Protein AF-A0A8T5VGW9-F1 (afdb_monomer)

pLDDT: mean 84.63, std 10.13, range [30.98, 96.56]

Sequence (984 aa):
METASDLTFRLQKAIASAFGIEEKRSPNDTCISAIAKLDGKLFETSAAVDRFLKTTPGTAKAASIELLKLSHNIQPLLISFERGLLRDLEVLIGPAFRKFCEAYERADHAEVLRRAPELLDNIKRHSVAPGDVRTSSSVWKEIISPVTSHLLALLEDATSRGAVVLAPLLQLRNSATKANLRQINRDIVLSFSLQNRGMGHATDISLRSLDDVAQFTALAEPVGPFDIPPGGEQLIRLQVLVGEPTDILKIPVRWICQTPMGTEASFEDEIVVTQQVTEPNWEALVSDPPYSLNPIRRADRLYGRDTALQTLNLAAMSGASKFVWGQKRVGKTSLLQVVAAKLTERSDTTCLVLRMGELTSLHEGEMGYLIACRLINQSGLDFKVPNEAEFGASIGRLVPFIEQLGARYPRQKFIVIIDEFDDLDSSFYTGERGKQFVKALRSLSEVGLTFFFVGSERMEAIYQHHQADLNKWTNVHLDRIDIRSECRSLIVNPVIDVIEFSREAVDLIIDFCGGNPFYINNFCYQVFERCLQEHRTFVDDNDTIAAQTQLLRALGPTNFSHFWEDNPLLDPKDRTDAVAQNCVALTCIAVLGGSYEDLEELYDVQDSLQLSSAQRSTRDDLREACNRLMSRRILTLKDEGRFVLSLPIFREWLMQNAVSKLLPIWIAHSDQKRSEVGVQASSSVSEIPLELSPFVIPEDDLIAVSQRLVFCGRQKDVADIRSWLRQFDDDTRIEVAFLLLKRLAERGFFNEGARGLATAKLEEMIRARRLEVGDKAWKVERGRIDNLCLAFVDSDLKSGATLVRELRNMMRPGKSGAAKEISQWMQSHADNDPMVVILDDFAASGSSLAKGIATFRKSVDPQVWRSFIEHGRISIFVMFAFPEAIESVRAAYPSLHVVAANTLGDDVRALSTDASIFEKESDIRFARDMLLQIGRELYPDAPLGFGDIGALVAFHNAVPNNTLPIFWSNGRSDRPWRPLFPRA

InterPro domains:
  IPR027417 P-loop containing nucleoside triphosphate hydrolase [G3DSA:3.40.50.300] (291-472)
  IPR027417 P-loop containing nucleoside triphosphate hydrolase [SSF52540] (290-552)
  IPR056920 PRTase-CE [PF24390] (721-983)

Radius of gyration: 42.97 Å; Cα contacts (8 Å, |Δi|>4): 1564; chains: 1; bounding box: 123×78×129 Å

Solvent-accessible surface area (backbone atoms only — not comparable to full-atom values): 53012 Å² total; per-residue (Å²): 113,74,73,58,56,55,51,40,56,74,40,35,67,58,50,21,60,62,61,72,48,79,84,49,100,41,47,67,58,36,51,53,53,43,50,53,51,51,52,52,44,50,50,57,35,43,54,32,40,58,53,38,70,71,47,50,49,75,51,34,46,66,36,35,55,53,35,53,56,40,49,62,70,39,41,76,74,45,54,77,70,58,43,53,54,54,50,54,46,49,65,64,54,25,71,68,46,39,52,37,22,52,24,50,63,69,70,35,43,67,58,32,54,69,47,43,63,62,52,50,51,54,49,55,75,70,54,82,65,97,87,50,76,62,77,76,39,64,65,38,65,64,46,45,53,55,50,55,55,44,52,51,53,38,51,50,58,54,41,55,54,28,51,63,64,32,32,50,38,69,47,64,77,56,43,66,51,60,41,72,38,66,51,58,80,41,80,41,79,43,79,36,39,41,28,20,80,17,70,8,45,29,32,60,30,34,76,50,84,65,75,85,55,96,44,57,53,77,50,53,42,76,73,52,72,46,68,36,47,51,74,28,72,44,75,38,34,36,34,37,33,32,71,59,68,44,63,67,48,77,47,71,43,35,42,35,25,28,36,82,82,72,45,83,46,77,38,79,51,64,35,39,37,32,52,46,73,74,88,62,69,60,70,61,42,69,76,57,56,67,49,64,92,64,75,43,54,52,67,94,77,55,66,77,41,65,69,61,52,52,52,51,54,52,25,61,74,70,48,45,33,33,40,39,29,24,61,80,63,43,46,66,68,20,54,49,39,26,51,44,48,62,36,58,74,35,92,49,39,36,62,46,82,43,52,35,87,82,47,70,88,51,54,46,5,54,48,29,39,52,52,51,50,51,51,36,69,73,53,72,53,97,67,88,72,79,59,63,80,76,27,52,80,36,43,53,55,39,39,67,55,45,41,54,50,37,71,75,37,73,75,54,39,44,36,41,34,35,36,49,49,67,74,54,62,53,59,62,72,40,70,71,60,8,52,53,51,53,51,31,54,44,52,32,36,73,51,55,41,20,41,40,41,25,31,39,48,38,43,56,45,54,47,65,76,41,39,88,76,45,69,84,49,46,79,45,82,46,63,58,46,83,53,64,70,39,50,48,45,61,66,44,60,59,33,60,100,50,46,48,68,38,70,65,27,51,51,49,49,42,57,40,35,47,29,25,57,48,53,40,30,51,51,50,36,51,46,48,55,49,28,64,75,68,73,48,35,60,42,43,52,67,59,45,55,54,37,50,57,52,49,56,72,70,56,54,68,84,76,54,40,63,80,44,62,59,53,60,56,77,51,73,65,63,37,53,54,48,27,28,33,28,24,45,41,53,28,33,34,20,75,58,74,30,38,48,71,51,76,64,58,47,60,57,47,49,73,80,43,100,56,56,87,89,62,57,80,51,73,64,47,41,49,53,25,51,52,54,34,36,78,68,56,47,32,41,79,45,99,87,63,33,37,30,50,56,38,45,57,57,35,58,45,32,57,78,38,20,75,81,65,29,35,58,52,26,51,55,48,48,55,48,54,48,56,51,53,60,47,56,75,73,51,93,62,88,84,70,92,77,76,94,69,84,66,93,66,59,66,69,63,42,46,63,40,25,78,59,36,51,48,74,88,39,69,42,47,56,65,59,53,51,56,45,43,65,74,40,97,42,70,70,52,30,50,53,52,47,46,51,50,44,47,18,42,74,76,19,51,40,43,67,67,57,50,50,52,40,52,54,47,46,52,50,51,54,56,54,50,37,63,77,34,76,87,46,67,88,49,72,52,99,86,19,28,50,34,32,32,40,26,16,58,68,57,86,89,39,67,29,40,54,53,48,53,57,50,39,72,75,63,29,43,51,39,73,49,46,41,71,72,43,37,68,55,53,62,76,31,62,88,59,62,47,36,40,37,37,39,38,55,72,35,59,67,19,60,69,59,45,52,22,51,55,52,32,59,71,57,33,58,71,68,61,50,48,54,37,43,78,58,52,25,43,37,36,43,26,40,32,24,31,64,58,9,55,51,48,33,36,72,78,37,71,68,48,48,70,51,54,68,36,76,53,66,53,61,39,21,75,80,39,76,76,27,65,76,57,94,45,74,67,52,46,50,51,51,49,54,51,43,45,57,54,10,42,51,36,34,64,94,34,23,35,4,51,84,66,57,22,29,30,46,35,43,27,81,51,64,58,66,32,19,38,30,79,41,30,34,66,38,79,49,98,61,90,41,72,29,84,49,63,73,131

Organism: NCBI:txid2819348

Mean predicted aligned error: 20.18 Å

Foldseek 3Di:
DVVVQVVLVVCQVVLCVLQVHDRDPGSVVSVVVSVVSLVVLVVLLLVLQVVLLPDALLGNLVSLVSNLVSLVVNLSVDDPVLVVVNVLSCQLSHPLSNVLSVCVNVVVLLVVLVSLVVNVVSLVVPDDDPPDPLVVDPCSVRHVVSNSVSSVVNSVVSNVVSQVQQDWDKDWPAQEEEDALQDAFDWDKDKIKIFTQGQHKWWWKAKDADDCPPFWDWDKPVRDDDIAHHRGMDMIIITIGGHHRDQKDKGKIKMWTATSNRDIDIDIDIHIYGYFFDQDPLVVCVVPPLFDLDQAQAPVLDFQCPVVLVVVLVCLVVLAAAEEEEFPQLRPSNSVNNSQNVQLVDLQEQEAEAECVVVQVDAQLRVLQVLQVVSCVRNVDPDDRDDSVQSPRHSLSSLVVLLVVCVVRVSHAAEYEYEAPVVHALLCQDDPNVLRNLLSVLSNSVSGYHYYYYHYPLVVLSCVSCVVSCVSYYYDYRDANPDLVRLLCSQAVSQPSQAEEDPLLSVCLCQQQVRRSSSSSQLSVLLVVVCSVVVHRYDYPVSSVVSLVVSLVVDDCVNPLSLLQVFNDSDPVVSLLSSLLLLLLLLLCLCVQFKDQDLVSSQVSCVVAPDDPLLRDDSVSNVVNVVRSVVSVQWDQDPVSMIGGSNNSVSVSCNVPSSPPRNVSSSVVSVVVVVVVVVVVVPPPDDDPDDDDPQLDDQVLLQVLQVQAQAPNRGCHSVLLSVLLVLQPDSLSSLLVSLLSSLLSPAFEAEPVNLVVLLVLVVVVVLVVLCVFFPSDFDADPRASLQEEEEELDDCPDPQVVSQVVVCVVHVHSYYYYLLPCQVVLVVCVVVRHAYEYEEAEFEQLPSVLVSVVVSCVSHDVVSVVSCLVRQRYEYEYSEYEPNSQVVNCVSPVSYHYDYSYYDDCLQASLDPVVVSDDDPVSSVVSVVVQQVVLCQQPVVASLFPPVRVGSHDYSHGDHRNHHSSAEGCGPDPDGRDHSHHDD

Secondary structure (DSSP, 8-state):
-HHHHHHHHHHHHHHHHHHT-PPPSSHHHHHHHHHHHHHHHHHHHHHHHHHHHT--TTTHHHHHHHHHHHHHHHGGGS-HHHHHHHHHHHHHTSHHHHHHHHHHHTT-HHHHHHHHHHHHHHHHHT---TT-GGGG-HHIIIIIHHHHHHHHHHHHHHHHHHHHHT---EEES--EEEE-TTSTT-EEEEEEEEEE-SSS-EEEEEEEPPS--TT--EEEES-S-EEE-TT-EEEEEEEEE-SS--SEEEEEEEEEEE-TTS-EEEEEEEEEEEEPPPPP-HHHHHHS-SS-SSPP--GGG-TT-HHHHHHHHHHHHHT--EEEE-STTSSHHHHHHHHHHHHHT-TTEEEEEEEGGGTTTS-HHHHHHHHHHHHHHHHT---PPPPHHHHTT-GGGGHHHHHHHHHH-TTPEEEEEEESGGGS-GGGTSHHHHHHHHHHHHHHHHTTEEEEEEESTHHHHHHHHTTTT-TT-EEEE------HHHHHHHHHGGGTTT-EEPHHHHHHHHHHHTT-HHHHHHHHHHHHHHHHHHT--EE-HHHHHHHHHHHHHH--GGGTTHHHH--S--SHHHHHHHHHHHHHHHHHHHHTTSEES-HHHHHHHGGGSS--GGGPPPHHHHHHHHHHHHHTTSEEE-TTS-EEES-HHHHHHHHHHHHHHTHHHHHHHHHHHHHHHHHHTT--S-------PPPSS-HHHHHHHHTT-EETTEE--HHHHHHHHTTSSSHHHHHHHHHHHHHIIIIIEE-HHHHHHHHHHHHHHHHHHHTTSTTSS--EETTEEEEEEEEESS-TTSHHHHHHHHHHHHH-EEEEEEGGG-HHHHHHTTTS--EEEEEEEEESSSHHHHHHHHHHHHHS-HHHHHHHHHTT-EEEEEEEE-HHHHHHHHHH-TTSEEEEEEE--GGGBTT-STT-S-SSHHHHHHHHHHHHHHHHHH-TT-TTSGGG--B--EETTB--TTB-GGGT---SSSS----SS---

Nearest PDB structures (foldseek):
  8efy-assembly1_B  TM=5.713E-01  e=1.291E-06  Thermus thermophilus HB8
  3pfi-assembly1_A  TM=5.425E-01  e=9.624E-06  Campylobacter jejuni subsp. jejuni NCTC 11168 = ATCC 700819
  6gcn-assembly1_A  TM=4.428E-01  e=6.991E-06  Aquifex aeolicus VF5
  4yn3-assembly3_A  TM=6.074E-01  e=2.413E-03  Cucumis melo
  6bqm-assembly1_A  TM=4.660E-01  e=1.014E-03  Vibrio cholerae O395

Structure (mmCIF, N/CA/C/O backbone):
data_AF-A0A8T5VGW9-F1
#
_entry.id   AF-A0A8T5VGW9-F1
#
loop_
_atom_site.group_PDB
_atom_site.id
_atom_site.type_symbol
_atom_site.label_atom_id
_atom_site.label_alt_id
_atom_site.label_comp_id
_atom_site.label_asym_id
_atom_site.label_entity_id
_atom_site.label_seq_id
_atom_site.pdbx_PDB_ins_code
_atom_site.Cartn_x
_atom_site.Cartn_y
_atom_site.Cartn_z
_atom_site.occupancy
_atom_site.B_iso_or_equiv
_atom_site.auth_seq_id
_atom_site.auth_comp_id
_atom_site.auth_asym_id
_atom_site.auth_atom_id
_atom_site.pdbx_PDB_model_num
ATOM 1 N N . MET A 1 1 ? -70.987 20.538 73.512 1.00 48.00 1 MET A N 1
ATOM 2 C CA . MET A 1 1 ? -70.642 21.652 72.599 1.00 48.00 1 MET A CA 1
ATOM 3 C C . MET A 1 1 ? -69.673 22.646 73.242 1.00 48.00 1 MET A C 1
ATOM 5 O O . MET A 1 1 ? -68.775 23.076 72.538 1.00 48.00 1 MET A O 1
ATOM 9 N N . GLU A 1 2 ? -69.759 22.943 74.546 1.00 47.16 2 GLU A N 1
ATOM 10 C CA . GLU A 1 2 ? -68.855 23.904 75.225 1.00 47.16 2 GLU A CA 1
ATOM 11 C C . GLU A 1 2 ? -67.372 23.476 75.312 1.00 47.16 2 GLU A C 1
ATOM 13 O O . GLU A 1 2 ? -66.480 24.319 75.277 1.00 47.16 2 GLU A O 1
ATOM 18 N N . THR A 1 3 ? -67.070 22.175 75.348 1.00 53.16 3 THR A N 1
ATOM 19 C CA . THR A 1 3 ? -65.684 21.664 75.384 1.00 53.16 3 THR A CA 1
ATOM 20 C C . THR A 1 3 ? -64.960 21.750 74.037 1.00 53.16 3 THR A C 1
ATOM 22 O O . THR A 1 3 ? -63.738 21.867 73.999 1.00 53.16 3 THR A O 1
ATOM 25 N N . ALA A 1 4 ? -65.700 21.726 72.924 1.00 54.94 4 ALA A N 1
ATOM 26 C CA . ALA A 1 4 ? -65.132 21.866 71.585 1.00 54.94 4 ALA A CA 1
ATOM 27 C C . ALA A 1 4 ? -64.787 23.331 71.273 1.00 54.94 4 ALA A C 1
ATOM 29 O O . ALA A 1 4 ? -63.748 23.592 70.677 1.00 54.94 4 ALA A O 1
ATOM 30 N N . SER A 1 5 ? -65.602 24.291 71.730 1.00 58.75 5 SER A N 1
ATOM 31 C CA . SER A 1 5 ? -65.336 25.724 71.538 1.00 58.75 5 SER A CA 1
ATOM 32 C C . SER A 1 5 ? -64.066 26.205 72.246 1.00 58.75 5 SER A C 1
ATOM 34 O O . SER A 1 5 ? -63.354 27.044 71.697 1.00 58.75 5 SER A O 1
ATOM 36 N N . ASP A 1 6 ? -63.748 25.646 73.417 1.00 64.62 6 ASP A N 1
ATOM 37 C CA . ASP A 1 6 ? -62.545 26.001 74.184 1.00 64.62 6 ASP A CA 1
ATOM 38 C C . ASP A 1 6 ? -61.257 25.463 73.524 1.00 64.62 6 ASP A C 1
ATOM 40 O O . ASP A 1 6 ? -60.248 26.162 73.411 1.00 64.62 6 ASP A O 1
ATOM 44 N N . LEU A 1 7 ? -61.309 24.245 72.971 1.00 71.06 7 LEU A N 1
ATOM 45 C CA . LEU A 1 7 ? -60.197 23.666 72.212 1.00 71.06 7 LEU A CA 1
ATOM 46 C C . LEU A 1 7 ? -59.904 24.467 70.931 1.00 71.06 7 LEU A C 1
ATOM 48 O O . LEU A 1 7 ? -58.747 24.792 70.656 1.00 71.06 7 LEU A O 1
ATOM 52 N N . THR A 1 8 ? -60.942 24.821 70.166 1.00 67.56 8 THR A N 1
ATOM 53 C CA . THR A 1 8 ? -60.797 25.587 68.918 1.00 67.56 8 THR A CA 1
ATOM 54 C C . THR A 1 8 ? -60.244 26.986 69.180 1.00 67.56 8 THR A C 1
ATOM 56 O O . THR A 1 8 ? -59.414 27.464 68.411 1.00 67.56 8 THR A O 1
ATOM 59 N N . PHE A 1 9 ? -60.637 27.625 70.287 1.00 74.31 9 PHE A N 1
ATOM 60 C CA . PHE A 1 9 ? -60.099 28.924 70.697 1.00 74.31 9 PHE A CA 1
ATOM 61 C C . PHE A 1 9 ? -58.607 28.837 71.061 1.00 74.31 9 PHE A C 1
ATOM 63 O O . PHE A 1 9 ? -57.804 29.641 70.590 1.00 74.31 9 PHE A O 1
ATOM 70 N N . ARG A 1 10 ? -58.200 27.810 71.824 1.00 77.06 10 ARG A N 1
ATOM 71 C CA . ARG A 1 10 ? -56.789 27.583 72.203 1.00 77.06 10 ARG A CA 1
ATOM 72 C C . ARG A 1 10 ? -55.886 27.249 71.016 1.00 77.06 10 ARG A C 1
ATOM 74 O O . ARG A 1 10 ? -54.716 27.628 71.011 1.00 77.06 10 ARG A O 1
ATOM 81 N N . LEU A 1 11 ? -56.416 26.539 70.021 1.00 81.69 11 LEU A N 1
ATOM 82 C CA . LEU A 1 11 ? -55.665 26.105 68.841 1.00 81.69 11 LEU A CA 1
ATOM 83 C C . LEU A 1 11 ? -55.764 27.075 67.657 1.00 81.69 11 LEU A C 1
ATOM 85 O O . LEU A 1 11 ? -55.042 26.889 66.681 1.00 81.69 11 LEU A O 1
ATOM 89 N N . GLN A 1 12 ? -56.592 28.121 67.732 1.00 81.94 12 GLN A N 1
ATOM 90 C CA . GLN A 1 12 ? -56.874 29.035 66.620 1.00 81.94 12 GLN A CA 1
ATOM 91 C C . GLN A 1 12 ? -55.603 29.586 65.955 1.00 81.94 12 GLN A C 1
ATOM 93 O O . GLN A 1 12 ? -55.451 29.498 64.738 1.00 81.94 12 GLN A O 1
ATOM 98 N N . LYS A 1 13 ? -54.659 30.090 66.758 1.00 81.62 13 LYS A N 1
ATOM 99 C CA . LYS A 1 13 ? -53.371 30.625 66.286 1.00 81.62 13 LYS A CA 1
ATOM 100 C C . LYS A 1 13 ? -52.477 29.555 65.653 1.00 81.62 13 LYS A C 1
ATOM 102 O O . LYS A 1 13 ? -51.801 29.809 64.657 1.00 81.62 13 LYS A O 1
ATOM 107 N N . ALA A 1 14 ? -52.488 28.342 66.206 1.00 83.00 14 ALA A N 1
ATOM 108 C CA . ALA A 1 14 ? -51.741 27.212 65.658 1.00 83.00 14 ALA A CA 1
ATOM 109 C C . ALA A 1 14 ? -52.327 26.747 64.313 1.00 83.00 14 ALA A C 1
ATOM 111 O O . ALA A 1 14 ? -51.567 26.473 63.389 1.00 83.00 14 ALA A O 1
ATOM 112 N N . ILE A 1 15 ? -53.659 26.730 64.176 1.00 83.25 15 ILE A N 1
ATOM 113 C CA . ILE A 1 15 ? -54.367 26.412 62.925 1.00 83.25 15 ILE A CA 1
ATOM 114 C C . ILE A 1 15 ? -54.090 27.489 61.868 1.00 83.25 15 ILE A C 1
ATOM 116 O O . ILE A 1 15 ? -53.709 27.162 60.746 1.00 83.25 15 ILE A O 1
ATOM 120 N N . ALA A 1 16 ? -54.209 28.770 62.229 1.00 82.25 16 ALA A N 1
ATOM 121 C CA . ALA A 1 16 ? -53.932 29.882 61.320 1.00 82.25 16 ALA A CA 1
ATOM 122 C C . ALA A 1 16 ? -52.490 29.840 60.781 1.00 82.25 16 ALA A C 1
ATOM 124 O O . ALA A 1 16 ? -52.269 29.981 59.579 1.00 82.25 16 ALA A O 1
ATOM 125 N N . SER A 1 17 ? -51.523 29.544 61.656 1.00 83.88 17 SER A N 1
ATOM 126 C CA . SER A 1 17 ? -50.115 29.357 61.291 1.00 83.88 17 SER A CA 1
ATOM 127 C C . SER A 1 17 ? -49.889 28.128 60.400 1.00 83.88 17 SER A C 1
ATOM 129 O O . SER A 1 17 ? -49.289 28.248 59.333 1.00 83.88 17 SER A O 1
ATOM 131 N N . ALA A 1 18 ? -50.417 26.957 60.779 1.00 81.81 18 ALA A N 1
ATOM 132 C CA . ALA A 1 18 ? -50.212 25.702 60.047 1.00 81.81 18 ALA A CA 1
ATOM 133 C C . ALA A 1 18 ? -50.785 25.734 58.621 1.00 81.81 18 ALA A C 1
ATOM 135 O O . ALA A 1 18 ? -50.178 25.192 57.699 1.00 81.81 18 ALA A O 1
ATOM 136 N N . PHE A 1 19 ? -51.924 26.404 58.429 1.00 83.50 19 PHE A N 1
ATOM 137 C CA . PHE A 1 19 ? -52.547 26.566 57.116 1.00 83.50 19 PHE A CA 1
ATOM 138 C C . PHE A 1 19 ? -52.145 27.874 56.422 1.00 83.50 19 PHE A C 1
ATOM 140 O O . PHE A 1 19 ? -52.546 28.090 55.282 1.00 83.50 19 PHE A O 1
ATOM 147 N N . GLY A 1 20 ? -51.351 28.751 57.048 1.00 81.31 20 GLY A N 1
ATOM 148 C CA . GLY A 1 20 ? -50.923 30.038 56.484 1.00 81.31 20 GLY A CA 1
ATOM 149 C C . GLY A 1 20 ? -52.095 30.945 56.092 1.00 81.31 20 GLY A C 1
ATOM 150 O O . GLY A 1 20 ? -52.175 31.384 54.941 1.00 81.31 20 GLY A O 1
ATOM 151 N N . ILE A 1 21 ? -53.045 31.140 57.006 1.00 83.94 21 ILE A N 1
ATOM 152 C CA . ILE A 1 21 ? -54.228 32.003 56.853 1.00 83.94 21 ILE A CA 1
ATOM 153 C C . ILE A 1 21 ? -54.247 33.063 57.962 1.00 83.94 21 ILE A C 1
ATOM 155 O O . ILE A 1 21 ? -53.681 32.857 59.031 1.00 83.94 21 ILE A O 1
ATOM 159 N N . GLU A 1 22 ? -54.900 34.201 57.726 1.00 81.38 22 GLU A N 1
ATOM 160 C CA . GLU A 1 22 ? -55.065 35.237 58.754 1.00 81.38 22 GLU A CA 1
ATOM 161 C C . GLU A 1 22 ? -56.041 34.792 59.855 1.00 81.38 22 GLU A C 1
ATOM 163 O O . GLU A 1 22 ? -57.083 34.194 59.569 1.00 81.38 22 GLU A O 1
ATOM 168 N N . GLU A 1 23 ? -55.735 35.131 61.111 1.00 75.12 23 GLU A N 1
ATOM 169 C CA . GLU A 1 23 ? -56.620 34.880 62.253 1.00 75.12 23 GLU A CA 1
ATOM 170 C C . GLU A 1 23 ? -57.952 35.639 62.079 1.00 75.12 23 GLU A C 1
ATOM 172 O O . GLU A 1 23 ? -57.983 36.867 61.963 1.00 75.12 23 GLU A O 1
ATOM 177 N N . LYS A 1 24 ? -59.080 34.912 62.041 1.00 78.12 24 LYS A N 1
ATOM 178 C CA . LYS A 1 24 ? -60.425 35.507 61.932 1.00 78.12 24 LYS A CA 1
ATOM 179 C C . LYS A 1 24 ? -61.010 35.817 63.313 1.00 78.12 24 LYS A C 1
ATOM 181 O O . LYS A 1 24 ? -60.571 35.285 64.326 1.00 78.12 24 LYS A O 1
ATOM 186 N N . ARG A 1 25 ? -62.048 36.662 63.366 1.00 72.06 25 ARG A N 1
ATOM 187 C CA . ARG A 1 25 ? -62.704 37.061 64.632 1.00 72.06 25 ARG A CA 1
ATOM 188 C C . ARG A 1 25 ? -63.326 35.886 65.399 1.00 72.06 25 ARG A C 1
ATOM 190 O O . ARG A 1 25 ? -63.425 35.962 66.617 1.00 72.06 25 ARG A O 1
ATOM 197 N N . SER A 1 26 ? -63.728 34.820 64.704 1.00 79.56 26 SER A N 1
ATOM 198 C CA . SER A 1 26 ? -64.247 33.586 65.300 1.00 79.56 26 SER A CA 1
ATOM 199 C C . SER A 1 26 ? -63.291 32.407 65.044 1.00 79.56 26 SER A C 1
ATOM 201 O O . SER A 1 26 ? -62.820 32.235 63.910 1.00 79.56 26 SER A O 1
ATOM 203 N N . PRO A 1 27 ? -63.032 31.543 66.046 1.00 78.12 27 PRO A N 1
ATOM 204 C CA . PRO A 1 27 ? -62.283 30.300 65.852 1.00 78.12 27 PRO A CA 1
ATOM 205 C C . PRO A 1 27 ? -62.923 29.365 64.814 1.00 78.12 27 PRO A C 1
ATOM 207 O O . PRO A 1 27 ? -62.206 28.720 64.047 1.00 78.12 27 PRO A O 1
ATOM 210 N N . ASN A 1 28 ? -64.260 29.341 64.730 1.00 80.12 28 ASN A N 1
ATOM 211 C CA . ASN A 1 28 ? -64.979 28.560 63.717 1.00 80.12 28 ASN A CA 1
ATOM 212 C C . ASN A 1 28 ? -64.710 29.092 62.303 1.00 80.12 28 ASN A C 1
ATOM 214 O O . ASN A 1 28 ? -64.430 28.300 61.409 1.00 80.12 28 ASN A O 1
ATOM 218 N N . ASP A 1 29 ? -64.693 30.415 62.106 1.00 81.00 29 ASP A N 1
ATOM 219 C CA . ASP A 1 29 ? -64.385 31.025 60.800 1.00 81.00 29 ASP A CA 1
ATOM 220 C C . ASP A 1 29 ? -62.939 30.741 60.365 1.00 81.00 29 ASP A C 1
ATOM 222 O O . ASP A 1 29 ? -62.653 30.578 59.176 1.00 81.00 29 ASP A O 1
ATOM 226 N N . THR A 1 30 ? -62.022 30.648 61.336 1.00 82.31 30 THR A N 1
ATOM 227 C CA . THR A 1 30 ? -60.621 30.267 61.095 1.00 82.31 30 THR A CA 1
ATOM 228 C C . THR A 1 30 ? -60.529 28.806 60.637 1.00 82.31 30 THR A C 1
ATOM 230 O O . THR A 1 30 ? -59.830 28.515 59.670 1.00 82.31 30 THR A O 1
ATOM 233 N N . CYS A 1 31 ? -61.287 27.893 61.257 1.00 81.38 31 CYS A N 1
ATOM 234 C CA . CYS A 1 31 ? -61.349 26.487 60.839 1.00 81.38 31 CYS A CA 1
ATOM 235 C C . CYS A 1 31 ? -62.011 26.309 59.466 1.00 81.38 31 CYS A C 1
ATOM 237 O O . CYS A 1 31 ? -61.487 25.572 58.636 1.00 81.38 31 CYS A O 1
ATOM 239 N N . ILE A 1 32 ? -63.111 27.020 59.192 1.00 84.94 32 ILE A N 1
ATOM 240 C CA . ILE A 1 32 ? -63.782 27.006 57.881 1.00 84.94 32 ILE A CA 1
ATOM 241 C C . ILE A 1 32 ? -62.824 27.499 56.787 1.00 84.94 32 ILE A C 1
ATOM 243 O O . ILE A 1 32 ? -62.725 26.882 55.729 1.00 84.94 32 ILE A O 1
ATOM 247 N N . SER A 1 33 ? -62.064 28.567 57.055 1.00 84.25 33 SER A N 1
ATOM 248 C CA . SER A 1 33 ? -61.058 29.088 56.117 1.00 84.25 33 SER A CA 1
ATOM 249 C C . SER A 1 33 ? -59.896 28.108 55.891 1.00 84.25 33 SER A C 1
ATOM 251 O O . SER A 1 33 ? -59.387 28.009 54.775 1.00 84.25 33 SER A O 1
ATOM 253 N N . ALA A 1 34 ? -59.481 27.369 56.927 1.00 84.31 34 ALA A N 1
ATOM 254 C CA . ALA A 1 34 ? -58.447 26.338 56.821 1.00 84.31 34 ALA A CA 1
ATOM 255 C C . ALA A 1 34 ? -58.914 25.139 55.977 1.00 84.31 34 ALA A C 1
ATOM 257 O O . ALA A 1 34 ? -58.180 24.709 55.087 1.00 84.31 34 ALA A O 1
ATOM 258 N N . ILE A 1 35 ? -60.146 24.661 56.201 1.00 86.38 35 ILE A N 1
ATOM 259 C CA . ILE A 1 35 ? -60.776 23.594 55.406 1.00 86.38 35 ILE A CA 1
ATOM 260 C C . ILE A 1 35 ? -60.897 24.030 53.943 1.00 86.38 35 ILE A C 1
ATOM 262 O O . ILE A 1 35 ? -60.401 23.335 53.066 1.00 86.38 35 ILE A O 1
ATOM 266 N N . ALA A 1 36 ? -61.427 25.229 53.674 1.00 86.06 36 ALA A N 1
ATOM 267 C CA . ALA A 1 36 ? -61.562 25.744 52.309 1.00 86.06 36 ALA A CA 1
ATOM 268 C C . ALA A 1 36 ? -60.213 25.848 51.570 1.00 86.06 36 ALA A C 1
ATOM 270 O O . ALA A 1 36 ? -60.139 25.600 50.365 1.00 86.06 36 ALA A O 1
ATOM 271 N N . LYS A 1 37 ? -59.128 26.193 52.279 1.00 86.31 37 LYS A N 1
ATOM 272 C CA . LYS A 1 37 ? -57.777 26.234 51.700 1.00 86.31 37 LYS A CA 1
ATOM 273 C C . LYS A 1 37 ? -57.232 24.836 51.397 1.00 86.31 37 LYS A C 1
ATOM 275 O O . LYS A 1 37 ? -56.607 24.659 50.351 1.00 86.31 37 LYS A O 1
ATOM 280 N N . LEU A 1 38 ? -57.454 23.870 52.290 1.00 86.19 38 LEU A N 1
ATOM 281 C CA . LEU A 1 38 ? -57.068 22.475 52.072 1.00 86.19 38 LEU A CA 1
ATOM 282 C C . LEU A 1 38 ? -57.843 21.869 50.896 1.00 86.19 38 LEU A C 1
ATOM 284 O O . LEU A 1 38 ? -57.217 21.346 49.979 1.00 86.19 38 LEU A O 1
ATOM 288 N N . ASP A 1 39 ? -59.168 22.027 50.877 1.00 86.00 39 ASP A N 1
ATOM 289 C CA . ASP A 1 39 ? -60.045 21.533 49.811 1.00 86.00 39 ASP A CA 1
ATOM 290 C C . ASP A 1 39 ? -59.689 22.155 48.458 1.00 86.00 39 ASP A C 1
ATOM 292 O O . ASP A 1 39 ? -59.587 21.450 47.457 1.00 86.00 39 ASP A O 1
ATOM 296 N N . GLY A 1 40 ? -59.409 23.464 48.422 1.00 87.25 40 GLY A N 1
ATOM 297 C CA . GLY A 1 40 ? -58.957 24.136 47.203 1.00 87.25 40 GLY A CA 1
ATOM 298 C C . GLY A 1 40 ? -57.645 23.560 46.661 1.00 87.25 40 GLY A C 1
ATOM 299 O O . GLY A 1 40 ? -57.510 23.346 45.456 1.00 87.25 40 GLY A O 1
ATOM 300 N N . LYS A 1 41 ? -56.683 23.248 47.540 1.00 87.31 41 LYS A N 1
ATOM 301 C CA . LYS A 1 41 ? -55.397 22.654 47.138 1.00 87.31 41 LYS A CA 1
ATOM 302 C C . LYS A 1 41 ? -55.512 21.179 46.755 1.00 87.31 41 LYS A C 1
ATOM 304 O O . LYS A 1 41 ? -54.838 20.756 45.812 1.00 87.31 41 LYS A O 1
ATOM 309 N N . LEU A 1 42 ? -56.375 20.415 47.426 1.00 85.81 42 LEU A N 1
ATOM 310 C CA . LEU A 1 42 ? -56.713 19.044 47.032 1.00 85.81 42 LEU A CA 1
ATOM 311 C C . LEU A 1 42 ? -57.370 19.027 45.652 1.00 85.81 42 LEU A C 1
ATOM 313 O O . LEU A 1 42 ? -56.953 18.251 44.797 1.00 85.81 42 LEU A O 1
ATOM 317 N N . PHE A 1 43 ? -58.312 19.938 45.397 1.00 87.38 43 PHE A N 1
ATOM 318 C CA . PHE A 1 43 ? -58.985 20.064 44.106 1.00 87.38 43 PHE A CA 1
ATOM 319 C C . PHE A 1 43 ? -58.015 20.424 42.972 1.00 87.38 43 PHE A C 1
ATOM 321 O O . PHE A 1 43 ? -58.025 19.773 41.930 1.00 87.38 43 PHE A O 1
ATOM 328 N N . GLU A 1 44 ? -57.132 21.411 43.175 1.00 89.06 44 GLU A N 1
ATOM 329 C CA . GLU A 1 44 ? -56.081 21.754 42.201 1.00 89.06 44 GLU A CA 1
ATOM 330 C C . GLU A 1 44 ? -55.190 20.543 41.873 1.00 89.06 44 GLU A C 1
ATOM 332 O O . GLU A 1 44 ? -54.868 20.303 40.708 1.00 89.06 44 GLU A O 1
ATOM 337 N N . THR A 1 45 ? -54.812 19.768 42.896 1.00 89.56 45 THR A N 1
ATOM 338 C CA . THR A 1 45 ? -53.943 18.592 42.739 1.00 89.56 45 THR A CA 1
ATOM 339 C C . THR A 1 45 ? -54.673 17.446 42.038 1.00 89.56 45 THR A C 1
ATOM 341 O O . THR A 1 45 ? -54.129 16.862 41.105 1.00 89.56 45 THR A O 1
ATOM 344 N N . SER A 1 46 ? -55.923 17.166 42.414 1.00 88.75 46 SER A N 1
ATOM 345 C CA . SER A 1 46 ? -56.775 16.157 41.771 1.00 88.75 46 SER A CA 1
ATOM 346 C C . SER A 1 46 ? -57.035 16.491 40.297 1.00 88.75 46 SER A C 1
ATOM 348 O O . SER A 1 46 ? -56.864 15.636 39.431 1.00 88.75 46 SER A O 1
ATOM 350 N N . ALA A 1 47 ? -57.296 17.760 39.967 1.00 89.62 47 ALA A N 1
ATOM 351 C CA . ALA A 1 47 ? -57.439 18.195 38.578 1.00 89.62 47 ALA A CA 1
ATOM 352 C C . ALA A 1 47 ? -56.154 17.989 37.751 1.00 89.62 47 ALA A C 1
ATOM 354 O O . ALA A 1 47 ? -56.221 17.718 36.550 1.00 89.62 47 ALA A O 1
ATOM 355 N N . ALA A 1 48 ? -54.975 18.113 38.369 1.00 91.31 48 ALA A N 1
ATOM 356 C CA . ALA A 1 48 ? -53.703 17.822 37.711 1.00 91.31 48 ALA A CA 1
ATOM 357 C C . ALA A 1 48 ? -53.463 16.316 37.529 1.00 91.31 48 ALA A C 1
ATOM 359 O O . ALA A 1 48 ? -52.918 15.913 36.500 1.00 91.31 48 ALA A O 1
ATOM 360 N N . VAL A 1 49 ? -53.922 15.484 38.470 1.00 92.81 49 VAL A N 1
ATOM 361 C CA . VAL A 1 49 ? -53.956 14.023 38.305 1.00 92.81 49 VAL A CA 1
ATOM 362 C C . VAL A 1 49 ? -54.837 13.661 37.112 1.00 92.81 49 VAL A C 1
ATOM 364 O O . VAL A 1 49 ? -54.362 12.989 36.205 1.00 92.81 49 VAL A O 1
ATOM 367 N N . ASP A 1 50 ? -56.056 14.195 37.021 1.00 92.00 50 ASP A N 1
ATOM 368 C CA . ASP A 1 50 ? -56.957 13.942 35.887 1.00 92.00 50 ASP A CA 1
ATOM 369 C C . ASP A 1 50 ? -56.361 14.364 34.537 1.00 92.00 50 ASP A C 1
ATOM 371 O O . ASP A 1 50 ? -56.568 13.695 33.520 1.00 92.00 50 ASP A O 1
ATOM 375 N N . ARG A 1 51 ? -55.612 15.477 34.506 1.00 92.69 51 ARG A N 1
ATOM 376 C CA . ARG A 1 51 ? -54.850 15.884 33.314 1.00 92.69 51 ARG A CA 1
ATOM 377 C C . ARG A 1 51 ? -53.769 14.863 32.978 1.00 92.69 51 ARG A C 1
ATOM 379 O O . ARG A 1 51 ? -53.646 14.489 31.814 1.00 92.69 51 ARG A O 1
ATOM 386 N N . PHE A 1 52 ? -53.019 14.397 33.974 1.00 94.56 52 PHE A N 1
ATOM 387 C CA . PHE A 1 52 ? -51.975 13.390 33.798 1.00 94.56 52 PHE A CA 1
ATOM 388 C C . PHE A 1 52 ? -52.532 12.053 33.283 1.00 94.56 52 PHE A C 1
ATOM 390 O O . PHE A 1 52 ? -51.980 11.499 32.335 1.00 94.56 52 PHE A O 1
ATOM 397 N N . LEU A 1 53 ? -53.665 11.583 33.814 1.00 93.56 53 LEU A N 1
ATOM 398 C CA . LEU A 1 53 ? -54.321 10.331 33.401 1.00 93.56 53 LEU A CA 1
ATOM 399 C C . LEU A 1 53 ? -54.799 10.328 31.936 1.00 93.56 53 LEU A C 1
ATOM 401 O O . LEU A 1 53 ? -55.079 9.274 31.376 1.00 93.56 53 LEU A O 1
ATOM 405 N N . LYS A 1 54 ? -54.895 11.497 31.294 1.00 92.69 54 LYS A N 1
ATOM 406 C CA . LYS A 1 54 ? -55.286 11.639 29.878 1.00 92.69 54 LYS A CA 1
ATOM 407 C C . LYS A 1 54 ? -54.094 11.762 28.926 1.00 92.69 54 LYS A C 1
ATOM 409 O O . LYS A 1 54 ? -54.282 12.010 27.736 1.00 92.69 54 LYS A O 1
ATOM 414 N N . THR A 1 55 ? -52.870 11.653 29.435 1.00 92.81 55 THR A N 1
ATOM 415 C CA . THR A 1 55 ? -51.657 11.811 28.622 1.00 92.81 55 THR A CA 1
ATOM 416 C C . THR A 1 55 ? -51.276 10.540 27.871 1.00 92.81 55 THR A C 1
ATOM 418 O O . THR A 1 55 ? -51.690 9.441 28.226 1.00 92.81 55 THR A O 1
ATOM 421 N N . THR A 1 56 ? -50.455 10.717 26.836 1.00 89.69 56 THR A N 1
ATOM 422 C CA . THR A 1 56 ? -49.746 9.654 26.104 1.00 89.69 56 THR A CA 1
ATOM 423 C C . THR A 1 56 ? -48.252 9.725 26.442 1.00 89.69 56 THR A C 1
ATOM 425 O O . THR A 1 56 ? -47.824 10.742 27.001 1.00 89.69 56 THR A O 1
ATOM 428 N N . PRO A 1 57 ? -47.418 8.732 26.077 1.00 85.94 57 PRO A N 1
ATOM 429 C CA . PRO A 1 57 ? -45.987 8.772 26.393 1.00 85.94 57 PRO A CA 1
ATOM 430 C C . PRO A 1 57 ? -45.276 10.032 25.868 1.00 85.94 57 PRO A C 1
ATOM 432 O O . PRO A 1 57 ? -44.384 10.555 26.529 1.00 85.94 57 PRO A O 1
ATOM 435 N N . GLY A 1 58 ? -45.731 10.582 24.735 1.00 85.81 58 GLY A N 1
ATOM 436 C CA . GLY A 1 58 ? -45.204 11.826 24.159 1.00 85.81 58 GLY A CA 1
ATOM 437 C C . GLY A 1 58 ? -45.748 13.125 24.772 1.00 85.81 58 GLY A C 1
ATOM 438 O O . GLY A 1 58 ? -45.259 14.195 24.437 1.00 85.81 58 GLY A O 1
ATOM 439 N N . THR A 1 59 ? -46.764 13.074 25.644 1.00 90.19 59 THR A N 1
ATOM 440 C CA . THR A 1 59 ? -47.356 14.271 26.285 1.00 90.19 59 THR A CA 1
ATOM 441 C C . THR A 1 59 ? -47.304 14.246 27.817 1.00 90.19 59 THR A C 1
ATOM 443 O O . THR A 1 59 ? -47.557 15.265 28.465 1.00 90.19 59 THR A O 1
ATOM 446 N N . ALA A 1 60 ? -46.929 13.114 28.419 1.00 90.50 60 ALA A N 1
ATOM 447 C CA . ALA A 1 60 ? -46.921 12.907 29.867 1.00 90.50 60 ALA A CA 1
ATOM 448 C C . ALA A 1 60 ? -45.881 13.756 30.618 1.00 90.50 60 ALA A C 1
ATOM 450 O O . ALA A 1 60 ? -46.080 14.100 31.787 1.00 90.50 60 ALA A O 1
ATOM 451 N N . LYS A 1 61 ? -44.791 14.156 29.951 1.00 91.31 61 LYS A N 1
ATOM 452 C CA . LYS A 1 61 ? -43.704 14.942 30.552 1.00 91.31 61 LYS A CA 1
ATOM 453 C C . LYS A 1 61 ? -44.193 16.262 31.147 1.00 91.31 61 LYS A C 1
ATOM 455 O O . LYS A 1 61 ? -43.938 16.532 32.321 1.00 91.31 61 LYS A O 1
ATOM 460 N N . ALA A 1 62 ? -44.905 17.073 30.366 1.00 88.50 62 ALA A N 1
ATOM 461 C CA . ALA A 1 62 ? -45.377 18.382 30.815 1.00 88.50 62 ALA A CA 1
ATOM 462 C C . ALA A 1 62 ? -46.377 18.256 31.978 1.00 88.50 62 ALA A C 1
ATOM 464 O O . ALA A 1 62 ? -46.240 18.948 32.988 1.00 88.50 62 ALA A O 1
ATOM 465 N N . ALA A 1 63 ? -47.314 17.306 31.879 1.00 90.38 63 ALA A N 1
ATOM 466 C CA . ALA A 1 63 ? -48.292 17.036 32.930 1.00 90.38 63 ALA A CA 1
ATOM 467 C C . ALA A 1 63 ? -47.637 16.531 34.231 1.00 90.38 63 ALA A C 1
ATOM 469 O O . ALA A 1 63 ? -48.053 16.920 35.319 1.00 90.38 63 ALA A O 1
ATOM 470 N N . SER A 1 64 ? -46.567 15.728 34.139 1.00 92.50 64 SER A N 1
ATOM 471 C CA . SER A 1 64 ? -45.824 15.246 35.316 1.00 92.50 64 SER A CA 1
ATOM 472 C C . SER A 1 64 ? -45.150 16.375 36.109 1.00 92.50 64 SER A C 1
ATOM 474 O O . SER A 1 64 ? -45.115 16.349 37.339 1.00 92.50 64 SER A O 1
ATOM 476 N N . ILE A 1 65 ? -44.631 17.397 35.416 1.00 90.44 65 ILE A N 1
ATOM 477 C CA . ILE A 1 65 ? -43.992 18.565 36.040 1.00 90.44 65 ILE A CA 1
ATOM 478 C C . ILE A 1 65 ? -45.040 19.407 36.768 1.00 90.44 65 ILE A C 1
ATOM 480 O O . ILE A 1 65 ? -44.805 19.852 37.892 1.00 90.44 65 ILE A O 1
ATOM 484 N N . GLU A 1 66 ? -46.193 19.613 36.131 1.00 90.69 66 GLU A N 1
ATOM 485 C CA . GLU A 1 66 ? -47.311 20.343 36.723 1.00 90.69 66 GLU A CA 1
ATOM 486 C C . GLU A 1 66 ? -47.836 19.641 37.983 1.00 90.69 66 GLU A C 1
ATOM 488 O O . GLU A 1 66 ? -47.984 20.281 39.028 1.00 90.69 66 GLU A O 1
ATOM 493 N N . LEU A 1 67 ? -48.037 18.322 37.908 1.00 92.31 67 LEU A N 1
ATOM 494 C CA . LEU A 1 67 ? -48.500 17.511 39.030 1.00 92.31 67 LEU A CA 1
ATOM 495 C C . LEU A 1 67 ? -47.527 17.568 40.218 1.00 92.31 67 LEU A C 1
ATOM 497 O O . LEU A 1 67 ? -47.965 17.799 41.344 1.00 92.31 67 LEU A O 1
ATOM 501 N N . LEU A 1 68 ? -46.214 17.464 39.975 1.00 90.94 68 LEU A N 1
ATOM 502 C CA . LEU A 1 68 ? -45.207 17.574 41.040 1.00 90.94 68 LEU A CA 1
ATOM 503 C C . LEU A 1 68 ? -45.171 18.954 41.702 1.00 90.94 68 LEU A C 1
ATOM 505 O O . LEU A 1 68 ? -45.020 19.074 42.919 1.00 90.94 68 LEU A O 1
ATOM 509 N N . LYS A 1 69 ? -45.351 20.016 40.913 1.00 90.56 69 LYS A N 1
ATOM 510 C CA . LYS A 1 69 ? -45.421 21.381 41.445 1.00 90.56 69 LYS A CA 1
ATOM 511 C C . LYS A 1 69 ? -46.624 21.554 42.377 1.00 90.56 69 LYS A C 1
ATOM 513 O O . LYS A 1 69 ? -46.505 22.190 43.423 1.00 90.56 69 LYS A O 1
ATOM 518 N N . LEU A 1 70 ? -47.779 21.002 42.008 1.00 89.69 70 LEU A N 1
ATOM 519 C CA . LEU A 1 70 ? -48.994 21.086 42.822 1.00 89.69 70 LEU A CA 1
ATOM 520 C C . LEU A 1 70 ? -48.925 20.174 44.056 1.00 89.69 70 LEU A C 1
ATOM 522 O O . LEU A 1 70 ? -49.349 20.597 45.132 1.00 89.69 70 LEU A O 1
ATOM 526 N N . SER A 1 71 ? -48.280 19.005 43.961 1.00 87.69 71 SER A N 1
ATOM 527 C CA . SER A 1 71 ? -48.042 18.145 45.127 1.00 87.69 71 SER A CA 1
ATOM 528 C C . SER A 1 71 ? -47.113 18.791 46.166 1.00 87.69 71 SER A C 1
ATOM 530 O O . SER A 1 71 ? -47.334 18.649 47.369 1.00 87.69 71 SER A O 1
ATOM 532 N N . HIS A 1 72 ? -46.108 19.567 45.745 1.00 87.94 72 HIS A N 1
ATOM 533 C CA . HIS A 1 72 ? -45.274 20.345 46.679 1.00 87.94 72 HIS A CA 1
ATOM 534 C C . HIS A 1 72 ? -46.060 21.430 47.413 1.00 87.94 72 HIS A C 1
ATOM 536 O O . HIS A 1 72 ? -45.808 21.680 48.590 1.00 87.94 72 HIS A O 1
ATOM 542 N N . ASN A 1 73 ? -47.052 22.035 46.758 1.00 86.50 73 ASN A N 1
ATOM 543 C CA . ASN A 1 73 ? -47.875 23.077 47.372 1.00 86.50 73 ASN A CA 1
ATOM 544 C C . ASN A 1 73 ? -48.815 22.535 48.458 1.00 86.50 73 ASN A C 1
ATOM 546 O O . ASN A 1 73 ? -49.132 23.264 49.398 1.00 86.50 73 ASN A O 1
ATOM 550 N N . ILE A 1 74 ? -49.272 21.283 48.336 1.00 88.19 74 ILE A N 1
ATOM 551 C CA . ILE A 1 74 ? -50.159 20.664 49.329 1.00 88.19 74 ILE A CA 1
ATOM 552 C C . ILE A 1 74 ? -49.397 19.984 50.476 1.00 88.19 74 ILE A C 1
ATOM 554 O O . ILE A 1 74 ? -49.912 19.915 51.589 1.00 88.19 74 ILE A O 1
ATOM 558 N N . GLN A 1 75 ? -48.147 19.558 50.258 1.00 86.62 75 GLN A N 1
ATOM 559 C CA . GLN A 1 75 ? -47.319 18.849 51.246 1.00 86.62 75 GLN A CA 1
ATOM 560 C C . GLN A 1 75 ? -47.288 19.481 52.660 1.00 86.62 75 GLN A C 1
ATOM 562 O O . GLN A 1 75 ? -47.404 18.728 53.634 1.00 86.62 75 GLN A O 1
ATOM 567 N N . PRO A 1 76 ? -47.180 20.817 52.844 1.00 85.12 76 PRO A N 1
ATOM 568 C CA . PRO A 1 76 ? -47.171 21.427 54.178 1.00 85.12 76 PRO A CA 1
ATOM 569 C C . PRO A 1 76 ? -48.482 21.225 54.951 1.00 85.12 76 PRO A C 1
ATOM 571 O O . PRO A 1 76 ? -48.462 21.178 56.181 1.00 85.12 76 PRO A O 1
ATOM 574 N N . LEU A 1 77 ? -49.598 21.067 54.232 1.00 85.19 77 LEU A N 1
ATOM 575 C CA . LEU A 1 77 ? -50.952 20.947 54.781 1.00 85.19 77 LEU A CA 1
ATOM 576 C C . LEU A 1 77 ? -51.324 19.505 55.161 1.00 85.19 77 LEU A C 1
ATOM 578 O O . LEU A 1 77 ? -52.356 19.286 55.789 1.00 85.19 77 LEU A O 1
ATOM 582 N N . LEU A 1 78 ? -50.492 18.529 54.790 1.00 85.25 78 LEU A N 1
ATOM 583 C CA . LEU A 1 78 ? -50.722 17.111 55.055 1.00 85.25 78 LEU A CA 1
ATOM 584 C C . LEU A 1 78 ? -50.069 16.654 56.362 1.00 85.25 78 LEU A C 1
ATOM 586 O O . LEU A 1 78 ? -49.071 17.224 56.817 1.00 85.25 78 LEU A O 1
ATOM 590 N N . ILE A 1 79 ? -50.600 15.576 56.940 1.00 85.12 79 ILE A N 1
ATOM 591 C CA . ILE A 1 79 ? -50.010 14.911 58.109 1.00 85.12 79 ILE A CA 1
ATOM 592 C C . ILE A 1 79 ? -48.707 14.186 57.741 1.00 85.12 79 ILE A C 1
ATOM 594 O O . ILE A 1 79 ? -48.487 13.808 56.591 1.00 85.12 79 ILE A O 1
ATOM 598 N N . SER A 1 80 ? -47.838 13.945 58.728 1.00 82.50 80 SER A N 1
ATOM 599 C CA . SER A 1 80 ? -46.501 13.364 58.514 1.00 82.50 80 SER A CA 1
ATOM 600 C C . SER A 1 80 ? -46.501 12.049 57.727 1.00 82.50 80 SER A C 1
ATOM 602 O O . SER A 1 80 ? -45.585 11.820 56.944 1.00 82.50 80 SER A O 1
ATOM 604 N N . PHE A 1 81 ? -47.528 11.212 57.902 1.00 84.25 81 PHE A N 1
ATOM 605 C CA . PHE A 1 81 ? -47.697 9.973 57.141 1.00 84.25 81 PHE A CA 1
ATOM 606 C C . PHE A 1 81 ? -47.909 10.241 55.641 1.00 84.25 81 PHE A C 1
ATOM 608 O O . PHE A 1 81 ? -47.182 9.713 54.806 1.00 84.25 81 PHE A O 1
ATOM 615 N N . GLU A 1 82 ? -48.843 11.128 55.292 1.00 84.50 82 GLU A N 1
ATOM 616 C CA . GLU A 1 82 ? -49.188 11.452 53.900 1.00 84.50 82 GLU A CA 1
ATOM 617 C C . GLU A 1 82 ? -48.099 12.263 53.190 1.00 84.50 82 GLU A C 1
ATOM 619 O O . GLU A 1 82 ? -47.903 12.124 51.983 1.00 84.50 82 GLU A O 1
ATOM 624 N N . ARG A 1 83 ? -47.309 13.042 53.942 1.00 84.31 83 ARG A N 1
ATOM 625 C CA . ARG A 1 83 ? -46.091 13.681 53.416 1.00 84.31 83 ARG A CA 1
ATOM 626 C C . ARG A 1 83 ? -45.075 12.663 52.899 1.00 84.31 83 ARG A C 1
ATOM 628 O O . ARG A 1 83 ? -44.348 12.980 51.961 1.00 84.31 83 ARG A O 1
ATOM 635 N N . GLY A 1 84 ? -45.012 11.477 53.511 1.00 80.75 84 GLY A N 1
ATOM 636 C CA . GLY A 1 84 ? -44.178 10.370 53.042 1.00 80.75 84 GLY A CA 1
ATOM 637 C C . GLY A 1 84 ? -44.636 9.851 51.681 1.00 80.75 84 GLY A C 1
ATOM 638 O O . GLY A 1 84 ? -43.809 9.656 50.801 1.00 80.75 84 GLY A O 1
ATOM 639 N N . LEU A 1 85 ? -45.949 9.753 51.470 1.00 83.81 85 LEU A N 1
ATOM 640 C CA . LEU A 1 85 ? -46.534 9.253 50.223 1.00 83.81 85 LEU A CA 1
ATOM 641 C C . LEU A 1 85 ? -46.265 10.181 49.027 1.00 83.81 85 LEU A C 1
ATOM 643 O O . LEU A 1 85 ? -46.048 9.719 47.912 1.00 83.81 85 LEU A O 1
ATOM 647 N N . LEU A 1 86 ? -46.206 11.498 49.242 1.00 83.94 86 LEU A N 1
ATOM 648 C CA . LEU A 1 86 ? -45.835 12.432 48.172 1.00 83.94 86 LEU A CA 1
ATOM 649 C C . LEU A 1 86 ? -44.373 12.291 47.716 1.00 83.94 86 LEU A C 1
ATOM 651 O O . LEU A 1 86 ? -44.062 12.647 46.582 1.00 83.94 86 LEU A O 1
ATOM 655 N N . ARG A 1 87 ? -43.484 11.736 48.550 1.00 81.88 87 ARG A N 1
ATOM 656 C CA . ARG A 1 87 ? -42.114 11.409 48.120 1.00 81.88 87 ARG A CA 1
ATOM 657 C C . ARG A 1 87 ? -42.098 10.214 47.171 1.00 81.88 87 ARG A C 1
ATOM 659 O O . ARG A 1 87 ? -41.320 10.211 46.225 1.00 81.88 87 ARG A O 1
ATOM 666 N N . ASP A 1 88 ? -42.989 9.249 47.372 1.00 83.56 88 ASP A N 1
ATOM 667 C CA . ASP A 1 88 ? -43.156 8.122 46.449 1.00 83.56 88 ASP A CA 1
ATOM 668 C C . ASP A 1 88 ? -43.609 8.627 45.067 1.00 83.56 88 ASP A C 1
ATOM 670 O O . ASP A 1 88 ? -43.093 8.196 44.036 1.00 83.56 88 ASP A O 1
ATOM 674 N N . LEU A 1 89 ? -44.506 9.624 45.036 1.00 87.25 89 LEU A N 1
ATOM 675 C CA . LEU A 1 89 ? -44.907 10.304 43.801 1.00 87.25 89 LEU A CA 1
ATOM 676 C C . LEU A 1 89 ? -43.710 10.983 43.108 1.00 87.25 89 LEU A C 1
ATOM 678 O O . LEU A 1 89 ? -43.539 10.832 41.900 1.00 87.25 89 LEU A O 1
ATOM 682 N N . GLU A 1 90 ? -42.844 11.680 43.851 1.00 86.31 90 GLU A N 1
ATOM 683 C CA . GLU A 1 90 ? -41.612 12.281 43.307 1.00 86.31 90 GLU A CA 1
ATOM 684 C C . GLU A 1 90 ? -40.676 11.261 42.655 1.00 86.31 90 GLU A C 1
ATOM 686 O O . GLU A 1 90 ? -40.051 11.574 41.641 1.00 86.31 90 GLU A O 1
ATOM 691 N N . VAL A 1 91 ? -40.592 10.046 43.200 1.00 87.00 91 VAL A N 1
ATOM 692 C CA . VAL A 1 91 ? -39.795 8.960 42.614 1.00 87.00 91 VAL A CA 1
ATOM 693 C C . VAL A 1 91 ? -40.445 8.441 41.330 1.00 87.00 91 VAL A C 1
ATOM 695 O O . VAL A 1 91 ? -39.761 8.278 40.319 1.00 87.00 91 VAL A O 1
ATOM 698 N N . LEU A 1 92 ? -41.765 8.237 41.341 1.00 88.62 92 LEU A N 1
ATOM 699 C CA . LEU A 1 92 ? -42.515 7.665 40.217 1.00 88.62 92 LEU A CA 1
ATOM 700 C C . LEU A 1 92 ? -42.560 8.579 38.983 1.00 88.62 92 LEU A C 1
ATOM 702 O O . LEU A 1 92 ? -42.362 8.104 37.866 1.00 88.62 92 LEU A O 1
ATOM 706 N N . ILE A 1 93 ? -42.783 9.884 39.170 1.00 91.12 93 ILE A N 1
ATOM 707 C CA . ILE A 1 93 ? -42.881 10.873 38.073 1.00 91.12 93 ILE A CA 1
ATOM 708 C C . ILE A 1 93 ? -41.700 11.863 38.032 1.00 91.12 93 ILE A C 1
ATOM 710 O O . ILE A 1 93 ? -41.787 12.968 37.484 1.00 91.12 93 ILE A O 1
ATOM 714 N N . GLY A 1 94 ? -40.574 11.457 38.617 1.00 86.06 94 GLY A N 1
ATOM 715 C CA . GLY A 1 94 ? -39.349 12.241 38.740 1.00 86.06 94 GLY A CA 1
ATOM 716 C C . GLY A 1 94 ? -38.466 12.281 37.482 1.00 86.06 94 GLY A C 1
ATOM 717 O O . GLY A 1 94 ? -38.924 12.073 36.354 1.00 86.06 94 GLY A O 1
ATOM 718 N N . PRO A 1 95 ? -37.156 12.553 37.641 1.00 85.31 95 PRO A N 1
ATOM 719 C CA . PRO A 1 95 ? -36.224 12.704 36.522 1.00 85.31 95 PRO A CA 1
ATOM 720 C C . PRO A 1 95 ? -36.124 11.481 35.599 1.00 85.31 95 PRO A C 1
ATOM 722 O O . PRO A 1 95 ? -35.974 11.653 34.390 1.00 85.31 95 PRO A O 1
ATOM 725 N N . ALA A 1 96 ? -36.217 10.261 36.141 1.00 84.69 96 ALA A N 1
ATOM 726 C CA . ALA A 1 96 ? -36.137 9.025 35.358 1.00 84.69 96 ALA A CA 1
ATOM 727 C C . ALA A 1 96 ? -37.313 8.894 34.375 1.00 84.69 96 ALA A C 1
ATOM 729 O O . ALA A 1 96 ? -37.100 8.669 33.183 1.00 84.69 96 ALA A O 1
ATOM 730 N N . PHE A 1 97 ? -38.538 9.142 34.851 1.00 90.50 97 PHE A N 1
ATOM 731 C CA . PHE A 1 97 ? -39.748 9.127 34.028 1.00 90.50 97 PHE A CA 1
ATOM 732 C C . PHE A 1 97 ? -39.737 10.223 32.953 1.00 90.50 97 PHE A C 1
ATOM 734 O O . PHE A 1 97 ? -40.089 9.984 31.798 1.00 90.50 97 PHE A O 1
ATOM 741 N N . ARG A 1 98 ? -39.252 11.424 33.290 1.00 89.00 98 ARG A N 1
ATOM 742 C CA . ARG A 1 98 ? -39.132 12.521 32.314 1.00 89.00 98 ARG A CA 1
ATOM 743 C C . ARG A 1 98 ? -38.150 12.198 31.192 1.00 89.00 98 ARG A C 1
ATOM 745 O O . ARG A 1 98 ? -38.462 12.459 30.036 1.00 89.00 98 ARG A O 1
ATOM 752 N N . LYS A 1 99 ? -36.997 11.604 31.519 1.00 88.06 99 LYS A N 1
ATOM 753 C CA . LYS A 1 99 ? -36.014 11.163 30.515 1.00 88.06 99 LYS A CA 1
ATOM 7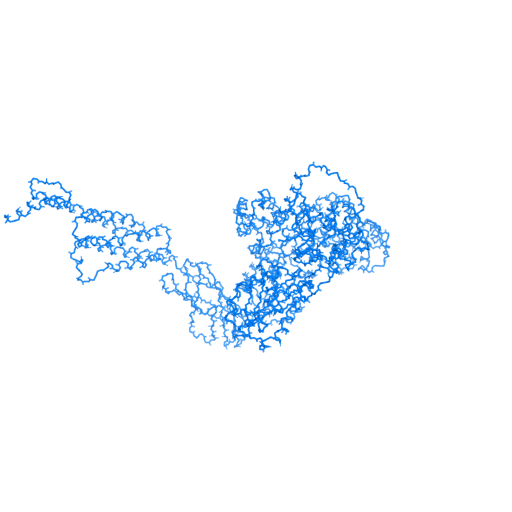54 C C . LYS A 1 99 ? -36.565 10.062 29.607 1.00 88.06 99 LYS A C 1
ATOM 756 O O . LYS A 1 99 ? -36.214 10.014 28.436 1.00 88.06 99 LYS A O 1
ATOM 761 N N . PHE A 1 100 ? -37.425 9.193 30.131 1.00 91.44 100 PHE A N 1
ATOM 762 C CA . PHE A 1 100 ? -38.137 8.200 29.327 1.00 91.44 100 PHE A CA 1
ATOM 763 C C . PHE A 1 100 ? -39.109 8.853 28.332 1.00 91.44 100 PHE A C 1
ATOM 765 O O . PHE A 1 100 ? -39.080 8.517 27.151 1.00 91.44 100 PHE A O 1
ATOM 772 N N . CYS A 1 101 ? -39.893 9.844 28.769 1.00 88.69 101 CYS A N 1
ATOM 773 C CA . CYS A 1 101 ? -40.767 10.602 27.866 1.00 88.69 101 CYS A CA 1
ATOM 774 C C . CYS A 1 101 ? -39.960 11.357 26.792 1.00 88.69 101 CYS A C 1
ATOM 776 O O . CYS A 1 101 ? -40.334 11.350 25.626 1.00 88.69 101 CYS A O 1
ATOM 778 N N . GLU A 1 102 ? -38.818 11.955 27.156 1.00 88.19 102 GLU A N 1
ATOM 779 C CA . GLU A 1 102 ? -37.916 12.632 26.207 1.00 88.19 102 GLU A CA 1
ATOM 780 C C . GLU A 1 102 ? -37.344 11.690 25.142 1.00 88.19 102 GLU A C 1
ATOM 782 O O . GLU A 1 102 ? -37.226 12.079 23.982 1.00 88.19 102 GLU A O 1
ATOM 787 N N . ALA A 1 103 ? -36.981 10.462 25.523 1.00 85.88 103 ALA A N 1
ATOM 788 C CA . ALA A 1 103 ? -36.519 9.453 24.573 1.00 85.88 103 ALA A CA 1
ATOM 789 C C . ALA A 1 103 ? -37.626 9.099 23.567 1.00 85.88 103 ALA A C 1
ATOM 791 O O . ALA A 1 103 ? -37.378 9.034 22.363 1.00 85.88 103 ALA A O 1
ATOM 792 N N . TYR A 1 104 ? -38.865 8.968 24.048 1.00 87.62 104 TYR A N 1
ATOM 793 C CA . TYR A 1 104 ? -40.024 8.709 23.198 1.00 87.62 104 TYR A CA 1
ATOM 794 C C . TYR A 1 104 ? -40.338 9.884 22.254 1.00 87.62 104 TYR A C 1
ATOM 796 O O . TYR A 1 104 ? -40.558 9.671 21.065 1.00 87.62 104 TYR A O 1
ATOM 804 N N . GLU A 1 105 ? -40.294 11.129 22.746 1.00 86.00 105 GLU A N 1
ATOM 805 C CA . GLU A 1 105 ? -40.478 12.352 21.940 1.00 86.00 105 GLU A CA 1
ATOM 806 C C . GLU A 1 105 ? -39.451 12.466 20.796 1.00 86.00 105 GLU A C 1
ATOM 808 O O . GLU A 1 105 ? -39.766 12.995 19.732 1.00 86.00 105 GLU A O 1
ATOM 813 N N . ARG A 1 106 ? -38.231 11.953 21.000 1.00 85.81 106 ARG A N 1
ATOM 814 C CA . ARG A 1 106 ? -37.143 11.954 20.005 1.00 85.81 106 ARG A CA 1
ATOM 815 C C . ARG A 1 106 ? -37.173 10.766 19.038 1.00 85.81 106 ARG A C 1
ATOM 817 O O . ARG A 1 106 ? -36.270 10.665 18.215 1.00 85.81 106 ARG A O 1
ATOM 824 N N . ALA A 1 107 ? -38.165 9.879 19.145 1.00 79.94 107 ALA A N 1
ATOM 825 C CA . ALA A 1 107 ? -38.210 8.597 18.434 1.00 79.94 107 ALA A CA 1
ATOM 826 C C . ALA A 1 107 ? -36.972 7.703 18.684 1.00 79.94 107 ALA A C 1
ATOM 828 O O . ALA A 1 107 ? -36.628 6.849 17.867 1.00 79.94 107 ALA A O 1
ATOM 829 N N . ASP A 1 108 ? -36.312 7.865 19.837 1.00 81.38 108 ASP A N 1
ATOM 830 C CA . ASP A 1 108 ? -35.191 7.023 20.261 1.00 81.38 108 ASP A CA 1
ATOM 831 C C . ASP A 1 108 ? -35.730 5.761 20.949 1.00 81.38 108 ASP A C 1
ATOM 833 O O . ASP A 1 108 ? -35.756 5.624 22.177 1.00 81.38 108 ASP A O 1
ATOM 837 N N . HIS A 1 109 ? -36.239 4.841 20.128 1.00 80.50 109 HIS A N 1
ATOM 838 C CA . HIS A 1 109 ? -36.883 3.615 20.596 1.00 80.50 109 HIS A CA 1
ATOM 839 C C . HIS A 1 109 ? -35.937 2.723 21.419 1.00 80.50 109 HIS A C 1
ATOM 841 O O . HIS A 1 109 ? -36.398 2.041 22.332 1.00 80.50 109 HIS A O 1
ATOM 847 N N . ALA A 1 110 ? -34.625 2.758 21.164 1.00 75.75 110 ALA A N 1
ATOM 848 C CA . ALA A 1 110 ? -33.644 1.979 21.920 1.00 75.75 110 ALA A CA 1
ATOM 849 C C . ALA A 1 110 ? -33.499 2.503 23.359 1.00 75.75 110 ALA A C 1
ATOM 851 O O . ALA A 1 110 ? -33.526 1.726 24.319 1.00 75.75 110 ALA A O 1
ATOM 852 N N . GLU A 1 111 ? -33.420 3.824 23.530 1.00 79.38 111 GLU A N 1
ATOM 853 C CA . GLU A 1 111 ? -33.324 4.453 24.849 1.00 79.38 111 GLU A CA 1
ATOM 854 C C . GLU A 1 111 ? -34.630 4.324 25.659 1.00 79.38 111 GLU A C 1
ATOM 856 O O . GLU A 1 111 ? -34.583 4.167 26.886 1.00 79.38 111 GLU A O 1
ATOM 861 N N . VAL A 1 112 ? -35.793 4.323 24.989 1.00 84.56 112 VAL A N 1
ATOM 862 C CA . VAL A 1 112 ? -37.101 4.016 25.606 1.00 84.56 112 VAL A CA 1
ATOM 863 C C . VAL A 1 112 ? -37.090 2.613 26.218 1.00 84.56 112 VAL A C 1
ATOM 865 O O . VAL A 1 112 ? -37.414 2.448 27.398 1.00 84.56 112 VAL A O 1
ATOM 868 N N . LEU A 1 113 ? -36.664 1.614 25.441 1.00 79.00 113 LEU A N 1
ATOM 869 C CA . LEU A 1 113 ? -36.594 0.219 25.876 1.00 79.00 113 LEU A CA 1
ATOM 870 C C . LEU A 1 113 ? -35.583 0.011 27.014 1.00 79.00 113 LEU A C 1
ATOM 872 O O . LEU A 1 113 ? -35.882 -0.689 27.981 1.00 79.00 113 LEU A O 1
ATOM 876 N N . ARG A 1 114 ? -34.428 0.686 26.967 1.00 82.56 114 ARG A N 1
ATOM 877 C CA . ARG A 1 114 ? -33.388 0.601 28.009 1.00 82.56 114 ARG A CA 1
ATOM 878 C C . ARG A 1 114 ? -33.854 1.120 29.374 1.00 82.56 114 ARG A C 1
ATOM 880 O O . ARG A 1 114 ? -33.424 0.614 30.409 1.00 82.56 114 ARG A O 1
ATOM 887 N N . ARG A 1 115 ? -34.704 2.151 29.395 1.00 83.69 115 ARG A N 1
ATOM 888 C CA . ARG A 1 115 ? -35.196 2.794 30.631 1.00 83.69 115 ARG A CA 1
ATOM 889 C C . ARG A 1 115 ? -36.424 2.117 31.227 1.00 83.69 115 ARG A C 1
ATOM 891 O O . ARG A 1 115 ? -36.728 2.339 32.400 1.00 83.69 115 ARG A O 1
ATOM 898 N N . ALA A 1 116 ? -37.129 1.305 30.444 1.00 84.38 116 ALA A N 1
ATOM 899 C CA . ALA A 1 116 ? -38.376 0.699 30.877 1.00 84.38 116 ALA A CA 1
ATOM 900 C C . ALA A 1 116 ? -38.247 -0.231 32.107 1.00 84.38 116 ALA A C 1
ATOM 902 O O . ALA A 1 116 ? -39.088 -0.115 33.002 1.00 84.38 116 ALA A O 1
ATOM 903 N N . PRO A 1 117 ? -37.206 -1.083 32.241 1.00 83.44 117 PRO A N 1
ATOM 904 C CA . PRO A 1 117 ? -37.056 -1.959 33.407 1.00 83.44 117 PRO A CA 1
ATOM 905 C C . PRO A 1 117 ? -36.899 -1.204 34.733 1.00 83.44 117 PRO A C 1
ATOM 907 O O . PRO A 1 117 ? -37.490 -1.599 35.735 1.00 83.44 117 PRO A O 1
ATOM 910 N N . GLU A 1 118 ? -36.147 -0.097 34.738 1.00 84.69 118 GLU A N 1
ATOM 911 C CA . GLU A 1 118 ? -35.942 0.750 35.924 1.00 84.69 118 GLU A CA 1
ATOM 912 C C . GLU A 1 118 ? -37.264 1.381 36.387 1.00 84.69 118 GLU A C 1
ATOM 914 O O . GLU A 1 118 ? -37.583 1.391 37.577 1.00 84.69 118 GLU A O 1
ATOM 919 N N . LEU A 1 119 ? -38.074 1.867 35.441 1.00 86.19 119 LEU A N 1
ATOM 920 C CA . LEU A 1 119 ? -39.391 2.427 35.741 1.00 86.19 119 LEU A CA 1
ATOM 921 C C . LEU A 1 119 ? -40.372 1.359 36.222 1.00 86.19 119 LEU A C 1
ATOM 923 O O . LEU A 1 119 ? -41.099 1.600 37.183 1.00 86.19 119 LEU A O 1
ATOM 927 N N . LEU A 1 120 ? -40.360 0.173 35.611 1.00 86.69 120 LEU A N 1
ATOM 928 C CA . LEU A 1 120 ? -41.199 -0.945 36.033 1.00 86.69 120 LEU A CA 1
ATOM 929 C C . LEU A 1 120 ? -40.866 -1.391 37.465 1.00 86.69 120 LEU A C 1
ATOM 931 O O . LEU A 1 120 ? -41.775 -1.646 38.253 1.00 86.69 120 LEU A O 1
ATOM 935 N N . ASP A 1 121 ? -39.581 -1.470 37.817 1.00 84.25 121 ASP A N 1
ATOM 936 C CA . ASP A 1 121 ? -39.133 -1.802 39.175 1.00 84.25 121 ASP A CA 1
ATOM 937 C C . ASP A 1 121 ? -39.562 -0.725 40.183 1.00 84.25 121 ASP A C 1
ATOM 939 O O . ASP A 1 121 ? -40.120 -1.043 41.236 1.00 84.25 121 ASP A O 1
ATOM 943 N N . ASN A 1 122 ? -39.426 0.557 39.828 1.00 84.69 122 ASN A N 1
ATOM 944 C CA . ASN A 1 122 ? -39.929 1.657 40.652 1.00 84.69 122 ASN A CA 1
ATOM 945 C C . ASN A 1 122 ? -41.451 1.579 40.850 1.00 84.69 122 ASN A C 1
ATOM 947 O O . ASN A 1 122 ? -41.919 1.703 41.979 1.00 84.69 122 ASN A O 1
ATOM 951 N N . ILE A 1 123 ? -42.228 1.309 39.799 1.00 86.88 123 ILE A N 1
ATOM 952 C CA . ILE A 1 123 ? -43.687 1.130 39.893 1.00 86.88 123 ILE A CA 1
ATOM 953 C C . ILE A 1 123 ? -44.028 -0.059 40.803 1.00 86.88 123 ILE A C 1
ATOM 955 O O . ILE A 1 123 ? -44.872 0.067 41.690 1.00 86.88 123 ILE A O 1
ATOM 959 N N . LYS A 1 124 ? -43.335 -1.196 40.650 1.00 84.50 124 LYS A N 1
ATOM 960 C CA . LYS A 1 124 ? -43.549 -2.401 41.471 1.00 84.50 124 LYS A CA 1
ATOM 961 C C . LYS A 1 124 ? -43.239 -2.168 42.948 1.00 84.50 124 LYS A C 1
ATOM 963 O O . LYS A 1 124 ? -44.039 -2.563 43.793 1.00 84.50 124 LYS A O 1
ATOM 968 N N . ARG A 1 125 ? -42.135 -1.491 43.279 1.00 82.94 125 ARG A N 1
ATOM 969 C CA . ARG A 1 125 ? -41.754 -1.183 44.675 1.00 82.94 125 ARG A CA 1
ATOM 970 C C . ARG A 1 125 ? -42.767 -0.302 45.399 1.00 82.94 125 ARG A C 1
ATOM 972 O O . ARG A 1 125 ? -42.919 -0.416 46.612 1.00 82.94 125 ARG A O 1
ATOM 979 N N . HIS A 1 126 ? -43.461 0.552 44.654 1.00 80.88 126 HIS A N 1
ATOM 980 C CA . HIS A 1 126 ? -44.497 1.430 45.190 1.00 80.88 126 HIS A CA 1
ATOM 981 C C . HIS A 1 126 ? -45.909 0.870 44.973 1.00 80.88 126 HIS A C 1
ATOM 983 O O . HIS A 1 126 ? -46.878 1.494 45.388 1.00 80.88 126 HIS A O 1
ATOM 989 N N . SER A 1 127 ? -46.055 -0.319 44.380 1.00 73.62 127 SER A N 1
ATOM 990 C CA . SER A 1 127 ? -47.335 -1.024 44.328 1.00 73.62 127 SER A CA 1
ATOM 991 C C . SER A 1 127 ? -47.677 -1.619 45.698 1.00 73.62 127 SER A C 1
ATOM 993 O O . SER A 1 127 ? -46.801 -1.967 46.492 1.00 73.62 127 SER A O 1
ATOM 995 N N . VAL A 1 128 ? -48.969 -1.679 46.011 1.00 74.31 128 VAL A N 1
ATOM 996 C CA . VAL A 1 128 ? -49.460 -1.987 47.357 1.00 74.31 128 VAL A CA 1
ATOM 997 C C . VAL A 1 128 ? -50.175 -3.336 47.384 1.00 74.31 128 VAL A C 1
ATOM 999 O O . VAL A 1 128 ? -51.005 -3.617 46.523 1.00 74.31 128 VAL A O 1
ATOM 1002 N N . ALA A 1 129 ? -49.882 -4.156 48.400 1.00 67.50 129 ALA A N 1
ATOM 1003 C CA . ALA A 1 129 ? -50.576 -5.417 48.662 1.00 67.50 129 ALA A CA 1
ATOM 1004 C C . ALA A 1 129 ? -51.911 -5.197 49.417 1.00 67.50 129 ALA A C 1
ATOM 1006 O O . ALA A 1 129 ? -52.063 -4.194 50.123 1.00 67.50 129 ALA A O 1
ATOM 1007 N N . PRO A 1 130 ? -52.885 -6.125 49.330 1.00 58.81 130 PRO A N 1
ATOM 1008 C CA . PRO A 1 130 ? -54.146 -6.017 50.067 1.00 58.81 130 PRO A CA 1
ATOM 1009 C C . PRO A 1 130 ? -53.905 -5.947 51.587 1.00 58.81 130 PRO A C 1
ATOM 1011 O O . PRO A 1 130 ? -53.301 -6.854 52.153 1.00 58.81 130 PRO A O 1
ATOM 1014 N N . GLY A 1 131 ? -54.383 -4.884 52.249 1.00 60.12 131 GLY A N 1
ATOM 1015 C CA . GLY A 1 131 ? -54.265 -4.691 53.708 1.00 60.12 131 GLY A CA 1
ATOM 1016 C C . GLY A 1 131 ? -53.207 -3.678 54.177 1.00 60.12 131 GLY A C 1
ATOM 1017 O O . GLY A 1 131 ? -53.025 -3.507 55.380 1.00 60.12 131 GLY A O 1
ATOM 1018 N N . ASP A 1 132 ? -52.522 -2.990 53.264 1.00 77.94 132 ASP A N 1
ATOM 1019 C CA . ASP A 1 132 ? -51.535 -1.952 53.595 1.00 77.94 132 ASP A CA 1
ATOM 1020 C C . ASP A 1 132 ? -52.186 -0.677 54.171 1.00 77.94 132 ASP A C 1
ATOM 1022 O O . ASP A 1 132 ? -53.200 -0.188 53.665 1.00 77.94 132 ASP A O 1
ATOM 1026 N N . VAL A 1 133 ? -51.554 -0.089 55.189 1.00 74.56 133 VAL A N 1
ATOM 1027 C CA . VAL A 1 133 ? -51.973 1.147 55.879 1.00 74.56 133 VAL A CA 1
ATOM 1028 C C . VAL A 1 133 ? -52.110 2.342 54.920 1.00 74.56 133 VAL A C 1
ATOM 1030 O O . VAL A 1 133 ? -52.926 3.240 55.139 1.00 74.56 133 VAL A O 1
ATOM 1033 N N . ARG A 1 134 ? -51.375 2.352 53.800 1.00 78.75 134 ARG A N 1
ATOM 1034 C CA . ARG A 1 134 ? -51.489 3.382 52.750 1.00 78.75 134 ARG A CA 1
ATOM 1035 C C . ARG A 1 134 ? -52.886 3.439 52.133 1.00 78.75 134 ARG A C 1
ATOM 1037 O O . ARG A 1 134 ? -53.363 4.518 51.790 1.00 78.75 134 ARG A O 1
ATOM 1044 N N . THR A 1 135 ? -53.593 2.309 52.089 1.00 76.44 135 THR A N 1
ATOM 1045 C CA . THR A 1 135 ? -54.947 2.217 51.521 1.00 76.44 135 THR A CA 1
ATOM 1046 C C . THR A 1 135 ? -56.022 2.929 52.346 1.00 76.44 135 THR A C 1
ATOM 1048 O O . THR A 1 135 ? -57.138 3.091 51.856 1.00 76.44 135 THR A O 1
ATOM 1051 N N . SER A 1 136 ? -55.721 3.404 53.562 1.00 78.69 136 SER A N 1
ATOM 1052 C CA . SER A 1 136 ? -56.641 4.250 54.338 1.00 78.69 136 SER A CA 1
ATOM 1053 C C . SER A 1 136 ? -56.494 5.759 54.091 1.00 78.69 136 SER A C 1
ATOM 1055 O O . SER A 1 136 ? -57.352 6.510 54.544 1.00 78.69 136 SER A O 1
ATOM 1057 N N . SER A 1 137 ? -55.467 6.218 53.361 1.00 84.50 137 SER A N 1
ATOM 1058 C CA . SER A 1 137 ? -55.264 7.644 53.039 1.00 84.50 137 SER A CA 1
ATOM 1059 C C . SER A 1 137 ? -56.043 8.068 51.787 1.00 84.50 137 SER A C 1
ATOM 1061 O O . SER A 1 137 ? -56.071 7.346 50.787 1.00 84.50 137 SER A O 1
ATOM 1063 N N . SER A 1 138 ? -56.646 9.261 51.817 1.00 81.50 138 SER A N 1
ATOM 1064 C CA . SER A 1 138 ? -57.277 9.877 50.639 1.00 81.50 138 SER A CA 1
ATOM 1065 C C . SER A 1 138 ? -56.237 10.278 49.592 1.00 81.50 138 SER A C 1
ATOM 1067 O O . SER A 1 138 ? -56.427 9.993 48.414 1.00 81.50 138 SER A O 1
ATOM 1069 N N . VAL A 1 139 ? -55.088 10.817 50.018 1.00 84.50 139 VAL A N 1
ATOM 1070 C CA . VAL A 1 139 ? -53.957 11.171 49.139 1.00 84.50 139 VAL A CA 1
ATOM 1071 C C . VAL A 1 139 ? -53.470 9.955 48.345 1.00 84.50 139 VAL A C 1
ATOM 1073 O O . VAL A 1 139 ? -53.198 10.052 47.150 1.00 84.50 139 VAL A O 1
ATOM 1076 N N . TRP A 1 140 ? -53.414 8.776 48.971 1.00 86.69 140 TRP A N 1
ATOM 1077 C CA . TRP A 1 140 ? -53.069 7.546 48.257 1.00 86.69 140 TRP A CA 1
ATOM 1078 C C . TRP A 1 140 ? -54.101 7.181 47.180 1.00 86.69 140 TRP A C 1
ATOM 1080 O O . TRP A 1 140 ? -53.731 6.913 46.036 1.00 86.69 140 TRP A O 1
ATOM 1090 N N . LYS A 1 141 ? -55.391 7.165 47.542 1.00 85.31 141 LYS A N 1
ATOM 1091 C CA . LYS A 1 141 ? -56.482 6.737 46.650 1.00 85.31 141 LYS A CA 1
ATOM 1092 C C . LYS A 1 141 ? -56.702 7.688 45.480 1.00 85.31 141 LYS A C 1
ATOM 1094 O O . LYS A 1 141 ? -56.953 7.223 44.374 1.00 85.31 141 LYS A O 1
ATOM 1099 N N . GLU A 1 142 ? -56.632 8.989 45.734 1.00 85.50 142 GLU A N 1
ATOM 1100 C CA . GLU A 1 142 ? -57.016 10.019 44.767 1.00 85.50 142 GLU A CA 1
ATOM 1101 C C . GLU A 1 142 ? -55.838 10.520 43.931 1.00 85.50 142 GLU A C 1
ATOM 1103 O O . GLU A 1 142 ? -56.049 10.980 42.813 1.00 85.50 142 GLU A O 1
ATOM 1108 N N . ILE A 1 143 ? -54.602 10.423 44.437 1.00 87.56 143 ILE A N 1
ATOM 1109 C CA . ILE A 1 143 ? -53.425 10.976 43.752 1.00 87.56 143 ILE A CA 1
ATOM 1110 C C . ILE A 1 143 ? -52.472 9.872 43.304 1.00 87.56 143 ILE A C 1
ATOM 1112 O O . ILE A 1 143 ? -52.181 9.754 42.118 1.00 87.56 143 ILE A O 1
ATOM 1116 N N . ILE A 1 144 ? -51.979 9.042 44.223 1.00 87.88 144 ILE A N 1
ATOM 1117 C CA . ILE A 1 144 ? -50.832 8.173 43.913 1.00 87.88 144 ILE A CA 1
ATOM 1118 C C . ILE A 1 144 ? -51.259 6.905 43.172 1.00 87.88 144 ILE A C 1
ATOM 1120 O O . ILE A 1 144 ? -50.679 6.575 42.142 1.00 87.88 144 ILE A O 1
ATOM 1124 N N . SER A 1 145 ? -52.299 6.212 43.639 1.00 87.50 145 SER A N 1
ATOM 1125 C CA . SER A 1 145 ? -52.773 4.967 43.019 1.00 87.50 145 SER A CA 1
ATOM 1126 C C . SER A 1 145 ? -53.186 5.134 41.543 1.00 87.50 145 SER A C 1
ATOM 1128 O O . SER A 1 145 ? -52.797 4.288 40.727 1.00 87.50 145 SER A O 1
ATOM 1130 N N . PRO A 1 146 ? -53.924 6.194 41.148 1.00 90.06 146 PRO A N 1
ATOM 1131 C CA . PRO A 1 146 ? -54.258 6.426 39.743 1.00 90.06 146 PRO A CA 1
ATOM 1132 C C . PRO A 1 146 ? -53.017 6.706 38.890 1.00 90.06 146 PRO A C 1
ATOM 1134 O O . PRO A 1 146 ? -52.876 6.136 37.809 1.00 90.06 146 PRO A O 1
ATOM 1137 N N . VAL A 1 147 ? -52.083 7.524 39.392 1.00 90.94 147 VAL A N 1
ATOM 1138 C CA . VAL A 1 147 ? -50.832 7.858 38.690 1.00 90.94 147 VAL A CA 1
ATOM 1139 C C . VAL A 1 147 ? -49.988 6.608 38.454 1.00 90.94 147 VAL A C 1
ATOM 1141 O O . VAL A 1 147 ? -49.560 6.375 37.328 1.00 90.94 147 VAL A O 1
ATOM 1144 N N . THR A 1 148 ? -49.805 5.765 39.472 1.00 88.81 148 THR A N 1
ATOM 1145 C CA . THR A 1 148 ? -49.054 4.504 39.357 1.00 88.81 148 THR A CA 1
ATOM 1146 C C . THR A 1 148 ? -49.665 3.564 38.315 1.00 88.81 148 THR A C 1
ATOM 1148 O O . THR A 1 148 ? -48.937 2.951 37.537 1.00 88.81 148 THR A O 1
ATOM 1151 N N . SER A 1 149 ? -50.999 3.481 38.259 1.00 88.31 149 SER A N 1
ATOM 1152 C CA . SER A 1 149 ? -51.707 2.635 37.287 1.00 88.31 149 SER A CA 1
ATOM 1153 C C . SER A 1 149 ? -51.543 3.153 35.854 1.00 88.31 149 SER A C 1
ATOM 1155 O O . SER A 1 149 ? -51.281 2.379 34.937 1.00 88.31 149 SER A O 1
ATOM 1157 N N . HIS A 1 150 ? -51.639 4.472 35.660 1.00 92.81 150 HIS A N 1
ATOM 1158 C CA . HIS A 1 150 ? -51.459 5.096 34.345 1.00 92.81 150 HIS A CA 1
ATOM 1159 C C . HIS A 1 150 ? -50.016 5.020 33.849 1.00 92.81 150 HIS A C 1
ATOM 1161 O O . HIS A 1 150 ? -49.779 4.782 32.669 1.00 92.81 150 HIS A O 1
ATOM 1167 N N . LEU A 1 151 ? -49.037 5.155 34.748 1.00 90.94 151 LEU A N 1
ATOM 1168 C CA . LEU A 1 151 ? -47.623 4.978 34.416 1.00 90.94 151 LEU A CA 1
ATOM 1169 C C . LEU A 1 151 ? -47.331 3.600 33.820 1.00 90.94 151 LEU A C 1
ATOM 1171 O O . LEU A 1 151 ? -46.543 3.505 32.881 1.00 90.94 151 LEU A O 1
ATOM 1175 N N . LEU A 1 152 ? -47.980 2.554 34.334 1.00 88.38 152 LEU A N 1
ATOM 1176 C CA . LEU A 1 152 ? -47.846 1.202 33.799 1.00 88.38 152 LEU A CA 1
ATOM 1177 C C . LEU A 1 152 ? -48.394 1.111 32.364 1.00 88.38 152 LEU A C 1
ATOM 1179 O O . LEU A 1 152 ? -47.707 0.601 31.485 1.00 88.38 152 LEU A O 1
ATOM 1183 N N . ALA A 1 153 ? -49.565 1.700 32.102 1.00 87.94 153 ALA A N 1
ATOM 1184 C CA . ALA A 1 153 ? -50.153 1.743 30.760 1.00 87.94 153 ALA A CA 1
ATOM 1185 C C . ALA A 1 153 ? -49.294 2.540 29.756 1.00 87.94 153 ALA A C 1
ATOM 1187 O O . ALA A 1 153 ? -49.103 2.114 28.617 1.00 87.94 153 ALA A O 1
ATOM 1188 N N . LEU A 1 154 ? -48.728 3.678 30.180 1.00 90.31 154 LEU A N 1
ATOM 1189 C CA . LEU A 1 154 ? -47.805 4.472 29.359 1.00 90.31 154 LEU A CA 1
ATOM 1190 C C . LEU A 1 154 ? -46.529 3.696 29.012 1.00 90.31 154 LEU A C 1
ATOM 1192 O O . LEU A 1 154 ? -46.008 3.814 27.901 1.00 90.31 154 LEU A O 1
ATOM 1196 N N . LEU A 1 155 ? -46.022 2.911 29.963 1.00 88.12 155 LEU A N 1
ATOM 1197 C CA . 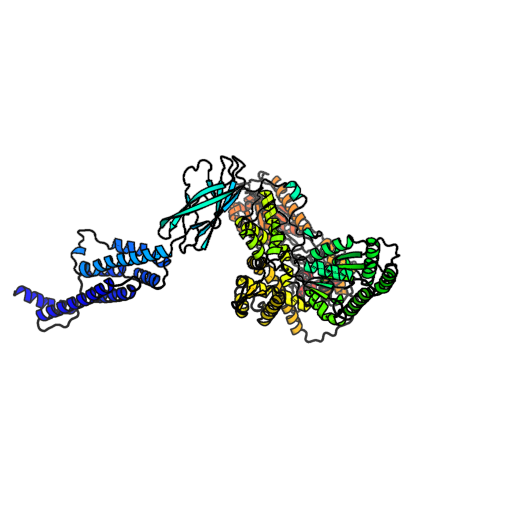LEU A 1 155 ? -44.844 2.077 29.771 1.00 88.12 155 LEU A CA 1
ATOM 1198 C C . LEU A 1 155 ? -45.109 0.958 28.753 1.00 88.12 155 LEU A C 1
ATOM 1200 O O . LEU A 1 155 ? -44.278 0.724 27.875 1.00 88.12 155 LEU A O 1
ATOM 1204 N N . GLU A 1 156 ? -46.268 0.303 28.829 1.00 85.25 156 GLU A N 1
ATOM 1205 C CA . GLU A 1 156 ? -46.678 -0.764 27.903 1.00 85.25 156 GLU A CA 1
ATOM 1206 C C . GLU A 1 156 ? -46.887 -0.257 26.459 1.00 85.25 156 GLU A C 1
ATOM 1208 O O . GLU A 1 156 ? -46.384 -0.869 25.512 1.00 85.25 156 GLU A O 1
ATOM 1213 N N . ASP A 1 157 ? -47.550 0.891 26.255 1.00 84.00 157 ASP A N 1
ATOM 1214 C CA . ASP A 1 157 ? -47.738 1.476 24.907 1.00 84.00 157 ASP A CA 1
ATOM 1215 C C . ASP A 1 157 ? -46.397 1.882 24.267 1.00 84.00 157 ASP A C 1
ATOM 1217 O O . ASP A 1 157 ? -46.129 1.588 23.100 1.00 84.00 157 ASP A O 1
ATOM 1221 N N . ALA A 1 158 ? -45.500 2.500 25.038 1.00 83.25 158 ALA A N 1
ATOM 1222 C CA . ALA A 1 158 ? -44.201 2.925 24.521 1.00 83.25 158 ALA A CA 1
ATOM 1223 C C . ALA A 1 158 ? -43.267 1.744 24.193 1.00 83.25 158 ALA A C 1
ATOM 1225 O O . ALA A 1 158 ? -42.558 1.778 23.183 1.00 83.25 158 ALA A O 1
ATOM 1226 N N . THR A 1 159 ? -43.266 0.700 25.030 1.00 80.69 159 THR A N 1
ATOM 1227 C CA . THR A 1 159 ? -42.413 -0.484 24.834 1.00 80.69 159 THR A CA 1
ATOM 1228 C C . THR A 1 159 ? -42.903 -1.374 23.696 1.00 80.69 159 THR A C 1
ATOM 1230 O O . THR A 1 159 ? -42.087 -1.812 22.886 1.00 80.69 159 THR A O 1
ATOM 1233 N N . SER A 1 160 ? -44.217 -1.575 23.556 1.00 78.94 160 SER A N 1
ATOM 1234 C CA . SER A 1 160 ? -44.790 -2.368 22.457 1.00 78.94 160 SER A CA 1
ATOM 1235 C C . SER A 1 160 ? -44.498 -1.766 21.077 1.00 78.94 160 SER A C 1
ATOM 1237 O O . SER A 1 160 ? -44.081 -2.485 20.169 1.00 78.94 160 SER A O 1
ATOM 1239 N N . ARG A 1 161 ? -44.618 -0.441 20.919 1.00 76.75 161 ARG A N 1
ATOM 1240 C CA . ARG A 1 161 ? -44.244 0.252 19.671 1.00 76.75 161 ARG A CA 1
ATOM 1241 C C . ARG A 1 161 ? -42.751 0.153 19.374 1.00 76.75 161 ARG A C 1
ATOM 1243 O O . ARG A 1 161 ? -42.375 -0.132 18.239 1.00 76.75 161 ARG A O 1
ATOM 1250 N N . GLY A 1 162 ? -41.906 0.370 20.386 1.00 70.81 162 GLY A N 1
ATOM 1251 C CA . GLY A 1 162 ? -40.453 0.262 20.242 1.00 70.81 162 GLY A CA 1
ATOM 1252 C C . GLY A 1 162 ? -40.008 -1.139 19.814 1.00 70.81 162 GLY A C 1
ATOM 1253 O O . GLY A 1 162 ? -39.157 -1.262 18.936 1.00 70.81 162 GLY A O 1
ATOM 1254 N N . ALA A 1 163 ? -40.628 -2.185 20.367 1.00 69.81 163 ALA A N 1
ATOM 1255 C CA . ALA A 1 163 ? -40.320 -3.577 20.042 1.00 69.81 163 ALA A CA 1
ATOM 1256 C C . ALA A 1 163 ? -40.648 -3.950 18.585 1.00 69.81 163 ALA A C 1
ATOM 1258 O O . ALA A 1 163 ? -39.898 -4.700 17.968 1.00 69.81 163 ALA A O 1
ATOM 1259 N N . VAL A 1 164 ? -41.734 -3.410 18.018 1.00 73.06 164 VAL A N 1
ATOM 1260 C CA . VAL A 1 164 ? -42.106 -3.654 16.611 1.00 73.06 164 VAL A CA 1
ATOM 1261 C C . VAL A 1 164 ? -41.159 -2.935 15.650 1.00 73.06 164 VAL A C 1
ATOM 1263 O O . VAL A 1 164 ? -40.748 -3.510 14.647 1.00 73.06 164 VAL A O 1
ATOM 1266 N N . VAL A 1 165 ? -40.790 -1.685 15.954 1.00 73.69 165 VAL A N 1
ATOM 1267 C CA . VAL A 1 165 ? -39.866 -0.904 15.113 1.00 73.69 165 VAL A CA 1
ATOM 1268 C C . VAL A 1 165 ? -38.459 -1.501 15.138 1.00 73.69 165 VAL A C 1
ATOM 1270 O O . VAL A 1 165 ? -37.803 -1.553 14.104 1.00 73.69 165 VAL A O 1
ATOM 1273 N N . LEU A 1 166 ? -38.008 -1.989 16.295 1.00 75.81 166 LEU A N 1
ATOM 1274 C CA . LEU A 1 166 ? -36.695 -2.611 16.489 1.00 75.81 166 LEU A CA 1
ATOM 1275 C C . LEU A 1 166 ? -36.746 -4.142 16.365 1.00 75.81 166 LEU A C 1
ATOM 1277 O O . LEU A 1 166 ? -35.995 -4.842 17.045 1.00 75.81 166 LEU A O 1
ATOM 1281 N N . ALA A 1 167 ? -37.622 -4.679 15.515 1.00 79.62 167 ALA A N 1
ATOM 1282 C CA . ALA A 1 167 ? -37.642 -6.108 15.234 1.00 79.62 167 ALA A CA 1
ATOM 1283 C C . ALA A 1 167 ? -36.483 -6.491 14.284 1.00 79.62 167 ALA A C 1
ATOM 1285 O O . ALA A 1 167 ? -36.264 -5.807 13.274 1.00 79.62 167 ALA A O 1
ATOM 1286 N N . PRO A 1 168 ? -35.720 -7.561 14.581 1.00 85.06 168 PRO A N 1
ATOM 1287 C CA . PRO A 1 168 ? -34.789 -8.140 13.617 1.00 85.06 168 PRO A CA 1
ATOM 1288 C C . PRO A 1 168 ? -35.550 -8.855 12.487 1.00 85.06 168 PRO A C 1
ATOM 1290 O O . PRO A 1 168 ? -36.692 -9.276 12.667 1.00 85.06 168 PRO A O 1
ATOM 1293 N N . LEU A 1 169 ? -34.910 -9.013 11.326 1.00 87.56 169 LEU A N 1
ATOM 1294 C CA . LEU A 1 169 ? -35.432 -9.802 10.203 1.00 87.56 169 LEU A CA 1
ATOM 1295 C C . LEU A 1 169 ? -34.283 -10.574 9.560 1.00 87.56 169 LEU A C 1
ATOM 1297 O O . LEU A 1 169 ? -33.522 -9.999 8.781 1.00 87.56 169 LEU A O 1
ATOM 1301 N N . LEU A 1 170 ? -34.154 -11.857 9.903 1.00 88.56 170 LEU A N 1
ATOM 1302 C CA . LEU A 1 170 ? -33.093 -12.717 9.384 1.00 88.56 170 LEU A CA 1
ATOM 1303 C C . LEU A 1 170 ? -33.518 -13.397 8.081 1.00 88.56 170 LEU A C 1
ATOM 1305 O O . LEU A 1 170 ? -34.600 -13.976 8.018 1.00 88.56 170 LEU A O 1
ATOM 1309 N N . GLN A 1 171 ? -32.664 -13.330 7.060 1.00 87.75 171 GLN A N 1
ATOM 1310 C CA . GLN A 1 171 ? -32.893 -13.969 5.762 1.00 87.75 171 GLN A CA 1
ATOM 1311 C C . GLN A 1 171 ? -31.566 -14.351 5.094 1.00 87.75 171 GLN A C 1
ATOM 1313 O O . GLN A 1 171 ? -30.596 -13.587 5.146 1.00 87.75 171 GLN A O 1
ATOM 1318 N N . LEU A 1 172 ? -31.516 -15.508 4.431 1.00 84.88 172 LEU A N 1
ATOM 1319 C CA . LEU A 1 172 ? -30.389 -15.885 3.576 1.00 84.88 172 LEU A CA 1
ATOM 1320 C C . LEU A 1 172 ? -30.357 -15.038 2.294 1.00 84.88 172 LEU A C 1
ATOM 1322 O O . LEU A 1 172 ? -31.360 -14.911 1.594 1.00 84.88 172 LEU A O 1
ATOM 1326 N N . ARG A 1 173 ? -29.185 -14.484 1.951 1.00 79.88 173 ARG A N 1
ATOM 1327 C CA . ARG A 1 173 ? -28.989 -13.739 0.691 1.00 79.88 173 ARG A CA 1
ATOM 1328 C C . ARG A 1 173 ? -29.124 -14.663 -0.522 1.00 79.88 173 ARG A C 1
ATOM 1330 O O . ARG A 1 173 ? -29.881 -14.357 -1.436 1.00 79.88 173 ARG A O 1
ATOM 1337 N N . ASN A 1 174 ? -28.414 -15.790 -0.487 1.00 73.19 174 ASN A N 1
ATOM 1338 C CA . ASN A 1 174 ? -28.374 -16.779 -1.559 1.00 73.19 174 ASN A CA 1
ATOM 1339 C C . ASN A 1 174 ? -28.837 -18.113 -1.002 1.00 73.19 174 ASN A C 1
ATOM 1341 O O . ASN A 1 174 ? -28.107 -18.758 -0.260 1.00 73.19 174 ASN A O 1
ATOM 1345 N N . SER A 1 175 ? -30.052 -18.520 -1.342 1.00 76.38 175 SER A N 1
ATOM 1346 C CA . SER A 1 175 ? -30.590 -19.805 -0.909 1.00 76.38 175 SER A CA 1
ATOM 1347 C C . SER A 1 175 ? -30.329 -20.929 -1.912 1.00 76.38 175 SER A C 1
ATOM 1349 O O . SER A 1 175 ? -30.602 -22.079 -1.609 1.00 76.38 175 SER A O 1
ATOM 1351 N N . ALA A 1 176 ? -29.769 -20.643 -3.090 1.00 80.62 176 ALA A N 1
ATOM 1352 C CA . ALA A 1 176 ? -29.470 -21.650 -4.104 1.00 80.62 176 ALA A CA 1
ATOM 1353 C C . ALA A 1 176 ? -27.963 -21.766 -4.372 1.00 80.62 176 ALA A C 1
ATOM 1355 O O . ALA A 1 176 ? -27.275 -20.755 -4.486 1.00 80.62 176 ALA A O 1
ATOM 1356 N N . THR A 1 177 ? -27.454 -22.992 -4.510 1.00 80.38 177 THR A N 1
ATOM 1357 C CA . THR A 1 177 ? -26.050 -23.262 -4.869 1.00 80.38 177 THR A CA 1
ATOM 1358 C C . THR A 1 177 ? -25.915 -24.570 -5.661 1.00 80.38 177 THR A C 1
ATOM 1360 O O . THR A 1 177 ? -26.900 -25.288 -5.877 1.00 80.38 177 THR A O 1
ATOM 1363 N N . LYS A 1 178 ? -24.706 -24.889 -6.134 1.00 78.88 178 LYS A N 1
ATOM 1364 C CA . LYS A 1 178 ? -24.404 -26.162 -6.803 1.00 78.88 178 LYS A CA 1
ATOM 1365 C C . LYS A 1 178 ? -23.285 -26.907 -6.092 1.00 78.88 178 LYS A C 1
ATOM 1367 O O . LYS A 1 178 ? -22.325 -26.296 -5.637 1.00 78.88 178 LYS A O 1
ATOM 1372 N N . ALA A 1 179 ? -23.406 -28.228 -6.019 1.00 77.25 179 ALA A N 1
ATOM 1373 C CA . ALA A 1 179 ? -22.392 -29.103 -5.436 1.00 77.25 179 ALA A CA 1
ATOM 1374 C C . ALA A 1 179 ? -22.411 -30.494 -6.087 1.00 77.25 179 ALA A C 1
ATOM 1376 O O . ALA A 1 179 ? -23.331 -30.833 -6.836 1.00 77.25 179 ALA A O 1
ATOM 1377 N N . ASN A 1 180 ? -21.401 -31.323 -5.812 1.00 77.31 180 ASN A N 1
ATOM 1378 C CA . ASN A 1 180 ? -21.376 -32.705 -6.289 1.00 77.31 180 ASN A CA 1
ATOM 1379 C C . ASN A 1 180 ? -22.261 -33.617 -5.423 1.00 77.31 180 ASN A C 1
ATOM 1381 O O . ASN A 1 180 ? -21.780 -34.281 -4.511 1.00 77.31 180 ASN A O 1
ATOM 1385 N N . LEU A 1 181 ? -23.553 -33.662 -5.738 1.00 78.38 181 LEU A N 1
ATOM 1386 C CA . LEU A 1 181 ? -24.569 -34.475 -5.061 1.00 78.38 181 LEU A CA 1
ATOM 1387 C C . LEU A 1 181 ? -24.544 -35.960 -5.469 1.00 78.38 181 LEU A C 1
ATOM 1389 O O . LEU A 1 181 ? -25.204 -36.786 -4.844 1.00 78.38 181 LEU A O 1
ATOM 1393 N N . ARG A 1 182 ? -23.780 -36.326 -6.504 1.00 76.75 182 ARG A N 1
ATOM 1394 C CA . ARG A 1 182 ? -23.595 -37.724 -6.936 1.00 76.75 182 ARG A CA 1
ATOM 1395 C C . ARG A 1 182 ? -22.517 -38.467 -6.152 1.00 76.75 182 ARG A C 1
ATOM 1397 O O . ARG A 1 182 ? -22.456 -39.694 -6.228 1.00 76.75 182 ARG A O 1
ATOM 1404 N N . GLN A 1 183 ? -21.665 -37.752 -5.417 1.00 74.81 183 GLN A N 1
ATOM 1405 C CA . GLN A 1 183 ? -20.635 -38.352 -4.576 1.00 74.81 183 GLN A CA 1
ATOM 1406 C C . GLN A 1 183 ? -21.197 -38.628 -3.174 1.00 74.81 183 GLN A C 1
ATOM 1408 O O . GLN A 1 183 ? -21.458 -37.710 -2.406 1.00 74.81 183 GLN A O 1
ATOM 1413 N N . ILE A 1 184 ? -21.390 -39.908 -2.854 1.00 75.69 184 ILE A N 1
ATOM 1414 C CA . ILE A 1 184 ? -22.001 -40.366 -1.596 1.00 75.69 184 ILE A CA 1
ATOM 1415 C C . ILE A 1 184 ? -20.966 -40.340 -0.457 1.00 75.69 184 ILE A C 1
ATOM 1417 O O . ILE A 1 184 ? -19.785 -40.604 -0.697 1.00 75.69 184 ILE A O 1
ATOM 1421 N N . ASN A 1 185 ? -21.409 -40.092 0.783 1.00 70.12 185 ASN A N 1
ATOM 1422 C CA . ASN A 1 185 ? -20.595 -40.172 2.012 1.00 70.12 185 ASN A CA 1
ATOM 1423 C C . ASN A 1 185 ? -19.357 -39.256 2.036 1.00 70.12 185 ASN A C 1
ATOM 1425 O O . ASN A 1 185 ? -18.371 -39.556 2.712 1.00 70.12 185 ASN A O 1
ATOM 1429 N N . ARG A 1 186 ? -19.391 -38.146 1.296 1.00 73.31 186 ARG A N 1
ATOM 1430 C CA . ARG A 1 186 ? -18.387 -37.082 1.375 1.00 73.31 186 ARG A CA 1
ATOM 1431 C C . ARG A 1 186 ? -19.040 -35.842 1.966 1.00 73.31 186 ARG A C 1
ATOM 1433 O O . ARG A 1 186 ? -20.133 -35.476 1.542 1.00 73.31 186 ARG A O 1
ATOM 1440 N N . ASP A 1 187 ? -18.360 -35.200 2.910 1.00 72.56 187 ASP A N 1
ATOM 1441 C CA . ASP A 1 187 ? -18.816 -33.929 3.463 1.00 72.56 187 ASP A CA 1
ATOM 1442 C C . ASP A 1 187 ? -18.753 -32.846 2.384 1.00 72.56 187 ASP A C 1
ATOM 1444 O O . ASP A 1 187 ? -17.689 -32.543 1.832 1.00 72.56 187 ASP A O 1
ATOM 1448 N N . ILE A 1 188 ? -19.907 -32.264 2.077 1.00 76.44 188 ILE A N 1
ATOM 1449 C CA . ILE A 1 188 ? -20.035 -31.118 1.188 1.00 76.44 188 ILE A CA 1
ATOM 1450 C C . ILE A 1 188 ? -20.143 -29.877 2.064 1.00 76.44 188 ILE A C 1
ATOM 1452 O O . ILE A 1 188 ? -21.109 -29.709 2.802 1.00 76.44 188 ILE A O 1
ATOM 1456 N N . VAL A 1 189 ? -19.162 -28.982 1.970 1.00 77.06 189 VAL A N 1
ATOM 1457 C CA . VAL A 1 189 ? -19.213 -27.695 2.668 1.00 77.06 189 VAL A CA 1
ATOM 1458 C C . VAL A 1 189 ? -19.917 -26.675 1.779 1.00 77.06 189 VAL A C 1
ATOM 1460 O O . VAL A 1 189 ? -19.428 -26.313 0.707 1.00 77.06 189 VAL A O 1
ATOM 1463 N N . LEU A 1 190 ? -21.068 -26.195 2.231 1.00 77.88 190 LEU A N 1
ATOM 1464 C CA . LEU A 1 190 ? -21.848 -25.145 1.585 1.00 77.88 190 LEU A CA 1
ATOM 1465 C C . LEU A 1 190 ? -21.695 -23.855 2.383 1.00 77.88 190 LEU A C 1
ATOM 1467 O O . LEU A 1 190 ? -21.712 -23.887 3.608 1.00 77.88 190 LEU A O 1
ATOM 1471 N N . SER A 1 191 ? -21.529 -22.720 1.711 1.00 77.88 191 SER A N 1
ATOM 1472 C CA . SER A 1 191 ? -21.377 -21.420 2.371 1.00 77.88 191 SER A CA 1
ATOM 1473 C C . SER A 1 191 ? -22.512 -20.500 1.957 1.00 77.88 191 SER A C 1
ATOM 1475 O O . SER A 1 191 ? -22.763 -20.321 0.770 1.00 77.88 191 SER A O 1
ATOM 1477 N N . PHE A 1 192 ? -23.177 -19.910 2.941 1.00 79.31 192 PHE A N 1
ATOM 1478 C CA . PHE A 1 192 ? -24.302 -19.006 2.762 1.00 79.31 192 PHE A CA 1
ATOM 1479 C C . PHE A 1 192 ? -24.117 -17.771 3.622 1.00 79.31 192 PHE A C 1
ATOM 1481 O O . PHE A 1 192 ? -23.355 -17.775 4.586 1.00 79.31 192 PHE A O 1
ATOM 1488 N N . SER A 1 193 ? -24.842 -16.715 3.289 1.00 82.56 193 SER A N 1
ATOM 1489 C CA . SER A 1 193 ? -24.742 -15.455 4.000 1.00 82.56 193 SER A CA 1
ATOM 1490 C C . SER A 1 193 ? -26.089 -15.076 4.598 1.00 82.56 193 SER A C 1
ATOM 1492 O O . SER A 1 193 ? -27.066 -14.898 3.865 1.00 82.56 193 SER A O 1
ATOM 1494 N N . LEU A 1 194 ? -26.145 -15.013 5.928 1.00 87.00 194 LEU A N 1
ATOM 1495 C CA . LEU A 1 194 ? -27.327 -14.665 6.708 1.00 87.00 194 LEU A CA 1
ATOM 1496 C C . LEU A 1 194 ? -27.326 -13.161 6.977 1.00 87.00 194 LEU A C 1
ATOM 1498 O O . LEU A 1 194 ? -26.362 -12.625 7.519 1.00 87.00 194 LEU A O 1
ATOM 1502 N N . GLN A 1 195 ? -28.406 -12.480 6.613 1.00 88.75 195 GLN A N 1
ATOM 1503 C CA . GLN A 1 195 ? -28.523 -11.029 6.731 1.00 88.75 195 GLN A CA 1
ATOM 1504 C C . GLN A 1 195 ? -29.602 -10.636 7.715 1.00 88.75 195 GLN A C 1
ATOM 1506 O O . GLN A 1 195 ? -30.667 -11.247 7.730 1.00 88.75 195 GLN A O 1
ATOM 1511 N N . ASN A 1 196 ? -29.368 -9.549 8.447 1.00 89.62 196 ASN A N 1
ATOM 1512 C CA . ASN A 1 196 ? -30.408 -8.887 9.216 1.00 89.62 196 ASN A CA 1
ATOM 1513 C C . ASN A 1 196 ? -30.917 -7.650 8.465 1.00 89.62 196 ASN A C 1
ATOM 1515 O O . ASN A 1 196 ? -30.295 -6.589 8.485 1.00 89.62 196 ASN A O 1
ATOM 1519 N N . ARG A 1 197 ? -32.068 -7.780 7.806 1.00 85.00 197 ARG A N 1
ATOM 1520 C CA . ARG A 1 197 ? -32.749 -6.675 7.107 1.00 85.00 197 ARG A CA 1
ATOM 1521 C C . ARG A 1 197 ? -33.648 -5.842 8.026 1.00 85.00 197 ARG A C 1
ATOM 1523 O O . ARG A 1 197 ? -34.256 -4.877 7.569 1.00 85.00 197 ARG A O 1
ATOM 1530 N N . GLY A 1 198 ? -33.761 -6.229 9.294 1.00 82.31 198 GLY A N 1
ATOM 1531 C CA . GLY A 1 198 ? -34.526 -5.506 10.302 1.00 82.31 198 GLY A CA 1
ATOM 1532 C C . GLY A 1 198 ? -33.744 -4.326 10.874 1.00 82.31 198 GLY A C 1
ATOM 1533 O O . GLY A 1 198 ? -32.529 -4.224 10.720 1.00 82.31 198 GLY A O 1
ATOM 1534 N N . MET A 1 199 ? -34.452 -3.441 11.575 1.00 78.56 199 MET A N 1
ATOM 1535 C CA . MET A 1 199 ? -33.844 -2.316 12.302 1.00 78.56 199 MET A CA 1
ATOM 1536 C C . MET A 1 199 ? -33.383 -2.720 13.713 1.00 78.56 199 MET A C 1
ATOM 1538 O O . MET A 1 199 ? -32.683 -1.962 14.383 1.00 78.56 199 MET A O 1
ATOM 1542 N N . GLY A 1 200 ? -33.794 -3.904 14.181 1.00 79.50 200 GLY A N 1
ATOM 1543 C CA . GLY A 1 200 ? -33.412 -4.481 15.467 1.00 79.50 200 GLY A CA 1
ATOM 1544 C C . GLY A 1 200 ? -32.106 -5.256 15.433 1.00 79.50 200 GLY A C 1
ATOM 1545 O O . GLY A 1 200 ? -31.803 -5.911 14.442 1.00 79.50 200 GLY A O 1
ATOM 1546 N N . HIS A 1 201 ? -31.356 -5.244 16.535 1.00 81.88 201 HIS A N 1
ATOM 1547 C CA . HIS A 1 201 ? -30.205 -6.131 16.713 1.00 81.88 201 HIS A CA 1
ATOM 1548 C C . HIS A 1 201 ? -30.694 -7.572 16.922 1.00 81.88 201 HIS A C 1
ATOM 1550 O O . HIS A 1 201 ? -31.538 -7.806 17.788 1.00 81.88 201 HIS A O 1
ATOM 1556 N N . ALA A 1 202 ? -30.186 -8.520 16.134 1.00 84.88 202 ALA A N 1
ATOM 1557 C CA . ALA A 1 202 ? -30.466 -9.940 16.317 1.00 84.88 202 ALA A CA 1
ATOM 1558 C C . ALA A 1 202 ? -29.359 -10.536 17.192 1.00 84.88 202 ALA A C 1
ATOM 1560 O O . ALA A 1 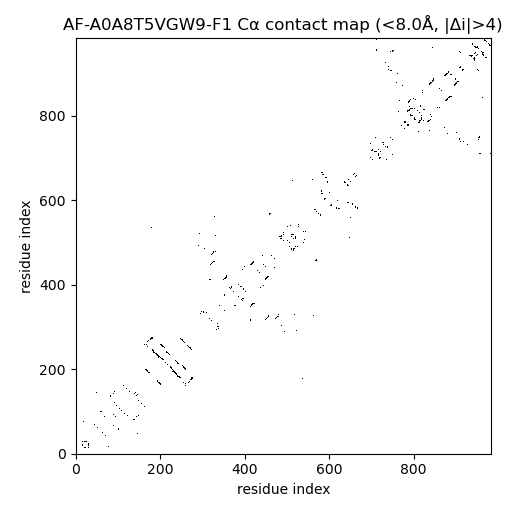202 ? -28.213 -10.618 16.749 1.00 84.88 202 ALA A O 1
ATOM 1561 N N . THR A 1 203 ? -29.687 -10.906 18.429 1.00 85.56 203 THR A N 1
ATOM 1562 C CA . THR A 1 203 ? -28.730 -11.506 19.372 1.00 85.56 203 THR A CA 1
ATOM 1563 C C . THR A 1 203 ? -28.988 -12.990 19.565 1.00 85.56 203 THR A C 1
ATOM 1565 O O . THR A 1 203 ? -30.126 -13.427 19.400 1.00 85.56 203 THR A O 1
ATOM 1568 N N . ASP A 1 204 ? -27.972 -13.748 19.977 1.00 85.12 204 ASP A N 1
ATOM 1569 C CA . ASP A 1 204 ? -28.115 -15.167 20.357 1.00 85.12 204 ASP A CA 1
ATOM 1570 C C . ASP A 1 204 ? -28.661 -16.031 19.201 1.00 85.12 204 ASP A C 1
ATOM 1572 O O . ASP A 1 204 ? -29.541 -16.877 19.372 1.00 85.12 204 ASP A O 1
ATOM 1576 N N . ILE A 1 205 ? -28.180 -15.764 17.979 1.00 86.56 205 ILE A N 1
ATOM 1577 C CA . ILE A 1 205 ? -28.649 -16.447 16.774 1.00 86.56 205 ILE A CA 1
ATOM 1578 C C . ILE A 1 205 ? -28.163 -17.896 16.787 1.00 86.56 205 ILE A C 1
ATOM 1580 O O . ILE A 1 205 ? -26.971 -18.175 16.945 1.00 86.56 205 ILE A O 1
ATOM 1584 N N . SER A 1 206 ? -29.093 -18.820 16.567 1.00 85.50 206 SER A N 1
ATOM 1585 C CA . SER A 1 206 ? -28.825 -20.249 16.435 1.00 85.50 206 SER A CA 1
ATOM 1586 C C . SER A 1 206 ? -29.632 -20.861 15.291 1.00 85.50 206 SER A C 1
ATOM 1588 O O . SER A 1 206 ? -30.748 -20.437 14.979 1.00 85.50 206 SER A O 1
ATOM 1590 N N . LEU A 1 207 ? -29.048 -21.869 14.642 1.00 82.25 207 LEU A N 1
ATOM 1591 C CA . LEU A 1 207 ? -29.744 -22.697 13.664 1.00 82.25 207 LEU A CA 1
ATOM 1592 C C . LEU A 1 207 ? -30.391 -23.873 14.396 1.00 82.25 207 LEU A C 1
ATOM 1594 O O . LEU A 1 207 ? -29.692 -24.676 15.015 1.00 82.25 207 LEU A O 1
ATOM 1598 N N . ARG A 1 208 ? -31.716 -24.014 14.303 1.00 75.25 208 ARG A N 1
ATOM 1599 C CA . ARG A 1 208 ? -32.409 -25.191 14.836 1.00 75.25 208 ARG A CA 1
ATOM 1600 C C . ARG A 1 208 ? -32.599 -26.204 13.718 1.00 75.25 208 ARG A C 1
ATOM 1602 O O . ARG A 1 208 ? -33.309 -25.931 12.752 1.00 75.25 208 ARG A O 1
ATOM 1609 N N . SER A 1 209 ? -31.967 -27.368 13.873 1.00 59.66 209 SER A N 1
ATOM 1610 C CA . SER A 1 209 ? -32.165 -28.505 12.973 1.00 59.66 209 SER A CA 1
ATOM 1611 C C . SER A 1 209 ? -33.651 -28.857 12.936 1.00 59.66 209 SER A C 1
ATOM 1613 O O . SER A 1 209 ? -34.248 -29.140 13.976 1.00 59.66 209 SER A O 1
ATOM 1615 N N . LEU A 1 210 ? -34.244 -28.806 11.746 1.00 54.34 210 LEU A N 1
ATOM 1616 C CA . LEU A 1 210 ? -35.510 -29.476 11.472 1.00 54.34 210 LEU A CA 1
ATOM 1617 C C . LEU A 1 210 ? -35.184 -30.962 11.254 1.00 54.34 210 LEU A C 1
ATOM 1619 O O . LEU A 1 210 ? -34.130 -31.277 10.706 1.00 54.34 210 LEU A O 1
ATOM 1623 N N . ASP A 1 211 ? -36.027 -31.835 11.799 1.00 49.06 211 ASP A N 1
ATOM 1624 C CA . ASP A 1 211 ? -35.850 -33.289 11.934 1.00 49.06 211 ASP A CA 1
ATOM 1625 C C . ASP A 1 211 ? -35.281 -34.011 10.696 1.00 49.06 211 ASP A C 1
ATOM 1627 O O . ASP A 1 211 ? -35.491 -33.554 9.575 1.00 49.06 211 ASP A O 1
ATOM 1631 N N . ASP A 1 212 ? -34.623 -35.163 10.938 1.00 47.25 212 ASP A N 1
ATOM 1632 C CA . ASP A 1 212 ? -34.122 -36.182 9.990 1.00 47.25 212 ASP A CA 1
ATOM 1633 C C . ASP A 1 212 ? -34.838 -36.174 8.623 1.00 47.25 212 ASP A C 1
ATOM 1635 O O . ASP A 1 212 ? -35.712 -36.995 8.324 1.00 47.25 212 ASP A O 1
ATOM 1639 N N . VAL A 1 213 ? -34.434 -35.273 7.729 1.00 49.53 213 VAL A N 1
ATOM 1640 C CA . VAL A 1 213 ? -34.662 -35.490 6.308 1.00 49.53 213 VAL A CA 1
ATOM 1641 C C . VAL A 1 213 ? -33.684 -36.601 5.957 1.00 49.53 213 VAL A C 1
ATOM 1643 O O . VAL A 1 213 ? -32.476 -36.408 6.063 1.00 49.53 213 VAL A O 1
ATOM 1646 N N . ALA A 1 214 ? -34.221 -37.774 5.615 1.00 44.03 214 ALA A N 1
ATOM 1647 C CA . ALA A 1 214 ? -33.577 -39.094 5.567 1.00 44.03 214 ALA A CA 1
ATOM 1648 C C . ALA A 1 214 ? -32.314 -39.251 4.677 1.00 44.03 214 ALA A C 1
ATOM 1650 O O . ALA A 1 214 ? -31.929 -40.371 4.352 1.00 44.03 214 ALA A O 1
ATOM 1651 N N . GLN A 1 215 ? -31.670 -38.161 4.259 1.00 55.62 215 GLN A N 1
ATOM 1652 C CA . GLN A 1 215 ? -30.515 -38.139 3.370 1.00 55.62 215 GLN A CA 1
ATOM 1653 C C . GLN A 1 215 ? -29.404 -37.141 3.772 1.00 55.62 215 GLN A C 1
ATOM 1655 O O . GLN A 1 215 ? -28.430 -37.081 3.021 1.00 55.62 215 GLN A O 1
ATOM 1660 N N . PHE A 1 216 ? -29.489 -36.392 4.895 1.00 57.84 216 PHE A N 1
ATOM 1661 C CA . PHE A 1 216 ? -28.385 -35.506 5.319 1.00 57.84 216 PHE A CA 1
ATOM 1662 C C . PHE A 1 216 ? -28.233 -35.229 6.824 1.00 57.84 216 PHE A C 1
ATOM 1664 O O . PHE A 1 216 ? -29.186 -35.260 7.593 1.00 57.84 216 PHE A O 1
ATOM 1671 N N . THR A 1 217 ? -27.009 -34.872 7.228 1.00 60.56 217 THR A N 1
ATOM 1672 C CA . THR A 1 217 ? -26.683 -34.261 8.529 1.00 60.56 217 THR A CA 1
ATOM 1673 C C . THR A 1 217 ? -26.065 -32.891 8.264 1.00 60.56 217 THR A C 1
ATOM 1675 O O . THR A 1 217 ? -25.124 -32.811 7.479 1.00 60.56 217 THR A O 1
ATOM 1678 N N . ALA A 1 218 ? -26.615 -31.829 8.865 1.00 62.69 218 ALA A N 1
ATOM 1679 C CA . ALA A 1 218 ? -26.149 -30.454 8.694 1.00 62.69 218 ALA A CA 1
ATOM 1680 C C . ALA A 1 218 ? -25.391 -29.978 9.942 1.00 62.69 218 ALA A C 1
ATOM 1682 O O . ALA A 1 218 ? -25.995 -29.841 11.006 1.00 62.69 218 ALA A O 1
ATOM 1683 N N . LEU A 1 219 ? -24.090 -29.701 9.824 1.00 64.62 219 LEU A N 1
ATOM 1684 C CA . LEU A 1 219 ? -23.321 -29.036 10.885 1.00 64.62 219 LEU A CA 1
ATOM 1685 C C . LEU A 1 219 ? -23.061 -27.584 10.482 1.00 64.62 219 LEU A C 1
ATOM 1687 O O . LEU A 1 219 ? -22.443 -27.331 9.449 1.00 64.62 219 LEU A O 1
ATOM 1691 N N . ALA A 1 220 ? -23.579 -26.639 11.269 1.00 68.50 220 ALA A N 1
ATOM 1692 C CA . ALA A 1 220 ? -23.453 -25.211 11.003 1.00 68.50 220 ALA A CA 1
ATOM 1693 C C . ALA A 1 220 ? -22.236 -24.600 11.710 1.00 68.50 220 ALA A C 1
ATOM 1695 O O . ALA A 1 220 ? -22.061 -24.786 12.911 1.00 68.50 220 ALA A O 1
ATOM 1696 N N . GLU A 1 221 ? -21.431 -23.822 10.990 1.00 70.00 221 GLU A N 1
ATOM 1697 C CA . GLU A 1 221 ? -20.382 -22.965 11.543 1.00 70.00 221 GLU A CA 1
ATOM 1698 C C . GLU A 1 221 ? -20.700 -21.491 11.244 1.00 70.00 221 GLU A C 1
ATOM 1700 O O . GLU A 1 221 ? -20.867 -21.140 10.072 1.00 70.00 221 GLU A O 1
ATOM 1705 N N . PRO A 1 222 ? -20.730 -20.600 12.250 1.00 70.50 222 PRO A N 1
ATOM 1706 C CA . PRO A 1 222 ? -20.589 -20.875 13.683 1.00 70.50 222 PRO A CA 1
ATOM 1707 C C . PRO A 1 222 ? -21.792 -21.643 14.269 1.00 70.50 222 PRO A C 1
ATOM 1709 O O . PRO A 1 222 ? -22.936 -21.388 13.909 1.00 70.50 222 PRO A O 1
ATOM 1712 N N . VAL A 1 223 ? -21.525 -22.540 15.229 1.00 67.69 223 VAL A N 1
ATOM 1713 C CA . VAL A 1 223 ? -22.528 -23.396 15.915 1.00 67.69 223 VAL A CA 1
ATOM 1714 C C . VAL A 1 223 ? -23.499 -22.577 16.798 1.00 67.69 223 VAL A C 1
ATOM 1716 O O . VAL A 1 223 ? -24.499 -23.093 17.288 1.00 67.69 223 VAL A O 1
ATOM 1719 N N . GLY A 1 224 ? -23.244 -21.275 16.953 1.00 64.69 224 GLY A N 1
ATOM 1720 C CA . GLY A 1 224 ? -23.984 -20.369 17.827 1.00 64.69 224 GLY A CA 1
ATOM 1721 C C . GLY A 1 224 ? -23.437 -20.328 19.261 1.00 64.69 224 GLY A C 1
ATOM 1722 O O . GLY A 1 224 ? -22.673 -21.215 19.654 1.00 64.69 224 GLY A O 1
ATOM 1723 N N . PRO A 1 225 ? -23.802 -19.295 20.042 1.00 75.19 225 PRO A N 1
ATOM 1724 C CA . PRO A 1 225 ? -24.557 -18.118 19.619 1.00 75.19 225 PRO A CA 1
ATOM 1725 C C . PRO A 1 225 ? -23.674 -17.011 19.031 1.00 75.19 225 PRO A C 1
ATOM 1727 O O . PRO A 1 225 ? -22.542 -16.798 19.464 1.00 75.19 225 PRO A O 1
ATOM 1730 N N . PHE A 1 226 ? -24.204 -16.306 18.033 1.00 85.25 226 PHE A N 1
ATOM 1731 C CA . PHE A 1 226 ? -23.584 -15.129 17.416 1.00 85.25 226 PHE A CA 1
ATOM 1732 C C . PHE A 1 226 ? -24.636 -14.046 17.170 1.00 85.25 226 PHE A C 1
ATOM 1734 O O . PHE A 1 226 ? -25.833 -14.326 17.174 1.00 85.25 226 PHE A O 1
ATOM 1741 N N . ASP A 1 227 ? -24.185 -12.817 16.927 1.00 86.94 227 ASP A N 1
ATOM 1742 C CA . ASP A 1 227 ? -25.066 -11.662 16.775 1.00 86.94 227 ASP A CA 1
ATOM 1743 C C . ASP A 1 227 ? -24.918 -11.038 15.383 1.00 86.94 227 ASP A C 1
ATOM 1745 O O . ASP A 1 227 ? -23.817 -11.000 14.829 1.00 86.94 227 ASP A O 1
ATOM 1749 N N . ILE A 1 228 ? -26.014 -10.508 14.832 1.00 86.38 228 ILE A N 1
ATOM 1750 C CA . ILE A 1 228 ? -26.002 -9.742 13.578 1.00 86.38 228 ILE A CA 1
ATOM 1751 C C . ILE A 1 228 ? -26.664 -8.373 13.808 1.00 86.38 228 ILE A C 1
ATOM 1753 O O . ILE A 1 228 ? -27.875 -8.304 14.074 1.00 86.38 228 ILE A O 1
ATOM 1757 N N . PRO A 1 229 ? -25.912 -7.263 13.673 1.00 85.31 229 PRO A N 1
ATOM 1758 C CA . PRO A 1 229 ? -26.473 -5.926 13.811 1.00 85.31 229 PRO A CA 1
ATOM 1759 C C . PRO A 1 229 ? -27.431 -5.576 12.662 1.00 85.31 229 PRO A C 1
ATOM 1761 O O . PRO A 1 229 ? -27.441 -6.261 11.641 1.00 85.31 229 PRO A O 1
ATOM 1764 N N . PRO A 1 230 ? -28.240 -4.510 12.795 1.00 82.12 230 PRO A N 1
ATOM 1765 C CA . PRO A 1 230 ? -29.095 -4.026 11.710 1.00 82.12 230 PRO A CA 1
ATOM 1766 C C . PRO A 1 230 ? -28.292 -3.758 10.430 1.00 82.12 230 PRO A C 1
ATOM 1768 O O . PRO A 1 230 ? -27.266 -3.079 10.474 1.00 82.12 230 PRO A O 1
ATOM 1771 N N . GLY A 1 231 ? -28.732 -4.312 9.298 1.00 77.50 231 GLY A N 1
ATOM 1772 C CA . GLY A 1 231 ? -28.008 -4.247 8.020 1.00 77.50 231 GLY A CA 1
ATOM 1773 C C . GLY A 1 231 ? -26.722 -5.082 7.969 1.00 77.50 231 GLY A C 1
ATOM 1774 O O . GLY A 1 231 ? -26.030 -5.076 6.952 1.00 77.50 231 GLY A O 1
ATOM 1775 N N . GLY A 1 232 ? -26.395 -5.789 9.052 1.00 81.69 232 GLY A N 1
ATOM 1776 C CA . GLY A 1 232 ? -25.255 -6.684 9.152 1.00 81.69 232 GLY A CA 1
ATOM 1777 C C . GLY A 1 232 ? -25.476 -8.004 8.422 1.00 81.69 232 GLY A C 1
ATOM 1778 O O . GLY A 1 232 ? -26.597 -8.404 8.094 1.00 81.69 232 GLY A O 1
ATOM 1779 N N . GLU A 1 233 ? -24.369 -8.699 8.198 1.00 84.94 233 GLU A N 1
ATOM 1780 C CA . GLU A 1 233 ? -24.309 -9.947 7.455 1.00 84.94 233 GLU A CA 1
ATOM 1781 C C . GLU A 1 233 ? -23.299 -10.893 8.115 1.00 84.94 233 GLU A C 1
ATOM 1783 O O . GLU A 1 233 ? -22.248 -10.452 8.582 1.00 84.94 233 GLU A O 1
ATOM 1788 N N . GLN A 1 234 ? -23.622 -12.186 8.155 1.00 83.75 234 GLN A N 1
ATOM 1789 C CA . GLN A 1 234 ? -22.780 -13.230 8.733 1.00 83.75 234 GLN A CA 1
ATOM 1790 C C . GLN A 1 234 ? -22.688 -14.429 7.791 1.00 83.75 234 GLN A C 1
ATOM 1792 O O . GLN A 1 234 ? -23.702 -14.984 7.366 1.00 83.75 234 GLN A O 1
ATOM 1797 N N . LEU A 1 235 ? -21.460 -14.880 7.523 1.00 80.12 235 LEU A N 1
ATOM 1798 C CA . LEU A 1 235 ? -21.222 -16.113 6.779 1.00 80.12 235 LEU A CA 1
ATOM 1799 C C . LEU A 1 235 ? -21.540 -17.327 7.663 1.00 80.12 235 LEU A C 1
ATOM 1801 O O . LEU A 1 235 ? -21.010 -17.449 8.772 1.00 80.12 235 LEU A O 1
ATOM 1805 N N . ILE A 1 236 ? -22.363 -18.226 7.134 1.00 81.06 236 ILE A N 1
ATOM 1806 C CA . ILE A 1 236 ? -22.724 -19.520 7.703 1.00 81.06 236 ILE A CA 1
ATOM 1807 C C . ILE A 1 236 ? -22.198 -20.607 6.773 1.00 81.06 236 ILE A C 1
ATOM 1809 O O . ILE A 1 236 ? -22.474 -20.594 5.573 1.00 81.06 236 ILE A O 1
ATOM 1813 N N . ARG A 1 237 ? -21.481 -21.584 7.321 1.00 77.94 237 ARG A N 1
ATOM 1814 C CA . ARG A 1 237 ? -21.094 -22.794 6.590 1.00 77.94 237 ARG A CA 1
ATOM 1815 C C . ARG A 1 237 ? -21.916 -23.972 7.068 1.00 77.94 237 ARG A C 1
ATOM 1817 O O . ARG A 1 237 ? -22.000 -24.197 8.266 1.00 77.94 237 ARG A O 1
ATOM 1824 N N . LEU A 1 238 ? -22.505 -24.714 6.141 1.00 78.44 238 LEU A N 1
ATOM 1825 C CA . LEU A 1 238 ? -23.228 -25.950 6.404 1.00 78.44 238 LEU A CA 1
ATOM 1826 C C . LEU A 1 238 ? -22.422 -27.111 5.835 1.00 78.44 238 LEU A C 1
ATOM 1828 O O . LEU A 1 238 ? -22.168 -27.159 4.633 1.00 78.44 238 LEU A O 1
ATOM 1832 N N . GLN A 1 239 ? -22.024 -28.045 6.688 1.00 76.81 239 GLN A N 1
ATOM 1833 C CA . GLN A 1 239 ? -21.496 -29.332 6.249 1.00 76.81 239 GLN A CA 1
ATOM 1834 C C . GLN A 1 239 ? -22.673 -30.261 5.996 1.00 76.81 239 GLN A C 1
ATOM 1836 O O . GLN A 1 239 ? -23.458 -30.482 6.911 1.00 76.81 239 GLN A O 1
ATOM 1841 N N . VAL A 1 240 ? -22.811 -30.755 4.770 1.00 78.25 240 VAL A N 1
ATOM 1842 C CA . VAL A 1 240 ? -23.912 -31.611 4.326 1.00 78.25 240 VAL A CA 1
ATOM 1843 C C . VAL A 1 240 ? -23.339 -32.936 3.845 1.00 78.25 240 VAL A C 1
ATOM 1845 O O . VAL A 1 240 ? -22.534 -32.966 2.917 1.00 78.25 240 VAL A O 1
ATOM 1848 N N . LEU A 1 241 ? -23.777 -34.035 4.451 1.00 76.94 241 LEU A N 1
ATOM 1849 C CA . LEU A 1 241 ? -23.460 -35.385 3.988 1.00 76.94 241 LEU A CA 1
ATOM 1850 C C . LEU A 1 241 ? -24.612 -35.917 3.135 1.00 76.94 241 LEU A C 1
ATOM 1852 O O . LEU A 1 241 ? -25.746 -35.909 3.594 1.00 76.94 241 LEU A O 1
ATOM 1856 N N . VAL A 1 242 ? -24.343 -36.373 1.911 1.00 76.69 242 VAL A N 1
ATOM 1857 C CA . VAL A 1 242 ? -25.377 -36.907 1.007 1.00 76.69 242 VAL A CA 1
ATOM 1858 C C . VAL A 1 242 ? -25.409 -38.434 1.094 1.00 76.69 242 VAL A C 1
ATOM 1860 O O . VAL A 1 242 ? -24.411 -39.096 0.794 1.00 76.69 242 VAL A O 1
ATOM 1863 N N . GLY A 1 243 ? -26.553 -38.989 1.510 1.00 73.12 243 GLY A N 1
ATOM 1864 C CA . GLY A 1 243 ? -26.749 -40.438 1.672 1.00 73.12 243 GLY A CA 1
ATOM 1865 C C . GLY A 1 243 ? -27.042 -41.207 0.375 1.00 73.12 243 GLY A C 1
ATOM 1866 O O . GLY A 1 243 ? -26.663 -42.370 0.258 1.00 73.12 243 GLY A O 1
ATOM 1867 N N . GLU A 1 244 ? -27.669 -40.567 -0.617 1.00 77.06 244 GLU A N 1
ATOM 1868 C CA . GLU A 1 244 ? -28.007 -41.169 -1.916 1.00 77.06 244 GLU A CA 1
ATOM 1869 C C . GLU A 1 244 ? -27.779 -40.168 -3.064 1.00 77.06 244 GLU A C 1
ATOM 1871 O O . GLU A 1 244 ? -28.045 -38.978 -2.882 1.00 77.06 244 GLU A O 1
ATOM 1876 N N . PRO A 1 245 ? -27.326 -40.607 -4.256 1.00 80.25 245 PRO A N 1
ATOM 1877 C CA . PRO A 1 245 ? -27.124 -39.716 -5.396 1.00 80.25 245 PRO A CA 1
ATOM 1878 C C . PRO A 1 245 ? -28.426 -39.024 -5.807 1.00 80.25 245 PRO A C 1
ATOM 1880 O O . PRO A 1 245 ? -29.408 -39.689 -6.138 1.00 80.25 245 PRO A O 1
ATOM 1883 N N . THR A 1 246 ? -28.418 -37.694 -5.857 1.00 82.19 246 THR A N 1
ATOM 1884 C CA . THR A 1 246 ? -29.557 -36.880 -6.307 1.00 82.19 246 THR A CA 1
ATOM 1885 C C . THR A 1 246 ? -29.094 -35.778 -7.257 1.00 82.19 246 THR A C 1
ATOM 1887 O O . THR A 1 246 ? -27.924 -35.405 -7.258 1.00 82.19 246 THR A O 1
ATOM 1890 N N . ASP A 1 247 ? -30.005 -35.245 -8.073 1.00 83.25 247 ASP A N 1
ATOM 1891 C CA . ASP A 1 247 ? -29.732 -34.068 -8.905 1.00 83.25 247 ASP A CA 1
ATOM 1892 C C . ASP A 1 247 ? -30.135 -32.752 -8.206 1.00 83.25 247 ASP A C 1
ATOM 1894 O O . ASP A 1 247 ? -29.623 -31.685 -8.556 1.00 83.25 247 ASP A O 1
ATOM 1898 N N . ILE A 1 248 ? -31.041 -32.810 -7.218 1.00 85.38 248 ILE A N 1
ATOM 1899 C CA . ILE A 1 248 ? -31.521 -31.653 -6.446 1.00 85.38 248 ILE A CA 1
ATOM 1900 C C . ILE A 1 248 ? -31.707 -32.060 -4.979 1.00 85.38 248 ILE A C 1
ATOM 1902 O O . ILE A 1 248 ? -32.388 -33.042 -4.682 1.00 85.38 248 ILE A O 1
ATOM 1906 N N . LEU A 1 249 ? -31.149 -31.272 -4.064 1.00 83.56 249 LEU A N 1
ATOM 1907 C CA . LEU A 1 249 ? -31.301 -31.405 -2.619 1.00 83.56 249 LEU A CA 1
ATOM 1908 C C . LEU A 1 249 ? -31.913 -30.120 -2.050 1.00 83.56 249 LEU A C 1
ATOM 1910 O O . LEU A 1 249 ? -31.419 -29.026 -2.312 1.00 83.56 249 LEU A O 1
ATOM 1914 N N . LYS A 1 250 ? -32.988 -30.249 -1.268 1.00 84.56 250 LYS A N 1
ATOM 1915 C CA . LYS A 1 250 ? -33.651 -29.128 -0.589 1.00 84.56 250 LYS A CA 1
ATOM 1916 C C . LYS A 1 250 ? -33.502 -29.265 0.920 1.00 84.56 250 LYS A C 1
ATOM 1918 O O . LYS A 1 250 ? -33.849 -30.307 1.470 1.00 84.56 250 LYS A O 1
ATOM 1923 N N . ILE A 1 251 ? -33.003 -28.222 1.573 1.00 81.56 251 ILE A N 1
ATOM 1924 C CA . ILE A 1 251 ? -32.683 -28.198 3.001 1.00 81.56 251 ILE A CA 1
ATOM 1925 C C . ILE A 1 251 ? -33.488 -27.062 3.649 1.00 81.56 251 ILE A C 1
ATOM 1927 O O . ILE A 1 251 ? -33.117 -25.896 3.499 1.00 81.56 251 ILE A O 1
ATOM 1931 N N . PRO A 1 252 ? -34.594 -27.359 4.353 1.00 83.81 252 PRO A N 1
ATOM 1932 C CA . PRO A 1 252 ? -35.303 -26.350 5.130 1.00 83.81 252 PRO A CA 1
ATOM 1933 C C . PRO A 1 252 ? -34.472 -25.961 6.360 1.00 83.81 252 PRO A C 1
ATOM 1935 O O . PRO A 1 252 ? -33.963 -26.824 7.077 1.00 83.81 252 PRO A O 1
ATOM 1938 N N . VAL A 1 253 ? -34.341 -24.662 6.623 1.00 83.19 253 VAL A N 1
ATOM 1939 C CA . VAL A 1 253 ? -33.582 -24.115 7.755 1.00 83.19 253 VAL A CA 1
ATOM 1940 C C . VAL A 1 253 ? -34.453 -23.181 8.589 1.00 83.19 253 VAL A C 1
ATOM 1942 O O . VAL A 1 253 ? -35.264 -22.423 8.056 1.00 83.19 253 VAL A O 1
ATOM 1945 N N . ARG A 1 254 ? -34.283 -23.229 9.916 1.00 87.12 254 ARG A N 1
ATOM 1946 C CA . ARG A 1 254 ? -34.971 -22.336 10.855 1.00 87.12 254 ARG A CA 1
ATOM 1947 C C . ARG A 1 254 ? -33.966 -21.618 11.751 1.00 87.12 254 ARG A C 1
ATOM 1949 O O . ARG A 1 254 ? -33.270 -22.251 12.546 1.00 87.12 254 ARG A O 1
ATOM 1956 N N . TRP A 1 255 ? -33.937 -20.297 11.644 1.00 87.69 255 TRP A N 1
ATOM 1957 C CA . TRP A 1 255 ? -33.121 -19.400 12.457 1.00 87.69 255 TRP A CA 1
ATOM 1958 C C . TRP A 1 255 ? -33.896 -18.955 13.687 1.00 87.69 255 TRP A C 1
ATOM 1960 O O . TRP A 1 255 ? -35.053 -18.556 13.567 1.00 87.69 255 TRP A O 1
ATOM 1970 N N . ILE A 1 256 ? -33.262 -19.003 14.854 1.00 87.94 256 ILE A N 1
ATOM 1971 C CA . ILE A 1 256 ? -33.820 -18.523 16.120 1.00 87.94 256 ILE A CA 1
ATOM 1972 C C . ILE A 1 256 ? -32.907 -17.431 16.656 1.00 87.94 256 ILE A C 1
ATOM 1974 O O . ILE A 1 256 ? -31.694 -17.612 16.652 1.00 87.94 256 ILE A O 1
ATOM 1978 N N . CYS A 1 257 ? -33.472 -16.314 17.113 1.00 88.19 257 CYS A N 1
ATOM 1979 C CA . CYS A 1 257 ? -32.719 -15.247 17.769 1.00 88.19 257 CYS A CA 1
ATOM 1980 C C . CYS A 1 257 ? -33.522 -14.592 18.896 1.00 88.19 257 CYS A C 1
ATOM 1982 O O . CYS A 1 257 ? -34.752 -14.646 18.915 1.00 88.19 257 CYS A O 1
ATOM 1984 N N . GLN A 1 258 ? -32.832 -13.894 19.791 1.00 84.81 258 GLN A N 1
ATOM 1985 C CA . GLN A 1 258 ? -33.445 -12.994 20.759 1.00 84.81 258 GLN A CA 1
ATOM 1986 C C . GLN A 1 258 ? -33.593 -11.586 20.171 1.00 84.81 258 GLN A C 1
ATOM 1988 O O . GLN A 1 258 ? -32.675 -11.045 19.549 1.00 84.81 258 GLN A O 1
ATOM 1993 N N . THR A 1 259 ? -34.762 -10.983 20.377 1.00 77.31 259 THR A N 1
ATOM 1994 C CA . THR A 1 259 ? -35.002 -9.565 20.083 1.00 77.31 259 THR A CA 1
ATOM 1995 C C . THR A 1 259 ? -34.323 -8.676 21.137 1.00 77.31 259 THR A C 1
ATOM 1997 O O . THR A 1 259 ? -33.986 -9.157 22.222 1.00 77.31 259 THR A O 1
ATOM 2000 N N . PRO A 1 260 ? -34.224 -7.350 20.918 1.00 67.38 260 PRO A N 1
ATOM 2001 C CA . PRO A 1 260 ? -33.766 -6.407 21.947 1.00 67.38 260 PRO A CA 1
ATOM 2002 C C . PRO A 1 260 ? -34.572 -6.438 23.262 1.00 67.38 260 PRO A C 1
ATOM 2004 O O . PRO A 1 260 ? -34.147 -5.861 24.260 1.00 67.38 260 PRO A O 1
ATOM 2007 N N . MET A 1 261 ? -35.739 -7.093 23.270 1.00 65.94 261 MET A N 1
ATOM 2008 C CA . MET A 1 261 ? -36.589 -7.303 24.445 1.00 65.94 261 MET A CA 1
ATOM 2009 C C . MET A 1 261 ? -36.366 -8.644 25.150 1.00 65.94 261 MET A C 1
ATOM 2011 O O . MET A 1 261 ? -37.061 -8.939 26.121 1.00 65.94 261 MET A O 1
ATOM 2015 N N . GLY A 1 262 ? -35.423 -9.460 24.674 1.00 68.56 262 GLY A N 1
ATOM 2016 C CA . GLY A 1 262 ? -35.180 -10.807 25.191 1.00 68.56 262 GLY A CA 1
ATOM 2017 C C . GLY A 1 262 ? -36.285 -11.806 24.836 1.00 68.56 262 GLY A C 1
ATOM 2018 O O . GLY A 1 262 ? -36.364 -12.867 25.447 1.00 68.56 262 GLY A O 1
ATOM 2019 N N . THR A 1 263 ? -37.166 -11.477 23.881 1.00 76.94 263 THR A N 1
ATOM 2020 C CA . THR A 1 263 ? -38.151 -12.427 23.344 1.00 76.94 263 THR A CA 1
ATOM 2021 C C . THR A 1 263 ? -37.546 -13.233 22.202 1.00 76.94 263 THR A C 1
ATOM 2023 O O . THR A 1 263 ? -36.774 -12.700 21.410 1.00 76.94 263 THR A O 1
ATOM 2026 N N . GLU A 1 264 ? -37.906 -14.510 22.100 1.00 83.44 264 GLU A N 1
ATOM 2027 C CA . GLU A 1 264 ? -37.470 -15.380 21.005 1.00 83.44 264 GLU A CA 1
ATOM 2028 C C . GLU A 1 264 ? -38.249 -15.061 19.715 1.00 83.44 264 GLU A C 1
ATOM 2030 O O . GLU A 1 264 ? -39.475 -14.928 19.735 1.00 83.44 264 GLU A O 1
ATOM 2035 N N . ALA A 1 265 ? -37.537 -14.938 18.594 1.00 84.62 265 ALA A N 1
ATOM 2036 C CA . ALA A 1 265 ? -38.085 -14.788 17.250 1.00 84.62 265 ALA A CA 1
ATOM 2037 C C . ALA A 1 265 ? -37.517 -15.878 16.329 1.00 84.62 265 ALA A C 1
ATOM 2039 O O . ALA A 1 265 ? -36.353 -16.260 16.462 1.00 84.62 265 ALA A O 1
ATOM 2040 N N . SER A 1 266 ? -38.332 -16.368 15.389 1.00 88.19 266 SER A N 1
ATOM 2041 C CA . SER A 1 266 ? -37.955 -17.439 14.461 1.00 88.19 266 SER A CA 1
ATOM 2042 C C . SER A 1 266 ? -38.203 -17.069 12.999 1.00 88.19 266 SER A C 1
ATOM 2044 O O . SER A 1 266 ? -39.276 -16.554 12.681 1.00 88.19 266 SER A O 1
ATOM 2046 N N . PHE A 1 267 ? -37.266 -17.419 12.117 1.00 88.75 267 PHE A N 1
ATOM 2047 C CA . PHE A 1 267 ? -37.332 -17.175 10.671 1.00 88.75 267 PHE A CA 1
ATOM 2048 C C . PHE A 1 267 ? -37.049 -18.468 9.899 1.00 88.75 267 PHE A C 1
ATOM 2050 O O . PHE A 1 267 ? -36.152 -19.222 10.273 1.00 88.75 267 PHE A O 1
ATOM 2057 N N . GLU A 1 268 ? -37.810 -18.736 8.839 1.00 87.12 268 GLU A N 1
ATOM 2058 C CA . GLU A 1 268 ? -37.687 -19.947 8.016 1.00 87.12 268 GLU A CA 1
ATOM 2059 C C . GLU A 1 268 ? -37.143 -19.607 6.624 1.00 87.12 268 GLU A C 1
ATOM 2061 O O . GLU A 1 268 ? -37.557 -18.615 6.027 1.00 87.12 268 GLU A O 1
ATOM 2066 N N . ASP A 1 269 ? -36.245 -20.449 6.112 1.00 85.81 269 ASP A N 1
ATOM 2067 C CA . ASP A 1 269 ? -35.662 -20.367 4.767 1.00 85.81 269 ASP A CA 1
ATOM 2068 C C . ASP A 1 269 ? -35.535 -21.785 4.159 1.00 85.81 269 ASP A C 1
ATOM 2070 O O . ASP A 1 269 ? -35.551 -22.788 4.875 1.00 85.81 269 ASP A O 1
ATOM 2074 N N . GLU A 1 270 ? -35.398 -21.895 2.832 1.00 85.94 270 GLU A N 1
ATOM 2075 C CA . GLU A 1 270 ? -35.155 -23.168 2.120 1.00 85.94 270 GLU A CA 1
ATOM 2076 C C . GLU A 1 270 ? -33.898 -23.047 1.260 1.00 85.94 270 GLU A C 1
ATOM 2078 O O . GLU A 1 270 ? -33.863 -22.234 0.341 1.00 85.94 270 GLU A O 1
ATOM 2083 N N . ILE A 1 271 ? -32.892 -23.884 1.519 1.00 85.69 271 ILE A N 1
ATOM 2084 C CA . ILE A 1 271 ? -31.672 -23.965 0.715 1.00 85.69 271 ILE A CA 1
ATOM 2085 C C . ILE A 1 271 ? -31.848 -25.011 -0.390 1.00 85.69 271 ILE A C 1
ATOM 2087 O O . ILE A 1 271 ? -32.190 -26.158 -0.114 1.00 85.69 271 ILE A O 1
ATOM 2091 N N . VAL A 1 272 ? -31.567 -24.647 -1.640 1.00 85.25 272 VAL A N 1
ATOM 2092 C CA . VAL A 1 272 ? -31.663 -25.511 -2.821 1.00 85.25 272 VAL A CA 1
ATOM 2093 C C . VAL A 1 272 ? -30.272 -25.759 -3.400 1.00 85.25 272 VAL A C 1
ATOM 2095 O O . VAL A 1 272 ? -29.645 -24.867 -3.967 1.00 85.25 272 VAL A O 1
ATOM 2098 N N . VAL A 1 273 ? -29.790 -26.992 -3.304 1.00 84.38 273 VAL A N 1
ATOM 2099 C CA . VAL A 1 273 ? -28.522 -27.427 -3.896 1.00 84.38 273 VAL A CA 1
ATOM 2100 C C . VAL A 1 273 ? -28.822 -28.234 -5.151 1.00 84.38 273 VAL A C 1
ATOM 2102 O O . VAL A 1 273 ? -29.617 -29.169 -5.110 1.00 84.38 273 VAL A O 1
ATOM 2105 N N . THR A 1 274 ? -28.198 -27.894 -6.275 1.00 85.50 274 THR A N 1
ATOM 2106 C CA . THR A 1 274 ? -28.325 -28.659 -7.530 1.00 85.50 274 THR A CA 1
ATOM 2107 C C . THR A 1 274 ? -27.004 -29.318 -7.915 1.00 85.50 274 THR A C 1
ATOM 2109 O O . THR A 1 274 ? -25.935 -28.884 -7.483 1.00 85.50 274 THR A O 1
ATOM 2112 N N . GLN A 1 275 ? -27.059 -30.388 -8.706 1.00 82.06 275 GLN A N 1
ATOM 2113 C CA . GLN A 1 275 ? -25.864 -31.102 -9.148 1.00 82.06 275 GLN A CA 1
ATOM 2114 C C . GLN A 1 275 ? -24.956 -30.206 -10.010 1.00 82.06 275 GLN A C 1
ATOM 2116 O O . GLN A 1 275 ? -25.395 -29.620 -11.001 1.00 82.06 275 GLN A O 1
ATOM 2121 N N . GLN A 1 276 ? -23.674 -30.139 -9.645 1.00 75.94 276 GLN A N 1
ATOM 2122 C CA . GLN A 1 276 ? -22.628 -29.456 -10.415 1.00 75.94 276 GLN A CA 1
ATOM 2123 C C . GLN A 1 276 ? -22.133 -30.292 -11.613 1.00 75.94 276 GLN A C 1
ATOM 2125 O O . GLN A 1 276 ? -22.317 -31.515 -11.657 1.00 75.94 276 GLN A O 1
ATOM 2130 N N . VAL A 1 277 ? -21.434 -29.644 -12.551 1.00 69.50 277 VAL A N 1
ATOM 2131 C CA . VAL A 1 277 ? -20.745 -30.306 -13.674 1.00 69.50 277 VAL A CA 1
ATOM 2132 C C . VAL A 1 277 ? -19.675 -31.273 -13.146 1.00 69.50 277 VAL A C 1
ATOM 2134 O O . VAL A 1 277 ? -18.960 -30.954 -12.193 1.00 69.50 277 VAL A O 1
ATOM 2137 N N . THR A 1 278 ? -19.594 -32.467 -13.744 1.00 65.19 278 THR A N 1
ATOM 2138 C CA . THR A 1 278 ? -18.618 -33.528 -13.422 1.00 65.19 278 THR A CA 1
ATOM 2139 C C . THR A 1 278 ? -17.179 -32.997 -13.420 1.00 65.19 278 THR A C 1
ATOM 2141 O O . THR A 1 278 ? -16.867 -32.116 -14.214 1.00 65.19 278 THR A O 1
ATOM 2144 N N . GLU A 1 279 ? -16.310 -33.534 -12.551 1.00 68.62 279 GLU A N 1
ATOM 2145 C CA . GLU A 1 279 ? -14.935 -33.038 -12.366 1.00 68.62 279 GLU A CA 1
ATOM 2146 C C . GLU A 1 279 ? -14.183 -32.869 -13.704 1.00 68.62 279 GLU A C 1
ATOM 2148 O O . GLU A 1 279 ? -14.034 -33.845 -14.450 1.00 68.62 279 GLU A O 1
ATOM 2153 N N . PRO A 1 280 ? -13.704 -31.652 -14.025 1.00 75.75 280 PRO A N 1
ATOM 2154 C CA . PRO A 1 280 ? -12.930 -31.413 -15.230 1.00 75.75 280 PRO A CA 1
ATOM 2155 C C . PRO A 1 280 ? -11.517 -31.990 -15.101 1.00 75.75 280 PRO A C 1
ATOM 2157 O O . PRO A 1 280 ? -11.037 -32.292 -14.008 1.00 75.75 280 PRO A O 1
ATOM 2160 N N . ASN A 1 281 ? -10.808 -32.103 -16.227 1.00 80.75 281 ASN A N 1
ATOM 2161 C CA . ASN A 1 281 ? -9.400 -32.495 -16.214 1.00 80.75 281 ASN A CA 1
ATOM 2162 C C . ASN A 1 281 ? -8.529 -31.355 -15.649 1.00 80.75 281 ASN A C 1
ATOM 2164 O O . ASN A 1 281 ? -8.012 -30.518 -16.392 1.00 80.75 281 ASN A O 1
ATOM 2168 N N . TRP A 1 282 ? -8.375 -31.333 -14.324 1.00 82.69 282 TRP A N 1
ATOM 2169 C CA . TRP A 1 282 ? -7.582 -30.340 -13.600 1.00 82.69 282 TRP A CA 1
ATOM 2170 C C . TRP A 1 282 ? -6.116 -30.306 -14.050 1.00 82.69 282 TRP A C 1
ATOM 2172 O O . TRP A 1 282 ? -5.548 -29.224 -14.161 1.00 82.69 282 TRP A O 1
ATOM 2182 N N . GLU A 1 283 ? -5.512 -31.452 -14.382 1.00 82.44 283 GLU A N 1
ATOM 2183 C CA . GLU A 1 283 ? -4.119 -31.516 -14.854 1.00 82.44 283 GLU A CA 1
ATOM 2184 C C . GLU A 1 283 ? -3.930 -30.760 -16.176 1.00 82.44 283 GLU A C 1
ATOM 2186 O O . GLU A 1 283 ? -2.970 -30.001 -16.335 1.00 82.44 283 GLU A O 1
ATOM 2191 N N . ALA A 1 284 ? -4.881 -30.899 -17.106 1.00 82.44 284 ALA A N 1
ATOM 2192 C CA . ALA A 1 284 ? -4.864 -30.152 -18.361 1.00 82.44 284 ALA A CA 1
ATOM 2193 C C . ALA A 1 284 ? -4.985 -28.636 -18.121 1.00 82.44 284 ALA A C 1
ATOM 2195 O O . ALA A 1 284 ? -4.248 -27.860 -18.730 1.00 82.44 284 ALA A O 1
ATOM 2196 N N . LEU A 1 285 ? -5.845 -28.213 -17.189 1.00 83.00 285 LEU A N 1
ATOM 2197 C CA . LEU A 1 285 ? -6.043 -26.796 -16.853 1.00 83.00 285 LEU A CA 1
ATOM 2198 C C . LEU A 1 285 ? -4.852 -26.180 -16.110 1.00 83.00 285 LEU A C 1
ATOM 2200 O O . LEU A 1 285 ? -4.610 -24.986 -16.234 1.00 83.00 285 LEU A O 1
ATOM 2204 N N . VAL A 1 286 ? -4.084 -26.972 -15.361 1.00 83.88 286 VAL A N 1
ATOM 2205 C CA . VAL A 1 286 ? -2.822 -26.507 -14.762 1.00 83.88 286 VAL A CA 1
ATOM 2206 C C . VAL A 1 286 ? -1.750 -26.305 -15.838 1.00 83.88 286 VAL A C 1
ATOM 2208 O O . VAL A 1 286 ? -0.945 -25.379 -15.735 1.00 83.88 286 VAL A O 1
ATOM 2211 N N . SER A 1 287 ? -1.745 -27.136 -16.887 1.00 83.88 287 SER A N 1
ATOM 2212 C CA . SER A 1 287 ? -0.771 -27.031 -17.984 1.00 83.88 287 SER A CA 1
ATOM 2213 C C . SER A 1 287 ? -1.012 -25.836 -18.919 1.00 83.88 287 SER A C 1
ATOM 2215 O O . SER A 1 287 ? -0.052 -25.253 -19.425 1.00 83.88 287 SER A O 1
ATOM 2217 N N . ASP A 1 288 ? -2.272 -25.441 -19.117 1.00 83.31 288 ASP A N 1
ATOM 2218 C CA . ASP A 1 288 ? -2.676 -24.257 -19.884 1.00 83.31 288 ASP A CA 1
ATOM 2219 C C . ASP A 1 288 ? -3.750 -23.483 -19.099 1.00 83.31 288 ASP A C 1
ATOM 2221 O O . ASP A 1 288 ? -4.948 -23.684 -19.326 1.00 83.31 288 ASP A O 1
ATOM 2225 N N . PRO A 1 289 ? -3.338 -22.629 -18.140 1.00 85.56 289 PRO A N 1
ATOM 2226 C CA . PRO A 1 289 ? -4.271 -21.950 -17.256 1.00 85.56 289 PRO A CA 1
ATOM 2227 C C . PRO A 1 289 ? -5.217 -21.025 -18.036 1.00 85.56 289 PRO A C 1
ATOM 2229 O O . PRO A 1 289 ? -4.768 -20.259 -18.900 1.00 85.56 289 PRO A O 1
ATOM 2232 N N . PRO A 1 290 ? -6.526 -21.045 -17.714 1.00 86.44 290 PRO A N 1
ATOM 2233 C CA . PRO A 1 290 ? -7.543 -20.307 -18.464 1.00 86.44 290 PRO A CA 1
ATOM 2234 C C . PRO A 1 290 ? -7.382 -18.786 -18.339 1.00 86.44 290 PRO A C 1
ATOM 2236 O O . PRO A 1 290 ? -7.651 -18.052 -19.291 1.00 86.44 290 PRO A O 1
ATOM 2239 N N . TYR A 1 291 ? -6.881 -18.311 -17.196 1.00 90.50 291 TYR A N 1
ATOM 2240 C CA . TYR A 1 291 ? -6.605 -16.899 -16.937 1.00 90.50 291 TYR A CA 1
ATOM 2241 C C . TYR A 1 291 ? -5.101 -16.671 -16.798 1.00 90.50 291 TYR A C 1
ATOM 2243 O O . TYR A 1 291 ? -4.403 -17.432 -16.128 1.00 90.50 291 TYR A O 1
ATOM 2251 N N . SER A 1 292 ? -4.587 -15.606 -17.416 1.00 85.25 292 SER A N 1
ATOM 2252 C CA . SER A 1 292 ? -3.166 -15.259 -17.358 1.00 85.25 292 SER A CA 1
ATOM 2253 C C . SER A 1 292 ? -2.964 -13.766 -17.142 1.00 85.25 292 SER A C 1
ATOM 2255 O O . SER A 1 292 ? -3.675 -12.937 -17.708 1.00 85.25 292 SER A O 1
ATOM 2257 N N . LEU A 1 293 ? -1.950 -13.431 -16.342 1.00 84.38 293 LEU A N 1
ATOM 2258 C CA . LEU A 1 293 ? -1.472 -12.058 -16.158 1.00 84.38 293 LEU A CA 1
ATOM 2259 C C . LEU A 1 293 ? -0.429 -11.656 -17.209 1.00 84.38 293 LEU A C 1
ATOM 2261 O O . LEU A 1 293 ? -0.107 -10.474 -17.337 1.00 84.38 293 LEU A O 1
ATOM 2265 N N . ASN A 1 294 ? 0.101 -12.627 -17.957 1.00 86.25 294 ASN A N 1
ATOM 2266 C CA . ASN A 1 294 ? 1.054 -12.363 -19.022 1.00 86.25 294 ASN A CA 1
ATOM 2267 C C . ASN A 1 294 ? 0.344 -11.794 -20.258 1.00 86.25 294 ASN A C 1
ATOM 2269 O O . ASN A 1 294 ? -0.830 -12.094 -20.496 1.00 86.25 294 ASN A O 1
ATOM 2273 N N . PRO A 1 295 ? 1.049 -11.005 -21.088 1.00 84.06 295 PRO A N 1
ATOM 2274 C CA . PRO A 1 295 ? 0.487 -10.529 -22.340 1.00 84.06 295 PRO A CA 1
ATOM 2275 C C . PRO A 1 295 ? 0.001 -11.674 -23.237 1.00 84.06 295 PRO A C 1
ATOM 2277 O O . PRO A 1 295 ? 0.675 -12.693 -23.406 1.00 84.06 295 PRO A O 1
ATOM 2280 N N . ILE A 1 296 ? -1.181 -11.486 -23.815 1.00 87.31 296 ILE A N 1
ATOM 2281 C CA . ILE A 1 296 ? -1.854 -12.489 -24.642 1.00 87.31 296 ILE A CA 1
ATOM 2282 C C . ILE A 1 296 ? -1.252 -12.472 -26.048 1.00 87.31 296 ILE A C 1
ATOM 2284 O O . ILE A 1 296 ? -1.106 -11.412 -26.645 1.00 87.31 296 ILE A O 1
ATOM 2288 N N . ARG A 1 297 ? -0.948 -13.656 -26.594 1.00 84.19 297 ARG A N 1
ATOM 2289 C CA . ARG A 1 297 ? -0.426 -13.822 -27.966 1.00 84.19 297 ARG A CA 1
ATOM 2290 C C . ARG A 1 297 ? -1.451 -14.358 -28.960 1.00 84.19 297 ARG A C 1
ATOM 2292 O O . ARG A 1 297 ? -1.280 -14.186 -30.160 1.00 84.19 297 ARG A O 1
ATOM 2299 N N . ARG A 1 298 ? -2.503 -15.018 -28.472 1.00 84.12 298 ARG A N 1
ATOM 2300 C CA . ARG A 1 298 ? -3.513 -15.662 -29.316 1.00 84.12 298 ARG A CA 1
ATOM 2301 C C . ARG A 1 298 ? -4.753 -14.786 -29.449 1.00 84.12 298 ARG A C 1
ATOM 2303 O O . ARG A 1 298 ? -5.228 -14.224 -28.465 1.00 84.12 298 ARG A O 1
ATOM 2310 N N . ALA A 1 299 ? -5.287 -14.697 -30.663 1.00 83.69 299 ALA A N 1
ATOM 2311 C CA . ALA A 1 299 ? -6.436 -13.846 -30.958 1.00 83.69 299 ALA A CA 1
ATOM 2312 C C . ALA A 1 299 ? -7.732 -14.314 -30.276 1.00 83.69 299 ALA A C 1
ATOM 2314 O O . ALA A 1 299 ? -8.543 -13.482 -29.897 1.00 83.69 299 ALA A O 1
ATOM 2315 N N . ASP A 1 300 ? -7.904 -15.621 -30.075 1.00 83.25 300 ASP A N 1
ATOM 2316 C CA . ASP A 1 300 ? -9.078 -16.218 -29.424 1.00 83.25 300 ASP A CA 1
ATOM 2317 C C . ASP A 1 300 ? -9.182 -15.895 -27.925 1.00 83.25 300 ASP A C 1
ATOM 2319 O O . ASP A 1 300 ? -10.258 -16.004 -27.347 1.00 83.25 300 ASP A O 1
ATOM 2323 N N . ARG A 1 301 ? -8.082 -15.460 -27.299 1.00 84.56 301 ARG A N 1
ATOM 2324 C CA . ARG A 1 301 ? -8.049 -15.012 -25.898 1.00 84.56 301 ARG A CA 1
ATOM 2325 C C . ARG A 1 301 ? -8.082 -13.485 -25.748 1.00 84.56 301 ARG A C 1
ATOM 2327 O O . ARG A 1 301 ? -8.013 -12.990 -24.626 1.00 84.56 301 ARG A O 1
ATOM 2334 N N . LEU A 1 302 ? -8.157 -12.726 -26.847 1.00 88.12 302 LEU A N 1
ATOM 2335 C CA . LEU A 1 302 ? -8.166 -11.261 -26.832 1.00 88.12 302 LEU A CA 1
ATOM 2336 C C . LEU A 1 302 ? -9.600 -10.719 -26.919 1.00 88.12 302 LEU A C 1
ATOM 2338 O O . LEU A 1 302 ? -10.126 -10.493 -28.003 1.00 88.12 302 LEU A O 1
ATOM 2342 N N . TYR A 1 303 ? -10.212 -10.463 -25.767 1.00 88.56 303 TYR A N 1
ATOM 2343 C CA . TYR A 1 303 ? -11.600 -10.001 -25.681 1.00 88.56 303 TYR A CA 1
ATOM 2344 C C . TYR A 1 303 ? -11.730 -8.473 -25.731 1.00 88.56 303 TYR A C 1
ATOM 2346 O O . TYR A 1 303 ? -10.913 -7.756 -25.151 1.00 88.56 303 TYR A O 1
ATOM 2354 N N . GLY A 1 304 ? -12.780 -7.981 -26.397 1.00 85.31 304 GLY A N 1
ATOM 2355 C CA . GLY A 1 304 ? -13.172 -6.565 -26.435 1.00 85.31 304 GLY A CA 1
ATOM 2356 C C . GLY A 1 304 ? -12.223 -5.631 -27.182 1.00 85.31 304 GLY A C 1
ATOM 2357 O O . GLY A 1 304 ? -12.173 -4.425 -26.926 1.00 85.31 304 GLY A O 1
ATOM 2358 N N . ARG A 1 305 ? -11.406 -6.190 -28.086 1.00 90.62 305 ARG A N 1
ATOM 2359 C CA . ARG A 1 305 ? -10.379 -5.455 -28.847 1.00 90.62 305 ARG A CA 1
ATOM 2360 C C . ARG A 1 305 ? -10.454 -5.674 -30.355 1.00 90.62 305 ARG A C 1
ATOM 2362 O O . ARG A 1 305 ? -9.529 -5.280 -31.063 1.00 90.62 305 ARG A O 1
ATOM 2369 N N . ASP A 1 306 ? -11.536 -6.256 -30.862 1.00 87.88 306 ASP A N 1
ATOM 2370 C CA . ASP A 1 306 ? -11.675 -6.600 -32.282 1.00 87.88 306 ASP A CA 1
ATOM 2371 C C . ASP A 1 306 ? -11.575 -5.381 -33.204 1.00 87.88 306 ASP A C 1
ATOM 2373 O O . ASP A 1 306 ? -10.867 -5.415 -34.211 1.00 87.88 306 ASP A O 1
ATOM 2377 N N . THR A 1 307 ? -12.209 -4.268 -32.832 1.00 90.00 307 THR A N 1
ATOM 2378 C CA . THR A 1 307 ? -12.174 -3.011 -33.599 1.00 90.00 307 THR A CA 1
ATOM 2379 C C . THR A 1 307 ? -10.763 -2.421 -33.670 1.00 90.00 307 THR A C 1
ATOM 2381 O O . THR A 1 307 ? -10.294 -2.030 -34.745 1.00 90.00 307 THR A O 1
ATOM 2384 N N . ALA A 1 308 ? -10.044 -2.404 -32.544 1.00 91.06 308 ALA A N 1
ATOM 2385 C CA . ALA A 1 308 ? -8.661 -1.941 -32.471 1.00 91.06 308 ALA A CA 1
ATOM 2386 C C . ALA A 1 308 ? -7.720 -2.866 -33.261 1.00 91.06 308 ALA A C 1
ATOM 2388 O O . ALA A 1 308 ? -6.877 -2.387 -34.022 1.00 91.06 308 ALA A O 1
ATOM 2389 N N . LEU A 1 309 ? -7.912 -4.184 -33.153 1.00 91.75 309 LEU A N 1
ATOM 2390 C CA . LEU A 1 309 ? -7.158 -5.192 -33.898 1.00 91.75 309 LEU A CA 1
ATOM 2391 C C . LEU A 1 309 ? -7.353 -5.036 -35.412 1.00 91.75 309 LEU A C 1
ATOM 2393 O O . LEU A 1 309 ? -6.379 -5.042 -36.164 1.00 91.75 309 LEU A O 1
ATOM 2397 N N . GLN A 1 310 ? -8.592 -4.857 -35.873 1.00 90.94 310 GLN A N 1
ATOM 2398 C CA . GLN A 1 310 ? -8.895 -4.594 -37.284 1.00 90.94 310 GLN A CA 1
ATOM 2399 C C . GLN A 1 310 ? -8.255 -3.287 -37.767 1.00 90.94 310 GLN A C 1
ATOM 2401 O O . GLN A 1 310 ? -7.647 -3.258 -38.837 1.00 90.94 310 GLN A O 1
ATOM 2406 N N . THR A 1 311 ? -8.322 -2.228 -36.955 1.00 92.38 311 THR A N 1
ATOM 2407 C CA . THR A 1 311 ? -7.737 -0.918 -37.278 1.00 92.38 311 THR A CA 1
ATOM 2408 C C . THR A 1 311 ? -6.217 -0.986 -37.434 1.00 92.38 311 THR A C 1
ATOM 2410 O O . THR A 1 311 ? -5.673 -0.407 -38.376 1.00 92.38 311 THR A O 1
ATOM 2413 N N . LEU A 1 312 ? -5.524 -1.695 -36.537 1.00 92.50 312 LEU A N 1
ATOM 2414 C CA . LEU A 1 312 ? -4.070 -1.870 -36.605 1.00 92.50 312 LEU A CA 1
ATOM 2415 C C . LEU A 1 312 ? -3.654 -2.757 -37.781 1.00 92.50 312 LEU A C 1
ATOM 2417 O O . LEU A 1 312 ? -2.701 -2.426 -38.479 1.00 92.50 312 LEU A O 1
ATOM 2421 N N . ASN A 1 313 ? -4.401 -3.828 -38.063 1.00 91.12 313 ASN A N 1
ATOM 2422 C CA . ASN A 1 313 ? -4.135 -4.669 -39.233 1.00 91.12 313 ASN A CA 1
ATOM 2423 C C . ASN A 1 313 ? -4.294 -3.890 -40.545 1.00 91.12 313 ASN A C 1
ATOM 2425 O O . ASN A 1 313 ? -3.438 -3.982 -41.424 1.00 91.12 313 ASN A O 1
ATOM 2429 N N . LEU A 1 314 ? -5.350 -3.080 -40.672 1.00 90.75 314 LEU A N 1
ATOM 2430 C CA . LEU A 1 314 ? -5.551 -2.231 -41.846 1.00 90.75 314 LEU A CA 1
ATOM 2431 C C . LEU A 1 314 ? -4.414 -1.210 -42.000 1.00 90.75 314 LEU A C 1
ATOM 2433 O O . LEU A 1 314 ? -3.901 -1.030 -43.102 1.00 90.75 314 LEU A O 1
ATOM 2437 N N . ALA A 1 315 ? -3.976 -0.609 -40.892 1.00 90.81 315 ALA A N 1
ATOM 2438 C CA . ALA A 1 315 ? -2.869 0.344 -40.875 1.00 90.81 315 ALA A CA 1
ATOM 2439 C C . ALA A 1 315 ? -1.530 -0.285 -41.281 1.00 90.81 315 ALA A C 1
ATOM 2441 O O . ALA A 1 315 ? -0.787 0.305 -42.065 1.00 90.81 315 ALA A O 1
ATOM 2442 N N . ALA A 1 316 ? -1.256 -1.505 -40.807 1.00 90.06 316 ALA A N 1
ATOM 2443 C CA . ALA A 1 316 ? -0.062 -2.261 -41.178 1.00 90.06 316 ALA A CA 1
ATOM 2444 C C . ALA A 1 316 ? -0.023 -2.517 -42.691 1.00 90.06 316 ALA A C 1
ATOM 2446 O O . ALA A 1 316 ? 1.019 -2.367 -43.325 1.00 90.06 316 ALA A O 1
ATOM 2447 N N . MET A 1 317 ? -1.172 -2.852 -43.290 1.00 89.50 317 MET A N 1
ATOM 2448 C CA . MET A 1 317 ? -1.259 -3.121 -44.729 1.00 89.50 317 MET A CA 1
ATOM 2449 C C . MET A 1 317 ? -1.196 -1.845 -45.574 1.00 89.50 317 MET A C 1
ATOM 2451 O O . MET A 1 317 ? -0.611 -1.852 -46.660 1.00 89.50 317 MET A O 1
ATOM 2455 N N . SER A 1 318 ? -1.760 -0.739 -45.082 1.00 87.94 318 SER A N 1
ATOM 2456 C CA . SER A 1 318 ? -1.727 0.555 -45.770 1.00 87.94 318 SER A CA 1
ATOM 2457 C C . SER A 1 318 ? -0.408 1.315 -45.594 1.00 87.94 318 SER A C 1
ATOM 2459 O O . SER A 1 318 ? -0.252 2.378 -46.188 1.00 87.94 318 SER A O 1
ATOM 2461 N N . GLY A 1 319 ? 0.523 0.811 -44.777 1.00 86.62 319 GLY A N 1
ATOM 2462 C CA . GLY A 1 319 ? 1.773 1.502 -44.453 1.00 86.62 319 GLY A CA 1
ATOM 2463 C C . GLY A 1 319 ? 1.579 2.748 -43.581 1.00 86.62 319 GLY A C 1
ATOM 2464 O O . GLY A 1 319 ? 2.355 3.696 -43.672 1.00 86.62 319 GLY A O 1
ATOM 2465 N N . ALA A 1 320 ? 0.499 2.791 -42.796 1.00 88.94 320 ALA A N 1
ATOM 2466 C CA . ALA A 1 320 ? 0.145 3.943 -41.974 1.00 88.94 320 ALA A CA 1
ATOM 2467 C C . ALA A 1 320 ? 0.624 3.739 -40.533 1.00 88.94 320 ALA A C 1
ATOM 2469 O O . ALA A 1 320 ? 0.091 2.897 -39.808 1.00 88.94 320 ALA A O 1
ATOM 2470 N N . SER A 1 321 ? 1.603 4.537 -40.110 1.00 91.56 321 SER A N 1
ATOM 2471 C CA . SER A 1 321 ? 2.115 4.512 -38.738 1.00 91.56 321 SER A CA 1
ATOM 2472 C C . SER A 1 321 ? 1.075 5.034 -37.737 1.00 91.56 321 SER A C 1
ATOM 2474 O O . SER A 1 321 ? 0.308 5.962 -38.033 1.00 91.56 321 SER A O 1
ATOM 2476 N N . LYS A 1 322 ? 1.027 4.424 -36.547 1.00 91.06 322 LYS A N 1
ATOM 2477 C CA . LYS A 1 322 ? 0.035 4.737 -35.509 1.00 91.06 322 LYS A CA 1
ATOM 2478 C C . LYS A 1 322 ? 0.637 4.805 -34.111 1.00 91.06 322 LYS A C 1
ATOM 2480 O O . LYS A 1 322 ? 1.552 4.056 -33.779 1.00 91.06 322 LYS A O 1
ATOM 2485 N N . PHE A 1 323 ? 0.040 5.649 -33.277 1.00 90.19 323 PHE A N 1
ATOM 2486 C CA . PHE A 1 323 ? 0.254 5.645 -31.833 1.00 90.19 323 PHE A CA 1
ATOM 2487 C C . PHE A 1 323 ? -0.883 4.895 -31.144 1.00 90.19 323 PHE A C 1
ATOM 2489 O O . PHE A 1 323 ? -2.051 5.208 -31.372 1.00 90.19 323 PHE A O 1
ATOM 2496 N N . VAL A 1 324 ? -0.556 3.931 -30.287 1.00 91.44 324 VAL A N 1
ATOM 2497 C CA . VAL A 1 324 ? -1.525 3.252 -29.419 1.00 91.44 324 VAL A CA 1
ATOM 2498 C C . VAL A 1 324 ? -1.238 3.645 -27.983 1.00 91.44 324 VAL A C 1
ATOM 2500 O O . VAL A 1 324 ? -0.176 3.349 -27.446 1.00 91.44 324 VAL A O 1
ATOM 2503 N N . TRP A 1 325 ? -2.178 4.312 -27.335 1.00 90.81 325 TRP A N 1
ATOM 2504 C CA . TRP A 1 325 ? -1.960 4.824 -25.987 1.00 90.81 325 TRP A CA 1
ATOM 2505 C C . TRP A 1 325 ? -3.203 4.666 -25.126 1.00 90.81 325 TRP A C 1
ATOM 2507 O O . TRP A 1 325 ? -4.291 4.366 -25.613 1.00 90.81 325 TRP A O 1
ATOM 2517 N N . GLY A 1 326 ? -3.010 4.802 -23.823 1.00 89.00 326 GLY A N 1
ATOM 2518 C CA . GLY A 1 326 ? -4.049 4.641 -22.814 1.00 89.00 326 GLY A CA 1
ATOM 2519 C C . GLY A 1 326 ? -3.437 4.266 -21.473 1.00 89.00 326 GLY A C 1
ATOM 2520 O O . GLY A 1 326 ? -2.214 4.117 -21.355 1.00 89.00 326 GLY A O 1
ATOM 2521 N N . GLN A 1 327 ? -4.272 4.049 -20.463 1.00 87.88 327 GLN A N 1
ATOM 2522 C CA . GLN A 1 327 ? -3.819 3.699 -19.112 1.00 87.88 327 GLN A CA 1
ATOM 2523 C C . GLN A 1 327 ? -2.983 2.410 -19.094 1.00 87.88 327 GLN A C 1
ATOM 2525 O O . GLN A 1 327 ? -3.153 1.511 -19.929 1.00 87.88 327 GLN A O 1
ATOM 2530 N N . LYS A 1 328 ? -2.026 2.283 -18.165 1.00 88.50 328 LYS A N 1
ATOM 2531 C CA . LYS A 1 328 ? -1.312 1.007 -17.974 1.00 88.50 328 LYS A CA 1
ATOM 2532 C C . LYS A 1 328 ? -2.324 -0.099 -17.643 1.00 88.50 328 LYS A C 1
ATOM 2534 O O . LYS A 1 328 ? -3.378 0.147 -17.071 1.00 88.50 328 LYS A O 1
ATOM 2539 N N . ARG A 1 329 ? -2.010 -1.335 -18.050 1.00 87.62 329 ARG A N 1
ATOM 2540 C CA . ARG A 1 329 ? -2.807 -2.547 -17.750 1.00 87.62 329 ARG A CA 1
ATOM 2541 C C . ARG A 1 329 ? -4.176 -2.672 -18.433 1.00 87.62 329 ARG A C 1
ATOM 2543 O O . ARG A 1 329 ? -4.905 -3.612 -18.157 1.00 87.62 329 ARG A O 1
ATOM 2550 N N . VAL A 1 330 ? -4.488 -1.832 -19.417 1.00 89.25 330 VAL A N 1
ATOM 2551 C CA . VAL A 1 330 ? -5.690 -1.994 -20.266 1.00 89.25 330 VAL A CA 1
ATOM 2552 C C . VAL A 1 330 ? -5.523 -3.024 -21.400 1.00 89.25 330 VAL A C 1
ATOM 2554 O O . VAL A 1 330 ? -6.442 -3.240 -22.185 1.00 89.25 330 VAL A O 1
ATOM 2557 N N . GLY A 1 331 ? -4.363 -3.684 -21.503 1.00 88.06 331 GLY A N 1
ATOM 2558 C CA . GLY A 1 331 ? -4.112 -4.740 -22.496 1.00 88.06 331 GLY A CA 1
ATOM 2559 C C . GLY A 1 331 ? -3.464 -4.277 -23.807 1.00 88.06 331 GLY A C 1
ATOM 2560 O O . GLY A 1 331 ? -3.593 -4.967 -24.815 1.00 88.06 331 GLY A O 1
ATOM 2561 N N . LYS A 1 332 ? -2.747 -3.144 -23.811 1.00 90.81 332 LYS A N 1
ATOM 2562 C CA . LYS A 1 332 ? -2.043 -2.626 -25.003 1.00 90.81 332 LYS A CA 1
ATOM 2563 C C . LYS A 1 332 ? -0.990 -3.606 -25.535 1.00 90.81 332 LYS A C 1
ATOM 2565 O O . LYS A 1 332 ? -1.045 -3.989 -26.698 1.00 90.81 332 LYS A O 1
ATOM 2570 N N . THR A 1 333 ? -0.097 -4.088 -24.668 1.00 89.81 333 THR A N 1
ATOM 2571 C CA . THR A 1 333 ? 0.927 -5.081 -25.031 1.00 89.81 333 THR A CA 1
ATOM 2572 C C . THR A 1 333 ? 0.304 -6.387 -25.538 1.00 89.81 333 THR A C 1
ATOM 2574 O O . THR A 1 333 ? 0.798 -6.960 -26.503 1.00 89.81 333 THR A O 1
ATOM 2577 N N . SER A 1 334 ? -0.813 -6.839 -24.950 1.00 91.25 334 SER A N 1
ATOM 2578 C CA . SER A 1 334 ? -1.571 -8.006 -25.437 1.00 91.25 334 SER A CA 1
ATOM 2579 C C . SER A 1 334 ? -2.115 -7.791 -26.852 1.00 91.25 334 SER A C 1
ATOM 2581 O O . SER A 1 334 ? -1.945 -8.644 -27.717 1.00 91.25 334 SER A O 1
ATOM 2583 N N . LEU A 1 335 ? -2.725 -6.630 -27.118 1.00 92.31 335 LEU A N 1
ATOM 2584 C CA . LEU A 1 335 ? -3.217 -6.277 -28.452 1.00 92.31 335 LEU A CA 1
ATOM 2585 C C . LEU A 1 335 ? -2.085 -6.312 -29.490 1.00 92.31 335 LEU A C 1
ATOM 2587 O O . LEU A 1 335 ? -2.248 -6.906 -30.554 1.00 92.31 335 LEU A O 1
ATOM 2591 N N . LEU A 1 336 ? -0.929 -5.727 -29.171 1.00 90.12 336 LEU A N 1
ATOM 2592 C CA . LEU A 1 336 ? 0.226 -5.722 -30.069 1.00 90.12 336 LEU A CA 1
ATOM 2593 C C . LEU A 1 336 ? 0.814 -7.105 -30.308 1.00 90.12 336 LEU A C 1
ATOM 2595 O O . LEU A 1 336 ? 1.205 -7.399 -31.430 1.00 90.12 336 LEU A O 1
ATOM 2599 N N . GLN A 1 337 ? 0.895 -7.949 -29.280 1.00 90.56 337 GLN A N 1
ATOM 2600 C CA . GLN A 1 337 ? 1.418 -9.303 -29.446 1.00 90.56 337 GLN A CA 1
ATOM 2601 C C . GLN A 1 337 ? 0.525 -10.140 -30.360 1.00 90.56 337 GLN A C 1
ATOM 2603 O O . GLN A 1 337 ? 1.041 -10.888 -31.187 1.00 90.56 337 GLN A O 1
ATOM 2608 N N . VAL A 1 338 ? -0.796 -9.961 -30.275 1.00 92.25 338 VAL A N 1
ATOM 2609 C CA . VAL A 1 338 ? -1.747 -10.590 -31.202 1.00 92.25 338 VAL A CA 1
ATOM 2610 C C . VAL A 1 338 ? -1.610 -10.024 -32.620 1.00 92.25 338 VAL A C 1
ATOM 2612 O O . VAL A 1 338 ? -1.645 -10.791 -33.581 1.00 92.25 338 VAL A O 1
ATOM 2615 N N . VAL A 1 339 ? -1.427 -8.706 -32.772 1.00 92.50 339 VAL A N 1
ATOM 2616 C CA . VAL A 1 339 ? -1.142 -8.081 -34.081 1.00 92.50 339 VAL A CA 1
ATOM 2617 C C . VAL A 1 339 ? 0.151 -8.644 -34.670 1.00 92.50 339 VAL A C 1
ATOM 2619 O O . VAL A 1 339 ? 0.152 -9.098 -35.809 1.00 92.50 339 VAL A O 1
ATOM 2622 N N . ALA A 1 340 ? 1.230 -8.675 -33.888 1.00 91.44 340 ALA A N 1
ATOM 2623 C CA . ALA A 1 340 ? 2.523 -9.196 -34.308 1.00 91.44 340 ALA A CA 1
ATOM 2624 C C . ALA A 1 340 ? 2.422 -10.665 -34.730 1.00 91.44 340 ALA A C 1
ATOM 2626 O O . ALA A 1 340 ? 2.879 -11.001 -35.815 1.00 91.44 340 ALA A O 1
ATOM 2627 N N . ALA A 1 341 ? 1.755 -11.511 -33.937 1.00 90.75 341 ALA A N 1
ATOM 2628 C CA . ALA A 1 341 ? 1.539 -12.918 -34.273 1.00 90.75 341 ALA A CA 1
ATOM 2629 C C . ALA A 1 341 ? 0.801 -13.081 -35.615 1.00 90.75 341 ALA A C 1
ATOM 2631 O O . ALA A 1 341 ? 1.269 -13.815 -36.483 1.00 90.75 341 ALA A O 1
ATOM 2632 N N . LYS A 1 342 ? -0.288 -12.326 -35.832 1.00 89.44 342 LYS A N 1
ATOM 2633 C CA . LYS A 1 342 ? -1.035 -12.341 -37.103 1.00 89.44 342 LYS A CA 1
ATOM 2634 C C . LYS A 1 342 ? -0.215 -11.847 -38.294 1.00 89.44 342 LYS A C 1
ATOM 2636 O O . LYS A 1 342 ? -0.429 -12.319 -39.406 1.00 89.44 342 LYS A O 1
ATOM 2641 N N . LEU A 1 343 ? 0.678 -10.880 -38.091 1.00 89.88 343 LEU A N 1
ATOM 2642 C CA . LEU A 1 343 ? 1.561 -10.379 -39.145 1.00 89.88 343 LEU A CA 1
ATOM 2643 C C . LEU A 1 343 ? 2.669 -11.395 -39.456 1.00 89.88 343 LEU A C 1
ATOM 2645 O O . LEU A 1 343 ? 2.907 -11.692 -40.619 1.00 89.88 343 LEU A O 1
ATOM 2649 N N . THR A 1 344 ? 3.287 -12.009 -38.446 1.00 87.75 344 THR A N 1
ATOM 2650 C CA . THR A 1 344 ? 4.340 -13.022 -38.639 1.00 87.75 344 THR A CA 1
ATOM 2651 C C . THR A 1 344 ? 3.849 -14.271 -39.381 1.00 87.75 344 THR A C 1
ATOM 2653 O O . THR A 1 344 ? 4.626 -14.893 -40.098 1.00 87.75 344 THR A O 1
ATOM 2656 N N . GLU A 1 345 ? 2.567 -14.628 -39.267 1.00 87.12 345 GLU A N 1
ATOM 2657 C CA . GLU A 1 345 ? 1.963 -15.715 -40.058 1.00 87.12 345 GLU A CA 1
ATOM 2658 C C . GLU A 1 345 ? 1.894 -15.408 -41.567 1.00 87.12 345 GLU A C 1
ATOM 2660 O O . GLU A 1 345 ? 1.721 -16.318 -42.382 1.00 87.12 345 GLU A O 1
ATOM 2665 N N . ARG A 1 346 ? 2.027 -14.138 -41.967 1.00 85.94 346 ARG A N 1
ATOM 2666 C CA . ARG A 1 346 ? 1.961 -13.724 -43.369 1.00 85.94 346 ARG A CA 1
ATOM 2667 C C . ARG A 1 346 ? 3.342 -13.687 -44.010 1.00 85.94 346 ARG A C 1
ATOM 2669 O O . ARG A 1 346 ? 4.270 -13.081 -43.490 1.00 85.94 346 ARG A O 1
ATOM 2676 N N . SER A 1 347 ? 3.444 -14.216 -45.226 1.00 82.19 347 SER A N 1
ATOM 2677 C CA . SER A 1 347 ? 4.692 -14.202 -45.998 1.00 82.19 347 SER A CA 1
ATOM 2678 C C . SER A 1 347 ? 5.066 -12.829 -46.571 1.00 82.19 347 SER A C 1
ATOM 2680 O O . SER A 1 347 ? 6.212 -12.630 -46.952 1.00 82.19 347 SER A O 1
ATOM 2682 N N . ASP A 1 348 ? 4.110 -11.902 -46.689 1.00 88.00 348 ASP A N 1
ATOM 2683 C CA . ASP A 1 348 ? 4.299 -10.568 -47.281 1.00 88.00 348 ASP A CA 1
ATOM 2684 C C . ASP A 1 348 ? 4.636 -9.478 -46.249 1.00 88.00 348 ASP A C 1
ATOM 2686 O O . ASP A 1 348 ? 4.737 -8.299 -46.600 1.00 88.00 348 ASP A O 1
ATOM 2690 N N . THR A 1 349 ? 4.823 -9.845 -44.977 1.00 90.69 349 THR A N 1
ATOM 2691 C CA . THR A 1 349 ? 5.143 -8.886 -43.915 1.00 90.69 349 THR A CA 1
ATOM 2692 C C . THR A 1 349 ? 6.294 -9.344 -43.034 1.00 90.69 349 THR A C 1
ATOM 2694 O O . THR A 1 349 ? 6.442 -10.524 -42.738 1.00 90.69 349 THR A O 1
ATOM 2697 N N . THR A 1 350 ? 7.095 -8.385 -42.586 1.00 89.38 350 THR A N 1
ATOM 2698 C CA . THR A 1 350 ? 8.125 -8.565 -41.564 1.00 89.38 350 THR A CA 1
ATOM 2699 C C . THR A 1 350 ? 7.747 -7.686 -40.385 1.00 89.38 350 THR A C 1
ATOM 2701 O O . THR A 1 350 ? 7.736 -6.462 -40.516 1.00 89.38 350 THR A O 1
ATOM 2704 N N . CYS A 1 351 ? 7.432 -8.298 -39.245 1.00 91.06 351 CYS A N 1
ATOM 2705 C CA . CYS A 1 351 ? 7.045 -7.584 -38.033 1.00 91.06 351 CYS A CA 1
ATOM 2706 C C . CYS A 1 351 ? 8.102 -7.758 -36.942 1.00 91.06 351 CYS A C 1
ATOM 2708 O O . CYS A 1 351 ? 8.324 -8.870 -36.464 1.00 91.06 351 CYS A O 1
ATOM 2710 N N . LEU A 1 352 ? 8.692 -6.644 -36.516 1.00 91.19 352 LEU A N 1
ATOM 2711 C CA . LEU A 1 352 ? 9.643 -6.574 -35.414 1.00 91.19 352 LEU A CA 1
ATOM 2712 C C . LEU A 1 352 ? 8.970 -5.966 -34.187 1.00 91.19 352 LEU A C 1
ATOM 2714 O O . LEU A 1 352 ? 8.391 -4.890 -34.275 1.00 91.19 352 LEU A O 1
ATOM 2718 N N . VAL A 1 353 ? 9.074 -6.635 -33.040 1.00 89.88 353 VAL A N 1
ATOM 2719 C CA . VAL A 1 353 ? 8.629 -6.101 -31.747 1.00 89.88 353 VAL A CA 1
ATOM 2720 C C . VAL A 1 353 ? 9.856 -5.768 -30.911 1.00 89.88 353 VAL A C 1
ATOM 2722 O O . VAL A 1 353 ? 10.701 -6.632 -30.680 1.00 89.88 353 VAL A O 1
ATOM 2725 N N . LEU A 1 354 ? 9.945 -4.519 -30.468 1.00 88.62 354 LEU A N 1
ATOM 2726 C CA . LEU A 1 354 ? 10.982 -4.002 -29.584 1.00 88.62 354 LEU A CA 1
ATOM 2727 C C . LEU A 1 354 ? 10.323 -3.466 -28.318 1.00 88.62 354 LEU A C 1
ATOM 2729 O O . LEU A 1 354 ? 9.279 -2.817 -28.381 1.00 88.62 354 LEU A O 1
ATOM 2733 N N . ARG A 1 355 ? 10.943 -3.727 -27.169 1.00 84.31 355 ARG A N 1
ATOM 2734 C CA . ARG A 1 355 ? 10.605 -3.044 -25.918 1.00 84.31 355 ARG A CA 1
ATOM 2735 C C . ARG A 1 355 ? 11.601 -1.929 -25.686 1.00 84.31 355 ARG A C 1
ATOM 2737 O O . ARG A 1 355 ? 12.798 -2.142 -25.879 1.00 84.31 355 ARG A O 1
ATOM 2744 N N . MET A 1 356 ? 11.129 -0.770 -25.243 1.00 76.31 356 MET A N 1
ATOM 2745 C CA . MET A 1 356 ? 12.006 0.387 -25.098 1.00 76.31 356 MET A CA 1
ATOM 2746 C C . MET A 1 356 ? 13.108 0.174 -24.056 1.00 76.31 356 MET A C 1
ATOM 2748 O O . MET A 1 356 ? 14.212 0.667 -24.254 1.00 76.31 356 MET A O 1
ATOM 2752 N N . GLY A 1 357 ? 12.885 -0.652 -23.027 1.00 69.25 357 GLY A N 1
ATOM 2753 C CA . GLY A 1 357 ? 13.936 -1.045 -22.079 1.00 69.25 357 GLY A CA 1
ATOM 2754 C C . GLY A 1 357 ? 15.160 -1.737 -22.709 1.00 69.25 357 GLY A C 1
ATOM 2755 O O . GLY A 1 357 ? 16.230 -1.719 -22.113 1.00 69.25 357 GLY A O 1
ATOM 2756 N N . GLU A 1 358 ? 15.042 -2.313 -23.914 1.00 69.81 358 GLU A N 1
ATOM 2757 C CA . GLU A 1 358 ? 16.189 -2.854 -24.673 1.00 69.81 358 GLU A CA 1
ATOM 2758 C C . GLU A 1 358 ? 16.970 -1.764 -25.430 1.00 69.81 358 GLU A C 1
ATOM 2760 O O . GLU A 1 358 ? 18.077 -2.011 -25.902 1.00 69.81 358 GLU A O 1
ATOM 2765 N N . LEU A 1 359 ? 16.376 -0.579 -25.588 1.00 71.12 359 LEU A N 1
ATOM 2766 C CA . LEU A 1 359 ? 16.870 0.519 -26.419 1.00 71.12 359 LEU A CA 1
ATOM 2767 C C . LEU A 1 359 ? 17.326 1.736 -25.598 1.00 71.12 359 LEU A C 1
ATOM 2769 O O . LEU A 1 359 ? 18.040 2.580 -26.128 1.00 71.12 359 LEU A O 1
ATOM 2773 N N . THR A 1 360 ? 16.943 1.842 -24.322 1.00 64.38 360 THR A N 1
ATOM 2774 C CA . THR A 1 360 ? 17.213 3.011 -23.460 1.00 64.38 360 THR A CA 1
ATOM 2775 C C . THR A 1 360 ? 18.696 3.294 -23.231 1.00 64.38 360 THR A C 1
ATOM 2777 O O . THR A 1 360 ? 19.061 4.450 -23.034 1.00 64.38 360 THR A O 1
ATOM 2780 N N . SER A 1 361 ? 19.558 2.275 -23.267 1.00 67.56 361 SER A N 1
ATOM 2781 C CA . SER A 1 361 ? 21.010 2.435 -23.110 1.00 67.56 361 SER A CA 1
ATOM 2782 C C . SER A 1 361 ? 21.750 2.737 -24.416 1.00 67.56 361 SER A C 1
ATOM 2784 O O . SER A 1 361 ? 22.955 2.966 -24.371 1.00 67.56 361 SER A O 1
ATOM 2786 N N . LEU A 1 362 ? 21.065 2.684 -25.565 1.00 75.75 362 LEU A N 1
ATOM 2787 C CA . LEU A 1 362 ? 21.685 2.769 -26.886 1.00 75.75 362 LEU A CA 1
ATOM 2788 C C . LEU A 1 362 ? 21.629 4.190 -27.453 1.00 75.75 362 LEU A C 1
ATOM 2790 O O . LEU A 1 362 ? 20.633 4.909 -27.324 1.00 75.75 362 LEU A O 1
ATOM 2794 N N . HIS A 1 363 ? 22.689 4.581 -28.153 1.00 79.81 363 HIS A N 1
ATOM 2795 C CA . HIS A 1 363 ? 22.709 5.819 -28.923 1.00 79.81 363 HIS A CA 1
ATOM 2796 C C . HIS A 1 363 ? 21.810 5.713 -30.175 1.00 79.81 363 HIS A C 1
ATOM 2798 O O . HIS A 1 363 ? 21.513 4.631 -30.674 1.00 79.81 363 HIS A O 1
ATOM 2804 N N . GLU A 1 364 ? 21.380 6.839 -30.751 1.00 80.12 364 GLU A N 1
ATOM 2805 C CA . GLU A 1 364 ? 20.424 6.864 -31.877 1.00 80.12 364 GLU A CA 1
ATOM 2806 C C . GLU A 1 364 ? 20.874 6.082 -33.122 1.00 80.12 364 GLU A C 1
ATOM 2808 O O . GLU A 1 364 ? 20.053 5.465 -33.802 1.00 80.12 364 GLU A O 1
ATOM 2813 N N . GLY A 1 365 ? 22.174 6.090 -33.421 1.00 81.69 365 GLY A N 1
ATOM 2814 C CA . GLY A 1 365 ? 22.743 5.291 -34.508 1.00 81.69 365 GLY A CA 1
ATOM 2815 C C . GLY A 1 365 ? 22.778 3.794 -34.193 1.00 81.69 365 GLY A C 1
ATOM 2816 O O . GLY A 1 365 ? 22.453 2.986 -35.060 1.00 81.69 365 GLY A O 1
ATOM 2817 N N . GLU A 1 366 ? 23.073 3.428 -32.943 1.00 83.38 366 GLU A N 1
ATOM 2818 C CA . GLU A 1 366 ? 23.045 2.040 -32.460 1.00 83.38 366 GLU A CA 1
ATOM 2819 C C . GLU A 1 366 ? 21.619 1.473 -32.511 1.00 83.38 366 GLU A C 1
ATOM 2821 O O . GLU A 1 366 ? 21.414 0.346 -32.962 1.00 83.38 366 GLU A O 1
ATOM 2826 N N . MET A 1 367 ? 20.610 2.284 -32.157 1.00 85.00 367 MET A N 1
ATOM 2827 C CA . MET A 1 367 ? 19.196 1.933 -32.341 1.00 85.00 367 MET A CA 1
ATOM 2828 C C . MET A 1 367 ? 18.874 1.654 -33.815 1.00 85.00 367 MET A C 1
ATOM 2830 O O . MET A 1 367 ? 18.231 0.651 -34.132 1.00 85.00 367 MET A O 1
ATOM 2834 N N . GLY A 1 368 ? 19.350 2.509 -34.728 1.00 86.50 368 GLY A N 1
ATOM 2835 C CA . GLY A 1 368 ? 19.190 2.313 -36.171 1.00 86.50 368 GLY A CA 1
ATOM 2836 C C . GLY A 1 368 ? 19.823 1.008 -36.667 1.00 86.50 368 GLY A C 1
ATOM 2837 O O . GLY A 1 368 ? 19.176 0.243 -37.387 1.00 86.50 368 GLY A O 1
ATOM 2838 N N . TYR A 1 369 ? 21.052 0.716 -36.234 1.00 87.88 369 TYR A N 1
ATOM 2839 C CA . TYR A 1 369 ? 21.764 -0.518 -36.575 1.00 87.88 369 TYR A CA 1
ATOM 2840 C C . TYR A 1 369 ? 21.058 -1.772 -36.034 1.00 87.88 369 TYR A C 1
ATOM 2842 O O . TYR A 1 369 ? 20.893 -2.758 -36.759 1.00 87.88 369 TYR A O 1
ATOM 2850 N N . LEU A 1 370 ? 20.574 -1.730 -34.789 1.00 87.81 370 LEU A N 1
ATOM 2851 C CA . LEU A 1 370 ? 19.850 -2.841 -34.169 1.00 87.81 370 LEU A CA 1
ATOM 2852 C C . LEU A 1 370 ? 18.532 -3.137 -34.893 1.00 87.81 370 LEU A C 1
ATOM 2854 O O . LEU A 1 370 ? 18.227 -4.307 -35.151 1.00 87.81 370 LEU A O 1
ATOM 2858 N N . ILE A 1 371 ? 17.775 -2.097 -35.265 1.00 88.75 371 ILE A N 1
ATOM 2859 C CA . ILE A 1 371 ? 16.553 -2.241 -36.071 1.00 88.75 371 ILE A CA 1
ATOM 2860 C C . ILE A 1 371 ? 16.889 -2.900 -37.415 1.00 88.75 371 ILE A C 1
ATOM 2862 O O . ILE A 1 371 ? 16.236 -3.874 -37.790 1.00 88.75 371 ILE A O 1
ATOM 2866 N N . ALA A 1 372 ? 17.931 -2.433 -38.111 1.00 89.06 372 ALA A N 1
ATOM 2867 C CA . ALA A 1 372 ? 18.350 -3.000 -39.394 1.00 89.06 372 ALA A CA 1
ATOM 2868 C C . ALA A 1 372 ? 18.741 -4.487 -39.276 1.00 89.06 372 ALA A C 1
ATOM 2870 O O . ALA A 1 372 ? 18.240 -5.319 -40.037 1.00 89.06 372 ALA A O 1
ATOM 2871 N N . CYS A 1 373 ? 19.563 -4.839 -38.281 1.00 88.00 373 CYS A N 1
ATOM 2872 C CA . CYS A 1 373 ? 19.967 -6.221 -38.009 1.00 88.00 373 CYS A CA 1
ATOM 2873 C C . CYS A 1 373 ? 18.768 -7.132 -37.728 1.00 88.00 373 CYS A C 1
ATOM 2875 O O . CYS A 1 373 ? 18.643 -8.207 -38.320 1.00 88.00 373 CYS A O 1
ATOM 2877 N N . ARG A 1 374 ? 17.862 -6.713 -36.833 1.00 88.75 374 ARG A N 1
ATOM 2878 C CA . ARG A 1 374 ? 16.709 -7.541 -36.454 1.00 88.75 374 ARG A CA 1
ATOM 2879 C C . ARG A 1 374 ? 15.694 -7.683 -37.587 1.00 88.75 374 ARG A C 1
ATOM 2881 O O . ARG A 1 374 ? 15.148 -8.772 -37.744 1.00 88.75 374 ARG A O 1
ATOM 2888 N N . LEU A 1 375 ? 15.488 -6.647 -38.405 1.00 88.69 375 LEU A N 1
ATOM 2889 C CA . LEU A 1 375 ? 14.617 -6.724 -39.583 1.00 88.69 375 LEU A CA 1
ATOM 2890 C C . LEU A 1 375 ? 15.109 -7.769 -40.594 1.00 88.69 375 LEU A C 1
ATOM 2892 O O . LEU A 1 375 ? 14.308 -8.567 -41.081 1.00 88.69 375 LEU A O 1
ATOM 2896 N N . ILE A 1 376 ? 16.413 -7.815 -40.888 1.00 88.94 376 ILE A N 1
ATOM 2897 C CA . ILE A 1 376 ? 16.972 -8.829 -41.799 1.00 88.94 376 ILE A CA 1
ATOM 2898 C C . ILE A 1 376 ? 16.891 -10.227 -41.184 1.00 88.94 376 ILE A C 1
ATOM 2900 O O . ILE A 1 376 ? 16.366 -11.140 -41.821 1.00 88.94 376 ILE A O 1
ATOM 2904 N N . ASN A 1 377 ? 17.297 -10.378 -39.921 1.00 86.38 377 ASN A N 1
ATOM 2905 C CA . ASN A 1 377 ? 17.260 -11.671 -39.234 1.00 86.38 377 ASN A CA 1
ATOM 2906 C C . ASN A 1 377 ? 15.845 -12.267 -39.158 1.00 86.38 377 ASN A C 1
ATOM 2908 O O . ASN A 1 377 ? 15.684 -13.472 -39.327 1.00 86.38 377 ASN A O 1
ATOM 2912 N N . GLN A 1 378 ? 14.818 -11.444 -38.922 1.00 83.31 378 GLN A N 1
ATOM 2913 C CA . GLN A 1 378 ? 13.428 -11.911 -38.859 1.00 83.31 378 GLN A CA 1
ATOM 2914 C C . GLN A 1 378 ? 12.781 -12.105 -40.229 1.00 83.31 378 GLN A C 1
ATOM 2916 O O . GLN A 1 378 ? 11.906 -12.953 -40.368 1.00 83.31 378 GLN A O 1
ATOM 2921 N N . SER A 1 379 ? 13.179 -11.323 -41.232 1.00 80.56 379 SER A N 1
ATOM 2922 C CA . SER A 1 379 ? 12.629 -11.457 -42.584 1.00 80.56 379 SER A CA 1
ATOM 2923 C C . SER A 1 379 ? 13.209 -12.644 -43.355 1.00 80.56 379 SER A C 1
ATOM 2925 O O . SER A 1 379 ? 12.596 -13.092 -44.320 1.00 80.56 379 SER A O 1
ATOM 2927 N N . GLY A 1 380 ? 14.389 -13.142 -42.959 1.00 76.56 380 GLY A N 1
ATOM 2928 C CA . GLY A 1 380 ? 15.106 -14.189 -43.692 1.00 76.56 380 GLY A CA 1
ATOM 2929 C C . GLY A 1 380 ? 15.545 -13.752 -45.096 1.00 76.56 380 GLY A C 1
ATOM 2930 O O . GLY A 1 380 ? 15.841 -14.598 -45.939 1.00 76.56 380 GLY A O 1
ATOM 2931 N N . LEU A 1 381 ? 15.547 -12.442 -45.368 1.00 82.62 381 LEU A N 1
ATOM 2932 C CA . LEU A 1 381 ? 15.900 -11.875 -46.665 1.00 82.62 381 LEU A CA 1
ATOM 2933 C C . LEU A 1 381 ? 17.418 -11.819 -46.832 1.00 82.62 381 LEU A C 1
ATOM 2935 O O . LEU A 1 381 ? 18.145 -11.435 -45.919 1.00 82.62 381 LEU A O 1
ATOM 2939 N N . ASP A 1 382 ? 17.892 -12.126 -48.038 1.00 81.94 382 ASP A N 1
ATOM 2940 C CA . ASP A 1 382 ? 19.300 -11.958 -48.391 1.00 81.94 382 ASP A CA 1
ATOM 2941 C C . ASP A 1 382 ? 19.573 -10.480 -48.713 1.00 81.94 382 ASP A C 1
ATOM 2943 O O . ASP A 1 382 ? 19.314 -9.986 -49.820 1.00 81.94 382 ASP A O 1
ATOM 2947 N N . PHE A 1 383 ? 19.994 -9.737 -47.688 1.00 85.25 383 PHE A N 1
ATOM 2948 C CA . PHE A 1 383 ? 20.374 -8.333 -47.787 1.00 85.25 383 PHE A CA 1
ATOM 2949 C C . PHE A 1 383 ? 21.455 -8.007 -46.753 1.00 85.25 383 PHE A C 1
ATOM 2951 O O . PHE A 1 383 ? 21.323 -8.321 -45.571 1.00 85.25 383 PHE A O 1
ATOM 2958 N N . LYS A 1 384 ? 22.539 -7.360 -47.189 1.00 84.25 384 LYS A N 1
ATOM 2959 C CA . LYS A 1 384 ? 23.661 -7.038 -46.305 1.00 84.25 384 LYS A CA 1
ATOM 2960 C C . LYS A 1 384 ? 23.332 -5.814 -45.450 1.00 84.25 384 LYS A C 1
ATOM 2962 O O . LYS A 1 384 ? 23.051 -4.744 -45.986 1.00 84.25 384 LYS A O 1
ATOM 2967 N N . VAL A 1 385 ? 23.412 -5.964 -44.130 1.00 85.12 385 VAL A N 1
ATOM 2968 C CA . VAL A 1 385 ? 23.289 -4.844 -43.189 1.00 85.12 385 VAL A CA 1
ATOM 2969 C C . VAL A 1 385 ? 24.610 -4.053 -43.166 1.00 85.12 385 VAL A C 1
ATOM 2971 O O . VAL A 1 385 ? 25.672 -4.682 -43.120 1.00 85.12 385 VAL A O 1
ATOM 2974 N N . PRO A 1 386 ? 24.580 -2.707 -43.237 1.00 84.62 386 PRO A N 1
ATOM 2975 C CA . PRO A 1 386 ? 25.768 -1.863 -43.074 1.00 84.62 386 PRO A CA 1
ATOM 2976 C C . PRO A 1 386 ? 26.418 -2.047 -41.697 1.00 84.62 386 PRO A C 1
ATOM 2978 O O . PRO A 1 386 ? 25.733 -2.410 -40.742 1.00 84.62 386 PRO A O 1
ATOM 2981 N N . ASN A 1 387 ? 27.719 -1.774 -41.566 1.00 84.25 387 ASN A N 1
ATOM 2982 C CA . ASN A 1 387 ? 28.386 -1.859 -40.263 1.00 84.25 387 ASN A CA 1
ATOM 2983 C C . ASN A 1 387 ? 27.872 -0.768 -39.307 1.00 84.25 387 ASN A C 1
ATOM 2985 O O . ASN A 1 387 ? 27.506 0.321 -39.740 1.00 84.25 387 ASN A O 1
ATOM 2989 N N . GLU A 1 388 ? 27.923 -1.018 -37.998 1.00 81.62 388 GLU A N 1
ATOM 2990 C CA . GLU A 1 388 ? 27.457 -0.084 -36.958 1.00 81.62 388 GLU A CA 1
ATOM 2991 C C . GLU A 1 388 ? 28.051 1.332 -37.099 1.00 81.62 388 GLU A C 1
ATOM 2993 O O . GLU A 1 388 ? 27.333 2.328 -37.028 1.00 81.62 388 GLU A O 1
ATOM 2998 N N . ALA A 1 389 ? 29.345 1.430 -37.424 1.00 79.25 389 ALA A N 1
ATOM 2999 C CA . ALA A 1 389 ? 30.038 2.702 -37.643 1.00 79.25 389 ALA A CA 1
ATOM 3000 C C . ALA A 1 389 ? 29.446 3.556 -38.787 1.00 79.25 389 ALA A C 1
ATOM 3002 O O . ALA A 1 389 ? 29.623 4.774 -38.800 1.00 79.25 389 ALA A O 1
ATOM 3003 N N . GLU A 1 390 ? 28.733 2.945 -39.740 1.00 78.88 390 GLU A N 1
ATOM 3004 C CA . GLU A 1 390 ? 28.103 3.636 -40.874 1.00 78.88 390 GLU A CA 1
ATOM 3005 C C . GLU A 1 390 ? 26.784 4.330 -40.485 1.00 78.88 390 GLU A C 1
ATOM 3007 O O . GLU A 1 390 ? 26.356 5.269 -41.162 1.00 78.88 390 GLU A O 1
ATOM 3012 N N . PHE A 1 391 ? 26.162 3.924 -39.369 1.00 77.19 391 PHE A N 1
ATOM 3013 C CA . PHE A 1 391 ? 24.961 4.567 -38.823 1.00 77.19 391 PHE A CA 1
ATOM 3014 C C . PHE A 1 391 ? 25.288 5.843 -38.025 1.00 77.19 391 PHE A C 1
ATOM 3016 O O . PHE A 1 391 ? 24.459 6.753 -37.936 1.00 77.19 391 PHE A O 1
ATOM 3023 N N . GLY A 1 392 ? 26.516 5.970 -37.509 1.00 76.50 392 GLY A N 1
ATOM 3024 C CA . GLY A 1 392 ? 27.006 7.177 -36.841 1.00 76.50 392 GLY A CA 1
ATOM 3025 C C . GLY A 1 392 ? 26.169 7.585 -35.621 1.00 76.50 392 GLY A C 1
ATOM 3026 O O . GLY A 1 392 ? 25.822 6.761 -34.785 1.00 76.50 392 GLY A O 1
ATOM 3027 N N . ALA A 1 393 ? 25.849 8.877 -35.504 1.00 75.31 393 ALA A N 1
ATOM 3028 C CA . ALA A 1 393 ? 25.193 9.452 -34.326 1.00 75.31 393 ALA A CA 1
ATOM 3029 C C . ALA A 1 393 ? 23.668 9.668 -34.470 1.00 75.31 393 ALA A C 1
ATOM 3031 O O . ALA A 1 393 ? 23.066 10.266 -33.589 1.00 75.31 393 ALA A O 1
ATOM 3032 N N . SER A 1 394 ? 23.015 9.241 -35.557 1.00 78.25 394 SER A N 1
ATOM 3033 C CA . SER A 1 394 ? 21.587 9.543 -35.767 1.00 78.25 394 SER A CA 1
ATOM 3034 C C . SER A 1 394 ? 20.825 8.389 -36.401 1.00 78.25 394 SER A C 1
ATOM 3036 O O . SER A 1 394 ? 21.278 7.797 -37.382 1.00 78.25 394 SER A O 1
ATOM 3038 N N . ILE A 1 395 ? 19.599 8.160 -35.920 1.00 83.38 395 ILE A N 1
ATOM 3039 C CA . ILE A 1 395 ? 18.680 7.160 -36.478 1.00 83.38 395 ILE A CA 1
ATOM 3040 C C . ILE A 1 395 ? 18.295 7.466 -37.935 1.00 83.38 395 ILE A C 1
ATOM 3042 O O . ILE A 1 395 ? 17.930 6.565 -38.685 1.00 83.38 395 ILE A O 1
ATOM 3046 N N . GLY A 1 396 ? 18.438 8.719 -38.390 1.00 81.19 396 GLY A N 1
ATOM 3047 C CA . GLY A 1 396 ? 18.155 9.113 -39.774 1.00 81.19 396 GLY A CA 1
ATOM 3048 C C . GLY A 1 396 ? 19.016 8.389 -40.817 1.00 81.19 396 GLY A C 1
ATOM 3049 O O . GLY A 1 396 ? 18.605 8.259 -41.969 1.00 81.19 396 GLY A O 1
ATOM 3050 N N . ARG A 1 397 ? 20.177 7.842 -40.428 1.00 83.50 397 ARG A N 1
ATOM 3051 C CA . ARG A 1 397 ? 21.019 7.013 -41.311 1.00 83.50 397 ARG A CA 1
ATOM 3052 C C . ARG A 1 397 ? 20.412 5.646 -41.636 1.00 83.50 397 ARG A C 1
ATOM 3054 O O . ARG A 1 397 ? 20.907 4.973 -42.534 1.00 83.50 397 ARG A O 1
ATOM 3061 N N . LEU A 1 398 ? 19.309 5.273 -40.986 1.00 86.44 398 LEU A N 1
ATOM 3062 C CA . LEU A 1 398 ? 18.501 4.112 -41.353 1.00 86.44 398 LEU A CA 1
ATOM 3063 C C . LEU A 1 398 ? 17.673 4.349 -42.635 1.00 86.44 398 LEU A C 1
ATOM 3065 O O . LEU A 1 398 ? 17.312 3.385 -43.307 1.00 86.44 398 LEU A O 1
ATOM 3069 N N . VAL A 1 399 ? 17.400 5.605 -43.016 1.00 88.50 399 VAL A N 1
ATOM 3070 C CA . VAL A 1 399 ? 16.550 5.933 -44.179 1.00 88.50 399 VAL A CA 1
ATOM 3071 C C . VAL A 1 399 ? 17.088 5.331 -45.488 1.00 88.50 399 VAL A C 1
ATOM 3073 O O . VAL A 1 399 ? 16.341 4.582 -46.118 1.00 88.50 399 VAL A O 1
ATOM 3076 N N . PRO A 1 400 ? 18.371 5.523 -45.872 1.00 87.00 400 PRO A N 1
ATOM 3077 C CA . PRO A 1 400 ? 18.905 4.945 -47.110 1.00 87.00 400 PRO A CA 1
ATOM 3078 C C . PRO A 1 400 ? 18.871 3.412 -47.132 1.00 87.00 400 PRO A C 1
ATOM 3080 O O . PRO A 1 400 ? 18.691 2.808 -48.187 1.00 87.00 400 PRO A O 1
ATOM 3083 N N . PHE A 1 401 ? 19.033 2.770 -45.972 1.00 88.81 401 PHE A N 1
ATOM 3084 C CA . PHE A 1 401 ? 18.948 1.316 -45.849 1.00 88.81 401 PHE A CA 1
ATOM 3085 C C . PHE A 1 401 ? 17.526 0.816 -46.143 1.00 88.81 401 PHE A C 1
ATOM 3087 O O . PHE A 1 401 ? 17.351 -0.108 -46.937 1.00 88.81 401 PHE A O 1
ATOM 3094 N N . ILE A 1 402 ? 16.507 1.456 -45.559 1.00 90.12 402 ILE A N 1
ATOM 3095 C CA . ILE A 1 402 ? 15.101 1.094 -45.785 1.00 90.12 402 ILE A CA 1
ATOM 3096 C C . ILE A 1 402 ? 14.668 1.384 -47.224 1.00 90.12 402 ILE A C 1
ATOM 3098 O O . ILE A 1 402 ? 13.963 0.565 -47.807 1.00 90.12 402 ILE A O 1
ATOM 3102 N N . GLU A 1 403 ? 15.115 2.488 -47.828 1.00 89.81 403 GLU A N 1
ATOM 3103 C CA . GLU A 1 403 ? 14.832 2.791 -49.239 1.00 89.81 403 GLU A CA 1
ATOM 3104 C C . GLU A 1 403 ? 15.351 1.688 -50.172 1.00 89.81 403 GLU A C 1
ATOM 3106 O O . GLU A 1 403 ? 14.625 1.213 -51.049 1.00 89.81 403 GLU A O 1
ATOM 3111 N N . GLN A 1 404 ? 16.589 1.230 -49.958 1.00 88.12 404 GLN A N 1
ATOM 3112 C CA . GLN A 1 404 ? 17.175 0.138 -50.741 1.00 88.12 404 GLN A CA 1
ATOM 3113 C C . GLN A 1 404 ? 16.449 -1.190 -50.504 1.00 88.12 404 GLN A C 1
ATOM 3115 O O . GLN A 1 404 ? 16.204 -1.945 -51.451 1.00 88.12 404 GLN A O 1
ATOM 3120 N N . LEU A 1 405 ? 16.077 -1.464 -49.251 1.00 88.06 405 LEU A N 1
ATOM 3121 C CA . LEU A 1 405 ? 15.349 -2.669 -48.871 1.00 88.06 405 LEU A CA 1
ATOM 3122 C C . LEU A 1 405 ? 13.945 -2.698 -49.501 1.00 88.06 405 LEU A C 1
ATOM 3124 O O . LEU A 1 405 ? 13.561 -3.700 -50.105 1.00 88.06 405 LEU A O 1
ATOM 3128 N N . GLY A 1 406 ? 13.212 -1.584 -49.432 1.00 86.56 406 GLY A N 1
ATOM 3129 C CA . GLY A 1 406 ? 11.885 -1.419 -50.028 1.00 86.56 406 GLY A CA 1
ATOM 3130 C C . GLY A 1 406 ? 11.904 -1.467 -51.557 1.00 86.56 406 GLY A C 1
ATOM 3131 O O . GLY A 1 406 ? 11.027 -2.085 -52.160 1.00 86.56 406 GLY A O 1
ATOM 3132 N N . ALA A 1 407 ? 12.932 -0.899 -52.198 1.00 87.12 407 ALA A N 1
ATOM 3133 C CA . ALA A 1 407 ? 13.105 -0.976 -53.650 1.00 87.12 407 ALA A CA 1
ATOM 3134 C C . ALA A 1 407 ? 13.378 -2.409 -54.135 1.00 87.12 407 ALA A C 1
ATOM 3136 O O . ALA A 1 407 ? 12.891 -2.812 -55.195 1.00 87.12 407 ALA A O 1
ATOM 3137 N N . ARG A 1 408 ? 14.142 -3.196 -53.363 1.00 87.19 408 ARG A N 1
ATOM 3138 C CA . ARG A 1 408 ? 14.454 -4.590 -53.706 1.00 87.19 408 ARG A CA 1
ATOM 3139 C C . ARG A 1 408 ? 13.303 -5.550 -53.408 1.00 87.19 408 ARG A C 1
ATOM 3141 O O . ARG A 1 408 ? 13.126 -6.519 -54.146 1.00 87.19 408 ARG A O 1
ATOM 3148 N N . TYR A 1 409 ? 12.503 -5.264 -52.382 1.00 87.62 409 TYR A N 1
ATOM 3149 C CA . TYR A 1 409 ? 11.381 -6.099 -51.951 1.00 87.62 409 TYR A CA 1
ATOM 3150 C C . TYR A 1 409 ? 10.063 -5.300 -51.873 1.00 87.62 409 TYR A C 1
ATOM 3152 O O . TYR A 1 409 ? 9.485 -5.162 -50.798 1.00 87.62 409 TYR A O 1
ATOM 3160 N N . PRO A 1 410 ? 9.508 -4.819 -53.006 1.00 82.69 410 PRO A N 1
ATOM 3161 C CA . PRO A 1 410 ? 8.361 -3.896 -53.020 1.00 82.69 410 PRO A CA 1
ATOM 3162 C C . PRO A 1 410 ? 7.037 -4.518 -52.550 1.00 82.69 410 PRO A C 1
ATOM 3164 O O . PRO A 1 410 ? 6.082 -3.806 -52.238 1.00 82.69 410 PRO A O 1
ATOM 3167 N N . ARG A 1 411 ? 6.955 -5.855 -52.525 1.00 84.62 411 ARG A N 1
ATOM 3168 C CA . ARG A 1 411 ? 5.800 -6.594 -51.991 1.00 84.62 411 ARG A CA 1
ATOM 3169 C C . ARG A 1 411 ? 5.893 -6.837 -50.484 1.00 84.62 411 ARG A C 1
ATOM 3171 O O . ARG A 1 411 ? 4.870 -7.162 -49.896 1.00 84.62 411 ARG A O 1
ATOM 3178 N N . GLN A 1 412 ? 7.073 -6.670 -49.883 1.00 87.62 412 GLN A N 1
ATOM 3179 C CA . GLN A 1 412 ? 7.280 -6.873 -48.454 1.00 87.62 412 GLN A CA 1
ATOM 3180 C C . GLN A 1 412 ? 6.889 -5.609 -47.685 1.00 87.62 412 GLN A C 1
ATOM 3182 O O . GLN A 1 412 ? 7.292 -4.502 -48.046 1.00 87.62 412 GLN A O 1
ATOM 3187 N N . LYS A 1 413 ? 6.117 -5.763 -46.608 1.00 90.31 413 LYS A N 1
ATOM 3188 C CA . LYS A 1 413 ? 5.827 -4.679 -45.659 1.00 90.31 413 LYS A CA 1
ATOM 3189 C C . LYS A 1 413 ? 6.685 -4.830 -44.412 1.00 90.31 413 LYS A C 1
ATOM 3191 O O . LYS A 1 413 ? 6.661 -5.880 -43.777 1.00 90.31 413 LYS A O 1
ATOM 3196 N N . PHE A 1 414 ? 7.413 -3.780 -44.047 1.00 92.12 414 PHE A N 1
ATOM 3197 C CA . PHE A 1 414 ? 8.238 -3.754 -42.843 1.00 92.12 414 PHE A CA 1
ATOM 3198 C C . PHE A 1 414 ? 7.505 -2.983 -41.747 1.00 92.12 414 PHE A C 1
ATOM 3200 O O . PHE A 1 414 ? 7.204 -1.799 -41.912 1.00 92.12 414 PHE A O 1
ATOM 3207 N N . ILE A 1 415 ? 7.197 -3.664 -40.645 1.00 93.50 415 ILE A N 1
ATOM 3208 C CA . ILE A 1 415 ? 6.486 -3.106 -39.495 1.00 93.50 415 ILE A CA 1
ATOM 3209 C C . ILE A 1 415 ? 7.376 -3.220 -38.258 1.00 93.50 415 ILE A C 1
ATOM 3211 O O . ILE A 1 415 ? 7.918 -4.287 -37.966 1.00 93.50 415 ILE A O 1
ATOM 3215 N N . VAL A 1 416 ? 7.511 -2.119 -37.525 1.00 92.94 416 VAL A N 1
ATOM 3216 C CA . VAL A 1 416 ? 8.258 -2.036 -36.269 1.00 92.94 416 VAL A CA 1
ATOM 3217 C C . VAL A 1 416 ? 7.307 -1.576 -35.172 1.00 92.94 416 VAL A C 1
ATOM 3219 O O . VAL A 1 416 ? 6.765 -0.473 -35.204 1.00 92.94 416 VAL A O 1
ATOM 3222 N N . ILE A 1 417 ? 7.093 -2.448 -34.198 1.00 93.00 417 ILE A N 1
ATOM 3223 C CA . ILE A 1 417 ? 6.306 -2.189 -33.001 1.00 93.00 417 ILE A CA 1
ATOM 3224 C C . ILE A 1 417 ? 7.278 -1.849 -31.878 1.00 93.00 417 ILE A C 1
ATOM 3226 O O . ILE A 1 417 ? 8.158 -2.652 -31.570 1.00 93.00 417 ILE A O 1
ATOM 3230 N N . ILE A 1 418 ? 7.116 -0.678 -31.271 1.00 90.31 418 ILE A N 1
ATOM 3231 C CA . ILE A 1 418 ? 7.920 -0.229 -30.132 1.00 90.31 418 ILE A CA 1
ATOM 3232 C C . ILE A 1 418 ? 6.975 -0.051 -28.946 1.00 90.31 418 ILE A C 1
ATOM 3234 O O . ILE A 1 418 ? 6.145 0.860 -28.939 1.00 90.31 418 ILE A O 1
ATOM 3238 N N . ASP A 1 419 ? 7.076 -0.967 -27.985 1.00 90.00 419 ASP A N 1
ATOM 3239 C CA . ASP A 1 419 ? 6.321 -0.937 -26.730 1.00 90.00 419 ASP A CA 1
ATOM 3240 C C . ASP A 1 419 ? 7.075 -0.124 -25.669 1.00 90.00 419 ASP A C 1
ATOM 3242 O O . ASP A 1 419 ? 8.307 -0.087 -25.685 1.00 90.00 419 ASP A O 1
ATOM 3246 N N . GLU A 1 420 ? 6.334 0.500 -24.751 1.00 87.06 420 GLU A N 1
ATOM 3247 C CA . GLU A 1 420 ? 6.856 1.394 -23.697 1.00 87.06 420 GLU A CA 1
ATOM 3248 C C . GLU A 1 420 ? 7.659 2.589 -24.242 1.00 87.06 420 GLU A C 1
ATOM 3250 O O . GLU A 1 420 ? 8.655 3.010 -23.660 1.00 87.06 420 GLU A O 1
ATOM 3255 N N . PHE A 1 421 ? 7.239 3.157 -25.378 1.00 86.31 421 PHE A N 1
ATOM 3256 C CA . PHE A 1 421 ? 7.950 4.272 -26.008 1.00 86.31 421 PHE A CA 1
ATOM 3257 C C . PHE A 1 421 ? 8.168 5.428 -25.020 1.00 86.31 421 PHE A C 1
ATOM 3259 O O . PHE A 1 421 ? 9.285 5.923 -24.892 1.00 86.31 421 PHE A O 1
ATOM 3266 N N . ASP A 1 422 ? 7.151 5.793 -24.235 1.00 80.75 422 ASP A N 1
ATOM 3267 C CA . ASP A 1 422 ? 7.177 6.907 -23.277 1.00 80.75 422 ASP A CA 1
ATOM 3268 C C . ASP A 1 422 ? 8.154 6.763 -22.090 1.00 80.75 422 ASP A C 1
ATOM 3270 O O . ASP A 1 422 ? 8.323 7.725 -21.329 1.00 80.75 422 ASP A O 1
ATOM 3274 N N . ASP A 1 423 ? 8.828 5.619 -21.953 1.00 79.75 423 ASP A N 1
ATOM 3275 C CA . ASP A 1 423 ? 9.910 5.412 -20.979 1.00 79.75 423 ASP A CA 1
ATOM 3276 C C . ASP A 1 423 ? 11.264 5.990 -21.438 1.00 79.75 423 ASP A C 1
ATOM 3278 O O . ASP A 1 423 ? 12.220 6.024 -20.663 1.00 79.75 423 ASP A O 1
ATOM 3282 N N . LEU A 1 424 ? 11.359 6.496 -22.673 1.00 75.00 424 LEU A N 1
ATOM 3283 C CA . LEU A 1 424 ? 12.516 7.267 -23.136 1.00 75.00 424 LEU A CA 1
ATOM 3284 C C . LEU A 1 424 ? 12.781 8.514 -22.276 1.00 75.00 424 LEU A C 1
ATOM 3286 O O . LEU A 1 424 ? 11.869 9.156 -21.745 1.00 75.00 424 LEU A O 1
ATOM 3290 N N . ASP A 1 425 ? 14.057 8.902 -22.223 1.00 70.94 425 ASP A N 1
ATOM 3291 C CA . ASP A 1 425 ? 14.478 10.150 -21.596 1.00 70.94 425 ASP A CA 1
ATOM 3292 C C . ASP A 1 425 ? 13.766 11.356 -22.233 1.00 70.94 425 ASP A C 1
ATOM 3294 O O . ASP A 1 425 ? 13.577 11.426 -23.451 1.00 70.94 425 ASP A O 1
ATOM 3298 N N . SER A 1 426 ? 13.395 12.336 -21.404 1.00 70.50 426 SER A N 1
ATOM 3299 C CA . SER A 1 426 ? 12.685 13.544 -21.846 1.00 70.50 426 SER A CA 1
ATOM 3300 C C . SER A 1 426 ? 13.383 14.285 -22.998 1.00 70.50 426 SER A C 1
ATOM 3302 O O . SER A 1 426 ? 12.699 14.880 -23.827 1.00 70.50 426 SER A O 1
ATOM 3304 N N . SER A 1 427 ? 14.711 14.182 -23.124 1.00 73.12 427 SER A N 1
ATOM 3305 C CA . SER A 1 427 ? 15.506 14.771 -24.213 1.00 73.12 427 SER A CA 1
ATOM 3306 C C . SER A 1 427 ? 15.217 14.195 -25.607 1.00 73.12 427 SER A C 1
ATOM 3308 O O . SER A 1 427 ? 15.524 14.848 -26.606 1.00 73.12 427 SER A O 1
ATOM 3310 N N . PHE A 1 428 ? 14.603 13.011 -25.705 1.00 74.81 428 PHE A N 1
ATOM 3311 C CA . PHE A 1 428 ? 14.098 12.462 -26.973 1.00 74.81 428 PHE A CA 1
ATOM 3312 C C . PHE A 1 428 ? 12.742 13.051 -27.378 1.00 74.81 428 PHE A C 1
ATOM 3314 O O . PHE A 1 428 ? 12.320 12.914 -28.527 1.00 74.81 428 PHE A O 1
ATOM 3321 N N . TYR A 1 429 ? 12.069 13.730 -26.451 1.00 72.00 429 TYR A N 1
ATOM 3322 C CA . TYR A 1 429 ? 10.750 14.324 -26.650 1.00 72.00 429 TYR A CA 1
ATOM 3323 C C . TYR A 1 429 ? 10.769 15.839 -26.667 1.00 72.00 429 TYR A C 1
ATOM 3325 O O . TYR A 1 429 ? 9.883 16.448 -27.261 1.00 72.00 429 TYR A O 1
ATOM 3333 N N . THR A 1 430 ? 11.763 16.454 -26.041 1.00 71.69 430 THR A N 1
ATOM 3334 C CA . THR A 1 430 ? 11.863 17.902 -25.890 1.00 71.69 430 THR A CA 1
ATOM 3335 C C . THR A 1 430 ? 13.171 18.422 -26.486 1.00 71.69 430 THR A C 1
ATOM 3337 O O . THR A 1 430 ? 14.101 17.674 -26.794 1.00 71.69 430 THR A O 1
ATOM 3340 N N . GLY A 1 431 ? 13.237 19.735 -26.709 1.00 77.94 431 GLY A N 1
ATOM 3341 C CA . GLY A 1 431 ? 14.420 20.383 -27.275 1.00 77.94 431 GLY A CA 1
ATOM 3342 C C . GLY A 1 431 ? 14.687 20.043 -28.747 1.00 77.94 431 GLY A C 1
ATOM 3343 O O . GLY A 1 431 ? 13.839 19.513 -29.466 1.00 77.94 431 GLY A O 1
ATOM 3344 N N . GLU A 1 432 ? 15.878 20.409 -29.225 1.00 74.69 432 GLU A N 1
ATOM 3345 C CA . GLU A 1 432 ? 16.252 20.257 -30.639 1.00 74.69 432 GLU A CA 1
ATOM 3346 C C . GLU A 1 432 ? 16.527 18.795 -31.018 1.00 74.69 432 GLU A C 1
ATOM 3348 O O . GLU A 1 432 ? 16.174 18.359 -32.114 1.00 74.69 432 GLU A O 1
ATOM 3353 N N . ARG A 1 433 ? 17.075 18.013 -30.082 1.00 80.12 433 ARG A N 1
ATOM 3354 C CA . ARG A 1 433 ? 17.311 16.575 -30.255 1.00 80.12 433 ARG A CA 1
ATOM 3355 C C . ARG A 1 433 ? 16.009 15.822 -30.530 1.00 80.12 433 ARG A C 1
ATOM 3357 O O . ARG A 1 433 ? 15.915 15.127 -31.540 1.00 80.12 433 ARG A O 1
ATOM 3364 N N . GLY A 1 434 ? 14.982 16.016 -29.699 1.00 77.44 434 GLY A N 1
ATOM 3365 C CA . GLY A 1 434 ? 13.687 15.361 -29.891 1.00 77.44 434 GLY A CA 1
ATOM 3366 C C . GLY A 1 434 ? 13.025 15.707 -31.228 1.00 77.44 434 GLY A C 1
ATOM 3367 O O . GLY A 1 434 ? 12.512 14.824 -31.914 1.00 77.44 434 GLY A O 1
ATOM 3368 N N . LYS A 1 435 ? 13.121 16.968 -31.677 1.00 79.75 435 LYS A N 1
ATOM 3369 C CA . LYS A 1 435 ? 12.634 17.371 -33.011 1.00 79.75 435 LYS A CA 1
ATOM 3370 C C . LYS A 1 435 ? 13.351 16.629 -34.140 1.00 79.75 435 LYS A C 1
ATOM 3372 O O . LYS A 1 435 ? 12.706 16.188 -35.090 1.00 79.75 435 LYS A O 1
ATOM 3377 N N . GLN A 1 436 ? 14.675 16.494 -34.061 1.00 81.62 436 GLN A N 1
ATOM 3378 C CA . GLN A 1 436 ? 15.455 15.767 -35.068 1.00 81.62 436 GLN A CA 1
ATOM 3379 C C . GLN A 1 436 ? 15.108 14.274 -35.083 1.00 81.62 436 GLN A C 1
ATOM 3381 O O . GLN A 1 436 ? 14.922 13.700 -36.159 1.00 81.62 436 GLN A O 1
ATOM 3386 N N . PHE A 1 437 ? 14.934 13.673 -33.905 1.00 84.06 437 PHE A N 1
ATOM 3387 C CA . PHE A 1 437 ? 14.532 12.278 -33.755 1.00 84.06 437 PHE A CA 1
ATOM 3388 C C . PHE A 1 437 ? 13.148 12.001 -34.370 1.00 84.06 437 PHE A C 1
ATOM 3390 O O . PHE A 1 437 ? 13.009 11.121 -35.222 1.00 84.06 437 PHE A O 1
ATOM 3397 N N . VAL A 1 438 ? 12.132 12.806 -34.036 1.00 84.94 438 VAL A N 1
ATOM 3398 C CA . VAL A 1 438 ? 10.769 12.656 -34.581 1.00 84.94 438 VAL A CA 1
ATOM 3399 C C . VAL A 1 438 ? 10.731 12.881 -36.098 1.00 84.94 438 VAL A C 1
ATOM 3401 O O . VAL A 1 438 ? 10.068 12.134 -36.824 1.00 84.94 438 VAL A O 1
ATOM 3404 N N . LYS A 1 439 ? 11.496 13.851 -36.619 1.00 84.88 439 LYS A N 1
ATOM 3405 C CA . LYS A 1 439 ? 11.632 14.063 -38.072 1.00 84.88 439 LYS A CA 1
ATOM 3406 C C . LYS A 1 439 ? 12.275 12.873 -38.784 1.00 84.88 439 LYS A C 1
ATOM 3408 O O . LYS A 1 439 ? 11.854 12.527 -39.893 1.00 84.88 439 LYS A O 1
ATOM 3413 N N . ALA A 1 440 ? 13.258 12.225 -38.163 1.00 86.25 440 ALA A N 1
ATOM 3414 C CA . ALA A 1 440 ? 13.857 11.011 -38.706 1.00 86.25 440 ALA A CA 1
ATOM 3415 C C . ALA A 1 440 ? 12.843 9.852 -38.748 1.00 86.25 440 ALA A C 1
ATOM 3417 O O . ALA A 1 440 ? 12.727 9.190 -39.779 1.00 86.25 440 ALA A O 1
ATOM 3418 N N . LEU A 1 441 ? 12.038 9.665 -37.694 1.00 87.88 441 LEU A N 1
ATOM 3419 C CA . LEU A 1 441 ? 10.955 8.668 -37.665 1.00 87.88 441 LEU A CA 1
ATOM 3420 C C . LEU A 1 441 ? 9.898 8.918 -38.747 1.00 87.88 441 LEU A C 1
ATOM 3422 O O . LEU A 1 441 ? 9.466 7.986 -39.429 1.00 87.88 441 LEU A O 1
ATOM 3426 N N . ARG A 1 442 ? 9.512 10.182 -38.954 1.00 86.88 442 ARG A N 1
ATOM 3427 C CA . ARG A 1 442 ? 8.617 10.568 -40.051 1.00 86.88 442 ARG A CA 1
ATOM 3428 C C . ARG A 1 442 ? 9.214 10.189 -41.407 1.00 86.88 442 ARG A C 1
ATOM 3430 O O . ARG A 1 442 ? 8.518 9.584 -42.217 1.00 86.88 442 ARG A O 1
ATOM 3437 N N . SER A 1 443 ? 10.487 10.509 -41.629 1.00 88.56 443 SER A N 1
ATOM 3438 C CA . SER A 1 443 ? 11.187 10.201 -42.884 1.00 88.56 443 SER A CA 1
ATOM 3439 C C . SER A 1 443 ? 11.234 8.691 -43.135 1.00 88.56 443 SER A C 1
ATOM 3441 O O . SER A 1 443 ? 10.919 8.242 -44.232 1.00 88.56 443 SER A O 1
ATOM 3443 N N . LEU A 1 444 ? 11.520 7.898 -42.096 1.00 89.12 444 LEU A N 1
ATOM 3444 C CA . LEU A 1 444 ? 11.478 6.432 -42.140 1.00 89.12 444 LEU A CA 1
ATOM 3445 C C . LEU A 1 444 ? 10.085 5.893 -42.503 1.00 89.12 444 LEU A C 1
ATOM 3447 O O . LEU A 1 444 ? 9.964 4.960 -43.299 1.00 89.12 444 LEU A O 1
ATOM 3451 N N . SER A 1 445 ? 9.028 6.513 -41.972 1.00 89.19 445 SER A N 1
ATOM 3452 C CA . SER A 1 445 ? 7.652 6.158 -42.322 1.00 89.19 445 SER A CA 1
ATOM 3453 C C . SER A 1 445 ? 7.289 6.480 -43.767 1.00 89.19 445 SER A C 1
ATOM 3455 O O . SER A 1 445 ? 6.505 5.746 -44.365 1.00 89.19 445 SER A O 1
ATOM 3457 N N . GLU A 1 446 ? 7.848 7.543 -44.343 1.00 87.12 446 GLU A N 1
ATOM 3458 C CA . GLU A 1 446 ? 7.596 7.931 -45.735 1.00 87.12 446 GLU A CA 1
ATOM 3459 C C . GLU A 1 446 ? 8.308 7.011 -46.740 1.00 87.12 446 GLU A C 1
ATOM 3461 O O . GLU A 1 446 ? 7.772 6.775 -47.822 1.00 87.12 446 GLU A O 1
ATOM 3466 N N . VAL A 1 447 ? 9.455 6.429 -46.369 1.00 87.69 447 VAL A N 1
ATOM 3467 C CA . VAL A 1 447 ? 10.205 5.485 -47.223 1.00 87.69 447 VAL A CA 1
ATOM 3468 C C . VAL A 1 447 ? 9.730 4.029 -47.123 1.00 87.69 447 VAL A C 1
ATOM 3470 O O . VAL A 1 447 ? 10.241 3.166 -47.833 1.00 87.69 447 VAL A O 1
ATOM 3473 N N . GLY A 1 448 ? 8.719 3.749 -46.291 1.00 85.81 448 GLY A N 1
ATOM 3474 C CA . GLY A 1 448 ? 8.017 2.460 -46.264 1.00 85.81 448 GLY A CA 1
ATOM 3475 C C . GLY A 1 448 ? 8.142 1.643 -44.974 1.00 85.81 448 GLY A C 1
ATOM 3476 O O . GLY A 1 448 ? 7.661 0.508 -44.950 1.00 85.81 448 GLY A O 1
ATOM 3477 N N . LEU A 1 449 ? 8.740 2.188 -43.906 1.00 90.88 449 LEU A N 1
ATOM 3478 C CA . LEU A 1 449 ? 8.797 1.536 -42.590 1.00 90.88 449 LEU A CA 1
ATOM 3479 C C . LEU A 1 449 ? 7.595 1.935 -41.722 1.00 90.88 449 LEU A C 1
ATOM 3481 O O . LEU A 1 449 ? 7.463 3.086 -41.326 1.00 90.88 449 LEU A O 1
ATOM 3485 N N . THR A 1 450 ? 6.712 0.997 -41.390 1.00 92.44 450 THR A N 1
ATOM 3486 C CA . THR A 1 450 ? 5.514 1.309 -40.587 1.00 92.44 450 THR A CA 1
ATOM 3487 C C . THR A 1 450 ? 5.810 1.183 -39.099 1.00 92.44 450 THR A C 1
ATOM 3489 O O . THR A 1 450 ? 6.261 0.129 -38.660 1.00 92.44 450 THR A O 1
ATOM 3492 N N . PHE A 1 451 ? 5.511 2.217 -38.314 1.00 92.19 451 PHE A N 1
ATOM 3493 C CA . PHE A 1 451 ? 5.713 2.204 -36.865 1.00 92.19 451 PHE A CA 1
ATOM 3494 C C . PHE A 1 451 ? 4.402 2.096 -36.096 1.00 92.19 451 PHE A C 1
ATOM 3496 O O . PHE A 1 451 ? 3.470 2.868 -36.337 1.00 92.19 451 PHE A O 1
ATOM 3503 N N . PHE A 1 452 ? 4.370 1.199 -35.111 1.00 93.00 452 PHE A N 1
ATOM 3504 C CA . PHE A 1 452 ? 3.372 1.207 -34.043 1.00 93.00 452 PHE A CA 1
ATOM 3505 C C . PHE A 1 452 ? 4.052 1.534 -32.718 1.00 93.00 452 PHE A C 1
ATOM 3507 O O . PHE A 1 452 ? 4.701 0.678 -32.121 1.00 93.00 452 PHE A O 1
ATOM 3514 N N . PHE A 1 453 ? 3.903 2.780 -32.272 1.00 90.50 453 PHE A N 1
ATOM 3515 C CA . PHE A 1 453 ? 4.404 3.225 -30.974 1.00 90.50 453 PHE A CA 1
ATOM 3516 C C . PHE A 1 453 ? 3.345 3.037 -29.912 1.00 90.50 453 PHE A C 1
ATOM 3518 O O . PHE A 1 453 ? 2.214 3.504 -30.078 1.00 90.50 453 PHE A O 1
ATOM 3525 N N . VAL A 1 454 ? 3.723 2.393 -28.815 1.00 89.81 454 VAL A N 1
ATOM 3526 C CA . VAL A 1 454 ? 2.816 2.116 -27.711 1.00 89.81 454 VAL A CA 1
ATOM 3527 C C . VAL A 1 454 ? 3.370 2.645 -26.413 1.00 89.81 454 VAL A C 1
ATOM 3529 O O . VAL A 1 454 ? 4.556 2.510 -26.139 1.00 89.81 454 VAL A O 1
ATOM 3532 N N . GLY A 1 455 ? 2.500 3.260 -25.621 1.00 89.00 455 GLY A N 1
ATOM 3533 C CA . GLY A 1 455 ? 2.896 3.848 -24.351 1.00 89.00 455 GLY A CA 1
ATOM 3534 C C . GLY A 1 455 ? 1.724 4.174 -23.435 1.00 89.00 455 GLY A C 1
ATOM 3535 O O . GLY A 1 455 ? 0.569 3.803 -23.696 1.00 89.00 455 GLY A O 1
ATOM 3536 N N . SER A 1 456 ? 2.030 4.832 -22.321 1.00 88.00 456 SER A N 1
ATOM 3537 C CA . SER A 1 456 ? 1.023 5.334 -21.379 1.00 88.00 456 SER A CA 1
ATOM 3538 C C . SER A 1 456 ? 0.277 6.565 -21.922 1.00 88.00 456 SER A C 1
ATOM 3540 O O . SER A 1 456 ? 0.411 6.954 -23.082 1.00 88.00 456 SER A O 1
ATOM 3542 N N . GLU A 1 457 ? -0.521 7.206 -21.070 1.00 83.69 457 GLU A N 1
ATOM 3543 C CA . GLU A 1 457 ? -1.227 8.461 -21.366 1.00 83.69 457 GLU A CA 1
ATOM 3544 C C . GLU A 1 457 ? -0.263 9.622 -21.696 1.00 83.69 457 GLU A C 1
ATOM 3546 O O . GLU A 1 457 ? -0.646 10.584 -22.358 1.00 83.69 457 GLU A O 1
ATOM 3551 N N . ARG A 1 458 ? 1.024 9.505 -21.336 1.00 81.75 458 ARG A N 1
ATOM 3552 C CA . ARG A 1 458 ? 2.086 10.468 -21.692 1.00 81.75 458 ARG A CA 1
ATOM 3553 C C . ARG A 1 458 ? 2.280 10.634 -23.198 1.00 81.75 458 ARG A C 1
ATOM 3555 O O . ARG A 1 458 ? 2.710 11.693 -23.654 1.00 81.75 458 ARG A O 1
ATOM 3562 N N . MET A 1 459 ? 1.924 9.613 -23.971 1.00 83.25 459 MET A N 1
ATOM 3563 C CA . MET A 1 459 ? 1.990 9.630 -25.432 1.00 83.25 459 MET A CA 1
ATOM 3564 C C . MET A 1 459 ? 1.140 10.735 -26.055 1.00 83.25 459 MET A C 1
ATOM 3566 O O . MET A 1 459 ? 1.515 11.274 -27.095 1.00 83.25 459 MET A O 1
ATOM 3570 N N . GLU A 1 460 ? 0.023 11.102 -25.423 1.00 82.38 460 GLU A N 1
ATOM 3571 C CA . GLU A 1 460 ? -0.827 12.184 -25.915 1.00 82.38 460 GLU A CA 1
ATOM 3572 C C . GLU A 1 460 ? -0.096 13.533 -25.859 1.00 82.38 460 GLU A C 1
ATOM 3574 O O . GLU A 1 460 ? -0.096 14.272 -26.844 1.00 82.38 460 GLU A O 1
ATOM 3579 N N . ALA A 1 461 ? 0.615 13.814 -24.762 1.00 82.06 461 ALA A N 1
ATOM 3580 C CA . ALA A 1 461 ? 1.416 15.029 -24.619 1.00 82.06 461 ALA A CA 1
ATOM 3581 C C . ALA A 1 461 ? 2.574 15.081 -25.632 1.00 82.06 461 ALA A C 1
ATOM 3583 O O . ALA A 1 461 ? 2.822 16.127 -26.235 1.00 82.06 461 ALA A O 1
ATOM 3584 N N . ILE A 1 462 ? 3.245 13.946 -25.873 1.00 82.75 462 ILE A N 1
ATOM 3585 C CA . ILE A 1 462 ? 4.312 13.834 -26.884 1.00 82.75 462 ILE A CA 1
ATOM 3586 C C . ILE A 1 462 ? 3.751 14.119 -28.283 1.00 82.75 462 ILE A C 1
ATOM 3588 O O . ILE A 1 462 ? 4.330 14.897 -29.044 1.00 82.75 462 ILE A O 1
ATOM 3592 N N . TYR A 1 463 ? 2.605 13.519 -28.617 1.00 82.25 463 TYR A N 1
ATOM 3593 C CA . TYR A 1 463 ? 1.955 13.716 -29.909 1.00 82.25 463 TYR A CA 1
ATOM 3594 C C . TYR A 1 463 ? 1.522 15.172 -30.113 1.00 82.25 463 TYR A C 1
ATOM 3596 O O . TYR A 1 463 ? 1.769 15.731 -31.179 1.00 82.25 463 TYR A O 1
ATOM 3604 N N . GLN A 1 464 ? 0.923 15.806 -29.099 1.00 82.31 464 GLN A N 1
ATOM 3605 C CA . GLN A 1 464 ? 0.528 17.216 -29.173 1.00 82.31 464 GLN A CA 1
ATOM 3606 C C . GLN A 1 464 ? 1.739 18.143 -29.349 1.00 82.31 464 GLN A C 1
ATOM 3608 O O . GLN A 1 464 ? 1.676 19.081 -30.143 1.00 82.31 464 GLN A O 1
ATOM 3613 N N . HIS A 1 465 ? 2.864 17.854 -28.684 1.00 82.25 465 HIS A N 1
ATOM 3614 C CA . HIS A 1 465 ? 4.090 18.648 -28.813 1.00 82.25 465 HIS A CA 1
ATOM 3615 C C . HIS A 1 465 ? 4.691 18.595 -30.231 1.00 82.25 465 HIS A C 1
ATOM 3617 O O . HIS A 1 465 ? 5.216 19.597 -30.716 1.00 82.25 465 HIS A O 1
ATOM 3623 N N . HIS A 1 466 ? 4.569 17.453 -30.921 1.00 81.62 466 HIS A N 1
ATOM 3624 C CA . HIS A 1 466 ? 5.132 17.218 -32.263 1.00 81.62 466 HIS A CA 1
ATOM 3625 C C . HIS A 1 466 ? 4.079 17.092 -33.375 1.00 81.62 466 HIS A C 1
ATOM 3627 O O . HIS A 1 466 ? 4.355 16.556 -34.452 1.00 81.62 466 HIS A O 1
ATOM 3633 N N . GLN A 1 467 ? 2.864 17.598 -33.152 1.00 79.44 467 GLN A N 1
ATOM 3634 C CA . GLN A 1 467 ? 1.723 17.387 -34.051 1.00 79.44 467 GLN A CA 1
ATOM 3635 C C . GLN A 1 467 ? 1.987 17.873 -35.490 1.00 79.44 467 GLN A C 1
ATOM 3637 O O . GLN A 1 467 ? 1.515 17.265 -36.452 1.00 79.44 467 GLN A O 1
ATOM 3642 N N . ALA A 1 468 ? 2.769 18.947 -35.652 1.00 77.06 468 ALA A N 1
ATOM 3643 C CA . ALA A 1 468 ? 3.137 19.490 -36.961 1.00 77.06 468 ALA A CA 1
ATOM 3644 C C . ALA A 1 468 ? 4.008 18.523 -37.787 1.00 77.06 468 ALA A C 1
ATOM 3646 O O . ALA A 1 468 ? 3.844 18.421 -39.007 1.00 77.06 468 ALA A O 1
ATOM 3647 N N . ASP A 1 469 ? 4.903 17.783 -37.127 1.00 78.62 469 ASP A N 1
ATOM 3648 C CA . ASP A 1 469 ? 5.805 16.832 -37.774 1.00 78.62 469 ASP A CA 1
ATOM 3649 C C . ASP A 1 469 ? 5.143 15.452 -37.975 1.00 78.62 469 ASP A C 1
ATOM 3651 O O . ASP A 1 469 ? 5.470 14.761 -38.941 1.00 78.62 469 ASP A O 1
ATOM 3655 N N . LEU A 1 470 ? 4.156 15.085 -37.145 1.00 80.25 470 LEU A N 1
ATOM 3656 C CA . LEU A 1 470 ? 3.482 13.773 -37.135 1.00 80.25 470 LEU A CA 1
ATOM 3657 C C . LEU A 1 470 ? 2.063 13.769 -37.736 1.00 80.25 470 LEU A C 1
ATOM 3659 O O . LEU A 1 470 ? 1.295 12.839 -37.517 1.00 80.25 470 LEU A O 1
ATOM 3663 N N . ASN A 1 471 ? 1.703 14.763 -38.546 1.00 76.50 471 ASN A N 1
ATOM 3664 C CA . ASN A 1 471 ? 0.338 14.958 -39.060 1.00 76.50 471 ASN A CA 1
ATOM 3665 C C . ASN A 1 471 ? -0.278 13.790 -39.871 1.00 76.50 471 ASN A C 1
ATOM 3667 O O . ASN A 1 471 ? -1.498 13.725 -40.010 1.00 76.50 471 ASN A O 1
ATOM 3671 N N . LYS A 1 472 ? 0.536 12.885 -40.431 1.00 77.38 472 LYS A N 1
ATOM 3672 C CA . LYS A 1 472 ? 0.078 11.671 -41.144 1.00 77.38 472 LYS A CA 1
ATOM 3673 C C . LYS A 1 472 ? -0.200 10.486 -40.211 1.00 77.38 472 LYS A C 1
ATOM 3675 O O . LYS A 1 472 ? -0.764 9.483 -40.647 1.00 77.38 472 LYS A O 1
ATOM 3680 N N . TRP A 1 473 ? 0.238 10.575 -38.960 1.00 84.56 473 TRP A N 1
ATOM 3681 C CA . TRP A 1 473 ? 0.135 9.508 -37.978 1.00 84.56 473 TRP A CA 1
ATOM 3682 C C . TRP A 1 473 ? -1.214 9.626 -37.282 1.00 84.56 473 TRP A C 1
ATOM 3684 O O . TRP A 1 473 ? -1.709 10.721 -37.030 1.00 84.56 473 TRP A O 1
ATOM 3694 N N . THR A 1 474 ? -1.837 8.488 -36.999 1.00 83.88 474 THR A N 1
ATOM 3695 C CA . THR A 1 474 ? -3.158 8.461 -36.356 1.00 83.88 474 THR A CA 1
ATOM 3696 C C . THR A 1 474 ? -3.092 7.743 -35.021 1.00 83.88 474 THR A C 1
ATOM 3698 O O . THR A 1 474 ? -2.263 6.856 -34.818 1.00 83.88 474 THR A O 1
ATOM 3701 N N . ASN A 1 475 ? -3.994 8.112 -34.117 1.00 87.31 475 ASN A N 1
ATOM 3702 C CA . ASN A 1 475 ? -3.987 7.622 -32.747 1.00 87.31 475 ASN A CA 1
ATOM 3703 C C . ASN A 1 475 ? -5.088 6.576 -32.536 1.00 87.31 475 ASN A C 1
ATOM 3705 O O . ASN A 1 475 ? -6.188 6.700 -33.075 1.00 87.31 475 ASN A O 1
ATOM 3709 N N . VAL A 1 476 ? -4.787 5.554 -31.740 1.00 89.06 476 VAL A N 1
ATOM 3710 C CA . VAL A 1 476 ? -5.732 4.553 -31.242 1.00 89.06 476 VAL A CA 1
ATOM 3711 C C . VAL A 1 476 ? -5.693 4.618 -29.721 1.00 89.06 476 VAL A C 1
ATOM 3713 O O . VAL A 1 476 ? -4.710 4.216 -29.102 1.00 89.06 476 VAL A O 1
ATOM 3716 N N . HIS A 1 477 ? -6.757 5.145 -29.123 1.00 89.25 477 HIS A N 1
ATOM 3717 C CA . HIS A 1 477 ? -6.906 5.161 -27.674 1.00 89.25 477 HIS A CA 1
ATOM 3718 C C . HIS A 1 477 ? -7.471 3.821 -27.193 1.00 89.25 477 HIS A C 1
ATOM 3720 O O . HIS A 1 477 ? -8.487 3.354 -27.715 1.00 89.25 477 HIS A O 1
ATOM 3726 N N . LEU A 1 478 ? -6.816 3.208 -26.208 1.00 89.56 478 LEU A N 1
ATOM 3727 C CA . LEU A 1 478 ? -7.257 1.969 -25.578 1.00 89.56 478 LEU A CA 1
ATOM 3728 C C . LEU A 1 478 ? -7.637 2.241 -24.122 1.00 89.56 478 LEU A C 1
ATOM 3730 O O . LEU A 1 478 ? -6.775 2.530 -23.297 1.00 89.56 478 LEU A O 1
ATOM 3734 N N . ASP A 1 479 ? -8.921 2.100 -23.812 1.00 88.44 479 ASP A N 1
ATOM 3735 C CA . ASP A 1 479 ? -9.459 2.253 -22.457 1.00 88.44 479 ASP A CA 1
ATOM 3736 C C . ASP A 1 479 ? -9.962 0.902 -21.920 1.00 88.44 479 ASP A C 1
ATOM 3738 O O . ASP A 1 479 ? -9.751 -0.146 -22.540 1.00 88.44 479 ASP A O 1
ATOM 3742 N N . ARG A 1 480 ? -10.620 0.899 -20.763 1.00 90.19 480 ARG A N 1
ATOM 3743 C CA . ARG A 1 480 ? -11.336 -0.252 -20.190 1.00 90.19 480 ARG A CA 1
ATOM 3744 C C . ARG A 1 480 ? -12.4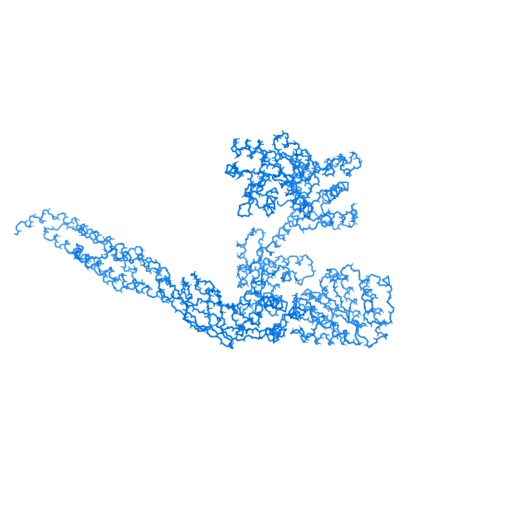01 -0.788 -21.163 1.00 90.19 480 ARG A C 1
ATOM 3746 O O . ARG A 1 480 ? -12.731 -0.157 -22.164 1.00 90.19 480 ARG A O 1
ATOM 3753 N N . ILE A 1 481 ? -12.876 -2.007 -20.922 1.00 90.00 481 ILE A N 1
ATOM 3754 C CA . ILE A 1 481 ? -13.949 -2.601 -21.723 1.00 90.00 481 ILE A CA 1
ATOM 3755 C C . ILE A 1 481 ? -15.282 -2.094 -21.166 1.00 90.00 481 ILE A C 1
ATOM 3757 O O . ILE A 1 481 ? -15.695 -2.494 -20.079 1.00 90.00 481 ILE A O 1
ATOM 3761 N N . ASP A 1 482 ? -15.954 -1.224 -21.918 1.00 84.56 482 ASP A N 1
ATOM 3762 C CA . ASP A 1 482 ? -17.251 -0.658 -21.519 1.00 84.56 482 ASP A CA 1
ATOM 3763 C C . ASP A 1 482 ? -18.412 -1.637 -21.764 1.00 84.56 482 ASP A C 1
ATOM 3765 O O . ASP A 1 482 ? -19.440 -1.613 -21.082 1.00 84.56 482 ASP A O 1
ATOM 3769 N N . ILE A 1 483 ? -18.261 -2.526 -22.750 1.00 90.44 483 ILE A N 1
ATOM 3770 C CA . ILE A 1 483 ? -19.312 -3.457 -23.156 1.00 90.44 483 ILE A CA 1
ATOM 3771 C C . ILE A 1 483 ? -19.356 -4.636 -22.176 1.00 90.44 483 ILE A C 1
ATOM 3773 O O . ILE A 1 483 ? -18.547 -5.563 -22.242 1.00 90.44 483 ILE A O 1
ATOM 3777 N N . ARG A 1 484 ? -20.367 -4.655 -21.296 1.00 91.62 484 ARG A N 1
ATOM 3778 C CA . ARG A 1 484 ? -20.547 -5.717 -20.284 1.00 91.62 484 ARG A CA 1
ATOM 3779 C C . ARG A 1 484 ? -20.561 -7.140 -20.859 1.00 91.62 484 ARG A C 1
ATOM 3781 O O . ARG A 1 484 ? -20.048 -8.052 -20.215 1.00 91.62 484 ARG A O 1
ATOM 3788 N N . SER A 1 485 ? -21.097 -7.357 -22.064 1.00 90.12 485 SER A N 1
ATOM 3789 C CA . SER A 1 485 ? -21.092 -8.687 -22.698 1.00 90.12 485 SER A CA 1
ATOM 3790 C C . SER A 1 485 ? -19.690 -9.169 -23.084 1.00 90.12 485 SER A C 1
ATOM 3792 O O . SER A 1 485 ? -19.424 -10.371 -23.039 1.00 90.12 485 SER A O 1
ATOM 3794 N N . GLU A 1 486 ? -18.779 -8.257 -23.428 1.00 91.06 486 GLU A N 1
ATOM 3795 C CA . GLU A 1 486 ? -17.379 -8.588 -23.715 1.00 91.06 486 GLU A CA 1
ATOM 3796 C C . GLU A 1 486 ? -16.617 -8.905 -22.425 1.00 91.06 486 GLU A C 1
ATOM 3798 O O . GLU A 1 486 ? -15.887 -9.895 -22.380 1.00 91.06 486 GLU A O 1
ATOM 3803 N N . CYS A 1 487 ? -16.858 -8.151 -21.344 1.00 92.38 487 CYS A N 1
ATOM 3804 C CA . CYS A 1 487 ? -16.326 -8.479 -20.016 1.00 92.38 487 CYS A CA 1
ATOM 3805 C C . CYS A 1 487 ? -16.807 -9.854 -19.539 1.00 92.38 487 CYS A C 1
ATOM 3807 O O . CYS A 1 487 ? -16.010 -10.665 -19.074 1.00 92.38 487 CYS A O 1
ATOM 3809 N N . ARG A 1 488 ? -18.099 -10.154 -19.717 1.00 93.25 488 ARG A N 1
ATOM 3810 C CA . ARG A 1 488 ? -18.660 -11.475 -19.410 1.00 93.25 488 ARG A CA 1
ATOM 3811 C C . ARG A 1 488 ? -17.998 -12.579 -20.229 1.00 93.25 488 ARG A C 1
ATOM 3813 O O . ARG A 1 488 ? -17.714 -13.639 -19.685 1.00 93.25 488 ARG A O 1
ATOM 3820 N N . SER A 1 489 ? -17.737 -12.331 -21.510 1.00 91.81 489 SER A N 1
ATOM 3821 C CA . SER A 1 489 ? -17.040 -13.288 -22.377 1.00 91.81 489 SER A CA 1
ATOM 3822 C C . SER A 1 489 ? -15.612 -13.550 -21.891 1.00 91.81 489 SER A C 1
ATOM 3824 O O . SER A 1 489 ? -15.190 -14.700 -21.859 1.00 91.81 489 SER A O 1
ATOM 3826 N N . LEU A 1 490 ? -14.900 -12.512 -21.436 1.00 92.31 490 LEU A N 1
ATOM 3827 C CA . LEU A 1 490 ? -13.561 -12.639 -20.851 1.00 92.31 490 LEU A CA 1
ATOM 3828 C C . LEU A 1 490 ? -13.554 -13.463 -19.552 1.00 92.31 490 LEU A C 1
ATOM 3830 O O . LEU A 1 490 ? -12.581 -14.161 -19.288 1.00 92.31 490 LEU A O 1
ATOM 3834 N N . ILE A 1 491 ? -14.632 -13.414 -18.764 1.00 93.62 491 ILE A N 1
ATOM 3835 C CA . ILE A 1 491 ? -14.773 -14.194 -17.525 1.00 93.62 491 ILE A CA 1
ATOM 3836 C C . ILE A 1 491 ? -15.169 -15.643 -17.831 1.00 93.62 491 ILE A C 1
ATOM 3838 O O . ILE A 1 491 ? -14.528 -16.566 -17.344 1.00 93.62 491 ILE A O 1
ATOM 3842 N N . VAL A 1 492 ? -16.212 -15.859 -18.636 1.00 92.25 492 VAL A N 1
ATOM 3843 C CA . VAL A 1 492 ? -16.870 -17.172 -18.761 1.00 92.25 492 VAL A CA 1
ATOM 3844 C C . VAL A 1 492 ? -16.238 -18.056 -19.837 1.00 92.25 492 VAL A C 1
ATOM 3846 O O . VAL A 1 492 ? -16.069 -19.252 -19.619 1.00 92.25 492 VAL A O 1
ATOM 3849 N N . ASN A 1 493 ? -15.862 -17.501 -20.993 1.00 91.12 493 ASN A N 1
ATOM 3850 C CA . ASN A 1 493 ? -15.413 -18.317 -22.128 1.00 91.12 493 ASN A CA 1
ATOM 3851 C C . ASN A 1 493 ? -14.132 -19.130 -21.854 1.00 91.12 493 ASN A C 1
ATOM 3853 O O . ASN A 1 493 ? -14.068 -20.261 -22.333 1.00 91.12 493 ASN A O 1
ATOM 3857 N N . PRO A 1 494 ? -13.126 -18.635 -21.096 1.00 88.00 494 PRO A N 1
ATOM 3858 C CA . PRO A 1 494 ? -11.924 -19.421 -20.803 1.00 88.00 494 PRO A CA 1
ATOM 3859 C C . PRO A 1 494 ? -12.176 -20.721 -20.030 1.00 88.00 494 PRO A C 1
ATOM 3861 O O . PRO A 1 494 ? -11.355 -21.630 -20.101 1.00 88.00 494 PRO A O 1
ATOM 3864 N N . VAL A 1 495 ? -13.289 -20.809 -19.300 1.00 88.25 495 VAL A N 1
ATOM 3865 C CA . VAL A 1 495 ? -13.665 -21.969 -18.474 1.00 88.25 495 VAL A CA 1
ATOM 3866 C C . VAL A 1 495 ? -15.024 -22.541 -18.869 1.00 88.25 495 VAL A C 1
ATOM 3868 O O . VAL A 1 495 ? -15.693 -23.192 -18.064 1.00 88.25 495 VAL A O 1
ATOM 3871 N N . ILE A 1 496 ? -15.438 -22.297 -20.113 1.00 85.00 496 ILE A N 1
ATOM 3872 C CA . ILE A 1 496 ? -16.689 -22.823 -20.652 1.00 85.00 496 ILE A CA 1
ATOM 3873 C C . ILE A 1 496 ? -16.728 -24.348 -20.490 1.00 85.00 496 ILE A C 1
ATOM 3875 O O . ILE A 1 496 ? -15.731 -25.025 -20.727 1.00 85.00 496 ILE A O 1
ATOM 3879 N N . ASP A 1 497 ? -17.860 -24.872 -20.018 1.00 80.69 497 ASP A N 1
ATOM 3880 C CA . ASP A 1 497 ? -18.081 -26.294 -19.704 1.00 80.69 497 ASP A CA 1
ATOM 3881 C C . ASP A 1 497 ? -17.172 -26.893 -18.602 1.00 80.69 497 ASP A C 1
ATOM 3883 O O . ASP A 1 497 ? -17.223 -28.096 -18.347 1.00 80.69 497 ASP A O 1
ATOM 3887 N N . VAL A 1 498 ? -16.367 -26.068 -17.919 1.00 83.50 498 VAL A N 1
ATOM 3888 C CA . VAL A 1 498 ? -15.436 -26.476 -16.849 1.00 83.50 498 VAL A CA 1
ATOM 3889 C C . VAL A 1 498 ? -15.852 -25.894 -15.498 1.00 83.50 498 VAL A C 1
ATOM 3891 O O . VAL A 1 498 ? -15.989 -26.634 -14.523 1.00 83.50 498 VAL A O 1
ATOM 3894 N N . ILE A 1 499 ? -16.034 -24.571 -15.435 1.00 86.88 499 ILE A N 1
ATOM 3895 C CA . ILE A 1 499 ? -16.465 -23.843 -14.236 1.00 86.88 499 ILE A CA 1
ATOM 3896 C C . ILE A 1 499 ? -17.652 -22.961 -14.609 1.00 86.88 499 ILE A C 1
ATOM 3898 O O . ILE A 1 499 ? -17.599 -22.176 -15.556 1.00 86.88 499 ILE A O 1
ATOM 3902 N N . GLU A 1 500 ? -18.721 -23.063 -13.832 1.00 87.75 500 GLU A N 1
ATOM 3903 C CA . GLU A 1 500 ? -19.915 -22.246 -13.984 1.00 87.75 500 GLU A CA 1
ATOM 3904 C C . GLU A 1 500 ? -19.914 -21.088 -12.979 1.00 87.75 500 GLU A C 1
ATOM 3906 O O . GLU A 1 500 ? -19.715 -21.292 -11.785 1.00 87.75 500 GLU A O 1
ATOM 3911 N N . PHE A 1 501 ? -20.199 -19.873 -13.445 1.00 89.19 501 PHE A N 1
ATOM 3912 C CA . PHE A 1 501 ? -20.385 -18.701 -12.585 1.00 89.19 501 PHE A CA 1
ATOM 3913 C C . PHE A 1 501 ? -21.874 -18.358 -12.443 1.00 89.19 501 PHE A C 1
ATOM 3915 O O . PHE A 1 501 ? -22.616 -18.399 -13.434 1.00 89.19 501 PHE A O 1
ATOM 3922 N N . SER A 1 502 ? -22.308 -17.959 -11.240 1.00 87.50 502 SER A N 1
ATOM 3923 C CA . SER A 1 502 ? -23.603 -17.283 -11.056 1.00 87.50 502 SER A CA 1
ATOM 3924 C C . SER A 1 502 ? -23.637 -15.955 -11.833 1.00 87.50 502 SER A C 1
ATOM 3926 O O . SER A 1 502 ? -22.599 -15.400 -12.214 1.00 87.50 502 SER A O 1
ATOM 3928 N N . ARG A 1 503 ? -24.837 -15.431 -12.122 1.00 88.44 503 ARG A N 1
ATOM 3929 C CA . ARG A 1 503 ? -24.952 -14.147 -12.843 1.00 88.44 503 ARG A CA 1
ATOM 3930 C C . ARG A 1 503 ? -24.437 -13.008 -11.972 1.00 88.44 503 ARG A C 1
ATOM 3932 O O . ARG A 1 503 ? -23.706 -12.147 -12.448 1.00 88.44 503 ARG A O 1
ATOM 3939 N N . GLU A 1 504 ? -24.780 -13.080 -10.700 1.00 87.12 504 GLU A N 1
ATOM 3940 C CA . GLU A 1 504 ? -24.442 -12.141 -9.649 1.00 87.12 504 GLU A CA 1
ATOM 3941 C C . GLU A 1 504 ? -22.922 -12.112 -9.406 1.00 87.12 504 GLU A C 1
ATOM 3943 O O . GLU A 1 504 ? -22.350 -11.028 -9.312 1.00 87.12 504 GLU A O 1
ATOM 3948 N N . ALA A 1 505 ? -22.239 -13.265 -9.433 1.00 89.50 505 ALA A N 1
ATOM 3949 C CA . ALA A 1 505 ? -20.778 -13.351 -9.372 1.00 89.50 505 ALA A CA 1
ATOM 3950 C C . ALA A 1 505 ? -20.104 -12.664 -10.569 1.00 89.50 505 ALA A C 1
ATOM 3952 O O . ALA A 1 505 ? -19.142 -11.915 -10.394 1.00 89.50 505 ALA A O 1
ATOM 3953 N N . VAL A 1 506 ? -20.604 -12.889 -11.792 1.00 92.94 506 VAL A N 1
ATOM 3954 C CA . VAL A 1 506 ? -20.072 -12.222 -12.994 1.00 92.94 506 VAL A CA 1
ATOM 3955 C C . VAL A 1 506 ? -20.262 -10.711 -12.897 1.00 92.94 506 VAL A C 1
ATOM 3957 O O . VAL A 1 506 ? -19.311 -9.966 -13.133 1.00 92.94 506 VAL A O 1
ATOM 3960 N N . ASP A 1 507 ? -21.462 -10.260 -12.532 1.00 92.69 507 ASP A N 1
ATOM 3961 C CA . ASP A 1 507 ? -21.770 -8.836 -12.402 1.00 92.69 507 ASP A CA 1
ATOM 3962 C C . ASP A 1 507 ? -20.903 -8.180 -11.315 1.00 92.69 507 ASP A C 1
ATOM 3964 O O . ASP A 1 507 ? -20.330 -7.115 -11.554 1.00 92.69 507 ASP A O 1
ATOM 3968 N N . LEU A 1 508 ? -20.691 -8.858 -10.179 1.00 91.75 508 LEU A N 1
ATOM 3969 C CA . LEU A 1 508 ? -19.798 -8.400 -9.112 1.00 91.75 508 LEU A CA 1
ATOM 3970 C C . LEU A 1 508 ? -18.356 -8.243 -9.605 1.00 91.75 508 LEU A C 1
ATOM 3972 O O . LEU A 1 508 ? -17.742 -7.204 -9.360 1.00 91.75 508 LEU A O 1
ATOM 3976 N N . ILE A 1 509 ? -17.811 -9.229 -10.328 1.00 94.38 509 ILE A N 1
ATOM 3977 C CA . ILE A 1 509 ? -16.445 -9.152 -10.874 1.00 94.38 509 ILE A CA 1
ATOM 3978 C C . ILE A 1 509 ? -16.317 -7.968 -11.841 1.00 94.38 509 ILE A C 1
ATOM 3980 O O . ILE A 1 509 ? -15.344 -7.210 -11.763 1.00 94.38 509 ILE A O 1
ATOM 3984 N N . ILE A 1 510 ? -17.291 -7.799 -12.744 1.00 94.38 510 ILE A N 1
ATOM 3985 C CA . ILE A 1 510 ? -17.299 -6.716 -13.738 1.00 94.38 510 ILE A CA 1
ATOM 3986 C C . ILE A 1 510 ? -17.346 -5.354 -13.048 1.00 94.38 510 ILE A C 1
ATOM 3988 O O . ILE A 1 510 ? -16.532 -4.483 -13.373 1.00 94.38 510 ILE A O 1
ATOM 3992 N N . ASP A 1 511 ? -18.266 -5.182 -12.100 1.00 92.75 511 ASP A N 1
ATOM 3993 C CA . ASP A 1 511 ? -18.481 -3.915 -11.408 1.00 92.75 511 ASP A CA 1
ATOM 3994 C C . ASP A 1 511 ? -17.292 -3.575 -10.502 1.00 92.75 511 ASP A C 1
ATOM 3996 O O . ASP A 1 511 ? -16.793 -2.449 -10.538 1.00 92.75 511 ASP A O 1
ATOM 4000 N N . PHE A 1 512 ? -16.750 -4.552 -9.767 1.00 93.44 512 PHE A N 1
ATOM 4001 C CA . PHE A 1 512 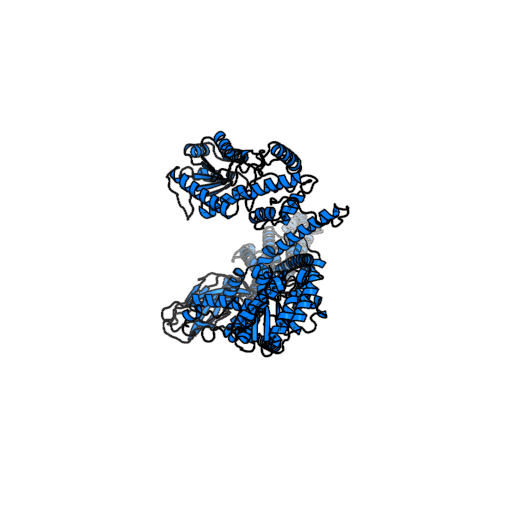? -15.591 -4.350 -8.896 1.00 93.44 512 PHE A CA 1
ATOM 4002 C C . PHE A 1 512 ? -14.318 -3.985 -9.676 1.00 93.44 512 PHE A C 1
ATOM 4004 O O . PHE A 1 512 ? -13.567 -3.081 -9.287 1.00 93.44 512 PHE A O 1
ATOM 4011 N N . CYS A 1 513 ? -14.084 -4.653 -10.811 1.00 93.75 513 CYS A N 1
ATOM 4012 C CA . CYS A 1 513 ? -12.912 -4.421 -11.660 1.00 93.75 513 CYS A CA 1
ATOM 4013 C C . CYS A 1 513 ? -13.102 -3.279 -12.676 1.00 93.75 513 CYS A C 1
ATOM 4015 O O . CYS A 1 513 ? -12.155 -2.946 -13.396 1.00 93.75 513 CYS A O 1
ATOM 4017 N N . GLY A 1 514 ? -14.302 -2.693 -12.768 1.00 90.62 514 GLY A N 1
ATOM 4018 C CA . GLY A 1 514 ? -14.625 -1.575 -13.658 1.00 90.62 514 GLY A CA 1
ATOM 4019 C C . GLY A 1 514 ? -14.314 -1.843 -15.135 1.00 90.62 514 GLY A C 1
ATOM 4020 O O . GLY A 1 514 ? -13.809 -0.951 -15.816 1.00 90.62 514 GLY A O 1
ATOM 4021 N N . GLY A 1 515 ? -14.504 -3.081 -15.608 1.00 90.75 515 GLY A N 1
ATOM 4022 C CA . GLY A 1 515 ? -14.226 -3.466 -17.002 1.00 90.75 515 GLY A CA 1
ATOM 4023 C C . GLY A 1 515 ? -12.739 -3.519 -17.391 1.00 90.75 515 GLY A C 1
ATOM 4024 O O . GLY A 1 515 ? -12.407 -3.628 -18.572 1.00 90.75 515 GLY A O 1
ATOM 4025 N N . ASN A 1 516 ? -11.806 -3.417 -16.439 1.00 92.69 516 ASN A N 1
ATOM 4026 C CA . ASN A 1 516 ? -10.376 -3.463 -16.739 1.00 92.69 516 ASN A CA 1
ATOM 4027 C C . ASN A 1 516 ? -9.887 -4.920 -16.941 1.00 92.69 516 ASN A C 1
ATOM 4029 O O . ASN A 1 516 ? -9.934 -5.706 -15.989 1.00 92.69 516 ASN A O 1
ATOM 4033 N N . PRO A 1 517 ? -9.338 -5.284 -18.120 1.00 92.00 517 PRO A N 1
ATOM 4034 C CA . PRO A 1 517 ? -8.962 -6.669 -18.424 1.00 92.00 517 PRO A CA 1
ATOM 4035 C C . PRO A 1 517 ? -7.918 -7.277 -17.483 1.00 92.00 517 PRO A C 1
ATOM 4037 O O . PRO A 1 517 ? -7.962 -8.473 -17.210 1.00 92.00 517 PRO A O 1
ATOM 4040 N N . PHE A 1 518 ? -6.965 -6.480 -16.988 1.00 92.62 518 PHE A N 1
ATOM 4041 C CA . PHE A 1 518 ? -5.933 -6.970 -16.074 1.00 92.62 518 PHE A CA 1
ATOM 4042 C C . PHE A 1 518 ? -6.526 -7.341 -14.715 1.00 92.62 518 PHE A C 1
ATOM 4044 O O . PHE A 1 518 ? -6.235 -8.418 -14.199 1.00 92.62 518 PHE A O 1
ATOM 4051 N N . TYR A 1 519 ? -7.360 -6.468 -14.140 1.00 93.69 519 TYR A N 1
ATOM 4052 C CA . TYR A 1 519 ? -7.963 -6.736 -12.834 1.00 93.69 519 TYR A CA 1
ATOM 4053 C C . TYR A 1 519 ? -8.972 -7.883 -12.914 1.00 93.69 519 TYR A C 1
ATOM 4055 O O . TYR A 1 519 ? -8.945 -8.737 -12.033 1.00 93.69 519 TYR A O 1
ATOM 4063 N N . ILE A 1 520 ? -9.761 -7.975 -13.996 1.00 94.00 520 ILE A N 1
ATOM 4064 C CA . ILE A 1 520 ? -10.676 -9.108 -14.204 1.00 94.00 520 ILE A CA 1
ATOM 4065 C C . ILE A 1 520 ? -9.895 -10.424 -14.307 1.00 94.00 520 ILE A C 1
ATOM 4067 O O . ILE A 1 520 ? -10.222 -11.368 -13.596 1.00 94.00 520 ILE A O 1
ATOM 4071 N N . ASN A 1 521 ? -8.838 -10.491 -15.127 1.00 92.88 521 ASN A N 1
ATOM 4072 C CA . ASN A 1 521 ? -8.022 -11.707 -15.237 1.00 92.88 521 ASN A CA 1
ATOM 4073 C C . ASN A 1 521 ? -7.359 -12.085 -13.909 1.00 92.88 521 ASN A C 1
ATOM 4075 O O . ASN A 1 521 ? -7.316 -13.263 -13.573 1.00 92.88 521 ASN A O 1
ATOM 4079 N N . ASN A 1 522 ? -6.869 -11.109 -13.138 1.00 92.88 522 ASN A N 1
ATOM 4080 C CA . ASN A 1 522 ? -6.284 -11.378 -11.825 1.00 92.88 522 ASN A CA 1
ATOM 4081 C C . ASN A 1 522 ? -7.327 -11.914 -10.838 1.00 92.88 522 ASN A C 1
ATOM 4083 O O . ASN A 1 522 ? -7.080 -12.895 -10.144 1.00 92.88 522 ASN A O 1
ATOM 4087 N N . PHE A 1 523 ? -8.517 -11.312 -10.819 1.00 94.75 523 PHE A N 1
ATOM 4088 C CA . PHE A 1 523 ? -9.624 -11.776 -9.991 1.00 94.75 523 PHE A CA 1
ATOM 4089 C C . PHE A 1 523 ? -10.026 -13.206 -10.364 1.00 94.75 523 PHE A C 1
ATOM 4091 O O . PHE A 1 523 ? -10.080 -14.080 -9.502 1.00 94.75 523 PHE A O 1
ATOM 4098 N N . CYS A 1 524 ? -10.248 -13.466 -11.654 1.00 93.19 524 CYS A N 1
ATOM 4099 C CA . CYS A 1 524 ? -10.637 -14.787 -12.143 1.00 93.19 524 CYS A CA 1
ATOM 4100 C C . CYS A 1 524 ? -9.543 -15.832 -11.899 1.00 93.19 524 CYS A C 1
ATOM 4102 O O . CYS A 1 524 ? -9.858 -16.975 -11.589 1.00 93.19 524 CYS A O 1
ATOM 4104 N N . TYR A 1 525 ? -8.267 -15.442 -11.963 1.00 91.56 525 TYR A N 1
ATOM 4105 C CA . TYR A 1 525 ? -7.152 -16.310 -11.595 1.00 91.56 525 TYR A CA 1
ATOM 4106 C C . TYR A 1 525 ? -7.211 -16.723 -10.116 1.00 91.56 525 TYR A C 1
ATOM 4108 O O . TYR A 1 525 ? -7.072 -17.905 -9.820 1.00 91.56 525 TYR A O 1
ATOM 4116 N N . GLN A 1 526 ? -7.480 -15.788 -9.194 1.00 90.50 526 GLN A N 1
ATOM 4117 C CA . GLN A 1 526 ? -7.639 -16.105 -7.764 1.00 90.50 526 GLN A CA 1
ATOM 4118 C C . GLN A 1 526 ? -8.843 -17.024 -7.508 1.00 90.50 526 GLN A C 1
ATOM 4120 O O . GLN A 1 526 ? -8.753 -17.972 -6.729 1.00 90.50 526 GLN A O 1
ATOM 4125 N N . VAL A 1 527 ? -9.962 -16.779 -8.197 1.00 91.25 527 VAL A N 1
ATOM 4126 C CA . VAL A 1 527 ? -11.140 -17.657 -8.138 1.00 91.25 527 VAL A CA 1
ATOM 4127 C C . VAL A 1 527 ? -10.804 -19.055 -8.663 1.00 91.25 527 VAL A C 1
ATOM 4129 O O . VAL A 1 527 ? -11.142 -20.048 -8.023 1.00 91.25 527 VAL A O 1
ATOM 4132 N N . PHE A 1 528 ? -10.107 -19.145 -9.797 1.00 89.88 528 PHE A N 1
ATOM 4133 C CA . PHE A 1 528 ? -9.699 -20.411 -10.402 1.00 89.88 528 PHE A CA 1
ATOM 4134 C C . PHE A 1 528 ? -8.744 -21.204 -9.503 1.00 89.88 528 PHE A C 1
ATOM 4136 O O . PHE A 1 528 ? -8.943 -22.401 -9.315 1.00 89.88 528 PHE A O 1
ATOM 4143 N N . GLU A 1 529 ? -7.746 -20.550 -8.903 1.00 87.25 529 GLU A N 1
ATOM 4144 C CA . GLU A 1 529 ? -6.811 -21.182 -7.964 1.00 87.25 529 GLU A CA 1
ATOM 4145 C C . GLU A 1 529 ? -7.553 -21.802 -6.774 1.00 87.25 529 GLU A C 1
ATOM 4147 O O . GLU A 1 529 ? -7.267 -22.930 -6.368 1.00 87.25 529 GLU A O 1
ATOM 4152 N N . ARG A 1 530 ? -8.572 -21.108 -6.263 1.00 85.06 530 ARG A N 1
ATOM 4153 C CA . ARG A 1 530 ? -9.422 -21.626 -5.192 1.00 85.06 530 ARG A CA 1
ATOM 4154 C C . ARG A 1 530 ? -10.305 -22.788 -5.650 1.00 85.06 530 ARG A C 1
ATOM 4156 O O . ARG A 1 530 ? -10.404 -23.788 -4.943 1.00 85.06 530 ARG A O 1
ATOM 4163 N N . CYS A 1 531 ? -10.892 -22.699 -6.844 1.00 85.06 531 CYS A N 1
ATOM 4164 C CA . CYS A 1 531 ? -11.655 -23.802 -7.438 1.00 85.06 531 CYS A CA 1
ATOM 4165 C C . CYS A 1 531 ? -10.792 -25.058 -7.613 1.00 85.06 531 CYS A C 1
ATOM 4167 O O . CYS A 1 531 ? -11.259 -26.160 -7.331 1.00 85.06 531 CYS A O 1
ATOM 4169 N N . LEU A 1 532 ? -9.528 -24.885 -8.012 1.00 83.50 532 LEU A N 1
ATOM 4170 C CA . LEU A 1 532 ? -8.548 -25.961 -8.147 1.00 83.50 532 LEU A CA 1
ATOM 4171 C C . LEU A 1 532 ? -8.210 -26.601 -6.791 1.00 83.50 532 LEU A C 1
ATOM 4173 O O . LEU A 1 532 ? -8.152 -27.823 -6.701 1.00 83.50 532 LEU A O 1
ATOM 4177 N N . GLN A 1 533 ? -8.015 -25.800 -5.738 1.00 80.75 533 GLN A N 1
ATOM 4178 C CA . GLN A 1 533 ? -7.721 -26.299 -4.385 1.00 80.75 533 GLN A CA 1
ATOM 4179 C C . GLN A 1 533 ? -8.909 -27.039 -3.752 1.00 80.75 533 GLN A C 1
ATOM 4181 O O . GLN A 1 533 ? -8.721 -28.040 -3.062 1.00 80.75 533 GLN A O 1
ATOM 4186 N N . GLU A 1 534 ? -10.131 -26.550 -3.977 1.00 76.75 534 GLU A N 1
ATOM 4187 C CA . GLU A 1 534 ? -11.357 -27.098 -3.383 1.00 76.75 534 GLU A CA 1
ATOM 4188 C C . GLU A 1 534 ? -12.050 -28.148 -4.282 1.00 76.75 534 GLU A C 1
ATOM 4190 O O . GLU A 1 534 ? -13.042 -28.745 -3.867 1.00 76.75 534 GLU A O 1
ATOM 4195 N N . HIS A 1 535 ? -11.545 -28.387 -5.502 1.00 74.56 535 HIS A N 1
ATOM 4196 C CA . HIS A 1 535 ? -12.187 -29.193 -6.556 1.00 74.56 535 HIS A CA 1
ATOM 4197 C C . HIS A 1 535 ? -13.652 -28.796 -6.828 1.00 74.56 535 HIS A C 1
ATOM 4199 O O . HIS A 1 535 ? -14.536 -29.639 -7.015 1.00 74.56 535 HIS A O 1
ATOM 4205 N N . ARG A 1 536 ? -13.918 -27.487 -6.854 1.00 77.81 536 ARG A N 1
ATOM 4206 C CA . ARG A 1 536 ? -15.256 -26.921 -7.089 1.00 77.81 536 ARG A CA 1
ATOM 4207 C C . ARG A 1 536 ? -15.410 -26.464 -8.534 1.00 77.81 536 ARG A C 1
ATOM 4209 O O . ARG A 1 536 ? -14.481 -25.924 -9.123 1.00 77.81 536 ARG A O 1
ATOM 4216 N N . THR A 1 537 ? -16.597 -26.678 -9.098 1.00 83.25 537 THR A N 1
ATOM 4217 C CA . THR A 1 537 ? -16.931 -26.333 -10.495 1.00 83.25 537 THR A CA 1
ATOM 4218 C C . THR A 1 537 ? -18.032 -25.279 -10.604 1.00 83.25 537 THR A C 1
ATOM 4220 O O . THR A 1 537 ? -18.472 -24.957 -11.704 1.00 83.25 537 THR A O 1
ATOM 4223 N N . PHE A 1 538 ? -18.468 -24.714 -9.477 1.00 84.38 538 PHE A N 1
ATOM 4224 C CA . PHE A 1 538 ? -19.445 -23.635 -9.424 1.00 84.38 538 PHE A CA 1
ATOM 4225 C C . PHE A 1 538 ? -18.927 -22.510 -8.533 1.00 84.38 538 PHE A C 1
ATOM 4227 O O . PHE A 1 538 ? -18.442 -22.777 -7.435 1.00 84.38 538 PHE A O 1
ATOM 4234 N N . VAL A 1 539 ? -19.032 -21.278 -9.023 1.00 85.62 539 VAL A N 1
ATOM 4235 C CA . VAL A 1 539 ? -18.619 -20.059 -8.326 1.00 85.62 539 VAL A CA 1
ATOM 4236 C C . VAL A 1 539 ? -19.850 -19.207 -8.069 1.00 85.62 539 VAL A C 1
ATOM 4238 O O . VAL A 1 539 ? -20.521 -18.765 -9.008 1.00 85.62 539 VAL A O 1
ATOM 4241 N N . ASP A 1 540 ? -20.111 -18.958 -6.790 1.00 82.69 540 ASP A N 1
ATOM 4242 C CA . ASP A 1 540 ? -21.151 -18.049 -6.331 1.00 82.69 540 ASP A CA 1
ATOM 4243 C C . ASP A 1 540 ? -20.574 -16.732 -5.791 1.00 82.69 540 ASP A C 1
ATOM 4245 O O . ASP A 1 540 ? -19.368 -16.465 -5.793 1.00 82.69 540 ASP A O 1
ATOM 4249 N N . ASP A 1 541 ? -21.473 -15.878 -5.325 1.00 80.88 541 ASP A N 1
ATOM 4250 C CA . ASP A 1 541 ? -21.160 -14.532 -4.875 1.00 80.88 541 ASP A CA 1
ATOM 4251 C C . ASP A 1 541 ? -20.290 -14.556 -3.607 1.00 80.88 541 ASP A C 1
ATOM 4253 O O . ASP A 1 541 ? -19.397 -13.721 -3.455 1.00 80.88 541 ASP A O 1
ATOM 4257 N N . ASN A 1 542 ? -20.480 -15.541 -2.721 1.00 76.00 542 ASN A N 1
ATOM 4258 C CA . ASN A 1 542 ? -19.677 -15.679 -1.504 1.00 76.00 542 ASN A CA 1
ATOM 4259 C C . ASN A 1 542 ? -18.226 -16.014 -1.854 1.00 76.00 542 ASN A C 1
ATOM 4261 O O . ASN A 1 542 ? -17.291 -15.463 -1.259 1.00 76.00 542 ASN A O 1
ATOM 4265 N N . ASP A 1 543 ? -18.030 -16.884 -2.846 1.00 80.19 543 ASP A N 1
ATOM 4266 C CA . ASP A 1 543 ? -16.701 -17.209 -3.348 1.00 80.19 543 ASP A CA 1
ATOM 4267 C C . ASP A 1 543 ? -16.026 -15.988 -3.981 1.00 80.19 543 ASP A C 1
ATOM 4269 O O . ASP A 1 543 ? -14.838 -15.752 -3.731 1.00 80.19 543 ASP A O 1
ATOM 4273 N N . THR A 1 544 ? -16.784 -15.150 -4.699 1.00 86.56 544 THR A N 1
ATOM 4274 C CA . THR A 1 544 ? -16.246 -13.887 -5.224 1.00 86.56 544 THR A CA 1
ATOM 4275 C C . THR A 1 544 ? -15.908 -12.869 -4.133 1.00 86.56 544 THR A C 1
ATOM 4277 O O . THR A 1 544 ? -14.839 -12.273 -4.201 1.00 86.56 544 THR A O 1
ATOM 4280 N N . ILE A 1 545 ? -16.714 -12.708 -3.077 1.00 84.38 545 ILE A N 1
ATOM 4281 C CA . ILE A 1 545 ? -16.411 -11.792 -1.954 1.00 84.38 545 ILE A CA 1
ATOM 4282 C C . ILE A 1 545 ? -15.128 -12.220 -1.220 1.00 84.38 545 ILE A C 1
ATOM 4284 O O . ILE A 1 545 ? -14.274 -11.399 -0.855 1.00 84.38 545 ILE A O 1
ATOM 4288 N N . ALA A 1 546 ? -14.952 -13.525 -1.023 1.00 81.25 546 ALA A N 1
ATOM 4289 C CA . ALA A 1 546 ? -13.727 -14.062 -0.445 1.00 81.25 546 ALA A CA 1
ATOM 4290 C C . ALA A 1 546 ? -12.513 -13.814 -1.362 1.00 81.25 546 ALA A C 1
ATOM 4292 O O . ALA A 1 546 ? -11.475 -13.338 -0.888 1.00 81.25 546 ALA A O 1
ATOM 4293 N N . ALA A 1 547 ? -12.657 -14.047 -2.674 1.00 87.31 547 ALA A N 1
ATOM 4294 C CA . ALA A 1 547 ? -11.614 -13.759 -3.660 1.00 87.31 547 ALA A CA 1
ATOM 4295 C C . ALA A 1 547 ? -11.287 -12.256 -3.745 1.00 87.31 547 ALA A C 1
ATOM 4297 O O . ALA A 1 547 ? -10.116 -11.895 -3.834 1.00 87.31 547 ALA A O 1
ATOM 4298 N N . GLN A 1 548 ? -12.283 -11.374 -3.626 1.00 89.38 548 GLN A N 1
ATOM 4299 C CA . GLN A 1 548 ? -12.117 -9.918 -3.555 1.00 89.38 548 GLN A CA 1
ATOM 4300 C C . GLN A 1 548 ? -11.222 -9.524 -2.375 1.00 89.38 548 GLN A C 1
ATOM 4302 O O . GLN A 1 548 ? -10.259 -8.771 -2.540 1.00 89.38 548 GLN A O 1
ATOM 4307 N N . THR A 1 549 ? -11.502 -10.071 -1.189 1.00 85.38 549 THR A N 1
ATOM 4308 C CA . THR A 1 549 ? -10.728 -9.791 0.031 1.00 85.38 549 THR A CA 1
ATOM 4309 C C . THR A 1 549 ? -9.281 -10.271 -0.100 1.00 85.38 549 THR A C 1
ATOM 4311 O O . THR A 1 549 ? -8.348 -9.562 0.287 1.00 85.38 549 THR A O 1
ATOM 4314 N N . GLN A 1 550 ? -9.077 -11.466 -0.661 1.00 85.75 550 GLN A N 1
ATOM 4315 C CA . GLN A 1 550 ? -7.746 -12.015 -0.926 1.00 85.75 550 GLN A CA 1
ATOM 4316 C C . GLN A 1 550 ? -6.984 -11.173 -1.955 1.00 85.75 550 GLN A C 1
ATOM 4318 O O . GLN A 1 550 ? -5.825 -10.822 -1.728 1.00 85.75 550 GLN A O 1
ATOM 4323 N N . LEU A 1 551 ? -7.650 -10.787 -3.045 1.00 89.44 551 LEU A N 1
ATOM 4324 C CA . LEU A 1 551 ? -7.081 -9.961 -4.102 1.00 89.44 551 LEU A CA 1
ATOM 4325 C C . LEU A 1 551 ? -6.634 -8.594 -3.568 1.00 89.44 551 LEU A C 1
ATOM 4327 O O . LEU A 1 551 ? -5.511 -8.177 -3.842 1.00 89.44 551 LEU A O 1
ATOM 4331 N N . LEU A 1 552 ? -7.458 -7.918 -2.761 1.00 88.81 552 LEU A N 1
ATOM 4332 C CA . LEU A 1 552 ? -7.099 -6.625 -2.162 1.00 88.81 552 LEU A CA 1
ATOM 4333 C C . LEU A 1 552 ? -5.849 -6.705 -1.277 1.00 88.81 552 LEU A C 1
ATOM 4335 O O . LEU A 1 552 ? -5.044 -5.776 -1.286 1.00 88.81 552 LEU A O 1
ATOM 4339 N N . ARG A 1 553 ? -5.659 -7.816 -0.551 1.00 85.44 553 ARG A N 1
ATOM 4340 C CA . ARG A 1 553 ? -4.457 -8.052 0.270 1.00 85.44 553 ARG A CA 1
ATOM 4341 C C . ARG A 1 553 ? -3.222 -8.379 -0.567 1.00 85.44 553 ARG A C 1
ATOM 4343 O O . ARG A 1 553 ? -2.114 -8.037 -0.162 1.00 85.44 553 ARG A O 1
ATOM 4350 N N . ALA A 1 554 ? -3.404 -9.052 -1.701 1.00 85.81 554 ALA A N 1
ATOM 4351 C CA . ALA A 1 554 ? -2.317 -9.421 -2.602 1.00 85.81 554 ALA A CA 1
ATOM 4352 C C . ALA A 1 554 ? -1.813 -8.235 -3.446 1.00 85.81 554 ALA A C 1
ATOM 4354 O O . ALA A 1 554 ? -0.645 -8.204 -3.835 1.00 85.81 554 ALA A O 1
ATOM 4355 N N . LEU A 1 555 ? -2.676 -7.257 -3.742 1.00 88.31 555 LEU A N 1
ATOM 4356 C CA . LEU A 1 555 ? -2.328 -6.096 -4.562 1.00 88.31 555 LEU A CA 1
ATOM 4357 C C . LEU A 1 555 ? -1.488 -5.070 -3.782 1.00 88.31 555 LEU A C 1
ATOM 4359 O O . LEU A 1 555 ? -1.901 -4.535 -2.753 1.00 88.31 555 LEU A O 1
ATOM 4363 N N . GLY A 1 556 ? -0.311 -4.746 -4.319 1.00 85.75 556 GLY A N 1
ATOM 4364 C CA . GLY A 1 556 ? 0.597 -3.744 -3.762 1.00 85.75 556 GLY A CA 1
ATOM 4365 C C . GLY A 1 556 ? 0.480 -2.363 -4.427 1.00 85.75 556 GLY A C 1
ATOM 4366 O O . GLY A 1 556 ? -0.246 -2.194 -5.408 1.00 85.75 556 GLY A O 1
ATOM 4367 N N . PRO A 1 557 ? 1.250 -1.361 -3.958 1.00 84.19 557 PRO A N 1
ATOM 4368 C CA . PRO A 1 557 ? 1.265 -0.016 -4.546 1.00 84.19 557 PRO A CA 1
ATOM 4369 C C . PRO A 1 557 ? 1.669 -0.004 -6.024 1.00 84.19 557 PRO A C 1
ATOM 4371 O O . PRO A 1 557 ? 1.085 0.723 -6.823 1.00 84.19 557 PRO A O 1
ATOM 4374 N N . THR A 1 558 ? 2.599 -0.876 -6.421 1.00 85.69 558 THR A N 1
ATOM 4375 C CA . THR A 1 558 ? 3.026 -1.050 -7.821 1.00 85.69 558 THR A CA 1
ATOM 4376 C C . THR A 1 558 ? 1.872 -1.462 -8.734 1.00 85.69 558 THR A C 1
ATOM 4378 O O . THR A 1 558 ? 1.926 -1.256 -9.948 1.00 85.69 558 THR A O 1
ATOM 4381 N N . ASN A 1 559 ? 0.791 -2.022 -8.172 1.00 88.75 559 ASN A N 1
ATOM 4382 C CA . ASN A 1 559 ? -0.380 -2.380 -8.947 1.00 88.75 559 ASN A CA 1
ATOM 4383 C C . ASN A 1 559 ? -1.221 -1.195 -9.401 1.00 88.75 559 ASN A C 1
ATOM 4385 O O . ASN A 1 559 ? -1.944 -1.337 -10.392 1.00 88.75 559 ASN A O 1
ATOM 4389 N N . PHE A 1 560 ? -1.099 -0.066 -8.712 1.00 92.69 560 PHE A N 1
ATOM 4390 C CA . PHE A 1 560 ? -1.921 1.122 -8.891 1.00 92.69 560 PHE A CA 1
ATOM 4391 C C . PHE A 1 560 ? -1.094 2.380 -9.182 1.00 92.69 560 PHE A C 1
ATOM 4393 O O . PHE A 1 560 ? -1.682 3.398 -9.522 1.00 92.69 560 PHE A O 1
ATOM 4400 N N . SER A 1 561 ? 0.242 2.309 -9.116 1.00 90.06 561 SER A N 1
ATOM 4401 C CA . SER A 1 561 ? 1.107 3.495 -9.136 1.00 90.06 561 SER A CA 1
ATOM 4402 C C . SER A 1 561 ? 0.930 4.399 -10.345 1.00 90.06 561 SER A C 1
ATOM 4404 O O . SER A 1 561 ? 0.860 5.617 -10.213 1.00 90.06 561 SER A O 1
ATOM 4406 N N . HIS A 1 562 ? 0.684 3.796 -11.504 1.00 88.81 562 HIS A N 1
ATOM 4407 C CA . HIS A 1 562 ? 0.317 4.485 -12.736 1.00 88.81 562 HIS A CA 1
ATOM 4408 C C . HIS A 1 562 ? -0.849 5.483 -12.598 1.00 88.81 562 HIS A C 1
ATOM 4410 O O . HIS A 1 562 ? -0.879 6.472 -13.327 1.00 88.81 562 HIS A O 1
ATOM 4416 N N . PHE A 1 563 ? -1.785 5.292 -11.658 1.00 91.12 563 PHE A N 1
ATOM 4417 C CA . PHE A 1 563 ? -2.870 6.248 -11.420 1.00 91.12 563 PHE A CA 1
ATOM 4418 C C . PHE A 1 563 ? -2.366 7.592 -10.881 1.00 91.12 563 PHE A C 1
ATOM 4420 O O . PHE A 1 563 ? -2.902 8.628 -11.268 1.00 91.12 563 PHE A O 1
ATOM 4427 N N . TRP A 1 564 ? -1.306 7.623 -10.071 1.00 91.88 564 TRP A N 1
ATOM 4428 C CA . TRP A 1 564 ? -0.734 8.880 -9.570 1.00 91.88 564 TRP A CA 1
ATOM 4429 C C . TRP A 1 564 ? 0.577 9.290 -10.260 1.00 91.88 564 TRP A C 1
ATOM 4431 O O . TRP A 1 564 ? 0.853 10.488 -10.300 1.00 91.88 564 TRP A O 1
ATOM 4441 N N . GLU A 1 565 ? 1.328 8.348 -10.849 1.00 86.94 565 GLU A N 1
ATOM 4442 C CA . GLU A 1 565 ? 2.654 8.555 -11.470 1.00 86.94 565 GLU A CA 1
ATOM 4443 C C . GLU A 1 565 ? 2.625 8.966 -12.951 1.00 86.94 565 GLU A C 1
ATOM 4445 O O . GLU A 1 565 ? 3.361 9.876 -13.342 1.00 86.94 565 GLU A O 1
ATOM 4450 N N . ASP A 1 566 ? 1.776 8.339 -13.776 1.00 83.25 566 ASP A N 1
ATOM 4451 C CA . ASP A 1 566 ? 1.790 8.501 -15.243 1.00 83.25 566 ASP A CA 1
ATOM 4452 C C . ASP A 1 566 ? 1.066 9.788 -15.695 1.00 83.25 566 ASP A C 1
ATOM 4454 O O . ASP A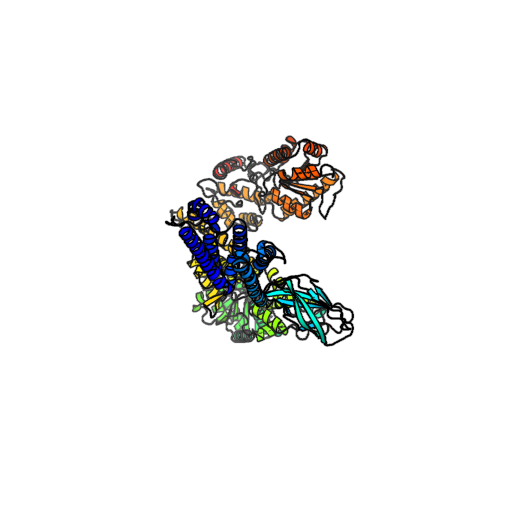 1 566 ? 0.100 9.764 -16.459 1.00 83.25 566 ASP A O 1
ATOM 4458 N N . ASN A 1 567 ? 1.517 10.941 -15.203 1.00 84.69 567 ASN A N 1
ATOM 4459 C CA . ASN A 1 567 ? 0.969 12.243 -15.580 1.00 84.69 567 ASN A CA 1
ATOM 4460 C C . ASN A 1 567 ? 1.399 12.627 -17.006 1.00 84.69 567 ASN A C 1
ATOM 4462 O O . ASN A 1 567 ? 2.579 12.463 -17.327 1.00 84.69 567 ASN A O 1
ATOM 4466 N N . PRO A 1 568 ? 0.506 13.201 -17.839 1.00 81.44 568 PRO A N 1
ATOM 4467 C CA . PRO A 1 568 ? 0.807 13.632 -19.207 1.00 81.44 568 PRO A CA 1
ATOM 4468 C C . PRO A 1 568 ? 1.615 14.946 -19.236 1.00 81.44 568 PRO A C 1
ATOM 4470 O O . PRO A 1 568 ? 1.247 15.910 -19.899 1.00 81.44 568 PRO A O 1
ATOM 4473 N N . LEU A 1 569 ? 2.718 14.991 -18.485 1.00 82.38 569 LEU A N 1
ATOM 4474 C CA . LEU A 1 569 ? 3.657 16.107 -18.398 1.00 82.38 569 LEU A CA 1
ATOM 4475 C C . LEU A 1 569 ? 5.034 15.646 -18.891 1.00 82.38 569 LEU A C 1
ATOM 4477 O O . LEU A 1 569 ? 5.481 14.535 -18.582 1.00 82.38 569 LEU A O 1
ATOM 4481 N N . LEU A 1 570 ? 5.686 16.491 -19.693 1.00 76.50 570 LEU A N 1
ATOM 4482 C CA . LEU A 1 570 ? 6.991 16.193 -20.293 1.00 76.50 570 LEU A CA 1
ATOM 4483 C C . LEU A 1 570 ? 8.160 16.660 -19.417 1.00 76.50 570 LEU A C 1
ATOM 4485 O O . LEU A 1 570 ? 9.218 16.035 -19.456 1.00 76.50 570 LEU A O 1
ATOM 4489 N N . ASP A 1 571 ? 7.970 17.724 -18.631 1.00 80.12 571 ASP A N 1
ATOM 4490 C CA . ASP A 1 571 ? 8.999 18.253 -17.737 1.00 80.12 571 ASP A CA 1
ATOM 4491 C C . ASP A 1 571 ? 9.151 17.376 -16.470 1.00 80.12 571 ASP A C 1
ATOM 4493 O O . ASP A 1 571 ? 8.152 17.086 -15.799 1.00 80.12 571 ASP A O 1
ATOM 4497 N N . PRO A 1 572 ? 10.374 16.924 -16.117 1.00 76.75 572 PRO A N 1
ATOM 4498 C CA . PRO A 1 572 ? 10.593 16.060 -14.955 1.00 76.75 572 PRO A CA 1
ATOM 4499 C C . PRO A 1 572 ? 10.233 16.695 -13.606 1.00 76.75 572 PRO A C 1
ATOM 4501 O O . PRO A 1 572 ? 9.806 15.977 -12.691 1.00 76.75 572 PRO A O 1
ATOM 4504 N N . LYS A 1 573 ? 10.409 18.014 -13.465 1.00 80.44 573 LYS A N 1
ATOM 4505 C CA . LYS A 1 573 ? 10.124 18.740 -12.225 1.00 80.44 573 LYS A CA 1
ATOM 4506 C C . LYS A 1 573 ? 8.619 18.892 -12.047 1.00 80.44 573 LYS A C 1
ATOM 4508 O O . LYS A 1 573 ? 8.097 18.440 -11.030 1.00 80.44 573 LYS A O 1
ATOM 4513 N N . ASP A 1 574 ? 7.921 19.384 -13.070 1.00 82.75 574 ASP A N 1
ATOM 4514 C CA . ASP A 1 574 ? 6.456 19.521 -13.043 1.00 82.75 574 ASP A CA 1
ATOM 4515 C C . ASP A 1 574 ? 5.772 18.170 -12.805 1.00 82.75 574 ASP A C 1
ATOM 4517 O O . ASP A 1 574 ? 4.774 18.066 -12.090 1.00 82.75 574 ASP A O 1
ATOM 4521 N N . ARG A 1 575 ? 6.342 17.095 -13.362 1.00 84.12 575 ARG A N 1
ATOM 4522 C CA . ARG A 1 575 ? 5.858 15.736 -13.124 1.00 84.12 575 ARG A CA 1
ATOM 4523 C C . ARG A 1 575 ? 6.000 15.336 -11.656 1.00 84.12 575 ARG A C 1
ATOM 4525 O O . ARG A 1 575 ? 5.071 14.751 -11.113 1.00 84.12 575 ARG A O 1
ATOM 4532 N N . THR A 1 576 ? 7.127 15.638 -11.017 1.00 86.25 576 THR A N 1
ATOM 4533 C CA . THR A 1 576 ? 7.353 15.303 -9.600 1.00 86.25 576 THR A CA 1
ATOM 4534 C C . THR A 1 576 ? 6.360 16.037 -8.696 1.00 86.25 576 THR A C 1
ATOM 4536 O O . THR A 1 576 ? 5.751 15.409 -7.825 1.00 86.25 576 THR A O 1
ATOM 4539 N N . ASP A 1 577 ? 6.124 17.323 -8.963 1.00 88.50 577 ASP A N 1
ATOM 4540 C CA . ASP A 1 577 ? 5.119 18.134 -8.266 1.00 88.50 577 ASP A CA 1
ATOM 4541 C C . ASP A 1 577 ? 3.707 17.551 -8.468 1.00 88.50 577 ASP A C 1
ATOM 4543 O O . ASP A 1 577 ? 2.984 17.304 -7.498 1.00 88.50 577 ASP A O 1
ATOM 4547 N N . ALA A 1 578 ? 3.331 17.233 -9.712 1.00 90.19 578 ALA A N 1
ATOM 4548 C CA . ALA A 1 578 ? 2.022 16.663 -10.031 1.00 90.19 578 ALA A CA 1
ATOM 4549 C C . ALA A 1 578 ? 1.780 15.301 -9.359 1.00 90.19 578 ALA A C 1
ATOM 4551 O O . ALA A 1 578 ? 0.671 15.039 -8.886 1.00 90.19 578 ALA A O 1
ATOM 4552 N N . VAL A 1 579 ? 2.805 14.442 -9.277 1.00 93.06 579 VAL A N 1
ATOM 4553 C CA . VAL A 1 579 ? 2.730 13.155 -8.564 1.00 93.06 579 VAL A CA 1
ATOM 4554 C C . VAL A 1 579 ? 2.430 13.375 -7.086 1.00 93.06 579 VAL A C 1
ATOM 4556 O O . VAL A 1 579 ? 1.504 12.765 -6.549 1.00 93.06 579 VAL A O 1
ATOM 4559 N N . ALA A 1 580 ? 3.173 14.269 -6.434 1.00 92.50 580 ALA A N 1
ATOM 4560 C CA . ALA A 1 580 ? 2.983 14.558 -5.019 1.00 92.50 580 ALA A CA 1
ATOM 4561 C C . ALA A 1 580 ? 1.582 15.138 -4.742 1.00 92.50 580 ALA A C 1
ATOM 4563 O O . ALA A 1 580 ? 0.892 14.677 -3.828 1.00 92.50 580 ALA A O 1
ATOM 4564 N N . GLN A 1 581 ? 1.132 16.087 -5.569 1.00 94.12 581 GLN A N 1
ATOM 4565 C CA . GLN A 1 581 ? -0.208 16.679 -5.491 1.00 94.12 581 GLN A CA 1
ATOM 4566 C C . GLN A 1 581 ? -1.320 15.628 -5.690 1.00 94.12 581 GLN A C 1
ATOM 4568 O O . GLN A 1 581 ? -2.308 15.610 -4.952 1.00 94.12 581 GLN A O 1
ATOM 4573 N N . ASN A 1 582 ? -1.158 14.698 -6.639 1.00 95.50 582 ASN A N 1
ATOM 4574 C CA . ASN A 1 582 ? -2.112 13.601 -6.826 1.00 95.50 582 ASN A CA 1
ATOM 4575 C C . ASN A 1 582 ? -2.160 12.683 -5.592 1.00 95.50 582 ASN A C 1
ATOM 4577 O O . ASN A 1 582 ? -3.244 12.266 -5.188 1.00 95.50 582 ASN A O 1
ATOM 4581 N N . CYS A 1 583 ? -1.012 12.382 -4.974 1.00 95.25 583 CYS A N 1
ATOM 4582 C CA . CYS A 1 583 ? -0.939 11.535 -3.780 1.00 95.25 583 CYS A CA 1
ATOM 4583 C C . CYS A 1 583 ? -1.703 12.128 -2.588 1.00 95.25 583 CYS A C 1
ATOM 4585 O O . CYS A 1 583 ? -2.439 11.396 -1.917 1.00 95.25 583 CYS A O 1
ATOM 4587 N N . VAL A 1 584 ? -1.568 13.435 -2.327 1.00 94.75 584 VAL A N 1
ATOM 4588 C CA . VAL A 1 584 ? -2.315 14.089 -1.237 1.00 94.75 584 VAL A CA 1
ATOM 4589 C C . VAL A 1 584 ? -3.810 14.170 -1.549 1.00 94.75 584 VAL A C 1
ATOM 4591 O O . VAL A 1 584 ? -4.614 13.808 -0.690 1.00 94.75 584 VAL A O 1
ATOM 4594 N N . ALA A 1 585 ? -4.197 14.511 -2.784 1.00 95.50 585 ALA A N 1
ATOM 4595 C CA . ALA A 1 585 ? -5.604 14.554 -3.188 1.00 95.50 585 ALA A CA 1
ATOM 4596 C C . ALA A 1 585 ? -6.277 13.175 -3.080 1.00 95.50 585 ALA A C 1
ATOM 4598 O O . ALA A 1 585 ? -7.325 13.045 -2.452 1.00 95.50 585 ALA A O 1
ATOM 4599 N N . LEU A 1 586 ? -5.645 12.118 -3.605 1.00 96.31 586 LEU A N 1
ATOM 4600 C CA . LEU A 1 586 ? -6.150 10.744 -3.495 1.00 96.31 586 LEU A CA 1
ATOM 4601 C C . LEU A 1 586 ? -6.239 10.273 -2.040 1.00 96.31 586 LEU A C 1
ATOM 4603 O O . LEU A 1 586 ? -7.165 9.539 -1.701 1.00 96.31 586 LEU A O 1
ATOM 4607 N N . THR A 1 587 ? -5.316 10.705 -1.175 1.00 95.56 587 THR A N 1
ATOM 4608 C CA . THR A 1 587 ? -5.383 10.405 0.263 1.00 95.56 587 THR A CA 1
ATOM 4609 C C . THR A 1 587 ? -6.582 11.086 0.916 1.00 95.56 587 THR A C 1
ATOM 4611 O O . THR A 1 587 ? -7.317 10.428 1.648 1.00 95.56 587 THR A O 1
ATOM 4614 N N . CYS A 1 588 ? -6.831 12.361 0.608 1.00 94.31 588 CYS A N 1
ATOM 4615 C CA . CYS A 1 588 ? -7.995 13.092 1.115 1.00 94.31 588 CYS A CA 1
ATOM 4616 C C . CYS A 1 588 ? -9.308 12.437 0.657 1.00 94.31 588 CYS A C 1
ATOM 4618 O O . CYS A 1 588 ? -10.171 12.133 1.478 1.00 94.31 588 CYS A O 1
ATOM 4620 N N . ILE A 1 589 ? -9.414 12.111 -0.637 1.00 94.88 589 ILE A N 1
ATOM 4621 C CA . ILE A 1 589 ? -10.579 11.421 -1.210 1.00 94.88 589 ILE A CA 1
ATOM 4622 C C . ILE A 1 589 ? -10.787 10.051 -0.545 1.00 94.88 589 ILE A C 1
ATOM 4624 O O . ILE A 1 589 ? -11.921 9.667 -0.267 1.00 94.88 589 ILE A O 1
ATOM 4628 N N . ALA A 1 590 ? -9.712 9.308 -0.264 1.00 94.56 590 ALA A N 1
ATOM 4629 C CA . ALA A 1 590 ? -9.793 8.000 0.385 1.00 94.56 590 ALA A CA 1
ATOM 4630 C C . ALA A 1 590 ? -10.322 8.081 1.825 1.00 94.56 590 ALA A C 1
ATOM 4632 O O . ALA A 1 590 ? -11.131 7.240 2.216 1.00 94.56 590 ALA A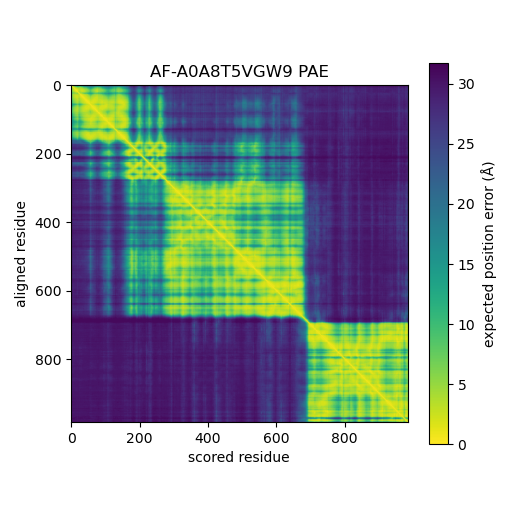 O 1
ATOM 4633 N N . VAL A 1 591 ? -9.909 9.095 2.594 1.00 92.44 591 VAL A N 1
ATOM 4634 C CA . VAL A 1 591 ? -10.399 9.313 3.968 1.00 92.44 591 VAL A CA 1
ATOM 4635 C C . VAL A 1 591 ? -11.889 9.670 3.987 1.00 92.44 591 VAL A C 1
ATOM 4637 O O . VAL A 1 591 ? -12.602 9.224 4.882 1.00 92.44 591 VAL A O 1
ATOM 4640 N N . LEU A 1 592 ? -12.388 10.366 2.961 1.00 90.56 592 LEU A N 1
ATOM 4641 C CA . LEU A 1 592 ? -13.821 10.645 2.771 1.00 90.56 592 LEU A CA 1
ATOM 4642 C C . LEU A 1 592 ? -14.627 9.448 2.217 1.00 90.56 592 LEU A C 1
ATOM 4644 O O . LEU A 1 592 ? -15.782 9.594 1.827 1.00 90.56 592 LEU A O 1
ATOM 4648 N N . GLY A 1 593 ? -14.043 8.248 2.156 1.00 86.62 593 GLY A N 1
ATOM 4649 C CA . GLY A 1 593 ? -14.730 7.051 1.654 1.00 86.62 593 GLY A CA 1
ATOM 4650 C C . GLY A 1 593 ? -14.726 6.910 0.128 1.00 86.62 593 GLY A C 1
ATOM 4651 O O . GLY A 1 593 ? -15.496 6.130 -0.433 1.00 86.62 593 GLY A O 1
ATOM 4652 N N . GLY A 1 594 ? -13.844 7.634 -0.566 1.00 88.62 594 GLY A N 1
ATOM 4653 C CA . GLY A 1 594 ? -13.630 7.492 -2.006 1.00 88.62 594 GLY A CA 1
ATOM 4654 C C . GLY A 1 594 ? -14.498 8.386 -2.892 1.00 88.62 594 GLY A C 1
ATOM 4655 O O . GLY A 1 594 ? -14.551 8.164 -4.109 1.00 88.62 594 GLY A O 1
ATOM 4656 N N . SER A 1 595 ? -15.178 9.370 -2.302 1.00 91.44 595 SER A N 1
ATOM 4657 C CA . SER A 1 595 ? -15.969 10.381 -3.004 1.00 91.44 595 SER A CA 1
ATOM 4658 C C . SER A 1 595 ? -16.049 11.687 -2.217 1.00 91.44 595 SER A C 1
ATOM 4660 O O . SER A 1 595 ? -15.914 11.653 -1.000 1.00 91.44 595 SER A O 1
ATOM 4662 N N . TYR A 1 596 ? -16.305 12.801 -2.902 1.00 92.12 596 TYR A N 1
ATOM 4663 C CA . TYR A 1 596 ? -16.503 14.123 -2.297 1.00 92.12 596 TYR A CA 1
ATOM 4664 C C . TYR A 1 596 ? -17.480 14.964 -3.134 1.00 92.12 596 TYR A C 1
ATOM 4666 O O . TYR A 1 596 ? -17.665 14.692 -4.326 1.00 92.12 596 TYR A O 1
ATOM 4674 N N . GLU A 1 597 ? -18.115 15.962 -2.524 1.00 88.25 597 GLU A N 1
ATOM 4675 C CA . GLU A 1 597 ? -19.048 16.874 -3.214 1.00 88.25 597 GLU A CA 1
ATOM 4676 C C . GLU A 1 597 ? -18.399 18.226 -3.518 1.00 88.25 597 GLU A C 1
ATOM 4678 O O . GLU A 1 597 ? -18.504 18.725 -4.640 1.00 88.25 597 GLU A O 1
ATOM 4683 N N . ASP A 1 598 ? -17.657 18.772 -2.553 1.00 87.62 598 ASP A N 1
ATOM 4684 C CA . ASP A 1 598 ? -16.958 20.052 -2.673 1.00 87.62 598 ASP A CA 1
ATOM 4685 C C . ASP A 1 598 ? -15.451 19.888 -2.419 1.00 87.62 598 ASP A C 1
ATOM 4687 O O . ASP A 1 598 ? -15.016 19.088 -1.590 1.00 87.62 598 ASP A O 1
ATOM 4691 N N . LEU A 1 599 ? -14.633 20.669 -3.128 1.00 89.06 599 LEU A N 1
ATOM 4692 C CA . LEU A 1 599 ? -13.185 20.729 -2.910 1.00 89.06 599 LEU A CA 1
ATOM 4693 C C . LEU A 1 599 ? -12.839 21.194 -1.489 1.00 89.06 599 LEU A C 1
ATOM 4695 O O . LEU A 1 599 ? -11.767 20.850 -0.990 1.00 89.06 599 LEU A O 1
ATOM 4699 N N . GLU A 1 600 ? -13.729 21.945 -0.835 1.00 87.81 600 GLU A N 1
ATOM 4700 C CA . GLU A 1 600 ? -13.523 22.385 0.545 1.00 87.81 600 GLU A CA 1
ATOM 4701 C C . GLU A 1 600 ? -13.499 21.198 1.528 1.00 87.81 600 GLU A C 1
ATOM 4703 O O . GLU A 1 600 ? -12.677 21.186 2.441 1.00 87.81 600 GLU A O 1
ATOM 4708 N N . GLU A 1 601 ? -14.260 20.125 1.267 1.00 88.38 601 GLU A N 1
ATOM 4709 C CA . GLU A 1 601 ? -14.205 18.891 2.070 1.00 88.38 601 GLU A CA 1
ATOM 4710 C C . GLU A 1 601 ? -12.809 18.254 2.031 1.00 88.38 601 GLU A C 1
ATOM 4712 O O . GLU A 1 601 ? -12.308 17.760 3.043 1.00 88.38 601 GLU A O 1
ATOM 4717 N N . LEU A 1 602 ? -12.148 18.288 0.866 1.00 90.38 602 LEU A N 1
ATOM 4718 C CA . LEU A 1 602 ? -10.781 17.780 0.717 1.00 90.38 602 LEU A CA 1
ATOM 4719 C C . LEU A 1 602 ? -9.767 18.651 1.452 1.00 90.38 602 LEU A C 1
ATOM 4721 O O . LEU A 1 602 ? -8.759 18.138 1.936 1.00 90.38 602 LEU A O 1
ATOM 4725 N N . TYR A 1 603 ? -10.008 19.959 1.526 1.00 90.00 603 TYR A N 1
ATOM 4726 C CA . TYR A 1 603 ? -9.146 20.858 2.277 1.00 90.00 603 TYR A CA 1
ATOM 4727 C C . TYR A 1 603 ? -9.272 20.605 3.783 1.00 90.00 603 TYR A C 1
ATOM 4729 O O . TYR A 1 603 ? -8.248 20.433 4.450 1.00 90.00 603 TYR A O 1
ATOM 4737 N N . ASP A 1 604 ? -10.504 20.501 4.284 1.00 87.69 604 ASP A N 1
ATOM 4738 C CA . ASP A 1 604 ? -10.815 20.301 5.702 1.00 87.69 604 ASP A CA 1
ATOM 4739 C C . ASP A 1 604 ? -10.370 18.923 6.205 1.00 87.69 604 ASP A C 1
ATOM 4741 O O . ASP A 1 604 ? -9.830 18.798 7.307 1.00 87.69 604 ASP A O 1
ATOM 4745 N N . VAL A 1 605 ? -10.495 17.868 5.387 1.00 91.69 605 VAL A N 1
ATOM 4746 C CA . VAL A 1 605 ? -10.096 16.513 5.804 1.00 91.69 605 VAL A CA 1
ATOM 4747 C C . VAL A 1 605 ? -8.595 16.405 6.100 1.00 91.69 605 VAL A C 1
ATOM 4749 O O . VAL A 1 605 ? -8.188 15.518 6.858 1.00 91.69 605 VAL A O 1
ATOM 4752 N N . GLN A 1 606 ? -7.765 17.325 5.585 1.00 89.69 606 GLN A N 1
ATOM 4753 C CA . GLN A 1 606 ? -6.339 17.384 5.921 1.00 89.69 606 GLN A CA 1
ATOM 4754 C C . GLN A 1 606 ? -6.089 17.605 7.422 1.00 89.69 606 GLN A C 1
ATOM 4756 O O . GLN A 1 606 ? -5.020 17.228 7.902 1.00 89.69 606 GLN A O 1
ATOM 4761 N N . ASP A 1 607 ? -7.052 18.151 8.178 1.00 84.56 607 ASP A N 1
ATOM 4762 C CA . ASP A 1 607 ? -6.971 18.271 9.644 1.00 84.56 607 ASP A CA 1
ATOM 4763 C C . ASP A 1 607 ? -6.953 16.913 10.356 1.00 84.56 607 ASP A C 1
ATOM 4765 O O . ASP A 1 607 ? -6.361 16.775 11.426 1.00 84.56 607 ASP A O 1
ATOM 4769 N N . SER A 1 608 ? -7.590 15.903 9.760 1.00 85.12 608 SER A N 1
ATOM 4770 C CA . SER A 1 608 ? -7.604 14.534 10.286 1.00 85.12 608 SER A CA 1
ATOM 4771 C C . SER A 1 608 ? -6.322 13.757 9.962 1.00 85.12 608 SER A C 1
ATOM 4773 O O . SER A 1 608 ? -6.052 12.714 10.562 1.00 85.12 608 SER A O 1
ATOM 4775 N N . LEU A 1 609 ? -5.514 14.268 9.027 1.00 86.12 609 LEU A N 1
ATOM 4776 C CA . LEU A 1 609 ? -4.230 13.690 8.651 1.00 86.12 609 LEU A CA 1
ATOM 4777 C C . LEU A 1 609 ? -3.142 14.166 9.623 1.00 86.12 609 LEU A C 1
ATOM 4779 O O . LEU A 1 609 ? -3.157 15.300 10.095 1.00 86.12 609 LEU A O 1
ATOM 4783 N N . GLN A 1 610 ? -2.146 13.319 9.899 1.00 81.06 610 GLN A N 1
ATOM 4784 C CA . GLN A 1 610 ? -0.990 13.658 10.749 1.00 81.06 610 GLN A CA 1
ATOM 4785 C C . GLN A 1 610 ? 0.003 14.599 10.028 1.00 81.06 610 GLN A C 1
ATOM 4787 O O . GLN A 1 610 ? 1.201 14.331 9.970 1.00 81.06 610 GLN A O 1
ATOM 4792 N N . LEU A 1 611 ? -0.499 15.685 9.435 1.00 83.62 611 LEU A N 1
ATOM 4793 C CA . LEU A 1 611 ? 0.267 16.696 8.711 1.00 83.62 611 LEU A CA 1
ATOM 4794 C C . LEU A 1 611 ? 0.498 17.920 9.599 1.00 83.62 611 LEU A C 1
ATOM 4796 O O . LEU A 1 611 ? -0.427 18.436 10.232 1.00 83.62 611 LEU A O 1
ATOM 4800 N N . SER A 1 612 ? 1.725 18.444 9.606 1.00 81.31 612 SER A N 1
ATOM 4801 C CA . SER A 1 612 ? 1.969 19.772 10.179 1.00 81.31 612 SER A CA 1
ATOM 4802 C C . SER A 1 612 ? 1.304 20.862 9.328 1.00 81.31 612 SER A C 1
ATOM 4804 O O . SER A 1 612 ? 1.066 20.672 8.137 1.00 81.31 612 SER A O 1
ATOM 4806 N N . SER A 1 613 ? 1.037 22.039 9.904 1.00 76.81 613 SER A N 1
ATOM 4807 C CA . SER A 1 613 ? 0.429 23.166 9.174 1.00 76.81 613 SER A CA 1
ATOM 4808 C C . SER A 1 613 ? 1.216 23.578 7.924 1.00 76.81 613 SER A C 1
ATOM 4810 O O . SER A 1 613 ? 0.621 24.008 6.943 1.00 76.81 613 SER A O 1
ATOM 4812 N N . ALA A 1 614 ? 2.540 23.401 7.941 1.00 72.50 614 ALA A N 1
ATOM 4813 C CA . ALA A 1 614 ? 3.431 23.694 6.820 1.00 72.50 614 ALA A CA 1
ATOM 4814 C C . ALA A 1 614 ? 3.451 22.604 5.731 1.00 72.50 614 ALA A C 1
ATOM 4816 O O . ALA A 1 614 ? 3.916 22.868 4.629 1.00 72.50 614 ALA A O 1
ATOM 4817 N N . GLN A 1 615 ? 2.965 21.398 6.035 1.00 83.00 615 GLN A N 1
ATOM 4818 C CA . GLN A 1 615 ? 2.886 20.262 5.107 1.00 83.00 615 GLN A CA 1
ATOM 4819 C C . GLN A 1 615 ? 1.488 20.117 4.495 1.00 83.00 615 GLN A C 1
ATOM 4821 O O . GLN A 1 615 ? 1.226 19.156 3.780 1.00 83.00 615 GLN A O 1
ATOM 4826 N N . ARG A 1 616 ? 0.559 21.034 4.778 1.00 87.00 616 ARG A N 1
ATOM 4827 C CA . ARG A 1 616 ? -0.773 21.015 4.168 1.00 87.00 616 ARG A CA 1
ATOM 4828 C C . ARG A 1 616 ? -0.695 21.510 2.734 1.00 87.00 616 ARG A C 1
ATOM 4830 O O . ARG A 1 616 ? -0.043 22.514 2.452 1.00 87.00 616 ARG A O 1
ATOM 4837 N N . SER A 1 617 ? -1.380 20.805 1.844 1.00 89.38 617 SER A N 1
ATOM 4838 C CA . SER A 1 617 ? -1.537 21.232 0.457 1.00 89.38 617 SER A CA 1
ATOM 4839 C C . SER A 1 617 ? -2.460 22.446 0.365 1.00 89.38 617 SER A C 1
ATOM 4841 O O . SER A 1 617 ? -3.355 22.642 1.200 1.00 89.38 617 SER A O 1
ATOM 4843 N N . THR A 1 618 ? -2.227 23.287 -0.641 1.00 89.62 618 THR A N 1
ATOM 4844 C CA . THR A 1 618 ? -3.083 24.448 -0.896 1.00 89.62 618 THR A CA 1
ATOM 4845 C C . THR A 1 618 ? -4.360 24.037 -1.634 1.00 89.62 618 THR A C 1
ATOM 4847 O O . THR A 1 618 ? -4.442 22.969 -2.240 1.00 89.62 618 THR A O 1
ATOM 4850 N N . ARG A 1 619 ? -5.372 24.913 -1.625 1.00 89.69 619 ARG A N 1
ATOM 4851 C CA . ARG A 1 619 ? -6.597 24.705 -2.419 1.00 89.69 619 ARG A CA 1
ATOM 4852 C C . ARG A 1 619 ? -6.297 24.604 -3.916 1.00 89.69 619 ARG A C 1
ATOM 4854 O O . ARG A 1 619 ? -6.947 23.836 -4.618 1.00 89.69 619 ARG A O 1
ATOM 4861 N N . ASP A 1 620 ? -5.301 25.348 -4.393 1.00 88.75 620 ASP A N 1
ATOM 4862 C CA . ASP A 1 620 ? -4.880 25.300 -5.791 1.00 88.75 620 ASP A CA 1
ATOM 4863 C C . ASP A 1 620 ? -4.229 23.961 -6.143 1.00 88.75 620 ASP A C 1
ATOM 4865 O O . ASP A 1 620 ? -4.612 23.372 -7.152 1.00 88.75 620 ASP A O 1
ATOM 4869 N N . ASP A 1 621 ? -3.355 23.433 -5.278 1.00 90.19 621 ASP A N 1
ATOM 4870 C CA . ASP A 1 621 ? -2.741 22.109 -5.457 1.00 90.19 621 ASP A CA 1
ATOM 4871 C C . ASP A 1 621 ? -3.803 21.002 -5.564 1.00 90.19 621 ASP A C 1
ATOM 4873 O O . ASP A 1 621 ? -3.755 20.166 -6.471 1.00 90.19 621 ASP A O 1
ATOM 4877 N N . LEU A 1 622 ? -4.789 21.010 -4.656 1.00 92.44 622 LEU A N 1
ATOM 4878 C CA . LEU A 1 622 ? -5.884 20.034 -4.647 1.00 92.44 622 LEU A CA 1
ATOM 4879 C C . LEU A 1 622 ? -6.767 20.162 -5.888 1.00 92.44 622 LEU A C 1
ATOM 4881 O O . LEU A 1 622 ? -7.131 19.152 -6.494 1.00 92.44 622 LEU A O 1
ATOM 4885 N N . ARG A 1 623 ? -7.090 21.392 -6.298 1.00 93.25 623 ARG A N 1
ATOM 4886 C CA . ARG A 1 623 ? -7.880 21.660 -7.504 1.00 93.25 623 ARG A CA 1
ATOM 4887 C C . ARG A 1 623 ? -7.160 21.178 -8.760 1.00 93.25 623 ARG A C 1
ATOM 4889 O O . ARG A 1 623 ? -7.781 20.542 -9.612 1.00 93.25 623 ARG A O 1
ATOM 4896 N N . GLU A 1 624 ? -5.867 21.459 -8.881 1.00 92.31 624 GLU A N 1
ATOM 4897 C CA . GLU A 1 624 ? -5.068 21.038 -10.030 1.00 92.31 624 GLU A CA 1
ATOM 4898 C C . GLU A 1 624 ? -4.947 19.510 -10.093 1.00 92.31 624 GLU A C 1
ATOM 4900 O O . GLU A 1 624 ? -5.177 18.914 -11.149 1.00 92.31 624 GLU A O 1
ATOM 4905 N N . ALA A 1 625 ? -4.704 18.862 -8.948 1.00 93.75 625 ALA A N 1
ATOM 4906 C CA . ALA A 1 625 ? -4.707 17.407 -8.835 1.00 93.75 625 ALA A CA 1
ATOM 4907 C C . ALA A 1 625 ? -6.050 16.796 -9.246 1.00 93.75 625 ALA A C 1
ATOM 4909 O O . ALA A 1 625 ? -6.081 15.902 -10.092 1.00 93.75 625 ALA A O 1
ATOM 4910 N N . CYS A 1 626 ? -7.168 17.297 -8.716 1.00 93.50 626 CYS A N 1
ATOM 4911 C CA . CYS A 1 626 ? -8.495 16.784 -9.057 1.00 93.50 626 CYS A CA 1
ATOM 4912 C C . CYS A 1 626 ? -8.804 16.963 -10.549 1.00 93.50 626 CYS A C 1
ATOM 4914 O O . CYS A 1 626 ? -9.273 16.024 -11.188 1.00 93.50 626 CYS A O 1
ATOM 4916 N N . ASN A 1 627 ? -8.464 18.113 -11.139 1.00 92.19 627 ASN A N 1
ATOM 4917 C CA . ASN A 1 627 ? -8.630 18.348 -12.576 1.00 92.19 627 ASN A CA 1
ATOM 4918 C C . ASN A 1 627 ? -7.822 17.359 -13.428 1.00 92.19 627 ASN A C 1
ATOM 4920 O O . ASN A 1 627 ? -8.350 16.829 -14.408 1.00 92.19 627 ASN A O 1
ATOM 4924 N N . ARG A 1 628 ? -6.574 17.058 -13.043 1.00 92.00 628 ARG A N 1
ATOM 4925 C CA . ARG A 1 628 ? -5.750 16.045 -13.729 1.00 92.00 628 ARG A CA 1
ATOM 4926 C C . ARG A 1 628 ? -6.299 14.629 -13.556 1.00 92.00 628 ARG A C 1
ATOM 4928 O O . ARG A 1 628 ? -6.296 13.846 -14.502 1.00 92.00 628 ARG A O 1
ATOM 4935 N N . LEU A 1 629 ? -6.790 14.282 -12.369 1.00 93.56 629 LEU A N 1
ATOM 4936 C CA . LEU A 1 629 ? -7.416 12.979 -12.125 1.00 93.56 629 LEU A CA 1
ATOM 4937 C C . LEU A 1 629 ? -8.729 12.825 -12.913 1.00 93.56 629 LEU A C 1
ATOM 4939 O O . LEU A 1 629 ? -9.032 11.725 -13.379 1.00 93.56 629 LEU A O 1
ATOM 4943 N N . MET A 1 630 ? -9.481 13.913 -13.109 1.00 91.88 630 MET A N 1
ATOM 4944 C CA . MET A 1 630 ? -10.685 13.933 -13.947 1.00 91.88 630 MET A CA 1
ATOM 4945 C C . MET A 1 630 ? -10.377 13.818 -15.437 1.00 91.88 630 MET A C 1
ATOM 4947 O O . MET A 1 630 ? -11.022 13.025 -16.122 1.00 91.88 630 MET A O 1
ATOM 4951 N N . SER A 1 631 ? -9.389 14.561 -15.951 1.00 88.44 631 SER A N 1
ATOM 4952 C CA . SER A 1 631 ? -9.019 14.478 -17.373 1.00 88.44 631 SER A CA 1
ATOM 4953 C C . SER A 1 631 ? -8.562 13.069 -17.758 1.00 88.44 631 SER A C 1
ATOM 4955 O O . SER A 1 631 ? -8.872 12.592 -18.847 1.00 88.44 631 SER A O 1
ATOM 4957 N N . ARG A 1 632 ? -7.926 12.365 -16.815 1.00 88.25 632 ARG A N 1
ATOM 4958 C CA . ARG A 1 632 ? -7.515 10.959 -16.931 1.00 88.25 632 ARG A CA 1
ATOM 4959 C C . ARG A 1 632 ? -8.613 9.955 -16.565 1.00 88.25 632 ARG A C 1
ATOM 4961 O O . ARG A 1 632 ? -8.341 8.764 -16.477 1.00 88.25 632 ARG A O 1
ATOM 4968 N N . ARG A 1 633 ? -9.852 10.389 -16.299 1.00 88.62 633 ARG A N 1
ATOM 4969 C CA . ARG A 1 633 ? -10.992 9.519 -15.923 1.00 88.62 633 ARG A CA 1
ATOM 4970 C C . ARG A 1 633 ? -10.731 8.612 -14.708 1.00 88.62 633 ARG A C 1
ATOM 4972 O O . ARG A 1 633 ? -11.362 7.565 -14.545 1.00 88.62 633 ARG A O 1
ATOM 4979 N N . ILE A 1 634 ? -9.796 8.990 -13.839 1.00 92.12 634 ILE A N 1
ATOM 4980 C CA . ILE A 1 634 ? -9.564 8.329 -12.545 1.00 92.12 634 ILE A CA 1
ATOM 4981 C C . ILE A 1 634 ? -10.632 8.794 -11.555 1.00 92.12 634 ILE A C 1
ATOM 4983 O O . ILE A 1 634 ? -11.129 8.004 -10.753 1.00 92.12 634 ILE A O 1
ATOM 4987 N N . LEU A 1 635 ? -11.023 10.062 -11.671 1.00 93.38 635 LEU A N 1
ATOM 4988 C CA . LEU A 1 635 ? -12.147 10.667 -10.976 1.00 93.38 635 LEU A CA 1
ATOM 4989 C C . LEU A 1 635 ? -13.268 10.962 -11.980 1.00 93.38 635 LEU A C 1
ATOM 4991 O O . LEU A 1 635 ? -13.010 11.441 -13.082 1.00 93.38 635 LEU A O 1
ATOM 4995 N N . THR A 1 636 ? -14.509 10.670 -11.606 1.00 91.50 636 THR A N 1
ATOM 4996 C CA . THR A 1 636 ? -15.695 10.881 -12.451 1.00 91.50 636 THR A CA 1
ATOM 4997 C C . THR A 1 636 ? -16.792 11.581 -11.666 1.00 91.50 636 THR A C 1
ATOM 4999 O O . THR A 1 636 ? -17.003 11.268 -10.496 1.00 91.50 636 THR A O 1
ATOM 5002 N N . LEU A 1 637 ? -17.503 12.500 -12.317 1.00 89.12 637 LEU A N 1
ATOM 5003 C CA . LEU A 1 637 ? -18.678 13.165 -11.758 1.00 89.12 637 LEU A CA 1
ATOM 5004 C C . LEU A 1 637 ? -19.918 12.286 -11.982 1.00 89.12 637 LEU A C 1
ATOM 5006 O O . LEU A 1 637 ? -20.186 11.897 -13.120 1.00 89.12 637 LEU A O 1
ATOM 5010 N N . LYS A 1 638 ? -20.655 11.960 -10.916 1.00 86.75 638 LYS A N 1
ATOM 5011 C CA . LYS A 1 638 ? -21.958 11.275 -11.000 1.00 86.75 638 LYS A CA 1
ATOM 5012 C C . LYS A 1 638 ? -23.119 12.276 -11.011 1.00 86.75 638 LYS A C 1
ATOM 5014 O O . LYS A 1 638 ? -22.945 13.421 -10.604 1.00 86.75 638 LYS A O 1
ATOM 5019 N N . ASP A 1 639 ? -24.301 11.819 -11.434 1.00 67.69 639 ASP A N 1
ATOM 5020 C CA . ASP A 1 639 ? -25.516 12.632 -11.657 1.00 67.69 639 ASP A CA 1
ATOM 5021 C C . ASP A 1 639 ? -25.965 13.484 -10.449 1.00 67.69 639 ASP A C 1
ATOM 5023 O O . ASP A 1 639 ? -26.662 14.478 -10.618 1.00 67.69 639 ASP A O 1
ATOM 5027 N N . GLU A 1 640 ? -25.530 13.143 -9.234 1.00 71.50 640 GLU A N 1
ATOM 5028 C CA . GLU A 1 640 ? -25.811 13.883 -7.994 1.00 71.50 640 GLU A CA 1
ATOM 5029 C C . GLU A 1 640 ? -24.831 15.045 -7.725 1.00 71.50 640 GLU A C 1
ATOM 5031 O O . GLU A 1 640 ? -24.875 15.653 -6.661 1.00 71.50 640 GLU A O 1
ATOM 5036 N N . GLY A 1 641 ? -23.919 15.356 -8.654 1.00 80.81 641 GLY A N 1
ATOM 5037 C CA . GLY A 1 641 ? -22.884 16.383 -8.461 1.00 80.81 641 GLY A CA 1
ATOM 5038 C C . GLY A 1 641 ? -21.690 15.920 -7.618 1.00 80.81 641 GLY A C 1
ATOM 5039 O O . GLY A 1 641 ? -20.811 16.716 -7.308 1.00 80.81 641 GLY A O 1
ATOM 5040 N N . ARG A 1 642 ? -21.631 14.628 -7.278 1.00 88.19 642 ARG A N 1
ATOM 5041 C CA . ARG A 1 642 ? -20.572 14.026 -6.461 1.00 88.19 642 ARG A CA 1
ATOM 5042 C C . ARG A 1 642 ? -19.432 13.485 -7.323 1.00 88.19 642 ARG A C 1
ATOM 5044 O O . ARG A 1 642 ? -19.662 12.742 -8.284 1.00 88.19 642 ARG A O 1
ATOM 5051 N N . PHE A 1 643 ? -18.197 13.795 -6.945 1.00 92.06 643 PHE A N 1
ATOM 5052 C CA . PHE A 1 643 ? -16.986 13.253 -7.554 1.00 92.06 643 PHE A CA 1
ATOM 5053 C C . PHE A 1 643 ? -16.631 11.912 -6.913 1.00 92.06 643 PHE A C 1
ATOM 5055 O O . PHE A 1 643 ? -16.536 11.799 -5.693 1.00 92.06 643 PHE A O 1
ATOM 5062 N N . VAL A 1 644 ? -16.428 10.876 -7.727 1.00 93.25 644 VAL A N 1
ATOM 5063 C CA . VAL A 1 644 ? -16.182 9.504 -7.260 1.00 93.25 644 VAL A CA 1
ATOM 5064 C C . VAL A 1 644 ? -15.007 8.895 -8.013 1.00 93.25 644 VAL A C 1
ATOM 5066 O O . VAL A 1 644 ? -14.886 9.067 -9.230 1.00 93.25 644 VAL A O 1
ATOM 5069 N N . LEU A 1 645 ? -14.152 8.155 -7.302 1.00 94.31 645 LEU A N 1
ATOM 5070 C CA . LEU A 1 645 ? -13.108 7.345 -7.931 1.00 94.31 645 LEU A CA 1
ATOM 5071 C C . LEU A 1 645 ? -13.737 6.297 -8.858 1.00 94.31 645 LEU A C 1
ATOM 5073 O O . LEU A 1 645 ? -14.559 5.486 -8.429 1.00 94.31 645 LEU A O 1
ATOM 5077 N N . SER A 1 646 ? -13.334 6.306 -10.128 1.00 90.44 646 SER A N 1
ATOM 5078 C CA . SER A 1 646 ? -14.005 5.552 -11.194 1.00 90.44 646 SER A CA 1
ATOM 5079 C C . SER A 1 646 ? -13.817 4.039 -11.100 1.00 90.44 646 SER A C 1
ATOM 5081 O O . SER A 1 646 ? -14.593 3.288 -11.683 1.00 90.44 646 SER A O 1
ATOM 5083 N N . LEU A 1 647 ? -12.772 3.581 -10.405 1.00 92.00 647 LEU A N 1
ATOM 5084 C CA . LEU A 1 647 ? -12.404 2.172 -10.298 1.00 92.00 647 LEU A CA 1
ATOM 5085 C C . LEU A 1 647 ? -12.618 1.663 -8.859 1.00 92.00 647 LEU A C 1
ATOM 5087 O O . LEU A 1 647 ? -11.824 2.014 -7.980 1.00 92.00 647 LEU A O 1
ATOM 5091 N N . PRO A 1 648 ? -13.639 0.820 -8.596 1.00 92.88 648 PRO A N 1
ATOM 5092 C CA . PRO A 1 648 ? -13.972 0.384 -7.236 1.00 92.88 648 PRO A CA 1
ATOM 5093 C C . PRO A 1 648 ? -12.847 -0.371 -6.522 1.00 92.88 648 PRO A C 1
ATOM 5095 O O . PRO A 1 648 ? -12.535 -0.037 -5.381 1.00 92.88 648 PRO A O 1
ATOM 5098 N N . ILE A 1 649 ? -12.165 -1.299 -7.205 1.00 94.25 649 ILE A N 1
ATOM 5099 C CA . ILE A 1 649 ? -11.003 -2.007 -6.641 1.00 94.25 649 ILE A CA 1
ATOM 5100 C C . ILE A 1 649 ? -9.885 -1.055 -6.189 1.00 94.25 649 ILE A C 1
ATOM 5102 O O . ILE A 1 649 ? -9.254 -1.277 -5.158 1.00 94.25 649 ILE A O 1
ATOM 5106 N N . PHE A 1 650 ? -9.659 0.038 -6.922 1.00 94.62 650 PHE A N 1
ATOM 5107 C CA . PHE A 1 650 ? -8.671 1.049 -6.546 1.00 94.62 650 PHE A CA 1
ATOM 5108 C C . PHE A 1 650 ? -9.148 1.896 -5.362 1.00 94.62 650 PHE A C 1
ATOM 5110 O O . PHE A 1 650 ? -8.370 2.165 -4.448 1.00 94.62 650 PHE A O 1
ATOM 5117 N N . ARG A 1 651 ? -10.434 2.266 -5.346 1.00 94.12 651 ARG A N 1
ATOM 5118 C CA . ARG A 1 651 ? -11.064 2.991 -4.237 1.00 94.12 651 ARG A CA 1
ATOM 5119 C C . ARG A 1 651 ? -10.933 2.229 -2.917 1.00 94.12 651 ARG A C 1
ATOM 5121 O O . ARG A 1 651 ? -10.454 2.796 -1.940 1.00 94.12 651 ARG A O 1
ATOM 5128 N N . GLU A 1 652 ? -11.308 0.952 -2.896 1.00 93.06 652 GLU A N 1
ATOM 5129 C CA . GLU A 1 652 ? -11.223 0.120 -1.687 1.00 93.06 652 GLU A CA 1
ATOM 5130 C C . GLU A 1 652 ? -9.775 -0.086 -1.228 1.00 93.06 652 GLU A C 1
ATOM 5132 O O . GLU A 1 652 ? -9.482 -0.010 -0.033 1.00 93.06 652 GLU A O 1
ATOM 5137 N N . TRP A 1 653 ? -8.845 -0.273 -2.170 1.00 94.69 653 TRP A N 1
ATOM 5138 C CA . TRP A 1 653 ? -7.424 -0.380 -1.847 1.00 94.69 653 TRP A CA 1
ATOM 5139 C C . TRP A 1 653 ? -6.871 0.911 -1.224 1.00 94.69 653 TRP A C 1
ATOM 5141 O O . TRP A 1 653 ? -6.134 0.850 -0.234 1.00 94.69 653 TRP A O 1
ATOM 5151 N N . LEU A 1 654 ? -7.246 2.080 -1.759 1.00 94.75 654 LEU A N 1
ATOM 5152 C CA . LEU A 1 654 ? -6.836 3.380 -1.223 1.00 94.75 654 LEU A CA 1
ATOM 5153 C C . LEU A 1 654 ? -7.347 3.604 0.199 1.00 94.75 654 LEU A C 1
ATOM 5155 O O . LEU A 1 654 ? -6.579 4.061 1.040 1.00 94.75 654 LEU A O 1
ATOM 5159 N N . MET A 1 655 ? -8.593 3.239 0.499 1.00 91.62 655 MET A N 1
ATOM 5160 C CA . MET A 1 655 ? -9.146 3.389 1.851 1.00 91.62 655 MET A CA 1
ATOM 5161 C C . MET A 1 655 ? -8.308 2.658 2.914 1.00 91.62 655 MET A C 1
ATOM 5163 O O . MET A 1 655 ? -8.184 3.139 4.036 1.00 91.62 655 MET A O 1
ATOM 5167 N N . GLN A 1 656 ? -7.684 1.529 2.559 1.00 90.75 656 GLN A N 1
ATOM 5168 C CA . GLN A 1 656 ? -6.833 0.757 3.473 1.00 90.75 656 GLN A CA 1
ATOM 5169 C C . GLN A 1 656 ? -5.367 1.223 3.485 1.00 90.75 656 GLN A C 1
ATOM 5171 O O . GLN A 1 656 ? -4.673 1.033 4.483 1.00 90.75 656 GLN A O 1
ATOM 5176 N N . ASN A 1 657 ? -4.872 1.815 2.389 1.00 92.12 657 ASN A N 1
ATOM 5177 C CA . ASN A 1 657 ? -3.432 2.006 2.178 1.00 92.12 657 ASN A CA 1
ATOM 5178 C C . ASN A 1 657 ? -2.983 3.460 1.972 1.00 92.12 657 ASN A C 1
ATOM 5180 O O . ASN A 1 657 ? -1.804 3.740 2.197 1.00 92.12 657 ASN A O 1
ATOM 5184 N N . ALA A 1 658 ? -3.861 4.390 1.582 1.00 90.88 658 ALA A N 1
ATOM 5185 C CA . ALA A 1 658 ? -3.478 5.729 1.118 1.00 90.88 658 ALA A CA 1
ATOM 5186 C C . ALA A 1 658 ? -2.661 6.517 2.154 1.00 90.88 658 ALA A C 1
ATOM 5188 O O . ALA A 1 658 ? -1.575 7.001 1.839 1.00 90.88 658 ALA A O 1
ATOM 5189 N N . VAL A 1 659 ? -3.108 6.550 3.414 1.00 90.94 659 VAL A N 1
ATOM 5190 C CA . VAL A 1 659 ? -2.396 7.250 4.501 1.00 90.94 659 VAL A CA 1
ATOM 5191 C C . VAL A 1 659 ? -1.000 6.661 4.740 1.00 90.94 659 VAL A C 1
ATOM 5193 O O . VAL A 1 659 ? -0.055 7.392 5.010 1.00 90.94 659 VAL A O 1
ATOM 5196 N N . SER A 1 660 ? -0.836 5.343 4.606 1.00 89.88 660 SER A N 1
ATOM 5197 C CA . SER A 1 660 ? 0.449 4.674 4.860 1.00 89.88 660 SER A CA 1
ATOM 5198 C C . SER A 1 660 ? 1.403 4.664 3.661 1.00 89.88 660 SER A C 1
ATOM 5200 O O . SER A 1 660 ? 2.611 4.527 3.850 1.00 89.88 660 SER A O 1
ATOM 5202 N N . LYS A 1 661 ? 0.881 4.762 2.429 1.00 89.94 661 LYS A N 1
ATOM 5203 C CA . LYS A 1 661 ? 1.654 4.576 1.187 1.00 89.94 661 LYS A CA 1
ATOM 5204 C C . LYS A 1 661 ? 1.786 5.843 0.345 1.00 89.94 661 LYS A C 1
ATOM 5206 O O . LYS A 1 661 ? 2.863 6.076 -0.188 1.00 89.94 661 LYS A O 1
ATOM 5211 N N . LEU A 1 662 ? 0.726 6.642 0.215 1.00 92.56 662 LEU A N 1
ATOM 5212 C CA . LEU A 1 662 ? 0.700 7.832 -0.646 1.00 92.56 662 LEU A CA 1
ATOM 5213 C C . LEU A 1 662 ? 1.077 9.098 0.129 1.00 92.56 662 LEU A C 1
ATOM 5215 O O . LEU A 1 662 ? 1.870 9.898 -0.362 1.00 92.56 662 LEU A O 1
ATOM 5219 N N . LEU A 1 663 ? 0.569 9.264 1.355 1.00 90.94 663 LEU A N 1
ATOM 5220 C CA . LEU A 1 663 ? 0.864 10.444 2.177 1.00 90.94 663 LEU A CA 1
ATOM 5221 C C . LEU A 1 663 ? 2.373 10.680 2.414 1.00 90.94 663 LEU A C 1
ATOM 5223 O O . LEU A 1 663 ? 2.798 11.831 2.312 1.00 90.94 663 LEU A O 1
ATOM 5227 N N . PRO A 1 664 ? 3.218 9.647 2.644 1.00 91.25 664 PRO A N 1
ATOM 5228 C CA . PRO A 1 664 ? 4.662 9.846 2.784 1.00 91.25 664 PRO A CA 1
ATOM 5229 C C . PRO A 1 664 ? 5.337 10.456 1.547 1.00 91.25 664 PRO A C 1
ATOM 5231 O O . PRO A 1 664 ? 6.318 11.179 1.695 1.00 91.25 664 PRO A O 1
ATOM 5234 N N . ILE A 1 665 ? 4.810 10.202 0.340 1.00 89.50 665 ILE A N 1
ATOM 5235 C CA . ILE A 1 665 ? 5.338 10.768 -0.914 1.00 89.50 665 ILE A CA 1
ATOM 5236 C C . ILE A 1 665 ? 5.135 12.287 -0.921 1.00 89.50 665 ILE A C 1
ATOM 5238 O O . ILE A 1 665 ? 6.059 13.035 -1.236 1.00 89.50 665 ILE A O 1
ATOM 5242 N N . TRP A 1 666 ? 3.947 12.745 -0.514 1.00 92.50 666 TRP A N 1
ATOM 5243 C CA . TRP A 1 666 ? 3.655 14.170 -0.366 1.00 92.50 666 TRP A CA 1
ATOM 5244 C C . TRP A 1 666 ? 4.506 14.819 0.730 1.00 92.50 666 TRP A C 1
ATOM 5246 O O . TRP A 1 666 ? 5.093 15.870 0.492 1.00 92.50 666 TRP A O 1
ATOM 5256 N N . ILE A 1 667 ? 4.628 14.179 1.900 1.00 87.06 667 ILE A N 1
ATOM 5257 C CA . ILE A 1 667 ? 5.436 14.700 3.015 1.00 87.06 667 ILE A CA 1
ATOM 5258 C C . ILE A 1 667 ? 6.886 14.913 2.563 1.00 87.06 667 ILE A C 1
ATOM 5260 O O . ILE A 1 667 ? 7.393 16.030 2.663 1.00 87.06 667 ILE A O 1
ATOM 5264 N N . ALA A 1 668 ? 7.510 13.888 1.973 1.00 86.69 668 ALA A N 1
ATOM 5265 C CA . ALA A 1 668 ? 8.883 13.969 1.479 1.00 86.69 668 ALA A CA 1
ATOM 5266 C C . ALA A 1 668 ? 9.063 15.082 0.431 1.00 86.69 668 ALA A C 1
ATOM 5268 O O . ALA A 1 668 ? 10.030 15.842 0.496 1.00 86.69 668 ALA A O 1
ATOM 5269 N N . HIS A 1 669 ? 8.111 15.217 -0.498 1.00 88.56 669 HIS A N 1
ATOM 5270 C CA . HIS A 1 669 ? 8.126 16.281 -1.499 1.00 88.56 669 HIS A CA 1
ATOM 5271 C C . HIS A 1 669 ? 7.981 17.679 -0.872 1.00 88.56 669 HIS A C 1
ATOM 5273 O O . HIS A 1 669 ? 8.734 18.593 -1.209 1.00 88.56 669 HIS A O 1
ATOM 5279 N N . SER A 1 670 ? 7.050 17.849 0.071 1.00 84.25 670 SER A N 1
ATOM 5280 C CA . SER A 1 670 ? 6.808 19.128 0.751 1.00 84.25 670 SER A CA 1
ATOM 5281 C C . SER A 1 670 ? 8.017 19.582 1.579 1.00 84.25 670 SER A C 1
ATOM 5283 O O . SER A 1 670 ? 8.404 20.753 1.523 1.00 84.25 670 SER A O 1
ATOM 5285 N N . ASP A 1 671 ? 8.682 18.648 2.266 1.00 82.75 671 ASP A N 1
ATOM 5286 C CA . ASP A 1 671 ? 9.893 18.916 3.044 1.00 82.75 671 ASP A CA 1
ATOM 5287 C C . ASP A 1 671 ? 11.083 19.267 2.128 1.00 82.75 671 ASP A C 1
ATOM 5289 O O . ASP A 1 671 ? 11.870 20.172 2.436 1.00 82.75 671 ASP A O 1
ATOM 5293 N N . GLN A 1 672 ? 11.186 18.620 0.960 1.00 81.25 672 GLN A N 1
ATOM 5294 C CA . GLN A 1 672 ? 12.186 18.949 -0.059 1.00 81.25 672 GLN A CA 1
ATOM 5295 C C . GLN A 1 672 ? 11.957 20.347 -0.657 1.00 81.25 672 GLN A C 1
ATOM 5297 O O . GLN A 1 672 ? 12.877 21.168 -0.648 1.00 81.25 672 GLN A O 1
ATOM 5302 N N . LYS A 1 673 ? 10.734 20.662 -1.102 1.00 77.94 673 LYS A N 1
ATOM 5303 C CA . LYS A 1 673 ? 10.381 21.971 -1.685 1.00 77.94 673 LYS A CA 1
ATOM 5304 C C . LYS A 1 673 ? 10.614 23.108 -0.687 1.00 77.94 673 LYS A C 1
ATOM 5306 O O . LYS A 1 673 ? 11.116 24.171 -1.044 1.00 77.94 673 LYS A O 1
ATOM 5311 N N . ARG A 1 674 ? 10.348 22.865 0.599 1.00 68.38 674 ARG A N 1
ATOM 5312 C CA . ARG A 1 674 ? 10.662 23.807 1.682 1.00 68.38 674 ARG A CA 1
ATOM 5313 C C . ARG A 1 674 ? 12.165 24.000 1.880 1.00 68.38 674 ARG A C 1
ATOM 5315 O O . ARG A 1 674 ? 12.605 25.124 2.118 1.00 68.38 674 ARG A O 1
ATOM 5322 N N . SER A 1 675 ? 12.944 22.927 1.770 1.00 64.31 675 SER A N 1
ATOM 5323 C CA . SER A 1 675 ? 14.408 22.995 1.847 1.00 64.31 675 SER A CA 1
ATOM 5324 C C . SER A 1 675 ? 15.001 23.783 0.673 1.00 64.31 675 SER A C 1
ATOM 5326 O O . SER A 1 675 ? 16.002 24.468 0.847 1.00 64.31 675 SER A O 1
ATOM 5328 N N . GLU A 1 676 ? 14.368 23.746 -0.502 1.00 62.22 676 GLU A N 1
ATOM 5329 C CA . GLU A 1 676 ? 14.754 24.539 -1.679 1.00 62.22 676 GLU A CA 1
ATOM 5330 C C . GLU A 1 676 ? 14.366 26.026 -1.541 1.00 62.22 676 GLU A C 1
ATOM 5332 O O . GLU A 1 676 ? 15.199 26.902 -1.774 1.00 62.22 676 GLU A O 1
ATOM 5337 N N . VAL A 1 677 ? 13.147 26.333 -1.075 1.00 55.81 677 VAL A N 1
ATOM 5338 C CA . VAL A 1 677 ? 12.686 27.722 -0.847 1.00 55.81 677 VAL A CA 1
ATOM 5339 C C . VAL A 1 677 ? 13.439 28.396 0.312 1.00 55.81 677 VAL A C 1
ATOM 5341 O O . VAL A 1 677 ? 13.764 29.582 0.238 1.00 55.81 677 VAL A O 1
ATOM 5344 N N . GLY A 1 678 ? 13.780 27.647 1.367 1.00 47.38 678 GLY A N 1
ATOM 5345 C CA . GLY A 1 678 ? 14.604 28.139 2.479 1.00 47.38 678 GLY A CA 1
ATOM 5346 C C . GLY A 1 678 ? 16.049 28.465 2.077 1.00 47.38 678 GLY A C 1
ATOM 5347 O O . GLY A 1 678 ? 16.663 29.360 2.658 1.00 47.38 678 GLY A O 1
ATOM 5348 N N . VAL A 1 679 ? 16.573 27.798 1.044 1.00 46.56 679 VAL A N 1
ATOM 5349 C CA . VAL A 1 679 ? 17.882 28.114 0.450 1.00 46.56 679 VAL A CA 1
ATOM 5350 C C . VAL A 1 679 ? 17.775 29.351 -0.451 1.00 46.56 679 VAL A C 1
ATOM 5352 O O . VAL A 1 679 ? 18.594 30.255 -0.325 1.00 46.56 679 VAL A O 1
ATOM 5355 N N . GLN A 1 680 ? 16.709 29.482 -1.251 1.00 39.88 680 GLN A N 1
ATOM 5356 C CA . GLN A 1 680 ? 16.501 30.652 -2.122 1.00 39.88 680 GLN A CA 1
ATOM 5357 C C . GLN A 1 680 ? 16.302 31.977 -1.364 1.00 39.88 680 GLN A C 1
ATOM 5359 O O . GLN A 1 680 ? 16.698 33.029 -1.861 1.00 39.88 680 GLN A O 1
ATOM 5364 N N . ALA A 1 681 ? 15.740 31.952 -0.150 1.00 37.69 681 ALA A N 1
ATOM 5365 C CA . ALA A 1 681 ? 15.588 33.152 0.681 1.00 37.69 681 ALA A CA 1
ATOM 5366 C C . ALA A 1 681 ? 16.904 33.635 1.331 1.00 37.69 681 ALA A C 1
ATOM 5368 O O . ALA A 1 681 ? 16.974 34.781 1.773 1.00 37.69 681 ALA A O 1
ATOM 5369 N N . SER A 1 682 ? 17.942 32.790 1.386 1.00 36.34 682 SER A N 1
ATOM 5370 C CA . SER A 1 682 ? 19.275 33.147 1.909 1.00 36.34 682 SER A CA 1
ATOM 5371 C C . SER A 1 682 ? 20.320 33.387 0.811 1.00 36.34 682 SER A C 1
ATOM 5373 O O . SER A 1 682 ? 21.382 33.941 1.090 1.00 36.34 682 SER A O 1
ATOM 5375 N N . SER A 1 683 ? 20.007 33.067 -0.447 1.00 34.59 683 SER A N 1
ATOM 5376 C CA . SER A 1 683 ? 20.882 33.273 -1.602 1.00 34.59 683 SER A CA 1
ATOM 5377 C C . SER A 1 683 ? 20.376 34.396 -2.520 1.00 34.59 683 SER A C 1
ATOM 5379 O O . SER A 1 683 ? 20.008 34.167 -3.670 1.00 34.59 683 SER A O 1
ATOM 5381 N N . SER A 1 684 ? 20.401 35.644 -2.042 1.00 31.84 684 SER A N 1
ATOM 5382 C CA . SER A 1 684 ? 20.387 36.827 -2.917 1.00 31.84 684 SER A CA 1
ATOM 5383 C C . SER A 1 684 ? 21.812 37.182 -3.362 1.00 31.84 684 SER A C 1
ATOM 5385 O O . SER A 1 684 ? 22.289 38.294 -3.136 1.00 31.84 684 SER A O 1
ATOM 5387 N N . VAL A 1 685 ? 22.513 36.221 -3.962 1.00 35.22 685 VAL A N 1
ATOM 5388 C CA . VAL A 1 685 ? 23.732 36.468 -4.738 1.00 35.22 685 VAL A CA 1
ATOM 5389 C C . VAL A 1 685 ? 23.613 35.633 -6.003 1.00 35.22 685 VAL A C 1
ATOM 5391 O O . VAL A 1 685 ? 23.400 34.429 -5.943 1.00 35.22 685 VAL A O 1
ATOM 5394 N N . SER A 1 686 ? 23.674 36.323 -7.136 1.00 34.47 686 SER A N 1
ATOM 5395 C CA . SER A 1 686 ? 23.507 35.820 -8.493 1.00 34.47 686 SER A CA 1
ATOM 5396 C C . SER A 1 686 ? 24.209 34.482 -8.747 1.00 34.47 686 SER A C 1
ATOM 5398 O O . SER A 1 686 ? 25.437 34.428 -8.769 1.00 34.47 686 SER A O 1
ATOM 5400 N N . GLU A 1 687 ? 23.448 33.428 -9.043 1.00 31.22 687 GLU A N 1
ATOM 5401 C CA . GLU A 1 687 ? 23.989 32.261 -9.742 1.00 31.22 687 GLU A CA 1
ATOM 5402 C C . GLU A 1 687 ? 24.015 32.560 -11.243 1.00 31.22 687 GLU A C 1
ATOM 5404 O O . GLU A 1 687 ? 23.006 32.522 -11.947 1.00 31.22 687 GLU A O 1
ATOM 5409 N N . ILE A 1 688 ? 25.205 32.908 -11.726 1.00 30.98 688 ILE A N 1
ATOM 5410 C CA . ILE A 1 688 ? 25.567 32.781 -13.136 1.00 30.98 688 ILE A CA 1
ATOM 5411 C C . ILE A 1 688 ? 25.753 31.275 -13.399 1.00 30.98 688 ILE A C 1
ATOM 5413 O O . ILE A 1 688 ? 26.447 30.630 -12.609 1.00 30.98 688 ILE A O 1
ATOM 5417 N N . PRO A 1 689 ? 25.200 30.690 -14.479 1.00 38.00 689 PRO A N 1
ATOM 5418 C CA . PRO A 1 689 ? 25.486 29.305 -14.843 1.00 38.00 689 PRO A CA 1
ATOM 5419 C C . PRO A 1 689 ? 26.959 29.203 -15.258 1.00 38.00 689 PRO A C 1
ATOM 5421 O O . PRO A 1 689 ? 27.331 29.641 -16.345 1.00 38.00 689 PRO A O 1
ATOM 5424 N N . LEU A 1 690 ? 27.812 28.691 -14.368 1.00 35.00 690 LEU A N 1
ATOM 5425 C CA . LEU A 1 690 ? 29.234 28.508 -14.640 1.00 35.00 690 LEU A CA 1
ATOM 5426 C C . LEU A 1 690 ? 29.488 27.152 -15.299 1.00 35.00 690 LEU A C 1
ATOM 5428 O O . LEU A 1 690 ? 29.015 26.103 -14.863 1.00 35.00 690 LEU A O 1
ATOM 5432 N N . GLU A 1 691 ? 30.230 27.259 -16.391 1.00 34.53 691 GLU A N 1
ATOM 5433 C CA . GLU A 1 691 ? 30.651 26.243 -17.337 1.00 34.53 691 GLU A CA 1
ATOM 5434 C C . GLU A 1 691 ? 31.361 25.043 -16.692 1.00 34.53 691 GLU A C 1
ATOM 5436 O O . GLU A 1 691 ? 31.971 25.122 -15.626 1.00 34.53 691 GLU A O 1
ATOM 5441 N N . LEU A 1 692 ? 31.277 23.922 -17.410 1.00 39.78 692 LEU A N 1
ATOM 5442 C CA . LEU A 1 692 ? 31.919 22.634 -17.163 1.00 39.78 692 LEU A CA 1
ATOM 5443 C C . LEU A 1 692 ? 33.434 22.779 -16.932 1.00 39.78 692 LEU A C 1
ATOM 5445 O O . LEU A 1 692 ? 34.219 22.732 -17.878 1.00 39.78 692 LEU A O 1
ATOM 5449 N N . SER A 1 693 ? 33.853 22.876 -15.671 1.00 39.94 693 SER A N 1
ATOM 5450 C CA . SER A 1 693 ? 35.183 22.419 -15.270 1.00 39.94 693 SER A CA 1
ATOM 5451 C C . SER A 1 693 ? 35.102 20.928 -14.890 1.00 39.94 693 SER A C 1
ATOM 5453 O O . SER A 1 693 ? 34.100 20.496 -14.300 1.00 39.94 693 SER A O 1
ATOM 5455 N N . PRO A 1 694 ? 36.101 20.107 -15.260 1.00 55.66 694 PRO A N 1
ATOM 5456 C CA . PRO A 1 694 ? 36.159 18.715 -14.837 1.00 55.66 694 PRO A CA 1
ATOM 5457 C C . PRO A 1 694 ? 36.281 18.654 -13.310 1.00 55.66 694 PRO A C 1
ATOM 5459 O O . PRO A 1 694 ? 37.138 19.299 -12.712 1.00 55.66 694 PRO A O 1
ATOM 5462 N N . PHE A 1 695 ? 35.391 17.891 -12.677 1.00 75.25 695 PHE A N 1
ATOM 5463 C CA . PHE A 1 695 ? 35.419 17.666 -11.235 1.00 75.25 695 PHE A CA 1
ATOM 5464 C C . PHE A 1 695 ? 36.709 16.925 -10.842 1.00 75.25 695 PHE A C 1
ATOM 5466 O O . PHE A 1 695 ? 37.125 16.017 -11.557 1.00 75.25 695 PHE A O 1
ATOM 5473 N N . VAL A 1 696 ? 37.320 17.305 -9.714 1.00 83.25 696 VAL A N 1
ATOM 5474 C CA . VAL A 1 696 ? 38.656 16.846 -9.264 1.00 83.25 696 VAL A CA 1
ATOM 5475 C C . VAL A 1 696 ? 38.773 15.320 -9.197 1.00 83.25 696 VAL A C 1
ATOM 5477 O O . VAL A 1 696 ? 39.814 14.759 -9.522 1.00 83.25 696 VAL A O 1
ATOM 5480 N N . ILE A 1 697 ? 37.693 14.638 -8.802 1.00 86.75 697 ILE A N 1
ATOM 5481 C CA . ILE A 1 697 ? 37.651 13.177 -8.693 1.00 86.75 697 ILE A CA 1
ATOM 5482 C C . ILE A 1 697 ? 37.096 12.568 -9.990 1.00 86.75 697 ILE A C 1
ATOM 5484 O O . ILE A 1 697 ? 35.990 12.953 -10.394 1.00 86.75 697 ILE A O 1
ATOM 5488 N N . PRO A 1 698 ? 37.797 11.597 -10.614 1.00 85.31 698 PRO A N 1
ATOM 5489 C CA . PRO A 1 698 ? 37.310 10.891 -11.795 1.00 85.31 698 PRO A CA 1
ATOM 5490 C C . PRO A 1 698 ? 35.937 10.250 -11.574 1.00 85.31 698 PRO A C 1
ATOM 5492 O O . PRO A 1 698 ? 35.623 9.741 -10.498 1.00 85.31 698 PRO A O 1
ATOM 5495 N N . GLU A 1 699 ? 35.110 10.235 -12.616 1.00 81.25 699 GLU A N 1
ATOM 5496 C CA . GLU A 1 699 ? 33.750 9.699 -12.523 1.00 81.25 699 GLU A CA 1
ATOM 5497 C C . GLU A 1 699 ? 33.727 8.191 -12.223 1.00 81.25 699 GLU A C 1
ATOM 5499 O O . GLU A 1 699 ? 32.919 7.752 -11.408 1.00 81.25 699 GLU A O 1
ATOM 5504 N N . ASP A 1 700 ? 34.674 7.422 -12.769 1.00 83.31 700 ASP A N 1
ATOM 5505 C CA . ASP A 1 700 ? 34.817 5.983 -12.502 1.00 83.31 700 ASP A CA 1
ATOM 5506 C C . ASP A 1 700 ? 35.053 5.679 -11.012 1.00 83.31 700 ASP A C 1
ATOM 5508 O O . ASP A 1 700 ? 34.477 4.740 -10.456 1.00 83.31 700 ASP A O 1
ATOM 5512 N N . ASP A 1 701 ? 35.852 6.511 -10.340 1.00 86.12 701 ASP A N 1
ATOM 5513 C CA . ASP A 1 701 ? 36.133 6.400 -8.907 1.00 86.12 701 ASP A CA 1
ATOM 5514 C C . ASP A 1 701 ? 34.879 6.701 -8.064 1.00 86.12 701 ASP A C 1
ATOM 5516 O O . ASP A 1 701 ? 34.607 6.018 -7.070 1.00 86.12 701 ASP A O 1
ATOM 5520 N N . LEU A 1 702 ? 34.066 7.677 -8.487 1.00 89.81 702 LEU A N 1
ATOM 5521 C CA . LEU A 1 702 ? 32.782 7.984 -7.846 1.00 89.81 702 LEU A CA 1
ATOM 5522 C C . LEU A 1 702 ? 31.762 6.853 -8.043 1.00 89.81 702 LEU A C 1
ATOM 5524 O O . LEU A 1 702 ? 31.048 6.506 -7.097 1.00 89.81 702 LEU A O 1
ATOM 5528 N N . ILE A 1 703 ? 31.709 6.247 -9.234 1.00 84.62 703 ILE A N 1
ATOM 5529 C CA . ILE A 1 703 ? 30.832 5.105 -9.539 1.00 84.62 703 ILE A CA 1
ATOM 5530 C C . ILE A 1 703 ? 31.213 3.892 -8.679 1.00 84.62 703 ILE A C 1
ATOM 5532 O O . ILE A 1 703 ? 30.335 3.270 -8.074 1.00 84.62 703 ILE A O 1
ATOM 5536 N N . ALA A 1 704 ? 32.509 3.580 -8.568 1.00 88.50 704 ALA A N 1
ATOM 5537 C CA . ALA A 1 704 ? 32.997 2.443 -7.784 1.00 88.50 704 ALA A CA 1
ATOM 5538 C C . ALA A 1 704 ? 32.609 2.537 -6.297 1.00 88.50 704 ALA A C 1
ATOM 5540 O O . ALA A 1 704 ? 32.275 1.527 -5.669 1.00 88.50 704 ALA A O 1
ATOM 5541 N N . VAL A 1 705 ? 32.619 3.752 -5.741 1.00 91.12 705 VAL A N 1
ATOM 5542 C CA . VAL A 1 705 ? 32.153 4.027 -4.375 1.00 91.12 705 VAL A CA 1
ATOM 5543 C C . VAL A 1 705 ? 30.622 3.972 -4.298 1.00 91.12 705 VAL A C 1
ATOM 5545 O O . VAL A 1 705 ? 30.083 3.292 -3.424 1.00 91.12 705 VAL A O 1
ATOM 5548 N N . SER A 1 706 ? 29.913 4.615 -5.232 1.00 91.75 706 SER A N 1
ATOM 5549 C CA . SER A 1 706 ? 28.441 4.659 -5.298 1.00 91.75 706 SER A CA 1
ATOM 5550 C C . SER A 1 706 ? 27.793 3.269 -5.309 1.00 91.75 706 SER A C 1
ATOM 5552 O O . SER A 1 706 ? 26.825 3.023 -4.586 1.00 91.75 706 SER A O 1
ATOM 5554 N N . GLN A 1 707 ? 28.356 2.320 -6.063 1.00 89.38 707 GLN A N 1
ATOM 5555 C CA . GLN A 1 707 ? 27.845 0.945 -6.163 1.00 89.38 707 GLN A CA 1
ATOM 5556 C C . GLN A 1 707 ? 27.832 0.188 -4.826 1.00 89.38 707 GLN A C 1
ATOM 5558 O O . GLN A 1 707 ? 27.085 -0.778 -4.670 1.00 89.38 707 GLN A O 1
ATOM 5563 N N . ARG A 1 708 ? 28.645 0.611 -3.851 1.00 89.06 708 ARG A N 1
ATOM 5564 C CA . ARG A 1 708 ? 28.755 -0.041 -2.536 1.00 89.06 708 ARG A CA 1
ATOM 5565 C C . ARG A 1 708 ? 27.855 0.589 -1.474 1.00 89.06 708 ARG A C 1
ATOM 5567 O O . ARG A 1 708 ? 27.732 0.035 -0.384 1.00 89.06 708 ARG A O 1
ATOM 5574 N N . LEU A 1 709 ? 27.227 1.727 -1.772 1.00 91.88 709 LEU A N 1
ATOM 5575 C CA . LEU A 1 709 ? 26.531 2.558 -0.793 1.00 91.88 709 LEU A CA 1
ATOM 5576 C C . LEU A 1 709 ? 25.015 2.537 -1.015 1.00 91.88 709 LEU A C 1
ATOM 5578 O O . LEU A 1 709 ? 24.447 3.394 -1.691 1.00 91.88 709 LEU A O 1
ATOM 5582 N N . VAL A 1 710 ? 24.347 1.572 -0.382 1.00 90.25 710 VAL A N 1
ATOM 5583 C CA . VAL A 1 710 ? 22.878 1.504 -0.302 1.00 90.25 710 VAL A CA 1
ATOM 5584 C C . VAL A 1 710 ? 22.450 1.767 1.136 1.00 90.25 710 VAL A C 1
ATOM 5586 O O . VAL A 1 710 ? 22.580 0.899 1.999 1.00 90.25 710 VAL A O 1
ATOM 5589 N N . PHE A 1 711 ? 21.952 2.974 1.399 1.00 90.06 711 PHE A N 1
ATOM 5590 C CA . PHE A 1 711 ? 21.601 3.445 2.738 1.00 90.06 711 PHE A CA 1
ATOM 5591 C C . PHE A 1 711 ? 20.101 3.752 2.827 1.00 90.06 711 PHE A C 1
ATOM 5593 O O . PHE A 1 711 ? 19.553 4.469 1.992 1.00 90.06 711 PHE A O 1
ATOM 5600 N N . CYS A 1 712 ? 19.429 3.192 3.831 1.00 84.94 712 CYS A N 1
ATOM 5601 C CA . CYS A 1 712 ? 17.982 3.236 4.048 1.00 84.94 712 CYS A CA 1
ATOM 5602 C C . CYS A 1 712 ? 17.166 2.842 2.802 1.00 84.94 712 CYS A C 1
ATOM 5604 O O . CYS A 1 712 ? 16.140 3.446 2.507 1.00 84.94 712 CYS A O 1
ATOM 5606 N N . GLY A 1 713 ? 17.644 1.845 2.048 1.00 79.81 713 GLY A N 1
ATOM 5607 C CA . GLY A 1 713 ? 16.993 1.358 0.826 1.00 79.81 713 GLY A CA 1
ATOM 5608 C C . GLY A 1 713 ? 17.196 2.236 -0.414 1.00 79.81 713 GLY A C 1
ATOM 5609 O O . GLY A 1 713 ? 16.722 1.873 -1.486 1.00 79.81 713 GLY A O 1
ATOM 5610 N N . ARG A 1 714 ? 17.925 3.358 -0.303 1.00 85.19 714 ARG A N 1
ATOM 5611 C CA . ARG A 1 714 ? 18.286 4.228 -1.430 1.00 85.19 714 ARG A CA 1
ATOM 5612 C C . ARG A 1 714 ? 19.770 4.082 -1.764 1.00 85.19 714 ARG A C 1
ATOM 5614 O O . ARG A 1 714 ? 20.630 4.199 -0.890 1.00 85.19 714 ARG A O 1
ATOM 5621 N N . GLN A 1 715 ? 20.075 3.861 -3.039 1.00 88.88 715 GLN A N 1
ATOM 5622 C CA . GLN A 1 715 ? 21.448 3.913 -3.534 1.00 88.88 715 GLN A CA 1
ATOM 5623 C C . GLN A 1 715 ? 21.940 5.366 -3.552 1.00 88.88 715 GLN A C 1
ATOM 5625 O O . GLN A 1 715 ? 21.221 6.255 -4.006 1.00 88.88 715 GLN A O 1
ATOM 5630 N N . LYS A 1 716 ? 23.148 5.607 -3.035 1.00 88.44 716 LYS A N 1
ATOM 5631 C CA . LYS A 1 716 ? 23.809 6.917 -3.102 1.00 88.44 716 LYS A CA 1
ATOM 5632 C C . LYS A 1 716 ? 24.462 7.052 -4.465 1.00 88.44 716 LYS A C 1
ATOM 5634 O O . LYS A 1 716 ? 25.466 6.388 -4.722 1.00 88.44 716 LYS A O 1
ATOM 5639 N N . ASP A 1 717 ? 23.864 7.847 -5.342 1.00 85.62 717 ASP A N 1
ATOM 5640 C CA . ASP A 1 717 ? 24.350 8.022 -6.708 1.00 85.62 717 ASP A CA 1
ATOM 5641 C C . ASP A 1 717 ? 25.575 8.958 -6.774 1.00 85.62 717 ASP A C 1
ATOM 5643 O O . ASP A 1 717 ? 26.017 9.549 -5.783 1.00 85.62 717 ASP A O 1
ATOM 5647 N N . VAL A 1 718 ? 26.163 9.068 -7.966 1.00 84.25 718 VAL A N 1
ATOM 5648 C CA . VAL A 1 718 ? 27.326 9.933 -8.211 1.00 84.25 718 VAL A CA 1
ATOM 5649 C C . VAL A 1 718 ? 26.999 11.403 -7.925 1.00 84.25 718 VAL A C 1
ATOM 5651 O O . VAL A 1 718 ? 27.878 12.144 -7.481 1.00 84.25 718 VAL A O 1
ATOM 5654 N N . ALA A 1 719 ? 25.753 11.835 -8.133 1.00 79.00 719 ALA A N 1
ATOM 5655 C CA . ALA A 1 719 ? 25.334 13.211 -7.893 1.00 79.00 719 ALA A CA 1
ATOM 5656 C C . ALA A 1 719 ? 25.258 13.526 -6.390 1.00 79.00 719 ALA A C 1
ATOM 5658 O O . ALA A 1 719 ? 25.757 14.572 -5.973 1.00 79.00 719 ALA A O 1
ATOM 5659 N N . ASP A 1 720 ? 24.734 12.607 -5.577 1.00 84.81 720 ASP A N 1
ATOM 5660 C CA . ASP A 1 720 ? 24.691 12.692 -4.115 1.00 84.81 720 ASP A CA 1
ATOM 5661 C C . ASP A 1 720 ? 26.117 12.805 -3.541 1.00 84.81 720 ASP A C 1
ATOM 5663 O O . ASP A 1 720 ? 26.401 13.680 -2.717 1.00 84.81 720 ASP A O 1
ATOM 5667 N N . ILE A 1 721 ? 27.049 11.969 -4.022 1.00 89.00 721 ILE A N 1
ATOM 5668 C CA . ILE A 1 721 ? 28.458 11.996 -3.591 1.00 89.00 721 ILE A CA 1
ATOM 5669 C C . ILE A 1 721 ? 29.145 13.289 -4.049 1.00 89.00 721 ILE A C 1
ATOM 5671 O O . ILE A 1 721 ? 29.838 13.932 -3.258 1.00 89.00 721 ILE A O 1
ATOM 5675 N N . ARG A 1 722 ? 28.936 13.710 -5.303 1.00 87.50 722 ARG A N 1
ATOM 5676 C CA . ARG A 1 722 ? 29.512 14.948 -5.854 1.00 87.50 722 ARG A CA 1
ATOM 5677 C C . ARG A 1 722 ? 28.981 16.177 -5.117 1.00 87.50 722 ARG A C 1
ATOM 5679 O O . ARG A 1 722 ? 29.749 17.087 -4.820 1.00 87.50 722 ARG A O 1
ATOM 5686 N N . SER A 1 723 ? 27.693 16.195 -4.784 1.00 86.19 723 SER A N 1
ATOM 5687 C CA . SER A 1 723 ? 27.081 17.254 -3.982 1.00 86.19 723 SER A CA 1
ATOM 5688 C C . SER A 1 723 ? 27.671 17.295 -2.574 1.00 86.19 723 SER A C 1
ATOM 5690 O O . SER A 1 723 ? 27.995 18.383 -2.103 1.00 86.19 723 SER A O 1
ATOM 5692 N N . TRP A 1 724 ? 27.884 16.136 -1.938 1.00 93.00 724 TRP A N 1
ATOM 5693 C CA . TRP A 1 724 ? 28.528 16.068 -0.627 1.00 93.00 724 TRP A CA 1
ATOM 5694 C C . TRP A 1 724 ? 29.977 16.577 -0.665 1.00 93.00 724 TRP A C 1
ATOM 5696 O O . TRP A 1 724 ? 30.346 17.408 0.163 1.00 93.00 724 TRP A O 1
ATOM 5706 N N . LEU A 1 725 ? 30.765 16.144 -1.656 1.00 91.25 725 LEU A N 1
ATOM 5707 C CA . LEU A 1 725 ? 32.160 16.558 -1.846 1.00 91.25 725 LEU A CA 1
ATOM 5708 C C . LEU A 1 725 ? 32.302 18.054 -2.165 1.00 91.25 725 LEU A C 1
ATOM 5710 O O . LEU A 1 725 ? 33.234 18.692 -1.695 1.00 91.25 725 LEU A O 1
ATOM 5714 N N . ARG A 1 726 ? 31.366 18.660 -2.902 1.00 88.50 726 ARG A N 1
ATOM 5715 C CA . ARG A 1 726 ? 31.397 20.107 -3.203 1.00 88.50 726 ARG A CA 1
ATOM 5716 C C . ARG A 1 726 ? 31.235 21.010 -1.976 1.00 88.50 726 ARG A C 1
ATOM 5718 O O . ARG A 1 726 ? 31.425 22.214 -2.090 1.00 88.50 726 ARG A O 1
ATOM 5725 N N . GLN A 1 727 ? 30.878 20.457 -0.817 1.00 89.00 727 GLN A N 1
ATOM 5726 C CA . GLN A 1 727 ? 30.810 21.213 0.437 1.00 89.00 727 GLN A CA 1
ATOM 5727 C C . GLN A 1 727 ? 32.190 21.475 1.056 1.00 89.00 727 GLN A C 1
ATOM 5729 O O . GLN A 1 727 ? 32.280 22.249 2.009 1.00 89.00 727 GLN A O 1
ATOM 5734 N N . PHE A 1 728 ? 33.247 20.840 0.538 1.00 86.44 728 PHE A N 1
ATOM 5735 C CA . PHE A 1 728 ? 34.631 21.080 0.933 1.00 86.44 728 PHE A CA 1
ATOM 5736 C C . PHE A 1 728 ? 35.226 22.214 0.082 1.00 86.44 728 PHE A C 1
ATOM 5738 O O . PHE A 1 728 ? 35.075 22.226 -1.135 1.00 86.44 728 PHE A O 1
ATOM 5745 N N . ASP A 1 729 ? 35.871 23.181 0.739 1.00 76.00 729 ASP A N 1
ATOM 5746 C CA . ASP A 1 729 ? 36.167 24.509 0.169 1.00 76.00 729 ASP A CA 1
ATOM 5747 C C . ASP A 1 729 ? 37.261 24.530 -0.920 1.00 76.00 729 ASP A C 1
ATOM 5749 O O . ASP A 1 729 ? 37.418 25.541 -1.604 1.00 76.00 729 ASP A O 1
ATOM 5753 N N . ASP A 1 730 ? 38.033 23.449 -1.067 1.00 83.44 730 ASP A N 1
ATOM 5754 C CA . ASP A 1 730 ? 39.145 23.346 -2.015 1.00 83.44 730 ASP A CA 1
ATOM 5755 C C . ASP A 1 730 ? 39.394 21.898 -2.475 1.00 83.44 730 ASP A C 1
ATOM 5757 O O . ASP A 1 730 ? 39.009 20.937 -1.802 1.00 83.44 730 ASP A O 1
ATOM 5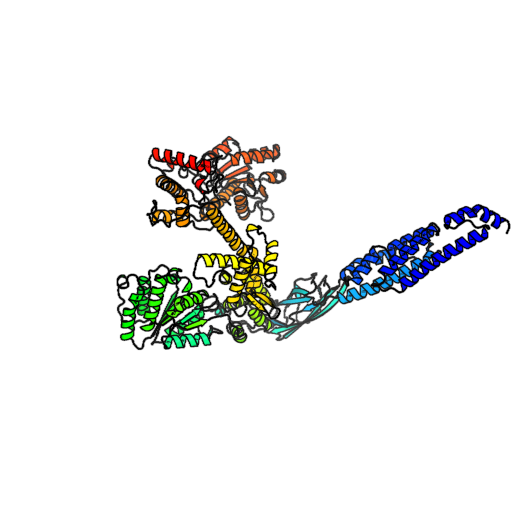761 N N . ASP A 1 731 ? 40.071 21.752 -3.618 1.00 84.75 731 ASP A N 1
ATOM 5762 C CA . ASP A 1 731 ? 40.352 20.468 -4.274 1.00 84.75 731 ASP A CA 1
ATOM 5763 C C . ASP A 1 731 ? 41.111 19.485 -3.366 1.00 84.75 731 ASP A C 1
ATOM 5765 O O . ASP A 1 731 ? 40.815 18.290 -3.359 1.00 84.75 731 ASP A O 1
ATOM 5769 N N . THR A 1 732 ? 42.032 19.974 -2.526 1.00 84.62 732 THR A N 1
ATOM 5770 C CA . THR A 1 732 ? 42.791 19.123 -1.594 1.00 84.62 732 THR A CA 1
ATOM 5771 C C . THR A 1 732 ? 41.885 18.567 -0.492 1.00 84.62 732 THR A C 1
ATOM 5773 O O . THR A 1 732 ? 41.975 17.390 -0.136 1.00 84.62 732 THR A O 1
ATOM 5776 N N . ARG A 1 733 ? 40.958 19.377 0.036 1.00 89.56 733 ARG A N 1
ATOM 5777 C CA . ARG A 1 733 ? 39.938 18.907 0.991 1.00 89.56 733 ARG A CA 1
ATOM 5778 C C . ARG A 1 733 ? 38.962 17.920 0.347 1.00 89.56 733 ARG A C 1
ATOM 5780 O O . ARG A 1 733 ? 38.578 16.952 1.005 1.00 89.56 733 ARG A O 1
ATOM 5787 N N . ILE A 1 734 ? 38.587 18.134 -0.919 1.00 90.88 734 ILE A N 1
ATOM 5788 C CA . ILE A 1 734 ? 37.741 17.211 -1.695 1.00 90.88 734 ILE A CA 1
ATOM 5789 C C . ILE A 1 734 ? 38.413 15.839 -1.820 1.00 90.88 734 ILE A C 1
ATOM 5791 O O . ILE A 1 734 ? 37.778 14.822 -1.539 1.00 90.88 734 ILE A O 1
ATOM 5795 N N . GLU A 1 735 ? 39.696 15.799 -2.181 1.00 90.19 735 GLU A N 1
ATOM 5796 C CA . GLU A 1 735 ? 40.468 14.554 -2.286 1.00 90.19 735 GLU A CA 1
ATOM 5797 C C . GLU A 1 735 ? 40.545 13.809 -0.949 1.00 90.19 735 GLU A C 1
ATOM 5799 O O . GLU A 1 735 ? 40.241 12.616 -0.882 1.00 90.19 735 GLU A O 1
ATOM 5804 N N . VAL A 1 736 ? 40.867 14.512 0.141 1.00 92.25 736 VAL A N 1
ATOM 5805 C CA . VAL A 1 736 ? 40.918 13.921 1.488 1.00 92.25 736 VAL A CA 1
ATOM 5806 C C . VAL A 1 736 ? 39.557 13.349 1.894 1.00 92.25 736 VAL A C 1
ATOM 5808 O O . VAL A 1 736 ? 39.477 12.217 2.378 1.00 92.25 736 VAL A O 1
ATOM 5811 N N . ALA A 1 737 ? 38.474 14.097 1.678 1.00 94.31 737 ALA A N 1
ATOM 5812 C CA . ALA A 1 737 ? 37.119 13.641 1.972 1.00 94.31 737 ALA A CA 1
ATOM 5813 C C . ALA A 1 737 ? 36.727 12.413 1.138 1.00 94.31 737 ALA A C 1
ATOM 5815 O O . ALA A 1 737 ? 36.125 11.470 1.664 1.00 94.31 737 ALA A O 1
ATOM 5816 N N . PHE A 1 738 ? 37.110 12.392 -0.141 1.00 95.50 738 PHE A N 1
ATOM 5817 C CA . PHE A 1 738 ? 36.876 11.259 -1.026 1.00 95.50 738 PHE A CA 1
ATOM 5818 C C . PHE A 1 738 ? 37.642 10.008 -0.577 1.00 95.50 738 PHE A C 1
ATOM 5820 O O . PHE A 1 738 ? 37.046 8.935 -0.517 1.00 95.50 738 PHE A O 1
ATOM 5827 N N . LEU A 1 739 ? 38.913 10.126 -0.179 1.00 94.56 739 LEU A N 1
ATOM 5828 C CA . LEU A 1 739 ? 39.701 8.997 0.338 1.00 94.56 739 LEU A CA 1
ATOM 5829 C C . LEU A 1 739 ? 39.085 8.393 1.611 1.00 94.56 739 LEU A C 1
ATOM 5831 O O . LEU A 1 739 ? 39.007 7.168 1.749 1.00 94.56 739 LEU A O 1
ATOM 5835 N N . LEU A 1 740 ? 38.582 9.240 2.515 1.00 95.81 740 LEU A N 1
ATOM 5836 C CA . LEU A 1 740 ? 37.863 8.798 3.715 1.00 95.81 740 LEU A CA 1
ATOM 5837 C C . LEU A 1 740 ? 36.555 8.075 3.362 1.00 95.81 740 LEU A C 1
ATOM 5839 O O . LEU A 1 740 ? 36.259 7.022 3.933 1.00 95.81 740 LEU A O 1
ATOM 5843 N N . LEU A 1 741 ? 35.784 8.609 2.406 1.00 96.44 741 LEU A N 1
ATOM 5844 C CA . LEU A 1 741 ? 34.550 7.982 1.928 1.00 96.44 741 LEU A CA 1
ATOM 5845 C C . LEU A 1 741 ? 34.828 6.646 1.232 1.00 96.44 741 LEU A C 1
ATOM 5847 O O . LEU A 1 741 ? 34.132 5.666 1.492 1.00 96.44 741 LEU A O 1
ATOM 5851 N N . LYS A 1 742 ? 35.858 6.590 0.384 1.00 94.94 742 LYS A N 1
ATOM 5852 C CA . LYS A 1 742 ? 36.300 5.370 -0.295 1.00 94.94 742 LYS A CA 1
ATOM 5853 C C . LYS A 1 742 ? 36.649 4.294 0.724 1.00 94.94 742 LYS A C 1
ATOM 5855 O O . LYS A 1 742 ? 36.144 3.178 0.625 1.00 94.94 742 LYS A O 1
ATOM 5860 N N . ARG A 1 743 ? 37.410 4.637 1.771 1.00 94.69 743 ARG A N 1
ATOM 5861 C CA . ARG A 1 743 ? 37.728 3.685 2.841 1.00 94.69 743 ARG A CA 1
ATOM 5862 C C . ARG A 1 743 ? 36.485 3.208 3.594 1.00 94.69 743 ARG A C 1
ATOM 5864 O O . ARG A 1 743 ? 36.349 2.007 3.841 1.00 94.69 743 ARG A O 1
ATOM 5871 N N . LEU A 1 744 ? 35.571 4.118 3.927 1.00 95.38 744 LEU A N 1
ATOM 5872 C CA . LEU A 1 744 ? 34.295 3.762 4.544 1.00 95.38 744 LEU A CA 1
ATOM 5873 C C . LEU A 1 744 ? 33.518 2.785 3.648 1.00 95.38 744 LEU A C 1
ATOM 5875 O O . LEU A 1 744 ? 33.112 1.732 4.122 1.00 95.38 744 LEU A O 1
ATOM 5879 N N . ALA A 1 745 ? 33.380 3.067 2.353 1.00 94.38 745 ALA A N 1
ATOM 5880 C CA . ALA A 1 745 ? 32.668 2.207 1.406 1.00 94.38 745 ALA A CA 1
ATOM 5881 C C . ALA A 1 745 ? 33.343 0.837 1.190 1.00 94.38 745 ALA A C 1
ATOM 5883 O O . ALA A 1 745 ? 32.665 -0.158 0.939 1.00 94.38 745 ALA A O 1
ATOM 5884 N N . GLU A 1 746 ? 34.674 0.763 1.272 1.00 92.38 746 GLU A N 1
ATOM 5885 C CA . GLU A 1 746 ? 35.431 -0.472 1.045 1.00 92.38 746 GLU A CA 1
ATOM 5886 C C . GLU A 1 746 ? 35.472 -1.412 2.251 1.00 92.38 746 GLU A C 1
ATOM 5888 O O . GLU A 1 746 ? 35.448 -2.631 2.067 1.00 92.38 746 GLU A O 1
ATOM 5893 N N . ARG A 1 747 ? 35.590 -0.866 3.467 1.00 90.94 747 ARG A N 1
ATOM 5894 C CA . ARG A 1 747 ? 35.888 -1.649 4.681 1.00 90.94 747 ARG A CA 1
ATOM 5895 C C . ARG A 1 747 ? 34.922 -1.410 5.836 1.00 90.94 747 ARG A C 1
ATOM 5897 O O . ARG A 1 747 ? 34.812 -2.262 6.711 1.00 90.94 747 ARG A O 1
ATOM 5904 N N . GLY A 1 748 ? 34.242 -0.268 5.851 1.00 91.00 748 GLY A N 1
ATOM 5905 C CA . GLY A 1 748 ? 33.444 0.189 6.987 1.00 91.00 748 GLY A CA 1
ATOM 5906 C C . GLY A 1 748 ? 31.935 0.257 6.758 1.00 91.00 748 GLY A C 1
ATOM 5907 O O . GLY A 1 748 ? 31.199 0.533 7.705 1.00 91.00 748 GLY A O 1
ATOM 5908 N N . PHE A 1 749 ? 31.462 0.011 5.533 1.00 94.31 749 PHE A N 1
ATOM 5909 C CA . PHE A 1 749 ? 30.047 -0.000 5.185 1.00 94.31 749 PHE A CA 1
ATOM 5910 C C . PHE A 1 749 ? 29.483 -1.421 5.257 1.00 94.31 749 PHE A C 1
ATOM 5912 O O . PHE A 1 749 ? 29.796 -2.283 4.435 1.00 94.31 749 PHE A O 1
ATOM 5919 N N . PHE A 1 750 ? 28.621 -1.665 6.238 1.00 92.19 750 PHE A N 1
ATOM 5920 C CA . PHE A 1 750 ? 27.995 -2.962 6.466 1.00 92.19 750 PHE A CA 1
ATOM 5921 C C . PHE A 1 750 ? 26.591 -2.984 5.859 1.00 92.19 750 PHE A C 1
ATOM 5923 O O . PHE A 1 750 ? 25.649 -2.379 6.383 1.00 92.19 750 PHE A O 1
ATOM 5930 N N . ASN A 1 751 ? 26.457 -3.698 4.741 1.00 90.19 751 ASN A N 1
ATOM 5931 C CA . ASN A 1 751 ? 25.176 -3.902 4.072 1.00 90.19 751 ASN A CA 1
ATOM 5932 C C . ASN A 1 751 ? 24.237 -4.829 4.877 1.00 90.19 751 ASN A C 1
ATOM 5934 O O . ASN A 1 751 ? 24.625 -5.431 5.882 1.00 90.19 751 ASN A O 1
ATOM 5938 N N . GLU A 1 752 ? 22.989 -4.951 4.424 1.00 87.06 752 GLU A N 1
ATOM 5939 C CA . GLU A 1 752 ? 21.966 -5.781 5.076 1.00 87.06 752 GLU A CA 1
ATOM 5940 C C . GLU A 1 752 ? 22.395 -7.253 5.209 1.00 87.06 752 GLU A C 1
ATOM 5942 O O . GLU A 1 752 ? 22.216 -7.858 6.264 1.00 87.06 752 GLU A O 1
ATOM 5947 N N . GLY A 1 753 ? 23.058 -7.810 4.189 1.00 86.88 753 GLY A N 1
ATOM 5948 C CA . GLY A 1 753 ? 23.580 -9.179 4.228 1.00 86.88 753 GLY A CA 1
ATOM 5949 C C . GLY A 1 753 ? 24.659 -9.388 5.299 1.00 86.88 753 GLY A C 1
ATOM 5950 O O . GLY A 1 753 ? 24.612 -10.368 6.042 1.00 86.88 753 GLY A O 1
ATOM 5951 N N . ALA A 1 754 ? 25.603 -8.451 5.431 1.00 87.12 754 ALA A N 1
ATOM 5952 C CA . ALA A 1 754 ? 26.652 -8.496 6.450 1.00 87.12 754 ALA A CA 1
ATOM 5953 C C . ALA A 1 754 ? 26.075 -8.379 7.870 1.00 87.12 754 ALA A C 1
ATOM 5955 O O . ALA A 1 754 ? 26.502 -9.101 8.774 1.00 87.12 754 ALA A O 1
ATOM 5956 N N . ARG A 1 755 ? 25.063 -7.520 8.057 1.00 87.50 755 ARG A N 1
ATOM 5957 C CA . ARG A 1 755 ? 24.315 -7.417 9.319 1.00 87.50 755 ARG A CA 1
ATOM 5958 C C . ARG A 1 755 ? 23.562 -8.716 9.629 1.00 87.50 755 ARG A C 1
ATOM 5960 O O . ARG A 1 755 ? 23.613 -9.191 10.763 1.00 87.50 755 ARG A O 1
ATOM 5967 N N . GLY A 1 756 ? 22.926 -9.330 8.629 1.00 88.50 756 GLY A N 1
ATOM 5968 C CA . GLY A 1 756 ? 22.258 -10.629 8.762 1.00 88.50 756 GLY A CA 1
ATOM 5969 C C . GLY A 1 756 ? 23.215 -11.740 9.208 1.00 88.50 756 GLY A C 1
ATOM 5970 O O . GLY A 1 756 ? 22.929 -12.450 10.173 1.00 88.50 756 GLY A O 1
ATOM 5971 N N . LEU A 1 757 ? 24.396 -11.831 8.584 1.00 89.62 757 LEU A N 1
ATOM 5972 C CA . LEU A 1 757 ? 25.444 -12.786 8.968 1.00 89.62 757 LEU A CA 1
ATOM 5973 C C . LEU A 1 757 ? 25.919 -12.564 10.414 1.00 89.62 757 LEU A C 1
ATOM 5975 O O . LEU A 1 757 ? 26.058 -13.520 11.177 1.00 89.62 757 LEU A O 1
ATOM 5979 N N . ALA A 1 758 ? 26.145 -11.309 10.808 1.00 90.44 758 ALA A N 1
ATOM 5980 C CA . ALA A 1 758 ? 26.571 -10.978 12.166 1.00 90.44 758 ALA A CA 1
ATOM 5981 C C . ALA A 1 758 ? 25.485 -11.304 13.209 1.00 90.44 758 ALA A C 1
ATOM 5983 O O . ALA A 1 758 ? 25.795 -11.773 14.303 1.00 90.44 758 ALA A O 1
ATOM 5984 N N . THR A 1 759 ? 24.208 -11.143 12.852 1.00 92.25 759 THR A N 1
ATOM 5985 C CA . THR A 1 759 ? 23.071 -11.520 13.709 1.00 92.25 759 THR A CA 1
ATOM 5986 C C . THR A 1 759 ? 22.981 -13.039 13.887 1.00 92.25 759 THR A C 1
ATOM 5988 O O . THR A 1 759 ? 22.813 -13.511 15.011 1.00 92.25 759 THR A O 1
ATOM 5991 N N . ALA A 1 760 ? 23.175 -13.816 12.815 1.00 92.00 760 ALA A N 1
ATOM 5992 C CA . ALA A 1 760 ? 23.248 -15.279 12.894 1.00 92.00 760 ALA A CA 1
ATOM 5993 C C . ALA A 1 760 ? 24.434 -15.747 13.758 1.00 92.00 760 ALA A C 1
ATOM 5995 O O . ALA A 1 760 ? 24.289 -16.641 14.592 1.00 92.00 760 ALA A O 1
ATOM 5996 N N . LYS A 1 761 ? 25.593 -15.086 13.634 1.00 94.00 761 LYS A N 1
ATOM 5997 C CA . LYS A 1 761 ? 26.765 -15.359 14.477 1.00 94.00 761 LYS A CA 1
ATOM 5998 C C . LYS A 1 761 ? 26.489 -15.077 15.957 1.00 94.00 761 LYS A C 1
ATOM 6000 O O . LYS A 1 761 ? 26.880 -15.868 16.809 1.00 94.00 761 LYS A O 1
ATOM 6005 N N . LEU A 1 762 ? 25.785 -13.988 16.278 1.00 95.06 762 LEU A N 1
ATOM 6006 C CA . LEU A 1 762 ? 25.358 -13.702 17.652 1.00 95.06 762 LEU A CA 1
ATOM 6007 C C . LEU A 1 762 ? 24.426 -14.787 18.203 1.00 95.06 762 LEU A C 1
ATOM 6009 O O . LEU A 1 762 ? 24.572 -15.181 19.360 1.00 95.06 762 LEU A O 1
ATOM 6013 N N . GLU A 1 763 ? 23.500 -15.299 17.390 1.00 95.12 763 GLU A N 1
ATOM 6014 C CA . GLU A 1 763 ? 22.642 -16.421 17.782 1.00 95.12 763 GLU A CA 1
ATOM 6015 C C . GLU A 1 763 ? 23.472 -17.662 18.146 1.00 95.12 763 GLU A C 1
ATOM 6017 O O . GLU A 1 763 ? 23.285 -18.249 19.218 1.00 95.12 763 GLU A O 1
ATOM 6022 N N . GLU A 1 764 ? 24.424 -18.031 17.286 1.00 94.31 764 GLU A N 1
ATOM 6023 C CA . GLU A 1 764 ? 25.334 -19.155 17.516 1.00 94.31 764 GLU A CA 1
ATOM 6024 C C . GLU A 1 764 ? 26.154 -18.960 18.797 1.00 94.31 764 GLU A C 1
ATOM 6026 O O . GLU A 1 764 ? 26.240 -19.872 19.619 1.00 94.31 764 GLU A O 1
ATOM 6031 N N . MET A 1 765 ? 26.676 -17.753 19.030 1.00 94.88 765 MET A N 1
ATOM 6032 C CA . MET A 1 765 ? 27.418 -17.415 20.249 1.00 94.88 765 MET A CA 1
ATOM 6033 C C . MET A 1 765 ? 26.563 -17.557 21.514 1.00 94.88 765 MET A C 1
ATOM 6035 O O . MET A 1 765 ? 27.045 -18.070 22.525 1.00 94.88 765 MET A O 1
ATOM 6039 N N . ILE A 1 766 ? 25.288 -17.151 21.472 1.00 95.31 766 ILE A N 1
ATOM 6040 C CA . ILE A 1 766 ? 24.358 -17.319 22.601 1.00 95.31 766 ILE A CA 1
ATOM 6041 C C . ILE A 1 766 ? 24.110 -18.808 22.871 1.00 95.31 766 ILE A C 1
ATOM 6043 O O . ILE A 1 766 ? 24.149 -19.244 24.026 1.00 95.31 766 ILE A O 1
ATOM 6047 N N . ARG A 1 767 ? 23.886 -19.603 21.816 1.00 94.38 767 ARG A N 1
ATOM 6048 C CA . ARG A 1 767 ? 23.686 -21.058 21.926 1.00 94.38 767 ARG A CA 1
ATOM 6049 C C . ARG A 1 767 ? 24.934 -21.767 22.448 1.00 94.38 767 ARG A C 1
ATOM 6051 O O . ARG A 1 767 ? 24.812 -22.596 23.344 1.00 94.38 767 ARG A O 1
ATOM 6058 N N . ALA A 1 768 ? 26.115 -21.410 21.950 1.00 93.69 768 ALA A N 1
ATOM 6059 C CA . ALA A 1 768 ? 27.388 -21.950 22.414 1.00 93.69 768 ALA A CA 1
ATOM 6060 C C . ALA A 1 768 ? 27.623 -21.614 23.890 1.00 93.69 768 ALA A C 1
ATOM 6062 O O . ALA A 1 768 ? 27.929 -22.496 24.689 1.00 93.69 768 ALA A O 1
ATOM 6063 N N . ARG A 1 769 ? 27.366 -20.362 24.291 1.00 93.75 769 ARG A N 1
ATOM 6064 C CA . ARG A 1 769 ? 27.524 -19.933 25.683 1.00 93.75 769 ARG A CA 1
ATOM 6065 C C . ARG A 1 769 ? 26.598 -20.681 26.639 1.00 93.75 769 ARG A C 1
ATOM 6067 O O . ARG A 1 769 ? 26.991 -20.954 27.771 1.00 93.75 769 ARG A O 1
ATOM 6074 N N . ARG A 1 770 ? 25.401 -21.074 26.194 1.00 93.94 770 ARG A N 1
ATOM 6075 C CA . ARG A 1 770 ? 24.515 -21.920 27.002 1.00 93.94 770 ARG A CA 1
ATOM 6076 C C . ARG A 1 770 ? 25.150 -23.263 27.358 1.00 93.94 770 ARG A C 1
ATOM 6078 O O . ARG A 1 770 ? 24.906 -23.752 28.450 1.00 93.94 770 ARG A O 1
ATOM 6085 N N . LEU A 1 771 ? 25.989 -23.840 26.496 1.00 92.56 771 LEU A N 1
ATOM 6086 C CA . LEU A 1 771 ? 26.672 -25.115 26.766 1.00 92.56 771 LEU A CA 1
ATOM 6087 C C . LEU A 1 771 ? 27.749 -25.003 27.862 1.00 92.56 771 LEU A C 1
ATOM 6089 O O . LEU A 1 771 ? 28.195 -26.016 28.405 1.00 92.56 771 LEU A O 1
ATOM 6093 N N . GLU A 1 772 ? 28.151 -23.782 28.210 1.00 90.19 772 GLU A N 1
ATOM 6094 C CA . GLU A 1 772 ? 29.161 -23.490 29.230 1.00 90.19 772 GLU A CA 1
ATOM 6095 C C . GLU A 1 772 ? 28.552 -23.044 30.567 1.00 90.19 772 GLU A C 1
ATOM 6097 O O . GLU A 1 772 ? 29.253 -23.025 31.578 1.00 90.19 772 GLU A O 1
ATOM 6102 N N . VAL A 1 773 ? 27.264 -22.677 30.587 1.00 87.69 773 VAL A N 1
ATOM 6103 C CA . VAL A 1 773 ? 26.615 -22.002 31.720 1.00 87.69 773 VAL A CA 1
ATOM 6104 C C . VAL A 1 773 ? 25.352 -22.749 32.155 1.00 87.69 773 VAL A C 1
ATOM 6106 O O . VAL A 1 773 ? 24.478 -23.055 31.347 1.00 87.69 773 VAL A O 1
ATOM 6109 N N . GLY A 1 774 ? 25.225 -22.988 33.461 1.00 86.31 774 GLY A N 1
ATOM 6110 C CA . GLY A 1 774 ? 24.060 -23.645 34.055 1.00 86.31 774 GLY A CA 1
ATOM 6111 C C . GLY A 1 774 ? 23.894 -25.111 33.705 1.00 86.31 774 GLY A C 1
ATOM 6112 O O . GLY A 1 774 ? 24.887 -25.820 33.550 1.00 86.31 774 GLY A O 1
ATOM 6113 N N . ASP A 1 775 ? 22.643 -25.554 33.555 1.00 88.56 775 ASP A N 1
ATOM 6114 C CA . ASP A 1 775 ? 22.297 -26.953 33.257 1.00 88.56 775 ASP A CA 1
ATOM 6115 C C . ASP A 1 775 ? 22.622 -27.349 31.806 1.00 88.56 775 ASP A C 1
ATOM 6117 O O . ASP A 1 775 ? 22.342 -28.468 31.378 1.00 88.56 775 ASP A O 1
ATOM 6121 N N . LYS A 1 776 ? 23.190 -26.431 31.011 1.00 91.69 776 LYS A N 1
ATOM 6122 C CA . LYS A 1 776 ? 23.599 -26.645 29.612 1.00 91.69 776 LYS A CA 1
ATOM 6123 C C . LYS A 1 776 ? 22.465 -27.001 28.643 1.00 91.69 776 LYS A C 1
ATOM 6125 O O . LYS A 1 776 ? 22.725 -27.383 27.506 1.00 91.69 776 LYS A O 1
ATOM 6130 N N . ALA A 1 777 ? 21.207 -26.837 29.056 1.00 90.25 777 ALA A N 1
ATOM 6131 C CA . ALA A 1 777 ? 20.022 -27.187 28.266 1.00 90.25 777 ALA A CA 1
ATOM 6132 C C . ALA A 1 777 ? 18.967 -26.075 28.288 1.00 90.25 777 ALA A C 1
ATOM 6134 O O . ALA A 1 777 ? 18.736 -25.472 29.324 1.00 90.25 777 ALA A O 1
ATOM 6135 N N . TRP A 1 778 ? 18.298 -25.779 27.178 1.00 94.25 778 TRP A N 1
ATOM 6136 C CA . TRP A 1 778 ? 17.221 -24.779 27.167 1.00 94.25 778 TRP A CA 1
ATOM 6137 C C . TRP A 1 778 ? 15.934 -25.337 27.786 1.00 94.25 778 TRP A C 1
ATOM 6139 O O . TRP A 1 778 ? 15.510 -26.433 27.422 1.00 94.25 778 TRP A O 1
ATOM 6149 N N . LYS A 1 779 ? 15.285 -24.577 28.679 1.00 91.19 779 LYS A N 1
ATOM 6150 C CA . LYS A 1 779 ? 13.948 -24.916 29.192 1.00 91.19 779 LYS A CA 1
ATOM 6151 C C . LYS A 1 779 ? 12.911 -24.217 28.324 1.00 91.19 779 LYS A C 1
ATOM 6153 O O . LYS A 1 779 ? 12.924 -22.993 28.222 1.00 91.19 779 LYS A O 1
ATOM 6158 N N . VAL A 1 780 ? 12.060 -24.988 27.650 1.00 90.44 780 VAL A N 1
ATOM 6159 C CA . VAL A 1 780 ? 11.072 -24.450 26.708 1.00 90.44 780 VAL A CA 1
ATOM 6160 C C . VAL A 1 780 ? 9.672 -24.558 27.298 1.00 90.44 780 VAL A C 1
ATOM 6162 O O . VAL A 1 780 ? 9.171 -25.659 27.502 1.00 90.44 780 VAL A O 1
ATOM 6165 N N . GLU A 1 781 ? 9.017 -23.418 27.500 1.00 86.38 781 GLU A N 1
ATOM 6166 C CA . GLU A 1 781 ? 7.629 -23.335 27.954 1.00 86.38 781 GLU A CA 1
ATOM 6167 C C . GLU A 1 781 ? 6.791 -22.557 26.940 1.00 86.38 781 GLU A C 1
ATOM 6169 O O . GLU A 1 781 ? 7.166 -21.473 26.491 1.00 86.38 781 GLU A O 1
ATOM 6174 N N . ARG A 1 782 ? 5.645 -23.125 26.534 1.00 86.56 782 ARG A N 1
ATOM 6175 C CA . ARG A 1 782 ? 4.731 -22.521 25.539 1.00 86.56 782 ARG A CA 1
ATOM 6176 C C . ARG A 1 782 ? 5.454 -22.043 24.261 1.00 86.56 782 ARG A C 1
ATOM 6178 O O . ARG A 1 782 ? 5.120 -21.003 23.696 1.00 86.56 782 ARG A O 1
ATOM 6185 N N . GLY A 1 783 ? 6.467 -22.795 23.819 1.00 86.06 783 GLY A N 1
ATOM 6186 C CA . GLY A 1 783 ? 7.257 -22.489 22.621 1.00 86.06 783 GLY A CA 1
ATOM 6187 C C . GLY A 1 783 ? 8.257 -21.332 22.767 1.00 86.06 783 GLY A C 1
ATOM 6188 O O . GLY A 1 783 ? 8.711 -20.809 21.747 1.00 86.06 783 GLY A O 1
ATOM 6189 N N . ARG A 1 784 ? 8.586 -20.918 23.999 1.00 91.88 784 ARG A N 1
ATOM 6190 C CA . ARG A 1 784 ? 9.620 -19.919 24.315 1.00 91.88 784 ARG A CA 1
ATOM 6191 C C . ARG A 1 784 ? 10.699 -20.518 25.206 1.00 91.88 784 ARG A C 1
ATOM 6193 O O . ARG A 1 784 ? 10.396 -21.362 26.040 1.00 91.88 784 ARG A O 1
ATOM 6200 N N . ILE A 1 785 ? 11.937 -20.063 25.044 1.00 94.06 785 ILE A N 1
ATOM 6201 C CA . ILE A 1 785 ? 13.071 -20.436 25.895 1.00 94.06 785 ILE A CA 1
ATOM 6202 C C . ILE A 1 785 ? 12.941 -19.680 27.223 1.00 94.06 785 ILE A C 1
ATOM 6204 O O . ILE A 1 785 ? 13.458 -18.572 27.357 1.00 94.06 785 ILE A O 1
ATOM 6208 N N . ASP A 1 786 ? 12.206 -20.253 28.175 1.00 92.44 786 ASP A N 1
ATOM 6209 C CA . ASP A 1 786 ? 11.799 -19.613 29.430 1.00 92.44 786 ASP A CA 1
ATOM 6210 C C . ASP A 1 786 ? 12.991 -19.064 30.217 1.00 92.44 786 ASP A C 1
ATOM 6212 O O . ASP A 1 786 ? 12.982 -17.917 30.651 1.00 92.44 786 ASP A O 1
ATOM 6216 N N . ASN A 1 787 ? 14.077 -19.834 30.284 1.00 93.88 787 ASN A N 1
ATOM 6217 C CA . ASN A 1 787 ? 15.284 -19.484 31.025 1.00 93.88 787 ASN A CA 1
ATOM 6218 C C . ASN A 1 787 ? 16.285 -18.597 30.256 1.00 93.88 787 ASN A C 1
ATOM 6220 O O . ASN A 1 787 ? 17.440 -18.469 30.673 1.00 93.88 787 ASN A O 1
ATOM 6224 N N . LEU A 1 788 ? 15.862 -17.962 29.158 1.00 96.19 788 LEU A N 1
ATOM 6225 C CA . LEU A 1 788 ? 16.639 -16.969 28.413 1.00 96.19 788 LEU A CA 1
ATOM 6226 C C . LEU A 1 788 ? 15.977 -15.592 28.487 1.00 96.19 788 LEU A C 1
ATOM 6228 O O . LEU A 1 788 ? 14.805 -15.425 28.141 1.00 96.19 788 LEU A O 1
ATOM 6232 N N . CYS A 1 789 ? 16.773 -14.584 28.836 1.00 96.00 789 CYS A N 1
ATOM 6233 C CA . CYS A 1 789 ? 16.392 -13.183 28.761 1.00 96.00 789 CYS A CA 1
ATOM 6234 C C . CYS A 1 789 ? 17.333 -12.407 27.835 1.00 96.00 789 CYS A C 1
ATOM 6236 O O . CYS A 1 789 ? 18.547 -12.408 28.046 1.00 96.00 789 CYS A O 1
ATOM 6238 N N . LEU A 1 790 ? 16.775 -11.734 26.824 1.00 96.56 790 LEU A N 1
ATOM 6239 C CA . LEU A 1 790 ? 17.520 -10.842 25.928 1.00 96.56 790 LEU A CA 1
ATOM 6240 C C . LEU A 1 790 ? 17.288 -9.381 26.318 1.00 96.56 790 LEU A C 1
ATOM 6242 O O . LEU A 1 790 ? 16.159 -8.894 26.282 1.00 96.56 790 LEU A O 1
ATOM 6246 N N . ALA A 1 791 ? 18.349 -8.662 26.655 1.00 94.06 791 ALA A N 1
ATOM 6247 C CA . ALA A 1 791 ? 18.270 -7.289 27.125 1.00 94.06 791 ALA A CA 1
ATOM 6248 C C . ALA A 1 791 ? 19.204 -6.346 26.369 1.00 94.06 791 ALA A C 1
ATOM 6250 O O . ALA A 1 791 ? 20.174 -6.766 25.750 1.00 94.06 791 ALA A O 1
ATOM 6251 N N . PHE A 1 792 ? 18.927 -5.051 26.458 1.00 92.62 792 PHE A N 1
ATOM 6252 C CA . PHE A 1 792 ? 19.814 -3.977 26.007 1.00 92.62 792 PHE A CA 1
ATOM 6253 C C . PHE A 1 792 ? 19.893 -2.907 27.102 1.00 92.62 792 PHE A C 1
ATOM 6255 O O . PHE A 1 792 ? 18.948 -2.729 27.873 1.00 92.62 792 PHE A O 1
ATOM 6262 N N . VAL A 1 793 ? 21.025 -2.213 27.216 1.00 84.19 793 VAL A N 1
ATOM 6263 C CA . VAL A 1 793 ? 21.265 -1.245 28.309 1.00 84.19 793 VAL A CA 1
ATOM 6264 C C . VAL A 1 793 ? 20.923 0.204 27.953 1.00 84.19 793 VAL A C 1
ATOM 6266 O O . VAL A 1 793 ? 20.892 1.056 28.838 1.00 84.19 793 VAL A O 1
ATOM 6269 N N . ASP A 1 794 ? 20.677 0.478 26.674 1.00 72.56 794 ASP A N 1
ATOM 6270 C CA . ASP A 1 794 ? 20.367 1.807 26.144 1.00 72.56 794 ASP A CA 1
ATOM 6271 C C . ASP A 1 794 ? 18.837 2.060 26.085 1.00 72.56 794 ASP A C 1
ATOM 6273 O O . ASP A 1 794 ? 18.069 1.396 26.782 1.00 72.56 794 ASP A O 1
ATOM 6277 N N . SER A 1 795 ? 18.356 3.046 25.316 1.00 67.62 795 SER A N 1
ATOM 6278 C CA . SER A 1 795 ? 16.916 3.345 25.189 1.00 67.62 795 SER A CA 1
ATOM 6279 C C . SER A 1 795 ? 16.200 2.508 24.115 1.00 67.62 795 SER A C 1
ATOM 6281 O O . SER A 1 795 ? 16.813 2.068 23.146 1.00 67.62 795 SER A O 1
ATOM 6283 N N . ASP A 1 796 ? 14.873 2.353 24.243 1.00 61.44 796 ASP A N 1
ATOM 6284 C CA . ASP A 1 796 ? 14.003 1.601 23.310 1.00 61.44 796 ASP A CA 1
ATOM 6285 C C . ASP A 1 796 ? 13.983 2.128 21.864 1.00 61.44 796 ASP A C 1
ATOM 6287 O O . ASP A 1 796 ? 13.503 1.446 20.954 1.00 61.44 796 ASP A O 1
ATOM 6291 N N . LEU A 1 797 ? 14.470 3.355 21.666 1.00 56.72 797 LEU A N 1
ATOM 6292 C CA . LEU A 1 797 ? 14.541 4.051 20.379 1.00 56.72 797 LEU A CA 1
ATOM 6293 C C . LEU A 1 797 ? 15.917 3.922 19.709 1.00 56.72 797 LEU A C 1
ATOM 6295 O O . LEU A 1 797 ? 16.108 4.426 18.607 1.00 56.72 797 LEU A O 1
ATOM 6299 N N . LYS A 1 798 ? 16.891 3.288 20.371 1.00 71.75 798 LYS A N 1
ATOM 6300 C CA . LYS A 1 798 ? 18.252 3.124 19.852 1.00 71.75 798 LYS A CA 1
ATOM 6301 C C . LYS A 1 798 ? 18.457 1.769 19.176 1.00 71.75 798 LYS A C 1
ATOM 6303 O O . LYS A 1 798 ? 17.667 0.834 19.303 1.00 71.75 798 LYS A O 1
ATOM 6308 N N . SER A 1 799 ? 19.568 1.665 18.462 1.00 73.81 799 SER A N 1
ATOM 6309 C CA . SER A 1 799 ? 19.935 0.522 17.628 1.00 73.81 799 SER A CA 1
ATOM 6310 C C . SER A 1 799 ? 20.034 -0.814 18.381 1.00 73.81 799 SER A C 1
ATOM 6312 O O . SER A 1 799 ? 19.541 -1.822 17.872 1.00 73.81 799 SER A O 1
ATOM 6314 N N . GLY A 1 800 ? 20.530 -0.828 19.625 1.00 79.19 800 GLY A N 1
ATOM 6315 C CA . GLY A 1 800 ? 20.568 -2.035 20.465 1.00 79.19 800 GLY A CA 1
ATOM 6316 C C . GLY A 1 800 ? 19.188 -2.659 20.741 1.00 79.19 800 GLY A C 1
ATOM 6317 O O . GLY A 1 800 ? 19.051 -3.883 20.773 1.00 79.19 800 GLY A O 1
ATOM 6318 N N . ALA A 1 801 ? 18.127 -1.849 20.841 1.00 84.44 801 ALA A N 1
ATOM 6319 C CA . ALA A 1 801 ? 16.758 -2.354 20.993 1.00 84.44 801 ALA A CA 1
ATOM 6320 C C . ALA A 1 801 ? 16.255 -3.057 19.720 1.00 84.44 801 ALA A C 1
ATOM 6322 O O . ALA A 1 801 ? 15.501 -4.031 19.797 1.00 84.44 801 ALA A O 1
ATOM 6323 N N . THR A 1 802 ? 16.697 -2.593 18.548 1.00 86.06 802 THR A N 1
ATOM 6324 C CA . THR A 1 802 ? 16.358 -3.201 17.252 1.00 86.06 802 THR A CA 1
ATOM 6325 C C . THR A 1 802 ? 16.984 -4.589 17.130 1.00 86.06 802 THR A C 1
ATOM 6327 O O . THR A 1 802 ? 16.276 -5.545 16.819 1.00 86.06 802 THR A O 1
ATOM 6330 N N . LEU A 1 803 ? 18.258 -4.734 17.511 1.00 88.19 803 LEU A N 1
ATOM 6331 C CA . LEU A 1 803 ? 18.949 -6.028 17.546 1.00 88.19 803 LEU A CA 1
ATOM 6332 C C . LEU A 1 803 ? 18.258 -7.040 18.478 1.00 88.19 803 LEU A C 1
ATOM 6334 O O . LEU A 1 803 ? 18.076 -8.205 18.126 1.00 88.19 803 LEU A O 1
ATOM 6338 N N . VAL A 1 804 ? 17.808 -6.599 19.658 1.00 92.06 804 VAL A N 1
ATOM 6339 C CA . VAL A 1 804 ? 17.057 -7.466 20.585 1.00 92.06 804 VAL A CA 1
ATOM 6340 C C . VAL A 1 804 ? 15.726 -7.922 19.983 1.00 92.06 804 VAL A C 1
ATOM 6342 O O . VAL A 1 804 ? 15.338 -9.073 20.185 1.00 92.06 804 VAL A O 1
ATOM 6345 N N . ARG A 1 805 ? 15.026 -7.070 19.220 1.00 89.88 805 ARG A N 1
ATOM 6346 C CA . ARG A 1 805 ? 13.782 -7.451 18.520 1.00 89.88 805 ARG A CA 1
ATOM 6347 C C . ARG A 1 805 ? 14.041 -8.468 17.406 1.00 89.88 805 ARG A C 1
ATOM 6349 O O . ARG A 1 805 ? 13.279 -9.427 17.295 1.00 89.88 805 ARG A O 1
ATOM 6356 N N . GLU A 1 806 ? 15.114 -8.291 16.636 1.00 89.69 806 GLU A N 1
ATOM 6357 C CA . GLU A 1 806 ? 15.545 -9.239 15.598 1.00 89.69 806 GLU A CA 1
ATOM 6358 C C . GLU A 1 806 ? 15.840 -10.620 16.214 1.00 89.69 806 GLU A C 1
ATOM 6360 O O . GLU A 1 806 ? 15.213 -11.617 15.847 1.00 89.69 806 GLU A O 1
ATOM 6365 N N . LEU A 1 807 ? 16.694 -10.678 17.243 1.00 92.44 807 LEU A N 1
ATOM 6366 C CA . LEU A 1 807 ? 17.042 -11.932 17.927 1.00 92.44 807 LEU A CA 1
ATOM 6367 C C . LEU A 1 807 ? 15.870 -12.549 18.703 1.00 92.44 807 LEU A C 1
ATOM 6369 O O . LEU A 1 807 ? 15.787 -13.774 18.815 1.00 92.44 807 LEU A O 1
ATOM 6373 N N . ARG A 1 808 ? 14.921 -11.744 19.199 1.00 93.25 808 ARG A N 1
ATOM 6374 C CA . ARG A 1 808 ? 13.689 -12.245 19.831 1.00 93.25 808 ARG A CA 1
ATOM 6375 C C . ARG A 1 808 ? 12.866 -13.089 18.860 1.00 93.25 808 ARG A C 1
ATOM 6377 O O . ARG A 1 808 ? 12.330 -14.116 19.277 1.00 93.25 808 ARG A O 1
ATOM 6384 N N . ASN A 1 809 ? 12.761 -12.672 17.599 1.00 88.12 809 ASN A N 1
ATOM 6385 C CA . ASN A 1 809 ? 12.000 -13.409 16.589 1.00 88.12 809 ASN A CA 1
ATOM 6386 C C . ASN A 1 809 ? 12.652 -14.759 16.257 1.00 88.12 809 ASN A C 1
ATOM 6388 O O . ASN A 1 809 ? 11.934 -15.735 16.038 1.00 88.12 809 ASN A O 1
ATOM 6392 N N . MET A 1 810 ? 13.986 -14.827 16.292 1.00 90.31 810 MET A N 1
ATOM 6393 C CA . MET A 1 810 ? 14.747 -16.047 15.996 1.00 90.31 810 MET A CA 1
ATOM 6394 C C . MET A 1 810 ? 14.787 -17.022 17.184 1.00 90.31 810 MET A C 1
ATOM 6396 O O . MET A 1 810 ? 14.481 -18.202 17.033 1.00 90.31 810 MET A O 1
ATOM 6400 N N . MET A 1 811 ? 15.102 -16.531 18.389 1.00 92.69 811 MET A N 1
ATOM 6401 C CA . MET A 1 811 ? 15.351 -17.371 19.574 1.00 92.69 811 MET A CA 1
ATOM 6402 C C . MET A 1 811 ? 14.132 -17.568 20.481 1.00 92.69 811 MET A C 1
ATOM 6404 O O . MET A 1 811 ? 14.123 -18.489 21.293 1.00 92.69 811 MET A O 1
ATOM 6408 N N . ARG A 1 812 ? 13.110 -16.705 20.379 1.00 93.56 812 ARG A N 1
ATOM 6409 C CA . ARG A 1 812 ? 11.900 -16.718 21.226 1.00 93.56 812 ARG A CA 1
ATOM 6410 C C . ARG A 1 812 ? 12.214 -16.818 22.736 1.00 93.56 812 ARG A C 1
ATOM 6412 O O . ARG A 1 812 ? 11.775 -17.771 23.380 1.00 93.56 812 ARG A O 1
ATOM 6419 N N . PRO A 1 813 ? 12.958 -15.861 23.323 1.00 95.44 813 PRO A N 1
ATOM 6420 C CA . PRO A 1 813 ? 13.297 -15.882 24.747 1.00 95.44 813 PRO A CA 1
ATOM 6421 C C . PRO A 1 813 ? 12.051 -15.744 25.640 1.00 95.44 813 PRO A C 1
ATOM 6423 O O . PRO A 1 813 ? 11.038 -15.167 25.226 1.00 95.44 813 PRO A O 1
ATOM 6426 N N . GLY A 1 814 ? 12.140 -16.225 26.881 1.00 91.00 814 GLY A N 1
ATOM 6427 C CA . GLY A 1 814 ? 11.106 -16.089 27.909 1.00 91.00 814 GLY A CA 1
ATOM 6428 C C . GLY A 1 814 ? 10.836 -14.626 28.252 1.00 91.00 814 GLY A C 1
ATOM 6429 O O . GLY A 1 814 ? 9.680 -14.214 28.391 1.00 91.00 814 GLY A O 1
ATOM 6430 N N . LYS A 1 815 ? 11.893 -13.800 28.263 1.00 94.19 815 LYS A N 1
ATOM 6431 C CA . LYS A 1 815 ? 11.799 -12.344 28.428 1.00 94.19 815 LYS A CA 1
ATOM 6432 C C . LYS A 1 815 ? 12.707 -11.599 27.448 1.00 94.19 815 LYS A C 1
ATOM 6434 O O . LYS A 1 815 ? 13.802 -12.040 27.116 1.00 94.19 815 LYS A O 1
ATOM 6439 N N . SER A 1 816 ? 12.260 -10.431 26.996 1.00 93.44 816 SER A N 1
ATOM 6440 C CA . SER A 1 816 ? 13.106 -9.486 26.267 1.00 93.44 816 SER A CA 1
ATOM 6441 C C . SER A 1 816 ? 12.714 -8.044 26.570 1.00 93.44 816 SER A C 1
ATOM 6443 O O . SER A 1 816 ? 11.513 -7.780 26.672 1.00 93.44 816 SER A O 1
ATOM 6445 N N . GLY A 1 817 ? 13.670 -7.120 26.665 1.00 90.25 817 GLY A N 1
ATOM 6446 C CA . GLY A 1 817 ? 13.379 -5.696 26.884 1.00 90.25 817 GLY A CA 1
ATOM 6447 C C . GLY A 1 817 ? 14.569 -4.888 27.399 1.00 90.25 817 GLY A C 1
ATOM 6448 O O . GLY A 1 817 ? 15.700 -5.369 27.405 1.00 90.25 817 GLY A O 1
ATOM 6449 N N . ALA A 1 818 ? 14.321 -3.658 27.846 1.00 89.38 818 ALA A N 1
ATOM 6450 C CA . ALA A 1 818 ? 15.368 -2.828 28.433 1.00 89.38 818 ALA A CA 1
ATOM 6451 C C . ALA A 1 818 ? 15.898 -3.454 29.735 1.00 89.38 818 ALA A C 1
ATOM 6453 O O . ALA A 1 818 ? 15.134 -3.982 30.546 1.00 89.38 818 ALA A O 1
ATOM 6454 N N . ALA A 1 819 ? 17.205 -3.347 29.984 1.00 84.94 819 ALA A N 1
ATOM 6455 C CA . ALA A 1 819 ? 17.860 -3.964 31.140 1.00 84.94 819 ALA A CA 1
ATOM 6456 C C . ALA A 1 819 ? 17.265 -3.497 32.489 1.00 84.94 819 ALA A C 1
ATOM 6458 O O . ALA A 1 819 ? 17.187 -4.261 33.446 1.00 84.94 819 ALA A O 1
ATOM 6459 N N . LYS A 1 820 ? 16.754 -2.262 32.552 1.00 81.19 820 LYS A N 1
ATOM 6460 C CA . LYS A 1 820 ? 16.054 -1.716 33.730 1.00 81.19 820 LYS A CA 1
ATOM 6461 C C . LYS A 1 820 ? 14.729 -2.433 34.065 1.00 81.19 820 LYS A C 1
ATOM 6463 O O . LYS A 1 820 ? 14.251 -2.319 35.187 1.00 81.19 820 LYS A O 1
ATOM 6468 N N . GLU A 1 821 ? 14.130 -3.151 33.113 1.00 86.12 821 GLU A N 1
ATOM 6469 C CA . GLU A 1 821 ? 12.785 -3.751 33.221 1.00 86.12 821 GLU A CA 1
ATOM 6470 C C . GLU A 1 821 ? 12.812 -5.261 33.492 1.00 86.12 821 GLU A C 1
ATOM 6472 O O . GLU A 1 821 ? 11.765 -5.893 33.645 1.00 86.12 821 GLU A O 1
ATOM 6477 N N . ILE A 1 822 ? 14.002 -5.866 33.536 1.00 89.69 822 ILE A N 1
ATOM 6478 C CA . ILE A 1 822 ? 14.157 -7.319 33.695 1.00 89.69 822 ILE A CA 1
ATOM 6479 C C . ILE A 1 822 ? 14.475 -7.741 35.134 1.00 89.69 822 ILE A C 1
ATOM 6481 O O . ILE A 1 822 ? 14.597 -8.933 35.401 1.00 89.69 822 ILE A O 1
ATOM 6485 N N . SER A 1 823 ? 14.561 -6.800 36.079 1.00 86.00 823 SER A N 1
ATOM 6486 C CA . SER A 1 823 ? 14.887 -7.072 37.488 1.00 86.00 823 SER A CA 1
ATOM 6487 C C . SER A 1 823 ? 13.907 -8.049 38.152 1.00 86.00 823 SER A C 1
ATOM 6489 O O . SER A 1 823 ? 14.334 -9.007 38.794 1.00 86.00 823 SER A O 1
ATOM 6491 N N . GLN A 1 824 ? 12.601 -7.879 37.924 1.00 86.75 824 GLN A N 1
ATOM 6492 C CA . GLN A 1 824 ? 11.560 -8.798 38.414 1.00 86.75 824 GLN A CA 1
ATOM 6493 C C . GLN A 1 824 ? 11.664 -10.196 37.785 1.00 86.75 824 GLN A C 1
ATOM 6495 O O . GLN A 1 824 ? 11.414 -11.209 38.441 1.00 86.75 824 GLN A O 1
ATOM 6500 N N . TRP A 1 825 ? 12.053 -10.267 36.509 1.00 92.50 825 TRP A N 1
ATOM 6501 C CA . TRP A 1 825 ? 12.269 -11.544 35.831 1.00 92.50 825 TRP A CA 1
ATOM 6502 C C . TRP A 1 825 ? 13.484 -12.272 36.423 1.00 92.50 825 TRP A C 1
ATOM 6504 O O . TRP A 1 825 ? 13.382 -13.444 36.767 1.00 92.50 825 TRP A O 1
ATOM 6514 N N . MET A 1 826 ? 14.592 -11.557 36.655 1.00 92.62 826 MET A N 1
ATOM 6515 C CA . MET A 1 826 ? 15.783 -12.125 37.301 1.00 92.62 826 MET A CA 1
ATOM 6516 C C . MET A 1 826 ? 15.485 -12.670 38.702 1.00 92.62 826 MET A C 1
ATOM 6518 O O . MET A 1 826 ? 16.008 -13.716 39.065 1.00 92.62 826 MET A O 1
ATOM 6522 N N . GLN A 1 827 ? 14.637 -11.984 39.474 1.00 89.50 827 GLN A N 1
ATOM 6523 C CA . GLN A 1 827 ? 14.210 -12.437 40.802 1.00 89.50 827 GLN A CA 1
ATOM 6524 C C . GLN A 1 827 ? 13.357 -13.707 40.733 1.00 89.50 827 GLN A C 1
ATOM 6526 O O . GLN A 1 827 ? 13.643 -14.677 41.424 1.00 89.50 827 GLN A O 1
ATOM 6531 N N . SER A 1 828 ? 12.329 -13.718 39.881 1.00 89.06 828 SER A N 1
ATOM 6532 C CA . SER A 1 828 ? 11.411 -14.863 39.753 1.00 89.06 828 SER A CA 1
ATOM 6533 C C . SER A 1 828 ? 12.060 -16.110 39.151 1.00 89.06 828 SER A C 1
ATOM 6535 O O . SER A 1 828 ? 11.598 -17.214 39.417 1.00 89.06 828 SER A O 1
ATOM 6537 N N . HIS A 1 829 ? 13.125 -15.946 38.364 1.00 89.44 829 HIS A N 1
ATOM 6538 C CA . HIS A 1 829 ? 13.803 -17.048 37.678 1.00 89.44 829 HIS A CA 1
ATOM 6539 C C . HIS A 1 829 ? 15.155 -17.393 38.306 1.00 89.44 829 HIS A C 1
ATOM 6541 O O . HIS A 1 829 ? 15.885 -18.189 37.724 1.00 89.44 829 HIS A O 1
ATOM 6547 N N . ALA A 1 830 ? 15.501 -16.830 39.472 1.00 85.62 830 ALA A N 1
ATOM 6548 C CA . ALA A 1 830 ? 16.792 -17.056 40.128 1.00 85.62 830 ALA A CA 1
ATOM 6549 C C . ALA A 1 830 ? 17.093 -18.552 40.344 1.00 85.62 830 ALA A C 1
ATOM 6551 O O . ALA A 1 830 ? 18.216 -18.987 40.093 1.00 85.62 830 ALA A O 1
ATOM 6552 N N . ASP A 1 831 ? 16.071 -19.335 40.701 1.00 84.75 831 ASP A N 1
ATOM 6553 C CA . ASP A 1 831 ? 16.173 -20.781 40.936 1.00 84.75 831 ASP A CA 1
ATOM 6554 C C . ASP A 1 831 ? 15.868 -21.632 39.685 1.00 84.75 831 ASP A C 1
ATOM 6556 O O . ASP A 1 831 ? 15.977 -22.857 39.723 1.00 84.75 831 ASP A O 1
ATOM 6560 N N . ASN A 1 832 ? 15.504 -21.011 38.551 1.00 86.94 832 ASN A N 1
ATOM 6561 C CA . ASN A 1 832 ? 15.126 -21.711 37.314 1.00 86.94 832 ASN A CA 1
ATOM 6562 C C . ASN A 1 832 ? 16.230 -21.697 36.240 1.00 86.94 832 ASN A C 1
ATOM 6564 O O . ASN A 1 832 ? 15.959 -21.667 35.039 1.00 86.94 832 ASN A O 1
ATOM 6568 N N . ASP A 1 833 ? 17.489 -21.753 36.670 1.00 90.38 833 ASP A N 1
ATOM 6569 C CA . ASP A 1 833 ? 18.661 -21.857 35.795 1.00 90.38 833 ASP A CA 1
ATOM 6570 C C . ASP A 1 833 ? 18.758 -20.757 34.697 1.00 90.38 833 ASP A C 1
ATOM 6572 O O . ASP A 1 833 ? 18.940 -21.058 33.504 1.00 90.38 833 ASP A O 1
ATOM 6576 N N . PRO A 1 834 ? 18.636 -19.466 35.074 1.00 93.75 834 PRO A N 1
ATOM 6577 C CA . PRO A 1 834 ? 18.434 -18.364 34.139 1.00 93.75 834 PRO A CA 1
ATOM 6578 C C . PRO A 1 834 ? 19.726 -17.972 33.410 1.00 93.75 834 PRO A C 1
ATOM 6580 O O . PRO A 1 834 ? 20.838 -18.155 33.914 1.00 93.75 834 PRO A O 1
ATOM 6583 N N . MET A 1 835 ? 19.580 -17.376 32.227 1.00 95.06 835 MET A N 1
ATOM 6584 C CA . MET A 1 835 ? 20.659 -16.736 31.473 1.00 95.06 835 MET A CA 1
ATOM 6585 C C . MET A 1 835 ? 20.190 -15.385 30.920 1.00 95.06 835 MET A C 1
ATOM 6587 O O . MET A 1 835 ? 19.196 -15.306 30.199 1.00 95.06 835 MET A O 1
ATOM 6591 N N . VAL A 1 836 ? 20.918 -14.320 31.252 1.00 95.19 836 VAL A N 1
ATOM 6592 C CA . VAL A 1 836 ? 20.688 -12.953 30.769 1.00 95.19 836 VAL A CA 1
ATOM 6593 C C . VAL A 1 836 ? 21.758 -12.607 29.746 1.00 95.19 836 VAL A C 1
ATOM 6595 O O . VAL A 1 836 ? 22.956 -12.698 30.019 1.00 95.19 836 VAL A O 1
ATOM 6598 N N . VAL A 1 837 ? 21.319 -12.172 28.574 1.00 95.81 837 VAL A N 1
ATOM 6599 C CA . VAL A 1 837 ? 22.186 -11.748 27.483 1.00 95.81 837 VAL A CA 1
ATOM 6600 C C . VAL A 1 837 ? 21.930 -10.280 27.179 1.00 95.81 837 VAL A C 1
ATOM 6602 O O . VAL A 1 837 ? 20.824 -9.914 26.796 1.00 95.81 837 VAL A O 1
ATOM 6605 N N . ILE A 1 838 ? 22.955 -9.449 27.339 1.00 94.31 838 ILE A N 1
ATOM 6606 C CA . ILE A 1 838 ? 22.942 -8.037 26.960 1.00 94.31 838 ILE A CA 1
ATOM 6607 C C . ILE A 1 838 ? 23.480 -7.910 25.536 1.00 94.31 838 ILE A C 1
ATOM 6609 O O . ILE A 1 838 ? 24.561 -8.421 25.244 1.00 94.31 838 ILE A O 1
ATOM 6613 N N . LEU A 1 839 ? 22.740 -7.221 24.672 1.00 93.50 839 LEU A N 1
ATOM 6614 C CA . LEU A 1 839 ? 23.056 -7.046 23.259 1.00 93.50 839 LEU A CA 1
ATOM 6615 C C . LEU A 1 839 ? 23.266 -5.573 22.917 1.00 93.50 839 LEU A C 1
ATOM 6617 O O . LEU A 1 839 ? 22.523 -4.708 23.386 1.00 93.50 839 LEU A O 1
ATOM 6621 N N . ASP A 1 840 ? 24.262 -5.319 22.073 1.00 90.88 840 ASP A N 1
ATOM 6622 C CA . ASP A 1 840 ? 24.533 -4.012 21.475 1.00 90.88 840 ASP A CA 1
ATOM 6623 C C . ASP A 1 840 ? 25.012 -4.196 20.026 1.00 90.88 840 ASP A C 1
ATOM 6625 O O . ASP A 1 840 ? 25.656 -5.199 19.702 1.00 90.88 840 ASP A O 1
ATOM 6629 N N . ASP A 1 841 ? 24.678 -3.271 19.131 1.00 89.31 841 ASP A N 1
ATOM 6630 C CA . ASP A 1 841 ? 25.038 -3.392 17.714 1.00 89.31 841 ASP A CA 1
ATOM 6631 C C . ASP A 1 841 ? 26.447 -2.858 17.430 1.00 89.31 841 ASP A C 1
ATOM 6633 O O . ASP A 1 841 ? 27.169 -3.419 16.603 1.00 89.31 841 ASP A O 1
ATOM 6637 N N . PHE A 1 842 ? 26.884 -1.822 18.149 1.00 90.62 842 PHE A N 1
ATOM 6638 C CA . PHE A 1 842 ? 28.209 -1.251 17.947 1.00 90.62 842 PHE A CA 1
ATOM 6639 C C . PHE A 1 842 ? 28.815 -0.654 19.221 1.00 90.62 842 PHE A C 1
ATOM 6641 O O . PHE A 1 842 ? 28.254 0.264 19.816 1.00 90.62 842 PHE A O 1
ATOM 6648 N N . ALA A 1 843 ? 30.016 -1.104 19.598 1.00 90.19 843 ALA A N 1
ATOM 6649 C CA . ALA A 1 843 ? 30.754 -0.559 20.740 1.00 90.19 843 ALA A CA 1
ATOM 6650 C C . ALA A 1 843 ? 32.162 -0.099 20.347 1.00 90.19 843 ALA A C 1
ATOM 6652 O O . ALA A 1 843 ? 33.017 -0.905 19.987 1.00 90.19 843 ALA A O 1
ATOM 6653 N N . ALA A 1 844 ? 32.430 1.203 20.477 1.00 87.75 844 ALA A N 1
ATOM 6654 C CA . ALA A 1 844 ? 33.717 1.764 20.070 1.00 87.75 844 ALA A CA 1
ATOM 6655 C C . ALA A 1 844 ? 34.673 2.071 21.231 1.00 87.75 844 ALA A C 1
ATOM 6657 O O . ALA A 1 844 ? 35.729 1.464 21.318 1.00 87.75 844 ALA A O 1
ATOM 6658 N N . SER A 1 845 ? 34.307 2.956 22.166 1.00 85.94 845 SER A N 1
ATOM 6659 C CA . SER A 1 845 ? 35.097 3.176 23.396 1.00 85.94 845 SER A CA 1
ATOM 6660 C C . SER A 1 845 ? 34.640 2.306 24.568 1.00 85.94 845 SER A C 1
ATOM 6662 O O . SER A 1 845 ? 35.273 2.292 25.616 1.00 85.94 845 SER A O 1
ATOM 6664 N N . GLY A 1 846 ? 33.480 1.651 24.449 1.00 83.44 846 GLY A N 1
ATOM 6665 C CA . GLY A 1 846 ? 32.851 0.888 25.535 1.00 83.44 846 GLY A CA 1
ATOM 6666 C C . GLY A 1 846 ? 32.234 1.739 26.655 1.00 83.44 846 GLY A C 1
ATOM 6667 O O . GLY A 1 846 ? 31.521 1.207 27.502 1.00 83.44 846 GLY A O 1
ATOM 6668 N N . SER A 1 847 ? 32.426 3.063 26.655 1.00 84.25 847 SER A N 1
ATOM 6669 C CA . SER A 1 847 ? 31.970 3.946 27.741 1.00 84.25 847 SER A CA 1
ATOM 6670 C C . SER A 1 847 ? 30.445 3.983 27.918 1.00 84.25 847 SER A C 1
ATOM 6672 O O . SER A 1 847 ? 29.961 3.943 29.052 1.00 84.25 847 SER A O 1
ATOM 6674 N N . SER A 1 848 ? 29.676 4.022 26.824 1.00 84.81 848 SER A N 1
ATOM 6675 C CA . SER A 1 848 ? 28.206 3.965 26.863 1.00 84.81 848 SER A CA 1
ATOM 6676 C C . SER A 1 848 ? 27.713 2.633 27.428 1.00 84.81 848 SER A C 1
ATOM 6678 O O . SER A 1 848 ? 26.896 2.618 28.348 1.00 84.81 848 SER A O 1
ATOM 6680 N N . LEU A 1 849 ? 28.289 1.524 26.956 1.00 87.56 849 LEU A N 1
ATOM 6681 C CA . LEU A 1 849 ? 27.976 0.173 27.414 1.00 87.56 849 LEU A CA 1
ATOM 6682 C C . LEU A 1 849 ? 28.313 -0.002 28.907 1.00 87.56 849 LEU A C 1
ATOM 6684 O O . LEU A 1 849 ? 27.467 -0.445 29.682 1.00 87.56 849 LEU A O 1
ATOM 6688 N N . ALA A 1 850 ? 29.489 0.450 29.354 1.00 88.50 850 ALA A N 1
ATOM 6689 C CA . ALA A 1 850 ? 29.902 0.412 30.759 1.00 88.50 850 ALA A CA 1
ATOM 6690 C C . ALA A 1 850 ? 28.978 1.234 31.682 1.00 88.50 850 ALA A C 1
ATOM 6692 O O . ALA A 1 850 ? 28.613 0.772 32.770 1.00 88.50 850 ALA A O 1
ATOM 6693 N N . LYS A 1 851 ? 28.554 2.432 31.248 1.00 87.50 851 LYS A N 1
ATOM 6694 C CA . LYS A 1 851 ? 27.564 3.260 31.967 1.00 87.50 851 LYS A CA 1
ATOM 6695 C C . LYS A 1 851 ? 26.191 2.586 32.022 1.00 87.50 851 LYS A C 1
ATOM 6697 O O . LYS A 1 851 ? 25.534 2.612 33.066 1.00 87.50 851 LYS A O 1
ATOM 6702 N N . GLY A 1 852 ? 25.774 1.961 30.924 1.00 88.31 852 GLY A N 1
ATOM 6703 C CA . GLY A 1 852 ? 24.539 1.187 30.845 1.00 88.31 852 GLY A CA 1
ATOM 6704 C C . GLY A 1 852 ? 24.528 0.016 31.830 1.00 88.31 852 GLY A C 1
ATOM 6705 O O . GLY A 1 852 ? 23.588 -0.124 32.612 1.00 88.31 852 GLY A O 1
ATOM 6706 N N . ILE A 1 853 ? 25.621 -0.751 31.894 1.00 89.50 853 ILE A N 1
ATOM 6707 C CA . ILE A 1 853 ? 25.800 -1.847 32.862 1.00 89.50 853 ILE A CA 1
ATOM 6708 C C . ILE A 1 853 ? 25.790 -1.322 34.303 1.00 89.50 853 ILE A C 1
ATOM 6710 O O . ILE A 1 853 ? 25.171 -1.932 35.173 1.00 89.50 853 ILE A O 1
ATOM 6714 N N . ALA A 1 854 ? 26.424 -0.175 34.570 1.00 89.12 854 ALA A N 1
ATOM 6715 C CA . ALA A 1 854 ? 26.410 0.434 35.901 1.00 89.12 854 ALA A CA 1
ATOM 6716 C C . ALA A 1 854 ? 24.986 0.786 36.356 1.00 89.12 854 ALA A C 1
ATOM 6718 O O . ALA A 1 854 ? 24.629 0.571 37.515 1.00 89.12 854 ALA A O 1
ATOM 6719 N N . THR A 1 855 ? 24.167 1.305 35.439 1.00 88.31 855 THR A N 1
ATOM 6720 C CA . THR A 1 855 ? 22.750 1.601 35.690 1.00 88.31 855 THR A CA 1
ATOM 6721 C C . THR A 1 855 ? 21.941 0.321 35.880 1.00 88.31 855 THR A C 1
ATOM 6723 O O . THR A 1 855 ? 21.170 0.224 36.833 1.00 88.31 855 THR A O 1
ATOM 6726 N N . PHE A 1 856 ? 22.168 -0.690 35.038 1.00 89.94 856 PHE A N 1
ATOM 6727 C CA . PHE A 1 856 ? 21.514 -1.992 35.152 1.00 89.94 856 PHE A CA 1
ATOM 6728 C C . PHE A 1 856 ? 21.797 -2.653 36.506 1.00 89.94 856 PHE A C 1
ATOM 6730 O O . PHE A 1 856 ? 20.863 -3.012 37.221 1.00 89.94 856 PHE A O 1
ATOM 6737 N N . ARG A 1 857 ? 23.064 -2.694 36.932 1.00 89.69 857 ARG A N 1
ATOM 6738 C CA . ARG A 1 857 ? 23.467 -3.207 38.249 1.00 89.69 857 ARG A CA 1
ATOM 6739 C C . ARG A 1 857 ? 22.738 -2.515 39.403 1.00 89.69 857 ARG A C 1
ATOM 6741 O O . ARG A 1 857 ? 22.396 -3.173 40.375 1.00 89.69 857 ARG A O 1
ATOM 6748 N N . LYS A 1 858 ? 22.507 -1.200 39.313 1.00 88.81 858 LYS A N 1
ATOM 6749 C CA . LYS A 1 858 ? 21.779 -0.434 40.343 1.00 88.81 858 LYS A CA 1
ATOM 6750 C C . LYS A 1 858 ? 20.282 -0.753 40.390 1.00 88.81 858 LYS A C 1
ATOM 6752 O O . LYS A 1 858 ? 19.661 -0.521 41.418 1.00 88.81 858 LYS A O 1
ATOM 6757 N N . SER A 1 859 ? 19.710 -1.246 39.291 1.00 87.94 859 SER A N 1
ATOM 6758 C CA . SER A 1 859 ? 18.280 -1.573 39.181 1.00 87.94 859 SER A CA 1
ATOM 6759 C C . SER A 1 859 ? 17.918 -2.988 39.652 1.00 87.94 859 SER A C 1
ATOM 6761 O O . SER A 1 859 ? 16.737 -3.319 39.743 1.00 87.94 859 SER A O 1
ATOM 6763 N N . VAL A 1 860 ? 18.918 -3.824 39.944 1.00 89.00 860 VAL A N 1
ATOM 6764 C CA . VAL A 1 860 ? 18.748 -5.215 40.379 1.00 89.00 860 VAL A CA 1
ATOM 6765 C C . VAL A 1 860 ? 19.130 -5.335 41.851 1.00 89.00 860 VAL A C 1
ATOM 6767 O O . VAL A 1 860 ? 20.065 -4.682 42.314 1.00 89.00 860 VAL A O 1
ATOM 6770 N N . ASP A 1 861 ? 18.414 -6.187 42.586 1.00 89.56 861 ASP A N 1
ATOM 6771 C CA . ASP A 1 861 ? 18.745 -6.489 43.978 1.00 89.56 861 ASP A CA 1
ATOM 6772 C C . ASP A 1 861 ? 20.215 -6.966 44.113 1.00 89.56 861 ASP A C 1
ATOM 6774 O O . ASP A 1 861 ? 20.649 -7.828 43.338 1.00 89.56 861 ASP A O 1
ATOM 6778 N N . PRO A 1 862 ? 21.003 -6.440 45.074 1.00 90.44 862 PRO A N 1
ATOM 6779 C CA . PRO A 1 862 ? 22.419 -6.780 45.205 1.00 90.44 862 PRO A CA 1
ATOM 6780 C C . PRO A 1 862 ? 22.718 -8.269 45.418 1.00 90.44 862 PRO A C 1
ATOM 6782 O O . PRO A 1 862 ? 23.781 -8.725 44.988 1.00 90.44 862 PRO A O 1
ATOM 6785 N N . GLN A 1 863 ? 21.832 -9.023 46.079 1.00 89.38 863 GLN A N 1
ATOM 6786 C CA . GLN A 1 863 ? 22.016 -10.463 46.295 1.00 89.38 863 GLN A CA 1
ATOM 6787 C C . GLN A 1 863 ? 21.766 -11.235 44.999 1.00 89.38 863 GLN A C 1
ATOM 6789 O O . GLN A 1 863 ? 22.580 -12.078 44.617 1.00 89.38 863 GLN A O 1
ATOM 6794 N N . VAL A 1 864 ? 20.705 -10.877 44.271 1.00 89.62 864 VAL A N 1
ATOM 6795 C CA . VAL A 1 864 ? 20.382 -11.470 42.961 1.00 89.62 864 VAL A CA 1
ATOM 6796 C C . VAL A 1 864 ? 21.490 -11.184 41.950 1.00 89.62 864 VAL A C 1
ATOM 6798 O O . VAL A 1 864 ? 21.965 -12.098 41.279 1.00 89.62 864 VAL A O 1
ATOM 6801 N N . TRP A 1 865 ? 21.974 -9.939 41.882 1.00 91.31 865 TRP A N 1
ATOM 6802 C CA . TRP A 1 865 ? 23.088 -9.576 41.004 1.00 91.31 865 TRP A CA 1
ATOM 6803 C C . TRP A 1 865 ? 24.343 -10.405 41.296 1.00 91.31 865 TRP A C 1
ATOM 6805 O O . TRP A 1 865 ? 24.955 -10.935 40.370 1.00 91.31 865 TRP A O 1
ATOM 6815 N N . ARG A 1 866 ? 24.725 -10.542 42.576 1.00 89.94 866 ARG A N 1
ATOM 6816 C CA . ARG A 1 866 ? 25.892 -11.349 42.973 1.00 89.94 866 ARG A CA 1
ATOM 6817 C C . ARG A 1 866 ? 25.746 -12.803 42.537 1.00 89.94 866 ARG A C 1
ATOM 6819 O O . ARG A 1 866 ? 26.657 -13.306 41.889 1.00 89.94 866 ARG A O 1
ATOM 6826 N N . SER A 1 867 ? 24.593 -13.420 42.793 1.00 89.69 867 SER A N 1
ATOM 6827 C CA . SER A 1 867 ? 24.324 -14.802 42.378 1.00 89.69 867 SER A CA 1
ATOM 6828 C C . SER A 1 867 ? 24.472 -14.990 40.863 1.00 89.69 867 SER A C 1
ATOM 6830 O O . SER A 1 867 ? 25.160 -15.904 40.407 1.00 89.69 867 SER A O 1
ATOM 6832 N N . PHE A 1 868 ? 23.903 -14.089 40.057 1.00 91.75 868 PHE A N 1
ATOM 6833 C CA . PHE A 1 868 ? 23.995 -14.176 38.597 1.00 91.75 868 PHE A CA 1
ATOM 6834 C C . PHE A 1 868 ? 25.432 -14.011 38.081 1.00 91.75 868 PHE A C 1
ATOM 6836 O O . PHE A 1 868 ? 25.806 -14.663 37.106 1.00 91.75 868 PHE A O 1
ATOM 6843 N N . ILE A 1 869 ? 26.242 -13.162 38.717 1.00 90.62 869 ILE A N 1
ATOM 6844 C CA . ILE A 1 869 ? 27.652 -12.971 38.353 1.00 90.62 869 ILE A CA 1
ATOM 6845 C C . ILE A 1 869 ? 28.505 -14.178 38.757 1.00 90.62 869 ILE A C 1
ATOM 6847 O O . ILE A 1 869 ? 29.265 -14.674 37.929 1.00 90.62 869 ILE A O 1
ATOM 6851 N N . GLU A 1 870 ? 28.371 -14.669 39.993 1.00 87.69 870 GLU A N 1
ATOM 6852 C CA . GLU A 1 870 ? 29.147 -15.808 40.514 1.00 87.69 870 GLU A CA 1
ATOM 6853 C C . GLU A 1 870 ? 28.929 -17.079 39.684 1.00 87.69 870 GLU A C 1
ATOM 6855 O O . GLU A 1 870 ? 29.873 -17.823 39.426 1.00 87.69 870 GLU A O 1
ATOM 6860 N N . HIS A 1 871 ? 27.708 -17.280 39.184 1.00 87.06 871 HIS A N 1
ATOM 6861 C CA . HIS A 1 871 ? 27.360 -18.408 38.318 1.00 87.06 871 HIS A CA 1
ATOM 6862 C C . HIS A 1 871 ? 27.513 -18.110 36.813 1.00 87.06 871 HIS A C 1
ATOM 6864 O O . HIS A 1 871 ? 27.097 -18.922 35.986 1.00 87.06 871 HIS A O 1
ATOM 6870 N N . GLY A 1 872 ? 28.061 -16.949 36.428 1.00 88.50 872 GLY A N 1
ATOM 6871 C CA . GLY A 1 872 ? 28.327 -16.596 35.027 1.00 88.50 872 GLY A CA 1
ATOM 6872 C C . GLY A 1 872 ? 27.083 -16.438 34.139 1.00 88.50 872 GLY A C 1
ATOM 6873 O O . GLY A 1 872 ? 27.172 -16.627 32.924 1.00 88.50 872 GLY A O 1
ATOM 6874 N N . ARG A 1 873 ? 25.925 -16.100 34.727 1.00 91.62 873 ARG A N 1
ATOM 6875 C CA . ARG A 1 873 ? 24.605 -16.031 34.063 1.00 91.62 873 ARG A CA 1
ATOM 6876 C C . ARG A 1 873 ? 24.368 -14.780 33.240 1.00 91.62 873 ARG A C 1
ATOM 6878 O O . ARG A 1 873 ? 23.381 -14.734 32.513 1.00 91.62 873 ARG A O 1
ATOM 6885 N N . ILE A 1 874 ? 25.234 -13.779 33.350 1.00 93.50 874 ILE A N 1
ATOM 6886 C CA . ILE A 1 874 ? 25.147 -12.543 32.570 1.00 93.50 874 ILE A CA 1
ATOM 6887 C C . ILE A 1 874 ? 26.253 -12.558 31.519 1.00 93.50 874 ILE A C 1
ATOM 6889 O O . ILE A 1 874 ? 27.436 -12.641 31.847 1.00 93.50 874 ILE A O 1
ATOM 6893 N N . SER A 1 875 ? 25.859 -12.484 30.251 1.00 94.62 875 SER A N 1
ATOM 6894 C CA . SER A 1 875 ? 26.771 -12.377 29.110 1.00 94.62 875 SER A CA 1
ATOM 6895 C C . SER A 1 875 ? 26.441 -11.140 28.287 1.00 94.62 875 SER A C 1
ATOM 6897 O O . SER A 1 875 ? 25.281 -10.761 28.169 1.00 94.62 875 SER A O 1
ATOM 6899 N N . ILE A 1 876 ? 27.461 -10.512 27.720 1.00 94.56 876 ILE A N 1
ATOM 6900 C CA . ILE A 1 876 ? 27.353 -9.332 26.872 1.00 94.56 876 ILE A CA 1
ATOM 6901 C C . ILE A 1 876 ? 27.911 -9.693 25.507 1.00 94.56 876 ILE A C 1
ATOM 6903 O O . ILE A 1 876 ? 29.079 -10.073 25.390 1.00 94.56 876 ILE A O 1
ATOM 6907 N N . PHE A 1 877 ? 27.074 -9.556 24.489 1.00 95.06 877 PHE A N 1
ATOM 6908 C CA . PHE A 1 877 ? 27.465 -9.767 23.110 1.00 95.06 877 PHE A CA 1
ATOM 6909 C C . PHE A 1 877 ? 27.265 -8.488 22.309 1.00 95.06 877 PHE A C 1
ATOM 6911 O O . PHE A 1 877 ? 26.181 -7.911 22.299 1.00 95.06 877 PHE A O 1
ATOM 6918 N N . VAL A 1 878 ? 28.328 -8.047 21.643 1.00 93.31 878 VAL A N 1
ATOM 6919 C CA . VAL A 1 878 ? 28.296 -6.877 20.763 1.00 93.31 878 VAL A CA 1
ATOM 6920 C C . VAL A 1 878 ? 28.446 -7.348 19.324 1.00 93.31 878 VAL A C 1
ATOM 6922 O O . VAL A 1 878 ? 29.301 -8.187 19.048 1.00 93.31 878 VAL A O 1
ATOM 6925 N N . MET A 1 879 ? 27.638 -6.837 18.397 1.00 92.69 879 MET A N 1
ATOM 6926 C CA . MET A 1 879 ? 27.741 -7.243 16.993 1.00 92.69 879 MET A CA 1
ATOM 6927 C C . MET A 1 879 ? 29.087 -6.807 16.393 1.00 92.69 879 MET A C 1
ATOM 6929 O O . MET A 1 879 ? 29.854 -7.650 15.931 1.00 92.69 879 MET A O 1
ATOM 6933 N N . PHE A 1 880 ? 29.418 -5.518 16.493 1.00 92.88 880 PHE A N 1
ATOM 6934 C CA . PHE A 1 880 ? 30.694 -4.963 16.040 1.00 92.88 880 PHE A CA 1
ATOM 6935 C C . PHE A 1 880 ? 31.372 -4.169 17.157 1.00 92.88 880 PHE A C 1
ATOM 6937 O O . PHE A 1 880 ? 30.742 -3.319 17.785 1.00 92.88 880 PHE A O 1
ATOM 6944 N N . ALA A 1 881 ? 32.658 -4.404 17.413 1.00 93.88 881 ALA A N 1
ATOM 6945 C CA . ALA A 1 881 ? 33.376 -3.636 18.427 1.00 93.88 881 ALA A CA 1
ATOM 6946 C C . ALA A 1 881 ? 34.839 -3.381 18.079 1.00 93.88 881 ALA A C 1
ATOM 6948 O O . ALA A 1 881 ? 35.486 -4.206 17.439 1.00 93.88 881 ALA A O 1
ATOM 6949 N N . PHE A 1 882 ? 35.377 -2.268 18.568 1.00 92.88 882 PHE A N 1
ATOM 6950 C CA . PHE A 1 882 ? 36.826 -2.090 18.652 1.00 92.88 882 PHE A CA 1
ATOM 6951 C C . PHE A 1 882 ? 37.383 -2.829 19.888 1.00 92.88 882 PHE A C 1
ATOM 6953 O O . PHE A 1 882 ? 36.666 -2.947 20.892 1.00 92.88 882 PHE A O 1
ATOM 6960 N N . PRO A 1 883 ? 38.632 -3.335 19.852 1.00 91.12 883 PRO A N 1
ATOM 6961 C CA . PRO A 1 883 ? 39.237 -4.072 20.966 1.00 91.12 883 PRO A CA 1
ATOM 6962 C C . PRO A 1 883 ? 39.149 -3.333 22.308 1.00 91.12 883 PRO A C 1
ATOM 6964 O O . PRO A 1 883 ? 38.770 -3.920 23.325 1.00 91.12 883 PRO A O 1
ATOM 6967 N N . GLU A 1 884 ? 39.388 -2.023 22.295 1.00 89.50 884 GLU A N 1
ATOM 6968 C CA . GLU A 1 884 ? 39.423 -1.172 23.483 1.00 89.50 884 GLU A CA 1
ATOM 6969 C C . GLU A 1 884 ? 38.047 -1.064 24.159 1.00 89.50 884 GLU A C 1
ATOM 6971 O O . GLU A 1 884 ? 37.970 -0.926 25.381 1.00 89.50 884 GLU A O 1
ATOM 6976 N N . ALA A 1 885 ? 36.943 -1.186 23.406 1.00 89.88 885 ALA A N 1
ATOM 6977 C CA . ALA A 1 885 ? 35.602 -1.240 23.990 1.00 89.88 885 ALA A CA 1
ATOM 6978 C C . ALA A 1 885 ? 35.425 -2.473 24.877 1.00 89.88 885 ALA A C 1
ATOM 6980 O O . ALA A 1 885 ? 34.871 -2.385 25.976 1.00 89.88 885 ALA A O 1
ATOM 6981 N N . ILE A 1 886 ? 35.893 -3.625 24.395 1.00 91.81 886 ILE A N 1
ATOM 6982 C CA . ILE A 1 886 ? 35.778 -4.902 25.099 1.00 91.81 886 ILE A CA 1
ATOM 6983 C C . ILE A 1 886 ? 36.687 -4.899 26.329 1.00 91.81 886 ILE A C 1
ATOM 6985 O O . ILE A 1 886 ? 36.256 -5.303 27.412 1.00 91.81 886 ILE A O 1
ATOM 6989 N N . GLU A 1 887 ? 37.910 -4.389 26.192 1.00 90.75 887 GLU A N 1
ATOM 6990 C CA . GLU A 1 887 ? 38.855 -4.232 27.301 1.00 90.75 887 GLU A CA 1
ATOM 6991 C C . GLU A 1 887 ? 38.336 -3.271 28.374 1.00 90.75 887 GLU A C 1
ATOM 6993 O O . GLU A 1 887 ? 38.388 -3.600 29.558 1.00 90.75 887 GLU A O 1
ATOM 6998 N N . SER A 1 888 ? 37.754 -2.133 27.979 1.00 88.75 888 SER A N 1
ATOM 6999 C CA . SER A 1 888 ? 37.173 -1.151 28.903 1.00 88.75 888 SER A CA 1
ATOM 7000 C C . SER A 1 888 ? 36.066 -1.762 29.769 1.00 88.75 888 SER A C 1
ATOM 7002 O O . SER A 1 888 ? 36.062 -1.606 30.995 1.00 88.75 888 SER A O 1
ATOM 7004 N N . VAL A 1 889 ? 35.151 -2.523 29.157 1.00 89.12 889 VAL A N 1
ATOM 7005 C CA . VAL A 1 889 ? 34.061 -3.177 29.897 1.00 89.12 889 VAL A CA 1
ATOM 7006 C C . VAL A 1 889 ? 34.590 -4.309 30.781 1.00 89.12 889 VAL A C 1
ATOM 7008 O O . VAL A 1 889 ? 34.154 -4.420 31.927 1.00 89.12 889 VAL A O 1
ATOM 7011 N N . ARG A 1 890 ? 35.555 -5.111 30.305 1.00 91.06 890 ARG A N 1
ATOM 7012 C CA . ARG A 1 890 ? 36.191 -6.173 31.111 1.00 91.06 890 ARG A CA 1
ATOM 7013 C C . ARG A 1 890 ? 36.973 -5.611 32.297 1.00 91.06 890 ARG A C 1
ATOM 7015 O O . ARG A 1 890 ? 36.917 -6.188 33.376 1.00 91.06 890 ARG A O 1
ATOM 7022 N N . ALA A 1 891 ? 37.652 -4.477 32.135 1.00 89.31 891 ALA A N 1
ATOM 7023 C CA . ALA A 1 891 ? 38.350 -3.808 33.229 1.00 89.31 891 ALA A CA 1
ATOM 7024 C C . ALA A 1 891 ? 37.369 -3.287 34.293 1.00 89.31 891 ALA A C 1
ATOM 7026 O O . ALA A 1 891 ? 37.618 -3.429 35.490 1.00 89.31 891 ALA A O 1
ATOM 7027 N N . ALA A 1 892 ? 36.231 -2.726 33.869 1.00 87.94 892 ALA A N 1
ATOM 7028 C CA . ALA A 1 892 ? 35.189 -2.253 34.781 1.00 87.94 892 ALA A CA 1
ATOM 7029 C C . ALA A 1 892 ? 34.420 -3.400 35.467 1.00 87.94 892 ALA A C 1
ATOM 7031 O O . ALA A 1 892 ? 34.000 -3.262 36.619 1.00 87.94 892 ALA A O 1
ATOM 7032 N N . TYR A 1 893 ? 34.235 -4.528 34.771 1.00 88.19 893 TYR A N 1
ATOM 7033 C CA . TYR A 1 893 ? 33.477 -5.688 35.242 1.00 88.19 893 TYR A CA 1
ATOM 7034 C C . TYR A 1 893 ? 34.169 -7.016 34.871 1.00 88.19 893 TYR A C 1
ATOM 7036 O O . TYR A 1 893 ? 33.714 -7.711 33.961 1.00 88.19 893 TYR A O 1
ATOM 7044 N N . PRO A 1 894 ? 35.222 -7.426 35.608 1.00 86.38 894 PRO A N 1
ATOM 7045 C CA . PRO A 1 894 ? 36.040 -8.596 35.256 1.00 86.38 894 PRO A CA 1
ATOM 7046 C C . PRO A 1 894 ? 35.281 -9.925 35.260 1.00 86.38 894 PRO A C 1
ATOM 7048 O O . PRO A 1 894 ? 35.653 -10.867 34.570 1.00 86.38 894 PRO A O 1
ATOM 7051 N N . SER A 1 895 ? 34.210 -10.004 36.049 1.00 85.50 895 SER A N 1
ATOM 7052 C CA . SER A 1 895 ? 33.384 -11.203 36.195 1.00 85.50 895 SER A CA 1
ATOM 7053 C C . SER A 1 895 ? 32.297 -11.339 35.120 1.00 85.50 895 SER A C 1
ATOM 7055 O O . SER A 1 895 ? 31.577 -12.334 35.118 1.00 85.50 895 SER A O 1
ATOM 7057 N N . LEU A 1 896 ? 32.134 -10.351 34.230 1.00 89.94 896 LEU A N 1
ATOM 7058 C CA . LEU A 1 896 ? 31.176 -10.418 33.126 1.00 89.94 896 LEU A CA 1
ATOM 7059 C C . LEU A 1 896 ? 31.819 -11.017 31.877 1.00 89.94 896 LEU A C 1
ATOM 7061 O O . LEU A 1 896 ? 32.912 -10.634 31.463 1.00 89.94 896 LEU A O 1
ATOM 7065 N N . HIS A 1 897 ? 31.092 -11.921 31.227 1.00 90.81 897 HIS A N 1
ATOM 7066 C CA . HIS A 1 897 ? 31.491 -12.452 29.932 1.00 90.81 897 HIS A CA 1
ATOM 7067 C C . HIS A 1 897 ? 31.149 -11.433 28.838 1.00 90.81 897 HIS A C 1
ATOM 7069 O O . HIS A 1 897 ? 29.974 -11.170 28.606 1.00 90.81 897 HIS A O 1
ATOM 7075 N N . VAL A 1 898 ? 32.158 -10.856 28.180 1.00 93.38 898 VAL A N 1
ATOM 7076 C CA . VAL A 1 898 ? 31.981 -9.838 27.128 1.00 93.38 898 VAL A CA 1
ATOM 7077 C C . VAL A 1 898 ? 32.705 -10.272 25.865 1.00 93.38 898 VAL A C 1
ATOM 7079 O O . VAL A 1 898 ? 33.921 -10.488 25.907 1.00 93.38 898 VAL A O 1
ATOM 7082 N N . VAL A 1 899 ? 31.979 -10.396 24.752 1.00 93.56 899 VAL A N 1
ATOM 7083 C CA . VAL A 1 899 ? 32.529 -10.849 23.465 1.00 93.56 899 VAL A CA 1
ATOM 7084 C C . VAL A 1 899 ? 31.890 -10.078 22.310 1.00 93.56 899 VAL A C 1
ATOM 7086 O O . VAL A 1 899 ? 30.692 -9.806 22.327 1.00 93.56 899 VAL A O 1
ATOM 7089 N N . ALA A 1 900 ? 32.684 -9.741 21.296 1.00 93.50 900 ALA A N 1
ATOM 7090 C CA . ALA A 1 900 ? 32.185 -9.190 20.042 1.00 93.50 900 ALA A CA 1
ATOM 7091 C C . ALA A 1 900 ? 32.057 -10.289 18.978 1.00 93.50 900 ALA A C 1
ATOM 7093 O O . ALA A 1 900 ? 32.936 -11.147 18.877 1.00 93.50 900 ALA A O 1
ATOM 7094 N N . ALA A 1 901 ? 30.999 -10.257 18.168 1.00 92.62 901 ALA A N 1
ATOM 7095 C CA . ALA A 1 901 ? 30.884 -11.136 17.006 1.00 92.62 901 ALA A CA 1
ATOM 7096 C C . ALA A 1 901 ? 31.936 -10.769 15.949 1.00 92.62 901 ALA A C 1
ATOM 7098 O O . ALA A 1 901 ? 32.575 -11.652 15.368 1.00 92.62 901 ALA A O 1
ATOM 7099 N N . ASN A 1 902 ? 32.172 -9.472 15.754 1.00 92.88 902 ASN A N 1
ATOM 7100 C CA . ASN A 1 902 ? 33.155 -8.943 14.823 1.00 92.88 902 ASN A CA 1
ATOM 7101 C C . ASN A 1 902 ? 34.002 -7.860 15.504 1.00 92.88 902 ASN A C 1
ATOM 7103 O O . ASN A 1 902 ? 33.486 -6.830 15.936 1.00 92.88 902 ASN A O 1
ATOM 7107 N N . THR A 1 903 ? 35.312 -8.088 15.576 1.00 92.62 903 THR A N 1
ATOM 7108 C CA . THR A 1 903 ? 36.268 -7.089 16.065 1.00 92.62 903 THR A CA 1
ATOM 7109 C C . THR A 1 903 ? 36.792 -6.269 14.892 1.00 92.62 903 THR A C 1
ATOM 7111 O O . THR A 1 903 ? 37.249 -6.843 13.904 1.00 92.62 903 THR A O 1
ATOM 7114 N N . LEU A 1 904 ? 36.707 -4.945 14.993 1.00 93.19 904 LEU A N 1
ATOM 7115 C CA . LEU A 1 904 ? 37.182 -4.005 13.978 1.00 93.19 904 LEU A CA 1
ATOM 7116 C C . LEU A 1 904 ? 38.640 -3.622 14.236 1.00 93.19 904 LEU A C 1
ATOM 7118 O O . LEU A 1 904 ? 39.036 -3.448 15.389 1.00 93.19 904 LEU A O 1
ATOM 7122 N N . GLY A 1 905 ? 39.423 -3.497 13.166 1.00 89.56 905 GLY A N 1
ATOM 7123 C CA . GLY A 1 905 ? 40.818 -3.078 13.228 1.00 89.56 905 GLY A CA 1
ATOM 7124 C C . GLY A 1 905 ? 40.992 -1.573 13.051 1.00 89.56 905 GL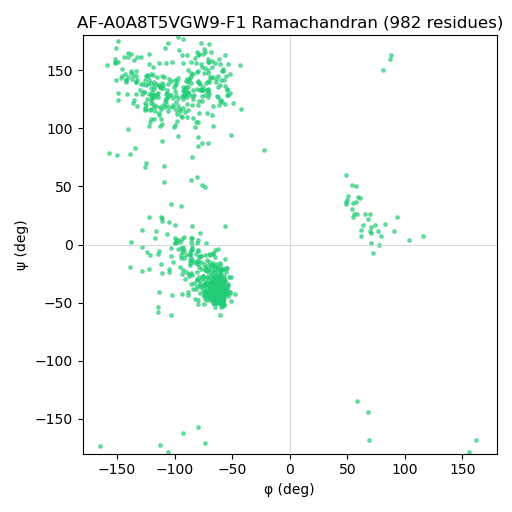Y A C 1
ATOM 7125 O O . GLY A 1 905 ? 40.048 -0.829 12.780 1.00 89.56 905 GLY A O 1
ATOM 7126 N N . ASP A 1 906 ? 42.237 -1.120 13.162 1.00 89.00 906 ASP A N 1
ATOM 7127 C CA . ASP A 1 906 ? 42.609 0.270 12.888 1.00 89.00 906 ASP A CA 1
ATOM 7128 C C . ASP A 1 906 ? 42.442 0.659 11.405 1.00 89.00 906 ASP A C 1
ATOM 7130 O O . ASP A 1 906 ? 42.488 1.841 11.066 1.00 89.00 906 ASP A O 1
ATOM 7134 N N . ASP A 1 907 ? 42.161 -0.309 10.526 1.00 89.38 907 ASP A N 1
ATOM 7135 C CA . ASP A 1 907 ? 41.946 -0.129 9.091 1.00 89.38 907 ASP A CA 1
ATOM 7136 C C . ASP A 1 907 ? 40.682 0.672 8.729 1.00 89.38 907 ASP A C 1
ATOM 7138 O O . ASP A 1 907 ? 40.561 1.173 7.604 1.00 89.38 907 ASP A O 1
ATOM 7142 N N . VAL A 1 908 ? 39.771 0.828 9.696 1.00 92.94 908 VAL A N 1
ATOM 7143 C CA . VAL A 1 908 ? 38.548 1.645 9.623 1.00 92.94 908 VAL A CA 1
ATOM 7144 C C . VAL A 1 908 ? 38.596 2.880 10.539 1.00 92.94 908 VAL A C 1
ATOM 7146 O O . VAL A 1 908 ? 37.550 3.415 10.919 1.00 92.94 908 VAL A O 1
ATOM 7149 N N . ARG A 1 909 ? 39.795 3.364 10.900 1.00 93.00 909 ARG A N 1
ATOM 7150 C CA . ARG A 1 909 ? 39.995 4.639 11.618 1.00 93.00 909 ARG A CA 1
ATOM 7151 C C . ARG A 1 909 ? 40.588 5.699 10.696 1.00 93.00 909 ARG A C 1
ATOM 7153 O O . ARG A 1 909 ? 41.645 5.506 10.107 1.00 93.00 909 ARG A O 1
ATOM 7160 N N . ALA A 1 910 ? 39.933 6.854 10.623 1.00 90.94 910 ALA A N 1
ATOM 7161 C CA . ALA A 1 910 ? 40.238 7.914 9.663 1.00 90.94 910 ALA A CA 1
ATOM 7162 C C . ALA A 1 910 ? 41.675 8.449 9.721 1.00 90.94 910 ALA A C 1
ATOM 7164 O O . ALA A 1 910 ? 42.212 8.867 8.703 1.00 90.94 910 ALA A O 1
ATOM 7165 N N . LEU A 1 911 ? 42.282 8.464 10.910 1.00 89.44 911 LEU A N 1
ATOM 7166 C CA . LEU A 1 911 ? 43.598 9.063 11.155 1.00 89.44 911 LEU A CA 1
ATOM 7167 C C . LEU A 1 911 ? 44.653 8.036 11.591 1.00 89.44 911 LEU A C 1
ATOM 7169 O O . LEU A 1 911 ? 45.718 8.435 12.062 1.00 89.44 911 LEU A O 1
ATOM 7173 N N . SER A 1 912 ? 44.358 6.736 11.478 1.00 87.50 912 SER A N 1
ATOM 7174 C CA . SER A 1 912 ? 45.336 5.693 11.786 1.00 87.50 912 SER A CA 1
ATOM 7175 C C . SER A 1 912 ? 46.302 5.494 10.622 1.00 87.50 912 SER A C 1
ATOM 7177 O O . SER A 1 912 ? 45.893 5.463 9.460 1.00 87.50 912 SER A O 1
ATOM 7179 N N . THR A 1 913 ? 47.583 5.303 10.931 1.00 82.94 913 THR A N 1
ATOM 7180 C CA . THR A 1 913 ? 48.595 4.907 9.943 1.00 82.94 913 THR A CA 1
ATOM 7181 C C . THR A 1 913 ? 48.292 3.533 9.353 1.00 82.94 913 THR A C 1
ATOM 7183 O O . THR A 1 913 ? 48.485 3.321 8.159 1.00 82.94 913 THR A O 1
ATOM 7186 N N . ASP A 1 914 ? 47.719 2.632 10.154 1.00 82.62 914 ASP A N 1
ATOM 7187 C CA . ASP A 1 914 ? 47.380 1.267 9.735 1.00 82.62 914 ASP A CA 1
ATOM 7188 C C . ASP A 1 914 ? 46.193 1.246 8.767 1.00 82.62 914 ASP A C 1
ATOM 7190 O O . ASP A 1 914 ? 46.028 0.311 7.980 1.00 82.62 914 ASP A O 1
ATOM 7194 N N . ALA A 1 915 ? 45.410 2.329 8.736 1.00 84.00 915 ALA A N 1
ATOM 7195 C CA . ALA A 1 915 ? 44.394 2.514 7.723 1.00 84.00 915 ALA A CA 1
ATOM 7196 C C . ALA A 1 915 ? 44.987 2.735 6.334 1.00 84.00 915 ALA A C 1
ATOM 7198 O O . ALA A 1 915 ? 44.285 2.480 5.371 1.00 84.00 915 ALA A O 1
ATOM 7199 N N . SER A 1 916 ? 46.252 3.124 6.150 1.00 85.81 916 SER A N 1
ATOM 7200 C CA . SER A 1 916 ? 46.830 3.294 4.800 1.00 85.81 916 SER A CA 1
ATOM 7201 C C . SER A 1 916 ? 45.933 4.136 3.861 1.00 85.81 916 SER A C 1
ATOM 7203 O O . SER A 1 916 ? 45.781 3.816 2.684 1.00 85.81 916 SER A O 1
ATOM 7205 N N . ILE A 1 917 ? 45.231 5.140 4.408 1.00 89.75 917 ILE A N 1
ATOM 7206 C CA . ILE A 1 917 ? 44.384 6.076 3.640 1.00 89.75 917 ILE A CA 1
ATOM 7207 C C . ILE A 1 917 ? 45.265 7.159 3.012 1.00 89.75 917 ILE A C 1
ATOM 7209 O O . ILE A 1 917 ? 45.013 7.597 1.895 1.00 89.75 917 ILE A O 1
ATOM 7213 N N . PHE A 1 918 ? 46.309 7.560 3.737 1.00 90.69 918 PHE A N 1
ATOM 7214 C CA . PHE A 1 918 ? 47.242 8.613 3.367 1.00 90.69 918 PHE A CA 1
ATOM 7215 C C . PHE A 1 918 ? 48.665 8.054 3.350 1.00 90.69 918 PHE A C 1
ATOM 7217 O O . PHE A 1 918 ? 49.041 7.300 4.249 1.00 90.69 918 PHE A O 1
ATOM 7224 N N . GLU A 1 919 ? 49.461 8.434 2.350 1.00 80.88 919 GLU A N 1
ATOM 7225 C CA . GLU A 1 919 ? 50.838 7.945 2.193 1.00 80.88 919 GLU A CA 1
ATOM 7226 C C . GLU A 1 919 ? 51.845 8.723 3.050 1.00 80.88 919 GLU A C 1
ATOM 7228 O O . GLU A 1 919 ? 52.837 8.160 3.515 1.00 80.88 919 GLU A O 1
ATOM 7233 N N . LYS A 1 920 ? 51.610 10.026 3.264 1.00 86.56 920 LYS A N 1
ATOM 7234 C CA . LYS A 1 920 ? 52.531 10.912 3.985 1.00 86.56 920 LYS A CA 1
ATOM 7235 C C . LYS A 1 920 ? 51.954 11.345 5.323 1.00 86.56 920 LYS A C 1
ATOM 7237 O O . LYS A 1 920 ? 50.777 11.666 5.459 1.00 86.56 920 LYS A O 1
ATOM 7242 N N . GLU A 1 921 ? 52.834 11.492 6.307 1.00 85.19 921 GLU A N 1
ATOM 7243 C CA . GLU A 1 921 ? 52.466 12.004 7.630 1.00 85.19 921 GLU A CA 1
ATOM 7244 C C . GLU A 1 921 ? 51.997 13.474 7.597 1.00 85.19 921 GLU A C 1
ATOM 7246 O O . GLU A 1 921 ? 51.247 13.913 8.470 1.00 85.19 921 GLU A O 1
ATOM 7251 N N . SER A 1 922 ? 52.402 14.242 6.576 1.00 84.69 922 SER A N 1
ATOM 7252 C CA . SER A 1 922 ? 51.869 15.584 6.303 1.00 84.69 922 SER A CA 1
ATOM 7253 C C . SER A 1 922 ? 50.374 15.563 5.995 1.00 84.69 922 SER A C 1
ATOM 7255 O O . SER A 1 922 ? 49.644 16.432 6.465 1.00 84.69 922 SER A O 1
ATOM 7257 N N . ASP A 1 923 ? 49.919 14.553 5.259 1.00 86.62 923 ASP A N 1
ATOM 7258 C CA . ASP A 1 923 ? 48.549 14.460 4.754 1.00 86.62 923 ASP A CA 1
ATOM 7259 C C . ASP A 1 923 ? 47.614 14.004 5.880 1.00 86.62 923 ASP A C 1
ATOM 7261 O O . ASP A 1 923 ? 46.506 14.514 6.013 1.00 86.62 923 ASP A O 1
ATOM 7265 N N . ILE A 1 924 ? 48.108 13.146 6.784 1.00 89.00 924 ILE A N 1
ATOM 7266 C CA . ILE A 1 924 ? 47.418 12.790 8.035 1.00 89.00 924 ILE A CA 1
ATOM 7267 C C . ILE A 1 924 ? 47.239 14.024 8.930 1.00 89.00 924 ILE A C 1
ATOM 7269 O O . ILE A 1 924 ? 46.166 14.218 9.508 1.00 89.00 924 ILE A O 1
ATOM 7273 N N . ARG A 1 925 ? 48.273 14.872 9.059 1.00 88.62 925 ARG A N 1
ATOM 7274 C CA . ARG A 1 925 ? 48.178 16.129 9.826 1.00 88.62 925 ARG A CA 1
ATOM 7275 C C . ARG A 1 925 ? 47.160 17.081 9.204 1.00 88.62 925 ARG A C 1
ATOM 7277 O O . ARG A 1 925 ? 46.295 17.577 9.919 1.00 88.62 925 ARG A O 1
ATOM 7284 N N . PHE A 1 926 ? 47.206 17.256 7.886 1.00 90.94 926 PHE A N 1
ATOM 7285 C CA . PHE A 1 926 ? 46.244 18.082 7.161 1.00 90.94 926 PHE A CA 1
ATOM 7286 C C . PHE A 1 926 ? 44.805 17.560 7.306 1.00 90.94 926 PHE A C 1
ATOM 7288 O O . PHE A 1 926 ? 43.906 18.318 7.667 1.00 90.94 926 PHE A O 1
ATOM 7295 N N . ALA A 1 927 ? 44.588 16.256 7.108 1.00 91.50 927 ALA A N 1
ATOM 7296 C CA . ALA A 1 927 ? 43.285 15.624 7.284 1.00 91.50 927 ALA A CA 1
ATOM 7297 C C . ALA A 1 927 ? 42.768 15.785 8.720 1.00 91.50 927 ALA A C 1
ATOM 7299 O O . ALA A 1 927 ? 41.589 16.068 8.922 1.00 91.50 927 ALA A O 1
ATOM 7300 N N . ARG A 1 928 ? 43.641 15.664 9.730 1.00 93.31 928 ARG A N 1
ATOM 7301 C CA . ARG A 1 928 ? 43.284 15.903 11.135 1.00 93.31 928 ARG A CA 1
ATOM 7302 C C . ARG A 1 928 ? 42.813 17.337 11.363 1.00 93.31 928 ARG A C 1
ATOM 7304 O O . ARG A 1 928 ? 41.769 17.523 11.986 1.00 93.31 928 ARG A O 1
ATOM 7311 N N . ASP A 1 929 ? 43.551 18.325 10.867 1.00 91.88 929 ASP A N 1
ATOM 7312 C CA . ASP A 1 929 ? 43.196 19.737 11.032 1.00 91.88 929 ASP A CA 1
ATOM 7313 C C . ASP A 1 929 ? 41.873 20.062 10.323 1.00 91.88 929 ASP A C 1
ATOM 7315 O O . ASP A 1 929 ? 40.997 20.696 10.916 1.00 91.88 929 ASP A O 1
ATOM 7319 N N . MET A 1 930 ? 41.676 19.535 9.108 1.00 93.12 930 MET A N 1
ATOM 7320 C CA . MET A 1 930 ? 40.424 19.650 8.352 1.00 93.12 930 MET A CA 1
ATOM 7321 C C . MET A 1 930 ? 39.240 19.028 9.108 1.00 93.12 930 MET A C 1
ATOM 7323 O O . MET A 1 930 ? 38.200 19.669 9.278 1.00 93.12 930 MET A O 1
ATOM 7327 N N . LEU A 1 931 ? 39.388 17.789 9.588 1.00 93.38 931 LEU A N 1
ATOM 7328 C CA . LEU A 1 931 ? 38.335 17.078 10.316 1.00 93.38 931 LEU A CA 1
ATOM 7329 C C . LEU A 1 931 ? 38.007 17.746 11.652 1.00 93.38 931 LEU A C 1
ATOM 7331 O O . LEU A 1 931 ? 36.842 17.786 12.030 1.00 93.38 931 LEU A O 1
ATOM 7335 N N . LEU A 1 932 ? 38.997 18.301 12.357 1.00 92.38 932 LEU A N 1
ATOM 7336 C CA . LEU A 1 932 ? 38.763 19.062 13.585 1.00 92.38 932 LEU A CA 1
ATOM 7337 C C . LEU A 1 932 ? 38.075 20.398 13.309 1.00 92.38 932 LEU A C 1
ATOM 7339 O O . LEU A 1 932 ? 37.198 20.784 14.081 1.00 92.38 932 LEU A O 1
ATOM 7343 N N . GLN A 1 933 ? 38.453 21.095 12.236 1.00 89.31 933 GLN A N 1
ATOM 7344 C CA . GLN A 1 933 ? 37.823 22.352 11.837 1.00 89.31 933 GLN A CA 1
ATOM 7345 C C . GLN A 1 933 ? 36.335 22.129 11.539 1.00 89.31 933 GLN A C 1
ATOM 7347 O O . GLN A 1 933 ? 35.483 22.669 12.243 1.00 89.31 933 GLN A O 1
ATOM 7352 N N . ILE A 1 934 ? 36.027 21.269 10.563 1.00 88.69 934 ILE A N 1
ATOM 7353 C CA . ILE A 1 934 ? 34.646 20.988 10.145 1.00 88.69 934 ILE A CA 1
ATOM 7354 C C . ILE A 1 934 ? 33.887 20.276 11.274 1.00 88.69 934 ILE A C 1
ATOM 7356 O O . ILE A 1 934 ? 32.751 20.611 11.596 1.00 88.69 934 ILE A O 1
ATOM 7360 N N . GLY A 1 935 ? 34.524 19.319 11.949 1.00 88.50 935 GLY A N 1
ATOM 7361 C CA . GLY A 1 935 ? 33.926 18.567 13.049 1.00 88.50 935 GLY A CA 1
ATOM 7362 C C . GLY A 1 935 ? 33.489 19.442 14.223 1.00 88.50 935 GLY A C 1
ATOM 7363 O O . GLY A 1 935 ? 32.437 19.178 14.800 1.00 88.50 935 GLY A O 1
ATOM 7364 N N . ARG A 1 936 ? 34.230 20.509 14.559 1.00 88.88 936 ARG A N 1
ATOM 7365 C CA . ARG A 1 936 ? 33.831 21.464 15.612 1.00 88.88 936 ARG A CA 1
ATOM 7366 C C . ARG A 1 936 ? 32.588 22.262 15.237 1.00 88.88 936 ARG A C 1
ATOM 7368 O O . ARG A 1 936 ? 31.826 22.620 16.126 1.00 88.88 936 ARG A O 1
ATOM 7375 N N . GLU A 1 937 ? 32.376 22.519 13.951 1.00 86.12 937 GLU A N 1
ATOM 7376 C CA . GLU A 1 937 ? 31.169 23.183 13.450 1.00 86.12 937 GLU A CA 1
ATOM 7377 C C . GLU A 1 937 ? 29.966 22.222 13.456 1.00 86.12 937 GLU A C 1
ATOM 7379 O O . GLU A 1 937 ? 28.854 22.599 13.833 1.00 86.12 937 GLU A O 1
ATOM 7384 N N . LEU A 1 938 ? 30.192 20.953 13.095 1.00 86.81 938 LEU A N 1
ATOM 7385 C CA . LEU A 1 938 ? 29.131 19.952 12.952 1.00 86.81 938 LEU A CA 1
ATOM 7386 C C . LEU A 1 938 ? 28.725 19.264 14.258 1.00 86.81 938 LEU A C 1
ATOM 7388 O O . LEU A 1 938 ? 27.549 18.944 14.445 1.00 86.81 938 LEU A O 1
ATOM 7392 N N . TYR A 1 939 ? 29.687 18.970 15.130 1.00 87.94 939 TYR A N 1
ATOM 7393 C CA . TYR A 1 939 ? 29.480 18.271 16.396 1.00 87.94 939 TYR A CA 1
ATOM 7394 C C . TYR A 1 939 ? 30.527 18.718 17.440 1.00 87.94 939 TYR A C 1
ATOM 7396 O O . TYR A 1 939 ? 31.483 17.989 17.712 1.00 87.94 939 TYR A O 1
ATOM 7404 N N . PRO A 1 940 ? 30.346 19.916 18.043 1.00 84.69 940 PRO A N 1
ATOM 7405 C CA . PRO A 1 940 ? 31.355 20.569 18.886 1.00 84.69 940 PRO A CA 1
ATOM 7406 C C . PRO A 1 940 ? 31.872 19.715 20.049 1.00 84.69 940 PRO A C 1
ATOM 7408 O O . PRO A 1 940 ? 33.052 19.777 20.385 1.00 84.69 940 PRO A O 1
ATOM 7411 N N . ASP A 1 941 ? 30.989 18.908 20.644 1.00 83.44 941 ASP A N 1
ATOM 7412 C CA . ASP A 1 941 ? 31.291 18.078 21.815 1.00 83.44 941 ASP A CA 1
ATOM 7413 C C . ASP A 1 941 ? 32.227 16.898 21.490 1.00 83.44 941 ASP A C 1
ATOM 7415 O O . ASP A 1 941 ? 32.861 16.352 22.392 1.00 83.44 941 ASP A O 1
ATOM 7419 N N . ALA A 1 942 ? 32.294 16.476 20.221 1.00 88.44 942 ALA A N 1
ATOM 7420 C CA . ALA A 1 942 ? 33.133 15.369 19.767 1.00 88.44 942 ALA A CA 1
ATOM 7421 C C . ALA A 1 942 ? 33.431 15.494 18.254 1.00 88.44 942 ALA A C 1
ATOM 7423 O O . ALA A 1 942 ? 32.807 14.814 17.431 1.00 88.44 942 ALA A O 1
ATOM 7424 N N . PRO A 1 943 ? 34.373 16.367 17.857 1.00 89.44 943 PRO A N 1
ATOM 7425 C CA . PRO A 1 943 ? 34.588 16.737 16.457 1.00 89.44 943 PRO A CA 1
ATOM 7426 C C . PRO A 1 943 ? 35.077 15.577 15.575 1.00 89.44 943 PRO A C 1
ATOM 7428 O O . PRO A 1 943 ? 34.834 15.581 14.372 1.00 89.44 943 PRO A O 1
ATOM 7431 N N . LEU A 1 944 ? 35.711 14.554 16.158 1.00 91.25 944 LEU A N 1
ATOM 7432 C CA . LEU A 1 944 ? 36.119 13.327 15.459 1.00 91.25 944 LEU A CA 1
ATOM 7433 C C . LEU A 1 944 ? 35.143 12.160 15.692 1.00 91.25 944 LEU A C 1
ATOM 7435 O O . LEU A 1 944 ? 35.476 11.002 15.447 1.00 91.25 944 LEU A O 1
ATOM 7439 N N . GLY A 1 945 ? 33.930 12.456 16.161 1.00 88.31 945 GLY A N 1
ATOM 7440 C CA . GLY A 1 945 ? 32.970 11.460 16.623 1.00 88.31 945 GLY A CA 1
ATOM 7441 C C . GLY A 1 945 ? 33.177 11.121 18.099 1.00 88.31 945 GLY A C 1
ATOM 7442 O O . GLY A 1 945 ? 34.225 11.376 18.689 1.00 88.31 945 GLY A O 1
ATOM 7443 N N . PHE A 1 946 ? 32.145 10.561 18.729 1.00 85.06 946 PHE A N 1
ATOM 7444 C CA . PHE A 1 946 ? 32.131 10.286 20.165 1.00 85.06 946 PHE A CA 1
ATOM 7445 C C . PHE A 1 946 ? 33.342 9.442 20.603 1.00 85.06 946 PHE A C 1
ATOM 7447 O O . PHE A 1 946 ? 33.609 8.377 20.045 1.00 85.06 946 PHE A O 1
ATOM 7454 N N . GLY A 1 947 ? 34.063 9.904 21.628 1.00 81.38 947 GLY A N 1
ATOM 7455 C CA . GLY A 1 947 ? 35.285 9.255 22.117 1.00 81.38 947 GLY A CA 1
ATOM 7456 C C . GLY A 1 947 ? 36.530 9.482 21.252 1.00 81.38 947 GLY A C 1
ATOM 7457 O O . GLY A 1 947 ? 37.509 8.778 21.466 1.00 81.38 947 GLY A O 1
ATOM 7458 N N . ASP A 1 948 ? 36.479 10.412 20.290 1.00 84.25 948 ASP A N 1
ATOM 7459 C CA . ASP A 1 948 ? 37.577 10.803 19.390 1.00 84.25 948 ASP A CA 1
ATOM 7460 C C . ASP A 1 948 ? 38.215 9.637 18.616 1.00 84.25 948 ASP A C 1
ATOM 7462 O O . ASP A 1 948 ? 39.392 9.656 18.264 1.00 84.25 948 ASP A O 1
ATOM 7466 N N . ILE A 1 949 ? 37.413 8.611 18.320 1.00 85.00 949 ILE A N 1
ATOM 7467 C CA . ILE A 1 949 ? 37.865 7.388 17.640 1.00 85.00 949 ILE A CA 1
ATOM 7468 C C . ILE A 1 949 ? 38.078 7.626 16.141 1.00 85.00 949 ILE A C 1
ATOM 7470 O O . ILE A 1 949 ? 38.874 6.929 15.514 1.00 85.00 949 ILE A O 1
ATOM 7474 N N . GLY A 1 950 ? 37.370 8.595 15.548 1.00 89.44 950 GLY A N 1
ATOM 7475 C CA . GLY A 1 950 ? 37.453 8.856 14.114 1.00 89.44 950 GLY A CA 1
ATOM 7476 C C . GLY A 1 950 ? 37.019 7.651 13.285 1.00 89.44 950 GLY A C 1
ATOM 7477 O O . GLY A 1 950 ? 37.675 7.324 12.296 1.00 89.44 950 GLY A O 1
ATOM 7478 N N . ALA A 1 951 ? 35.964 6.945 13.705 1.00 93.19 951 ALA A N 1
ATOM 7479 C CA . ALA A 1 951 ? 35.551 5.723 13.028 1.00 93.19 951 ALA A CA 1
ATOM 7480 C C . ALA A 1 951 ? 35.031 6.030 11.611 1.00 93.19 951 ALA A C 1
ATOM 7482 O O . ALA A 1 951 ? 34.361 7.037 11.369 1.00 93.19 951 ALA A O 1
ATOM 7483 N N . LEU A 1 952 ? 35.308 5.126 10.678 1.00 95.38 952 LEU A N 1
ATOM 7484 C CA . LEU A 1 952 ? 34.772 5.131 9.319 1.00 95.38 952 LEU A CA 1
ATOM 7485 C C . LEU A 1 952 ? 33.765 3.993 9.161 1.00 95.38 952 LEU A C 1
ATOM 7487 O O . LEU A 1 952 ? 33.921 3.154 8.286 1.00 95.38 952 LEU A O 1
ATOM 7491 N N . VAL A 1 953 ? 32.762 3.932 10.040 1.00 93.75 953 VAL A N 1
ATOM 7492 C CA . VAL A 1 953 ? 31.792 2.827 10.098 1.00 93.75 953 VAL A CA 1
ATOM 7493 C C . VAL A 1 953 ? 30.378 3.326 9.812 1.00 93.75 953 VAL A C 1
ATOM 7495 O O . VAL A 1 953 ? 29.933 4.318 10.389 1.00 93.75 953 VAL A O 1
ATOM 7498 N N . ALA A 1 954 ? 29.642 2.624 8.957 1.00 93.44 954 ALA A N 1
ATOM 7499 C CA . ALA A 1 954 ? 28.223 2.870 8.721 1.00 93.44 954 ALA A CA 1
ATOM 7500 C C . ALA A 1 954 ? 27.487 1.556 8.432 1.00 93.44 954 ALA A C 1
ATOM 7502 O O . ALA A 1 954 ? 28.026 0.653 7.797 1.00 93.44 954 ALA A O 1
ATOM 7503 N N . PHE A 1 955 ? 26.242 1.451 8.886 1.00 90.88 955 PHE A N 1
ATOM 7504 C CA . PHE A 1 955 ? 25.342 0.347 8.565 1.00 90.88 955 PHE A CA 1
ATOM 7505 C C . PHE A 1 955 ? 24.341 0.795 7.504 1.00 90.88 955 PHE A C 1
ATOM 7507 O O . PHE A 1 955 ? 24.030 1.979 7.396 1.00 90.88 955 PHE A O 1
ATOM 7514 N N . HIS A 1 956 ? 23.768 -0.157 6.770 1.00 88.56 956 HIS A N 1
ATOM 7515 C CA . HIS A 1 956 ? 22.759 0.127 5.745 1.00 88.56 956 HIS A CA 1
ATOM 7516 C C . HIS A 1 956 ? 21.544 0.927 6.248 1.00 88.56 956 HIS A C 1
ATOM 7518 O O . HIS A 1 956 ? 20.848 1.512 5.432 1.00 88.56 956 HIS A O 1
ATOM 7524 N N . ASN A 1 957 ? 21.257 0.956 7.552 1.00 85.44 957 ASN A N 1
ATOM 7525 C CA . ASN A 1 957 ? 20.100 1.642 8.136 1.00 85.44 957 ASN A CA 1
ATOM 7526 C C . ASN A 1 957 ? 20.440 2.605 9.288 1.00 85.44 957 ASN A C 1
ATOM 7528 O O . ASN A 1 957 ? 19.536 3.230 9.839 1.00 85.44 957 ASN A O 1
ATOM 7532 N N . ALA A 1 958 ? 21.708 2.706 9.694 1.00 87.38 958 ALA A N 1
ATOM 7533 C CA . ALA A 1 958 ? 22.121 3.512 10.841 1.00 87.38 958 ALA A CA 1
ATOM 7534 C C . ALA A 1 958 ? 23.609 3.873 10.776 1.00 87.38 958 ALA A C 1
ATOM 7536 O O . ALA A 1 958 ? 24.418 3.137 10.219 1.00 87.38 958 ALA A O 1
ATOM 7537 N N . VAL A 1 959 ? 23.999 4.980 11.411 1.00 89.81 959 VAL A N 1
ATOM 7538 C CA . VAL A 1 959 ? 25.409 5.385 11.528 1.00 89.81 959 VAL A CA 1
ATOM 7539 C C . VAL A 1 959 ? 25.770 5.567 13.006 1.00 89.81 959 VAL A C 1
ATOM 7541 O O . VAL A 1 959 ? 25.093 6.336 13.693 1.00 89.81 959 VAL A O 1
ATOM 7544 N N . PRO A 1 960 ? 26.819 4.904 13.531 1.00 88.25 960 PRO A N 1
ATOM 7545 C CA . PRO A 1 960 ? 27.297 5.107 14.903 1.00 88.25 960 PRO A CA 1
ATOM 7546 C C . PRO A 1 960 ? 27.793 6.526 15.173 1.00 88.25 960 PRO A C 1
ATOM 7548 O O . PRO A 1 960 ? 28.327 7.187 14.292 1.00 88.25 960 PRO A O 1
ATOM 7551 N N . ASN A 1 961 ? 27.597 7.071 16.382 1.00 86.94 961 ASN A N 1
ATOM 7552 C CA . ASN A 1 961 ? 28.054 8.444 16.730 1.00 86.94 961 ASN A CA 1
ATOM 7553 C C . ASN A 1 961 ? 29.559 8.569 16.926 1.00 86.94 961 ASN A C 1
ATOM 7555 O O . ASN A 1 961 ? 30.063 9.683 17.022 1.00 86.94 961 ASN A O 1
ATOM 7559 N N . ASN A 1 962 ? 30.269 7.447 16.946 1.00 90.62 962 ASN A N 1
ATOM 7560 C CA . ASN A 1 962 ? 31.723 7.402 16.876 1.00 90.62 962 ASN A CA 1
ATOM 7561 C C . ASN A 1 962 ? 32.248 7.633 15.452 1.00 90.62 962 ASN A C 1
ATOM 7563 O O . ASN A 1 962 ? 33.439 7.887 15.285 1.00 90.62 962 ASN A O 1
ATOM 7567 N N . THR A 1 963 ? 31.383 7.528 14.437 1.00 93.12 963 THR A N 1
ATOM 7568 C CA . THR A 1 963 ? 31.735 7.814 13.046 1.00 93.12 963 THR A CA 1
ATOM 7569 C C . THR A 1 963 ? 31.935 9.307 12.848 1.00 93.12 963 THR A C 1
ATOM 7571 O O . THR A 1 963 ? 31.256 10.106 13.499 1.00 93.12 963 THR A O 1
ATOM 7574 N N . LEU A 1 964 ? 32.845 9.695 11.949 1.00 94.31 964 LEU A N 1
ATOM 7575 C CA . LEU A 1 964 ? 33.130 11.107 11.690 1.00 94.31 964 LEU A CA 1
ATOM 7576 C C . LEU A 1 964 ? 31.843 11.916 11.394 1.00 94.31 964 LEU A C 1
ATOM 7578 O O . LEU A 1 964 ? 31.062 11.515 10.522 1.00 94.31 964 LEU A O 1
ATOM 7582 N N . PRO A 1 965 ? 31.623 13.070 12.060 1.00 91.88 965 PRO A N 1
ATOM 7583 C CA . PRO A 1 965 ? 30.408 13.876 11.906 1.00 91.88 965 PRO A CA 1
ATOM 7584 C C . PRO A 1 965 ? 30.115 14.339 10.475 1.00 91.88 965 PRO A C 1
ATOM 7586 O O . PRO A 1 965 ? 28.946 14.467 10.120 1.00 91.88 965 PRO A O 1
ATOM 7589 N N . ILE A 1 966 ? 31.146 14.518 9.638 1.00 92.88 966 ILE A N 1
ATOM 7590 C CA . ILE A 1 966 ? 31.017 14.917 8.222 1.00 92.88 966 ILE A CA 1
ATOM 7591 C C . ILE A 1 966 ? 30.107 13.987 7.404 1.00 92.88 966 ILE A C 1
ATOM 7593 O O . ILE A 1 966 ? 29.546 14.405 6.389 1.00 92.88 966 ILE A O 1
ATOM 7597 N N . PHE A 1 967 ? 29.943 12.738 7.853 1.00 94.00 967 PHE A N 1
ATOM 7598 C CA . PHE A 1 967 ? 29.144 11.727 7.173 1.00 94.00 967 PHE A CA 1
ATOM 7599 C C . PHE A 1 967 ? 27.677 11.697 7.592 1.00 94.00 967 PHE A C 1
ATOM 7601 O O . PHE A 1 967 ? 26.871 11.215 6.805 1.00 94.00 967 PHE A O 1
ATOM 7608 N N . TRP A 1 968 ? 27.314 12.173 8.788 1.00 90.81 968 TRP A N 1
ATOM 7609 C CA . TRP A 1 968 ? 25.967 11.950 9.339 1.00 90.81 968 TRP A CA 1
ATOM 7610 C C . TRP A 1 968 ? 25.324 13.143 10.044 1.00 90.81 968 TRP A C 1
ATOM 7612 O O . TRP A 1 968 ? 24.108 13.135 10.239 1.00 90.81 968 TRP A O 1
ATOM 7622 N N . SER A 1 969 ? 26.103 14.138 10.474 1.00 86.88 969 SER A N 1
ATOM 7623 C CA . SER A 1 969 ? 25.572 15.291 11.204 1.00 86.88 969 SER A CA 1
ATOM 7624 C C . SER A 1 969 ? 24.915 16.275 10.241 1.00 86.88 969 SER A C 1
ATOM 7626 O O . SER A 1 969 ? 25.518 16.649 9.241 1.00 86.88 969 SER A O 1
ATOM 7628 N N . ASN A 1 970 ? 23.711 16.739 10.580 1.00 75.19 970 ASN A N 1
ATOM 7629 C CA . ASN A 1 970 ? 23.018 17.814 9.859 1.00 75.19 970 ASN A CA 1
ATOM 7630 C C . ASN A 1 970 ? 23.537 19.222 10.242 1.00 75.19 970 ASN A C 1
ATOM 7632 O O . ASN A 1 970 ? 22.993 20.220 9.782 1.00 75.19 970 ASN A O 1
ATOM 7636 N N . GLY A 1 971 ? 24.572 19.306 11.093 1.00 62.09 971 GLY A N 1
ATOM 7637 C CA . GLY A 1 971 ? 25.129 20.560 11.611 1.00 62.09 971 GLY A CA 1
ATOM 7638 C C . GLY A 1 971 ? 24.335 21.148 12.787 1.00 62.09 971 GLY A C 1
ATOM 7639 O O . GLY A 1 971 ? 23.132 20.932 12.922 1.00 62.09 971 GLY A O 1
ATOM 7640 N N . ARG A 1 972 ? 25.021 21.873 13.684 1.00 55.94 972 ARG A N 1
ATOM 7641 C CA . ARG A 1 972 ? 24.402 22.709 14.739 1.00 55.94 972 ARG A CA 1
ATOM 7642 C C . ARG A 1 972 ? 24.681 24.210 14.552 1.00 55.94 972 ARG A C 1
ATOM 7644 O O . ARG A 1 972 ? 24.129 25.004 15.307 1.00 55.94 972 ARG A O 1
ATOM 7651 N N . SER A 1 973 ? 25.548 24.589 13.611 1.00 50.62 973 SER A N 1
ATOM 7652 C CA . SER A 1 973 ? 25.987 25.971 13.373 1.00 50.62 973 SER A CA 1
ATOM 7653 C C . SER A 1 973 ? 25.352 26.581 12.114 1.00 50.62 973 SER A C 1
ATOM 7655 O O . SER A 1 973 ? 24.694 25.886 11.344 1.00 50.62 973 SER A O 1
ATOM 7657 N N . ASP A 1 974 ? 25.583 27.880 11.898 1.00 47.31 974 ASP A N 1
ATOM 7658 C CA . ASP A 1 974 ? 25.040 28.699 10.798 1.00 47.31 974 ASP A CA 1
ATOM 7659 C C . ASP A 1 974 ? 25.453 28.256 9.373 1.00 47.31 974 ASP A C 1
ATOM 7661 O O . ASP A 1 974 ? 24.974 28.826 8.391 1.00 47.31 974 ASP A O 1
ATOM 7665 N N . ARG A 1 975 ? 26.322 27.241 9.224 1.00 51.62 975 ARG A N 1
ATOM 7666 C CA . ARG A 1 975 ? 26.695 26.665 7.921 1.00 51.62 975 ARG A CA 1
ATOM 7667 C C . ARG A 1 975 ? 25.826 25.430 7.624 1.00 51.62 975 ARG A C 1
ATOM 7669 O O . ARG A 1 975 ? 25.973 24.421 8.315 1.00 51.62 975 ARG A O 1
ATOM 7676 N N . PRO A 1 976 ? 24.960 25.449 6.592 1.00 66.00 976 PRO A N 1
ATOM 7677 C CA . PRO A 1 976 ? 24.154 24.285 6.234 1.00 66.00 976 PRO A CA 1
ATOM 7678 C C . PRO A 1 976 ? 25.056 23.165 5.694 1.00 66.00 976 PRO A C 1
ATOM 7680 O O . PRO A 1 976 ? 25.622 23.292 4.610 1.00 66.00 976 PRO A O 1
ATOM 7683 N N . TRP A 1 977 ? 25.191 22.068 6.445 1.00 82.19 977 TRP A N 1
ATOM 7684 C CA . TRP A 1 977 ? 25.920 20.867 6.023 1.00 82.19 977 TRP A CA 1
ATOM 7685 C C . TRP A 1 977 ? 24.943 19.736 5.719 1.00 82.19 977 TRP A C 1
ATOM 7687 O O . TRP A 1 977 ? 24.132 19.352 6.561 1.00 82.19 977 TRP A O 1
ATOM 7697 N N . ARG A 1 978 ? 25.029 19.184 4.510 1.00 87.25 978 ARG A N 1
ATOM 7698 C CA . ARG A 1 978 ? 24.229 18.049 4.045 1.00 87.25 978 ARG A CA 1
ATOM 7699 C C . ARG A 1 978 ? 25.061 16.771 4.159 1.00 87.25 978 ARG A C 1
ATOM 7701 O O . ARG A 1 978 ? 25.947 16.561 3.330 1.00 87.25 978 ARG A O 1
ATOM 7708 N N . PRO A 1 979 ? 24.830 15.916 5.166 1.00 90.12 979 PRO A N 1
ATOM 7709 C CA . PRO A 1 979 ? 25.583 14.677 5.314 1.00 90.12 979 PRO A CA 1
ATOM 7710 C C . PRO A 1 979 ? 25.169 13.631 4.274 1.00 90.12 979 PRO A C 1
ATOM 7712 O O . PRO A 1 979 ? 24.016 13.573 3.846 1.00 90.12 979 PRO A O 1
ATOM 7715 N N . LEU A 1 980 ? 26.097 12.739 3.919 1.00 90.44 980 LEU A N 1
ATOM 7716 C CA . LEU A 1 980 ? 25.818 11.642 2.989 1.00 90.44 980 LEU A CA 1
ATOM 7717 C C . LEU A 1 980 ? 24.888 10.574 3.604 1.00 90.44 980 LEU A C 1
ATOM 7719 O O . LEU A 1 980 ? 24.045 10.005 2.905 1.00 90.44 980 LEU A O 1
ATOM 7723 N N . PHE A 1 981 ? 24.998 10.340 4.915 1.00 92.69 981 PHE A N 1
ATOM 7724 C CA . PHE A 1 981 ? 24.235 9.359 5.694 1.00 92.69 981 PHE A CA 1
ATOM 7725 C C . PHE A 1 981 ? 23.515 10.035 6.881 1.00 92.69 981 PHE A C 1
ATOM 7727 O O . PHE A 1 981 ? 23.919 9.855 8.035 1.00 92.69 981 PHE A O 1
ATOM 7734 N N . PRO A 1 982 ? 22.473 10.849 6.630 1.00 86.12 982 PRO A N 1
ATOM 7735 C CA . PRO A 1 982 ? 21.756 11.555 7.689 1.00 86.12 982 PRO A CA 1
ATOM 7736 C C . PRO A 1 982 ? 21.156 10.571 8.698 1.00 86.12 982 PRO A C 1
ATOM 7738 O O . PRO A 1 982 ? 20.646 9.511 8.325 1.00 86.12 982 PRO A O 1
ATOM 7741 N N . ARG A 1 983 ? 21.192 10.932 9.983 1.00 76.62 983 ARG A N 1
ATOM 7742 C CA . ARG A 1 983 ? 20.434 10.206 11.011 1.00 76.62 983 ARG A CA 1
ATOM 7743 C C . ARG A 1 983 ? 18.968 10.609 10.966 1.00 76.62 983 ARG A C 1
ATOM 7745 O O . ARG A 1 983 ? 18.682 11.796 10.828 1.00 76.62 983 ARG A O 1
ATOM 7752 N N . ALA A 1 984 ? 18.094 9.616 11.106 1.00 51.53 984 ALA A N 1
ATOM 7753 C CA . ALA A 1 984 ? 16.674 9.814 11.372 1.00 51.53 984 ALA A CA 1
ATOM 7754 C C . ALA A 1 984 ? 16.440 10.358 12.787 1.00 51.53 984 ALA A C 1
ATOM 7756 O O . ALA A 1 984 ? 17.219 9.979 13.699 1.00 51.53 984 ALA A O 1
#